Protein AF-0000000077708442 (afdb_homodimer)

Sequence (1388 aa):
MKYGPYYVDLQKNIFPAGPTKTNIDKDIKKRESPLIDEPQDAQEIQKNIADDQQPIKTYKGRVNMHVFEDCCGGSLDQLRNNLLYPLFPNVRTTVSRLAVAPQWSNYGLRIFGYLHPAETDEYIFAVSSDDNSEFWLSLNESPENLRRLVYIGETGNEWTAPGEYWKFASQISKPVLLVKDMKYFFEILLKQKSGMDHLEIAWSLNRDNDIFSVITSEFLSLYEDESSLQMGDIDHIPQTKASYDRLLEPIPMSPHPAGDMIREDPRDHIYKHKMLEESYLKDLFPECYYNPSYILKNKLDDMRIQFSSVYPNDYTRQTNNDEMCFYRQDPSFQADKGLASYLTEVEDPDVKNIDPGPEGPLWQRVYDVKPLNVGSKQTAIVANSCRTAGNIVMSQSHAMPIVRAFLNALHSREETRGYSLLRVVNVVRREDKDVGSRYLVELELVGPQGQKALVSHYVYALTGDSKKQTILCSPKAFSWNPSATVHIIVAVKNQARWIIQFIREMEKVYRATGDKNFNVIIVDYNSSDIDIEKRLKKATLPSYKFKKMDGNFQRSGGLQAGIDLVEDEHSILFLCDLHLYYPVNIITTIRKHCVEGKMVYAPVVMRLDCGASPRAPAGSWEVSGYGLMGIYKSDMDRIGGMNIREFKDKWGGEDWELLDRVLGNGLEVERLHLRNFFHHFHSKRGMWENNKQGMKYGPYYVDLQKNIFPAGPTKTNIDKDIKKRESPLIDEPQDAQEIQKNIADDQQPIKTYKGRVNMHVFEDCCGGSLDQLRNNLLYPLFPNVRTTVSRLAVAPQWSNYGLRIFGYLHPAETDEYIFAVSSDDNSEFWLSLNESPENLRRLVYIGETGNEWTAPGEYWKFASQISKPVLLVKDMKYFFEILLKQKSGMDHLEIAWSLNRDNDIFSVITSEFLSLYEDESSLQMGDIDHIPQTKASYDRLLEPIPMSPHPAGDMIREDPRDHIYKHKMLEESYLKDLFPECYYNPSYILKNKLDDMRIQFSSVYPNDYTRQTNNDEMCFYRQDPSFQADKGLASYLTEVEDPDVKNIDPGPEGPLWQRVYDVKPLNVGSKQTAIVANSCRTAGNIVMSQSHAMPIVRAFLNALHSREETRGYSLLRVVNVVRREDKDVGSRYLVELELVGPQGQKALVSHYVYALTGDSKKQTILCSPKAFSWNPSATVHIIVAVKNQARWIIQFIREMEKVYRATGDKNFNVIIVDYNSSDIDIEKRLKKATLPSYKFKKMDGNFQRSGGLQAGIDLVEDEHSILFLCDLHLYYPVNIITTIRKHCVEGKMVYAPVVMRLDCGASPRAPAGSWEVSGYGLMGIYKSDMDRIGGMNIREFKDKWGGEDWELLDRVLGNGLEVERLHLRNFFHHFHSKRGMWENNKQG

Secondary structure (DSSP, 8-state):
------------------------GGGS-------------TTSTT-------------BT-EEEEEE-S--SS-HHHHHT-TTTTT--SEEEEESSSEE----SSEEEEEEEEE--SSSEEEEEEEEESSEEEEEEESSS-GGGEEEEEEE-SSS-----TT--SSSGGGBPPPEEE-TT--EEEEEEEEE-SSS--EEEEEEESSTT---EE--GGGEE-S---TT--TT--TTSPP-SSS---TTS-----SS-S-GGGS--GGGGGGGSPBPPGGGTTTSS-EE----HHHH-----GGG-PPPEEES-------SS--GGGTTT-HHHHHTTSGGGGEEEE--TTS------TTS--TT-EEEEPPP-HHHH--HHHHHH-TT--SEEPPHHHHHHHHHHHHHHHHTSTTTTT-EEEEEEEEEEE--TTTEEEEEEEEEEE-TTS-EEEEEEEEEEE---TTS---EEEETT----TT--EEEEEEE-S-HHHHHHHHHHHHHHHHHH---SEEEEEEES--SS--HHHHHHHS--S-EEEEE--SS--HHHHHHHHHHT---TTSEEEE--SSEE--TTHHHHHHHT-BTTTEEE-PEEEEEPTT-BTTB--EEE-TT----EEEEHHHHHHTTS--TTTTSS--SSHHHHHHHHHHHTT-EEE--EEEEEEEPP--STTS-------/------------------------GGGS-------------TTSTT-------------BT-EEEEEEES--SS-HHHHHT-TTTTT--SEEEEESSSEE----SSEEEEEEEEE--SSSEEEEEEEEESSEEEEEEESSS-GGGEEEEEEE-SSS-----TT--SSSGGGBPPPEEE-TT--EEEEEEEEE-SSS--EEEEEEESSTT---EE--GGGEE-S---TT--TT--TTSPP-SSS---TTS-----SS-S-GGGS--GGGGGGGSPBPPGGGTTTSS-EE----HHHH-----GGG-PPPEEES-------SS--GGGTTT-HHHHHTTSGGGGEEEE--TTS------TTS--TT-EEEEPPP-HHHH--HHHHHH-TT--SEEPPHHHHHHHHHHHHHHHHTSTTTTT-EEEEEEEEEEE--TTTEEEEEEEEEEE-TTS-EEEEEEEEEEE---TTS---EEEETT----TT--EEEEEEE-S-HHHHHHHHHHHHHHHHHH---SEEEEEEES--SS--HHHHHHHS--S-EEEEE--SS--HHHHHHHHHHT---TTSEEEE--SSEE--TTHHHHHHHT-BTTTEEE-PEEEEEPTT-BTTB--EEE-TT----EEEEHHHHHHTTS--TTTSSS--SSHHHHHHHHHHHTT-EEE--EEEEEEEPP--STTS-------

Structure (mmCIF, N/CA/C/O backbone):
data_AF-0000000077708442-model_v1
#
loop_
_entity.id
_entity.type
_entity.pdbx_description
1 polymer Beta-1,4-N-acetylgalactosaminyltransferase
#
loop_
_atom_site.group_PDB
_atom_site.id
_atom_site.type_symbol
_atom_site.label_atom_id
_atom_site.label_alt_id
_atom_site.label_comp_id
_atom_site.label_asym_id
_atom_site.label_entity_id
_atom_site.label_seq_id
_atom_site.pdbx_PDB_ins_code
_atom_site.Cartn_x
_atom_site.Cartn_y
_atom_site.Cartn_z
_atom_site.occupancy
_atom_site.B_iso_or_equiv
_atom_site.auth_seq_id
_atom_site.auth_comp_id
_atom_site.auth_asym_id
_atom_site.auth_atom_id
_atom_site.pdbx_PDB_model_num
ATOM 1 N N . MET A 1 1 ? 32.875 26.125 -23.969 1 17.28 1 MET A N 1
ATOM 2 C CA . MET A 1 1 ? 32.312 27.078 -23 1 17.28 1 MET A CA 1
ATOM 3 C C . MET A 1 1 ? 30.797 27.172 -23.125 1 17.28 1 MET A C 1
ATOM 5 O O . MET A 1 1 ? 30.172 27.984 -22.453 1 17.28 1 MET A O 1
ATOM 9 N N . LYS A 1 2 ? 30.109 26.469 -23.969 1 18.33 2 LYS A N 1
ATOM 10 C CA . LYS A 1 2 ? 28.953 26.906 -24.75 1 18.33 2 LYS A CA 1
ATOM 11 C C . LYS A 1 2 ? 27.672 26.75 -23.953 1 18.33 2 LYS A C 1
ATOM 13 O O . LYS A 1 2 ? 27.297 25.625 -23.578 1 18.33 2 LYS A O 1
ATOM 18 N N . TYR A 1 3 ? 27.344 27.656 -22.984 1 18.55 3 TYR A N 1
ATOM 19 C CA . TYR A 1 3 ? 26.516 27.75 -21.781 1 18.55 3 TYR A CA 1
ATOM 20 C C . TYR A 1 3 ? 25.031 27.828 -22.141 1 18.55 3 TYR A C 1
ATOM 22 O O . TYR A 1 3 ? 24.484 28.906 -22.266 1 18.55 3 TYR A O 1
ATOM 30 N N . GLY A 1 4 ? 24.609 27.062 -23.203 1 19.94 4 GLY A N 1
ATOM 31 C CA . GLY A 1 4 ? 23.391 27.453 -23.859 1 19.94 4 GLY A CA 1
ATOM 32 C C . GLY A 1 4 ? 22.156 27.375 -22.969 1 19.94 4 GLY A C 1
ATOM 33 O O . GLY A 1 4 ? 22.172 26.672 -21.953 1 19.94 4 GLY A O 1
ATOM 34 N N . PRO A 1 5 ? 21.141 28.312 -23.031 1 20.39 5 PRO A N 1
ATOM 35 C CA . PRO A 1 5 ? 20.094 29 -22.266 1 20.39 5 PRO A CA 1
ATOM 36 C C . PRO A 1 5 ? 18.844 28.125 -22.078 1 20.39 5 PRO A C 1
ATOM 38 O O . PRO A 1 5 ? 18.219 27.719 -23.047 1 20.39 5 PRO A O 1
ATOM 41 N N . TYR A 1 6 ? 18.781 27.078 -21.234 1 19.09 6 TYR A N 1
ATOM 42 C CA . TYR A 1 6 ? 17.828 25.969 -21.172 1 19.09 6 TYR A CA 1
ATOM 43 C C . TYR A 1 6 ? 16.469 26.438 -20.672 1 19.09 6 TYR A C 1
ATOM 45 O O . TYR A 1 6 ? 16.094 26.203 -19.516 1 19.09 6 TYR A O 1
ATOM 53 N N . TYR A 1 7 ? 15.93 27.703 -20.938 1 19.33 7 TYR A N 1
ATOM 54 C CA . TYR A 1 7 ? 14.898 28.344 -20.141 1 19.33 7 TYR A CA 1
ATOM 55 C C . TYR A 1 7 ? 13.523 27.734 -20.422 1 19.33 7 TYR A C 1
ATOM 57 O O . TYR A 1 7 ? 12.812 28.188 -21.312 1 19.33 7 TYR A O 1
ATOM 65 N N . VAL A 1 8 ? 13.281 26.438 -20.594 1 20.38 8 VAL A N 1
ATOM 66 C CA . VAL A 1 8 ? 12 26.188 -21.25 1 20.38 8 VAL A CA 1
ATOM 67 C C . VAL A 1 8 ? 10.859 26.594 -20.312 1 20.38 8 VAL A C 1
ATOM 69 O O . VAL A 1 8 ? 10.977 26.469 -19.094 1 20.38 8 VAL A O 1
ATOM 72 N N . ASP A 1 9 ? 9.75 27.203 -20.797 1 20.19 9 ASP A N 1
ATOM 73 C CA . ASP A 1 9 ? 8.562 27.984 -20.5 1 20.19 9 ASP A CA 1
ATOM 74 C C . ASP A 1 9 ? 7.473 27.125 -19.859 1 20.19 9 ASP A C 1
ATOM 76 O O . ASP A 1 9 ? 6.891 26.266 -20.531 1 20.19 9 ASP A O 1
ATOM 80 N N . LEU A 1 10 ? 7.656 26.531 -18.719 1 19.48 10 LEU A N 1
ATOM 81 C CA . LEU A 1 10 ? 6.82 25.562 -18.031 1 19.48 10 LEU A CA 1
ATOM 82 C C . LEU A 1 10 ? 5.457 26.172 -17.703 1 19.48 10 LEU A C 1
ATOM 84 O O . LEU A 1 10 ? 5.297 26.828 -16.672 1 19.48 10 LEU A O 1
ATOM 88 N N . GLN A 1 11 ? 4.691 26.766 -18.672 1 20.36 11 GLN A N 1
ATOM 89 C CA . GLN A 1 11 ? 3.533 27.609 -18.375 1 20.36 11 GLN A CA 1
ATOM 90 C C . GLN A 1 11 ? 2.367 26.766 -17.859 1 20.36 11 GLN A C 1
ATOM 92 O O . GLN A 1 11 ? 1.268 27.281 -17.656 1 20.36 11 GLN A O 1
ATOM 97 N N . LYS A 1 12 ? 2.342 25.438 -17.688 1 22.2 12 LYS A N 1
ATOM 98 C CA . LYS A 1 12 ? 1.013 24.859 -17.891 1 22.2 12 LYS A CA 1
ATOM 99 C C . LYS A 1 12 ? 0.043 25.359 -16.812 1 22.2 12 LYS A C 1
ATOM 101 O O . LYS A 1 12 ? 0.459 25.734 -15.719 1 22.2 12 LYS A O 1
ATOM 106 N N . ASN A 1 13 ? -1.286 25.328 -17.125 1 20.75 13 ASN A N 1
ATOM 107 C CA . ASN A 1 13 ? -2.6 25.875 -16.812 1 20.75 13 ASN A CA 1
ATOM 108 C C . ASN A 1 13 ? -3.154 25.312 -15.516 1 20.75 13 ASN A C 1
ATOM 110 O O . ASN A 1 13 ? -3.357 24.109 -15.398 1 20.75 13 ASN A O 1
ATOM 114 N N . ILE A 1 14 ? -2.721 25.797 -14.438 1 22.39 14 ILE A N 1
ATOM 115 C CA . ILE A 1 14 ? -3.17 25.484 -13.086 1 22.39 14 ILE A CA 1
ATOM 116 C C . ILE A 1 14 ? -4.676 25.719 -12.977 1 22.39 14 ILE A C 1
ATOM 118 O O . ILE A 1 14 ? -5.16 26.828 -13.18 1 22.39 14 ILE A O 1
ATOM 122 N N . PHE A 1 15 ? -5.457 24.656 -13.43 1 20.58 15 PHE A N 1
ATOM 123 C CA . PHE A 1 15 ? -6.902 24.828 -13.367 1 20.58 15 PHE A CA 1
ATOM 124 C C . PHE A 1 15 ? -7.352 25.094 -11.938 1 20.58 15 PHE A C 1
ATOM 126 O O . PHE A 1 15 ? -7.02 24.344 -11.023 1 20.58 15 PHE A O 1
ATOM 133 N N . PRO A 1 16 ? -7.574 26.359 -11.641 1 21.16 16 PRO A N 1
ATOM 134 C CA . PRO A 1 16 ? -7.941 26.891 -10.328 1 21.16 16 PRO A CA 1
ATOM 135 C C . PRO A 1 16 ? -9.219 26.266 -9.773 1 21.16 16 PRO A C 1
ATOM 137 O O . PRO A 1 16 ? -10.125 25.922 -10.539 1 21.16 16 PRO A O 1
ATOM 140 N N . ALA A 1 17 ? -9.102 25.375 -8.828 1 20.95 17 ALA A N 1
ATOM 141 C CA . ALA A 1 17 ? -10.219 24.828 -8.07 1 20.95 17 ALA A CA 1
ATOM 142 C C . ALA A 1 17 ? -11.234 25.906 -7.73 1 20.95 17 ALA A C 1
ATOM 144 O O . ALA A 1 17 ? -10.883 26.953 -7.172 1 20.95 17 ALA A O 1
ATOM 145 N N . GLY A 1 18 ? -12.211 26.141 -8.711 1 20.22 18 GLY A N 1
ATOM 146 C CA . GLY A 1 18 ? -13.281 27.125 -8.75 1 20.22 18 GLY A CA 1
ATOM 147 C C . GLY A 1 18 ? -14.062 27.219 -7.457 1 20.22 18 GLY A C 1
ATOM 148 O O . GLY A 1 18 ? -14.148 26.234 -6.707 1 20.22 18 GLY A O 1
ATOM 149 N N . PRO A 1 19 ? -14.047 28.406 -6.941 1 21.14 19 PRO A N 1
ATOM 150 C CA . PRO A 1 19 ? -14.703 28.875 -5.719 1 21.14 19 PRO A CA 1
ATOM 151 C C . PRO A 1 19 ? -16.203 28.594 -5.711 1 21.14 19 PRO A C 1
ATOM 153 O O . PRO A 1 19 ? -16.875 28.781 -6.73 1 21.14 19 PRO A O 1
ATOM 156 N N . THR A 1 20 ? -16.672 27.531 -5.152 1 21.39 20 THR A N 1
ATOM 157 C CA . THR A 1 20 ? -18.109 27.312 -5.031 1 21.39 20 THR A CA 1
ATOM 158 C C . THR A 1 20 ? -18.797 28.562 -4.473 1 21.39 20 THR A C 1
ATOM 160 O O . THR A 1 20 ? -18.453 29.031 -3.387 1 21.39 20 THR A O 1
ATOM 163 N N . LYS A 1 21 ? -19.266 29.406 -5.453 1 24.25 21 LYS A N 1
ATOM 164 C CA . LYS A 1 21 ? -20.031 30.641 -5.246 1 24.25 21 LYS A CA 1
ATOM 165 C C . LYS A 1 21 ? -21.203 30.391 -4.297 1 24.25 21 LYS A C 1
ATOM 167 O O . LYS A 1 21 ? -22.047 29.531 -4.555 1 24.25 21 LYS A O 1
ATOM 172 N N . THR A 1 22 ? -21.016 30.5 -2.967 1 21.05 22 THR A N 1
ATOM 173 C CA . THR A 1 22 ? -22.141 30.469 -2.031 1 21.05 22 THR A CA 1
ATOM 174 C C . THR A 1 22 ? -23.141 31.578 -2.359 1 21.05 22 THR A C 1
ATOM 176 O O . THR A 1 22 ? -22.766 32.75 -2.438 1 21.05 22 THR A O 1
ATOM 179 N N . ASN A 1 23 ? -24.141 31.25 -3.25 1 23.09 23 ASN A N 1
ATOM 180 C CA . ASN A 1 23 ? -25.234 32.094 -3.697 1 23.09 23 ASN A CA 1
ATOM 181 C C . ASN A 1 23 ? -26.016 32.656 -2.518 1 23.09 23 ASN A C 1
ATOM 183 O O . ASN A 1 23 ? -26.797 31.938 -1.871 1 23.09 23 ASN A O 1
ATOM 187 N N . ILE A 1 24 ? -25.469 33.594 -1.806 1 22.75 24 ILE A N 1
ATOM 188 C CA . ILE A 1 24 ? -26.234 34.25 -0.735 1 22.75 24 ILE A CA 1
ATOM 189 C C . ILE A 1 24 ? -27.422 35 -1.325 1 22.75 24 ILE A C 1
ATOM 191 O O . ILE A 1 24 ? -28.281 35.469 -0.59 1 22.75 24 ILE A O 1
ATOM 195 N N . ASP A 1 25 ? -27.359 35.438 -2.592 1 22 25 ASP A N 1
ATOM 196 C CA . ASP A 1 25 ? -28.266 36.531 -2.92 1 22 25 ASP A CA 1
ATOM 197 C C . ASP A 1 25 ? -29.719 36.031 -3.035 1 22 25 ASP A C 1
ATOM 199 O O . ASP A 1 25 ? -30.578 36.75 -3.531 1 22 25 ASP A O 1
ATOM 203 N N . LYS A 1 26 ? -30.078 34.75 -2.891 1 24.16 26 LYS A N 1
ATOM 204 C CA . LYS A 1 26 ? -31.453 34.594 -3.355 1 24.16 26 LYS A CA 1
ATOM 205 C C . LYS A 1 26 ? -32.406 35.438 -2.545 1 24.16 26 LYS A C 1
ATOM 207 O O . LYS A 1 26 ? -33.625 35.312 -2.67 1 24.16 26 LYS A O 1
ATOM 212 N N . ASP A 1 27 ? -31.938 36.188 -1.498 1 18.41 27 ASP A N 1
ATOM 213 C CA . ASP A 1 27 ? -33.156 36.469 -0.757 1 18.41 27 ASP A CA 1
ATOM 214 C C . ASP A 1 27 ? -34.031 37.469 -1.532 1 18.41 27 ASP A C 1
ATOM 216 O O . ASP A 1 27 ? -35.188 37.656 -1.194 1 18.41 27 ASP A O 1
ATOM 220 N N . ILE A 1 28 ? -33.406 38.438 -2.18 1 17.16 28 ILE A N 1
ATOM 221 C CA . ILE A 1 28 ? -34.312 39.562 -2.129 1 17.16 28 ILE A CA 1
ATOM 222 C C . ILE A 1 28 ? -35.531 39.312 -3.043 1 17.16 28 ILE A C 1
ATOM 224 O O . ILE A 1 28 ? -36.656 39.469 -2.631 1 17.16 28 ILE A O 1
ATOM 228 N N . LYS A 1 29 ? -35.406 39.75 -4.402 1 17.67 29 LYS A N 1
ATOM 229 C CA . LYS A 1 29 ? -36.5 40.406 -5.125 1 17.67 29 LYS A CA 1
ATOM 230 C C . LYS A 1 29 ? -37.562 39.375 -5.578 1 17.67 29 LYS A C 1
ATOM 232 O O . LYS A 1 29 ? -37.219 38.438 -6.297 1 17.67 29 LYS A O 1
ATOM 237 N N . LYS A 1 30 ? -38.75 39.219 -4.922 1 19.8 30 LYS A N 1
ATOM 238 C CA . LYS A 1 30 ? -40 38.531 -5.172 1 19.8 30 LYS A CA 1
ATOM 239 C C . LYS A 1 30 ? -40.562 38.906 -6.547 1 19.8 30 LYS A C 1
ATOM 241 O O . LYS A 1 30 ? -41.688 38.531 -6.879 1 19.8 30 LYS A O 1
ATOM 246 N N . ARG A 1 31 ? -39.906 39.938 -7.27 1 18.53 31 ARG A N 1
ATOM 247 C CA . ARG A 1 31 ? -41 40.656 -7.949 1 18.53 31 ARG A CA 1
ATOM 248 C C . ARG A 1 31 ? -41.75 39.719 -8.898 1 18.53 31 ARG A C 1
ATOM 250 O O . ARG A 1 31 ? -41.219 38.688 -9.305 1 18.53 31 ARG A O 1
ATOM 257 N N . GLU A 1 32 ? -42.875 40.281 -9.656 1 19 32 GLU A N 1
ATOM 258 C CA . GLU A 1 32 ? -44.219 40.031 -10.156 1 19 32 GLU A CA 1
ATOM 259 C C . GLU A 1 32 ? -44.188 39.344 -11.523 1 19 32 GLU A C 1
ATOM 261 O O . GLU A 1 32 ? -45.219 39.156 -12.148 1 19 32 GLU A O 1
ATOM 266 N N . SER A 1 33 ? -43.031 38.812 -11.953 1 17.81 33 SER A N 1
ATOM 267 C CA . SER A 1 33 ? -43.188 38.719 -13.398 1 17.81 33 SER A CA 1
ATOM 268 C C . SER A 1 33 ? -44.469 37.938 -13.766 1 17.81 33 SER A C 1
ATOM 270 O O . SER A 1 33 ? -44.812 36.969 -13.094 1 17.81 33 SER A O 1
ATOM 272 N N . PRO A 1 34 ? -45.281 38.531 -14.727 1 19.48 34 PRO A N 1
ATOM 273 C CA . PRO A 1 34 ? -46.625 38.281 -15.242 1 19.48 34 PRO A CA 1
ATOM 274 C C . PRO A 1 34 ? -46.781 36.844 -15.75 1 19.48 34 PRO A C 1
ATOM 276 O O . PRO A 1 34 ? -45.812 36.188 -16.109 1 19.48 34 PRO A O 1
ATOM 279 N N . LEU A 1 35 ? -48 36.281 -15.484 1 19.94 35 LEU A N 1
ATOM 280 C CA . LEU A 1 35 ? -48.781 35.031 -15.656 1 19.94 35 LEU A CA 1
ATOM 281 C C . LEU A 1 35 ? -48.812 34.625 -17.125 1 19.94 35 LEU A C 1
ATOM 283 O O . LEU A 1 35 ? -49.562 35.219 -17.922 1 19.94 35 LEU A O 1
ATOM 287 N N . ILE A 1 36 ? -47.562 34.75 -17.766 1 19.64 36 ILE A N 1
ATOM 288 C CA . ILE A 1 36 ? -47.844 34.562 -19.188 1 19.64 36 ILE A CA 1
ATOM 289 C C . ILE A 1 36 ? -48.719 33.312 -19.375 1 19.64 36 ILE A C 1
ATOM 291 O O . ILE A 1 36 ? -48.625 32.344 -18.625 1 19.64 36 ILE A O 1
ATOM 295 N N . ASP A 1 37 ? -49.562 33.375 -20.484 1 19.34 37 ASP A N 1
ATOM 296 C CA . ASP A 1 37 ? -50.719 32.75 -21.125 1 19.34 37 ASP A CA 1
ATOM 297 C C . ASP A 1 37 ? -50.469 31.266 -21.344 1 19.34 37 ASP A C 1
ATOM 299 O O . ASP A 1 37 ? -49.344 30.828 -21.562 1 19.34 37 ASP A O 1
ATOM 303 N N . GLU A 1 38 ? -51.469 30.484 -20.906 1 20.56 38 GLU A N 1
ATOM 304 C CA . GLU A 1 38 ? -51.875 29.078 -20.781 1 20.56 38 GLU A CA 1
ATOM 305 C C . GLU A 1 38 ? -51.75 28.344 -22.125 1 20.56 38 GLU A C 1
ATOM 307 O O . GLU A 1 38 ? -52.438 28.672 -23.078 1 20.56 38 GLU A O 1
ATOM 312 N N . PRO A 1 39 ? -50.469 28.234 -22.719 1 20.25 39 PRO A N 1
ATOM 313 C CA . PRO A 1 39 ? -50.781 27.703 -24.047 1 20.25 39 PRO A CA 1
ATOM 314 C C . PRO A 1 39 ? -51.625 26.422 -23.984 1 20.25 39 PRO A C 1
ATOM 316 O O . PRO A 1 39 ? -51.438 25.625 -23.078 1 20.25 39 PRO A O 1
ATOM 319 N N . GLN A 1 40 ? -52.844 26.312 -24.641 1 18.56 40 GLN A N 1
ATOM 320 C CA . GLN A 1 40 ? -54.062 25.531 -24.734 1 18.56 40 GLN A CA 1
ATOM 321 C C . GLN A 1 40 ? -53.781 24.094 -25.156 1 18.56 40 GLN A C 1
ATOM 323 O O . GLN A 1 40 ? -54.406 23.156 -24.656 1 18.56 40 GLN A O 1
ATOM 328 N N . ASP A 1 41 ? -52.969 23.875 -26.203 1 18.48 41 ASP A N 1
ATOM 329 C CA . ASP A 1 41 ? -53.438 22.891 -27.188 1 18.48 41 ASP A CA 1
ATOM 330 C C . ASP A 1 41 ? -53.094 21.469 -26.734 1 18.48 41 ASP A C 1
ATOM 332 O O . ASP A 1 41 ? -53.344 20.5 -27.453 1 18.48 41 ASP A O 1
ATOM 336 N N . ALA A 1 42 ? -52.156 21.188 -25.844 1 20.05 42 ALA A N 1
ATOM 337 C CA . ALA A 1 42 ? -51.656 19.812 -25.812 1 20.05 42 ALA A CA 1
ATOM 338 C C . ALA A 1 42 ? -52.719 18.859 -25.266 1 20.05 42 ALA A C 1
ATOM 340 O O . ALA A 1 42 ? -52.562 18.328 -24.156 1 20.05 42 ALA A O 1
ATOM 341 N N . GLN A 1 43 ? -54.031 19.062 -25.547 1 18.95 43 GLN A N 1
ATOM 342 C CA . GLN A 1 43 ? -55.25 18.344 -25.188 1 18.95 43 GLN A CA 1
ATOM 343 C C . GLN A 1 43 ? -55.094 16.859 -25.5 1 18.95 43 GLN A C 1
ATOM 345 O O . GLN A 1 43 ? -55.531 16.016 -24.703 1 18.95 43 GLN A O 1
ATOM 350 N N . GLU A 1 44 ? -55.062 16.406 -26.812 1 20.47 44 GLU A N 1
ATOM 351 C CA . GLU A 1 44 ? -55.969 15.383 -27.297 1 20.47 44 GLU A CA 1
ATOM 352 C C . GLU A 1 44 ? -55.438 13.984 -27.031 1 20.47 44 GLU A C 1
ATOM 354 O O . GLU A 1 44 ? -56.188 13 -27.016 1 20.47 44 GLU A O 1
ATOM 359 N N . ILE A 1 45 ? -54.125 13.664 -27.219 1 21.95 45 ILE A N 1
ATOM 360 C CA . ILE A 1 45 ? -53.812 12.281 -27.562 1 21.95 45 ILE A CA 1
ATOM 361 C C . ILE A 1 45 ? -53.969 11.391 -26.344 1 21.95 45 ILE A C 1
ATOM 363 O O . ILE A 1 45 ? -53.031 10.688 -25.953 1 21.95 45 ILE A O 1
ATOM 367 N N . GLN A 1 46 ? -54.938 11.641 -25.391 1 21.55 46 GLN A N 1
ATOM 368 C CA . GLN A 1 46 ? -55.094 10.883 -24.156 1 21.55 46 GLN A CA 1
ATOM 369 C C . GLN A 1 46 ? -55.531 9.453 -24.422 1 21.55 46 GLN A C 1
ATOM 371 O O . GLN A 1 46 ? -55.844 8.695 -23.5 1 21.55 46 GLN A O 1
ATOM 376 N N . LYS A 1 47 ? -56.156 9.133 -25.609 1 22.73 47 LYS A N 1
ATOM 377 C CA . LYS A 1 47 ? -57.25 8.203 -25.469 1 22.73 47 LYS A CA 1
ATOM 378 C C . LYS A 1 47 ? -56.781 6.855 -24.938 1 22.73 47 LYS A C 1
ATOM 380 O O . LYS A 1 47 ? -57.312 6.332 -23.953 1 22.73 47 LYS A O 1
ATOM 385 N N . ASN A 1 48 ? -56.812 5.754 -25.828 1 22.59 48 ASN A N 1
ATOM 386 C CA . ASN A 1 48 ? -57.375 4.426 -25.562 1 22.59 48 ASN A CA 1
ATOM 387 C C . ASN A 1 48 ? -56.344 3.494 -24.953 1 22.59 48 ASN A C 1
ATOM 389 O O . ASN A 1 48 ? -56.5 2.273 -24.984 1 22.59 48 ASN A O 1
ATOM 393 N N . ILE A 1 49 ? -55.062 3.904 -24.969 1 26.84 49 ILE A N 1
ATOM 394 C CA . ILE A 1 49 ? -54.25 2.709 -24.797 1 26.84 49 ILE A CA 1
ATOM 395 C C . ILE A 1 49 ? -54.594 2.027 -23.469 1 26.84 49 ILE A C 1
ATOM 397 O O . ILE A 1 49 ? -54.531 2.652 -22.406 1 26.84 49 ILE A O 1
ATOM 401 N N . ALA A 1 50 ? -55.375 0.945 -23.469 1 25.25 50 ALA A N 1
ATOM 402 C CA . ALA A 1 50 ? -55.938 0.007 -22.484 1 25.25 50 ALA A CA 1
ATOM 403 C C . ALA A 1 50 ? -54.938 -0.267 -21.375 1 25.25 50 ALA A C 1
ATOM 405 O O . ALA A 1 50 ? -53.719 -0.381 -21.625 1 25.25 50 ALA A O 1
ATOM 406 N N . ASP A 1 51 ? -55.344 -0.112 -20.156 1 27.23 51 ASP A N 1
ATOM 407 C CA . ASP A 1 51 ? -54.938 -0.023 -18.75 1 27.23 51 ASP A CA 1
ATOM 408 C C . ASP A 1 51 ? -54.312 -1.336 -18.281 1 27.23 51 ASP A C 1
ATOM 410 O O . ASP A 1 51 ? -54.25 -1.594 -17.078 1 27.23 51 ASP A O 1
ATOM 414 N N . ASP A 1 52 ? -54.438 -2.383 -19.172 1 29.31 52 ASP A N 1
ATOM 415 C CA . ASP A 1 52 ? -54.25 -3.602 -18.391 1 29.31 52 ASP A CA 1
ATOM 416 C C . ASP A 1 52 ? -52.875 -3.617 -17.719 1 29.31 52 ASP A C 1
ATOM 418 O O . ASP A 1 52 ? -52 -4.395 -18.109 1 29.31 52 ASP A O 1
ATOM 422 N N . GLN A 1 53 ? -52.312 -2.471 -17.594 1 28.83 53 GLN A N 1
ATOM 423 C CA . GLN A 1 53 ? -50.969 -2.432 -17 1 28.83 53 GLN A CA 1
ATOM 424 C C . GLN A 1 53 ? -50.969 -3.158 -15.656 1 28.83 53 GLN A C 1
ATOM 426 O O . GLN A 1 53 ? -51.719 -2.818 -14.75 1 28.83 53 GLN A O 1
ATOM 431 N N . GLN A 1 54 ? -50.875 -4.492 -15.727 1 31.19 54 GLN A N 1
ATOM 432 C CA . GLN A 1 54 ? -50.688 -5.141 -14.43 1 31.19 54 GLN A CA 1
ATOM 433 C C . GLN A 1 54 ? -49.969 -4.23 -13.461 1 31.19 54 GLN A C 1
ATOM 435 O O . GLN A 1 54 ? -49 -3.545 -13.836 1 31.19 54 GLN A O 1
ATOM 440 N N . PRO A 1 55 ? -50.688 -3.781 -12.43 1 31.94 55 PRO A N 1
ATOM 441 C CA . PRO A 1 55 ? -50 -2.908 -11.492 1 31.94 55 PRO A CA 1
ATOM 442 C C . PRO A 1 55 ? -48.531 -3.32 -11.289 1 31.94 55 PRO A C 1
ATOM 444 O O . PRO A 1 55 ? -48.25 -4.5 -11.07 1 31.94 55 PRO A O 1
ATOM 447 N N . ILE A 1 56 ? -47.719 -2.838 -12.039 1 36.41 56 ILE A N 1
ATOM 448 C CA . ILE A 1 56 ? -46.312 -2.953 -11.656 1 36.41 56 ILE A CA 1
ATOM 449 C C . ILE A 1 56 ? -46.188 -2.947 -10.141 1 36.41 56 ILE A C 1
ATOM 451 O O . ILE A 1 56 ? -46.5 -1.951 -9.484 1 36.41 56 ILE A O 1
ATOM 455 N N . LYS A 1 57 ? -46.594 -3.945 -9.383 1 38.84 57 LYS A N 1
ATOM 456 C CA . LYS A 1 57 ? -46.25 -4.055 -7.969 1 38.84 57 LYS A CA 1
ATOM 457 C C . LYS A 1 57 ? -45.062 -3.17 -7.613 1 38.84 57 LYS A C 1
ATOM 459 O O . LYS A 1 57 ? -43.938 -3.424 -8.062 1 38.84 57 LYS A O 1
ATOM 464 N N . THR A 1 58 ? -45.094 -1.947 -7.496 1 48.59 58 THR A N 1
ATOM 465 C CA . THR A 1 58 ? -44.188 -0.84 -7.176 1 48.59 58 THR A CA 1
ATOM 466 C C . THR A 1 58 ? -43.375 -1.146 -5.922 1 48.59 58 THR A C 1
ATOM 468 O O . THR A 1 58 ? -43.938 -1.308 -4.836 1 48.59 58 THR A O 1
ATOM 471 N N . TYR A 1 59 ? -42.375 -1.968 -5.902 1 71.56 59 TYR A N 1
ATOM 472 C CA . TYR A 1 59 ? -41.344 -2.412 -4.953 1 71.56 59 TYR A CA 1
ATOM 473 C C . TYR A 1 59 ? -40.656 -1.225 -4.316 1 71.56 59 TYR A C 1
ATOM 475 O O . TYR A 1 59 ? -39.406 -1.235 -4.156 1 71.56 59 TYR A O 1
ATOM 483 N N . LYS A 1 60 ? -41.469 -0.349 -3.957 1 83.44 60 LYS A N 1
ATOM 484 C CA . LYS A 1 60 ? -40.969 0.805 -3.213 1 83.44 60 LYS A CA 1
ATOM 485 C C . LYS A 1 60 ? -40.75 0.456 -1.743 1 83.44 60 LYS A C 1
ATOM 487 O O . LYS A 1 60 ? -41.406 -0.442 -1.207 1 83.44 60 LYS A O 1
ATOM 492 N N . GLY A 1 61 ? -39.844 1.038 -1.252 1 93.5 61 GLY A N 1
ATOM 493 C CA . GLY A 1 61 ? -39.625 1.006 0.183 1 93.5 61 GLY A CA 1
ATOM 494 C C . GLY A 1 61 ? -38.406 0.178 0.569 1 93.5 61 GLY A C 1
ATOM 495 O O . GLY A 1 61 ? -38.031 0.11 1.745 1 93.5 61 GLY A O 1
ATOM 496 N N . ARG A 1 62 ? -37.875 -0.455 -0.461 1 95.69 62 ARG A N 1
ATOM 497 C CA . ARG A 1 62 ? -36.719 -1.271 -0.189 1 95.69 62 ARG A CA 1
ATOM 498 C C . ARG A 1 62 ? -35.719 -1.216 -1.353 1 95.69 62 ARG A C 1
ATOM 500 O O . ARG A 1 62 ? -36.062 -0.77 -2.447 1 95.69 62 ARG A O 1
ATOM 507 N N . VAL A 1 63 ? -34.469 -1.625 -1.08 1 97.69 63 VAL A N 1
ATOM 508 C CA . VAL A 1 63 ? -33.469 -1.704 -2.129 1 97.69 63 VAL A CA 1
ATOM 509 C C . VAL A 1 63 ? -32.719 -3.041 -2.041 1 97.69 63 VAL A C 1
ATOM 511 O O . VAL A 1 63 ? -32.781 -3.719 -1.012 1 97.69 63 VAL A O 1
ATOM 514 N N . ASN A 1 64 ? -32.094 -3.428 -3.117 1 98.19 64 ASN A N 1
ATOM 515 C CA . ASN A 1 64 ? -31.375 -4.691 -3.174 1 98.19 64 ASN A CA 1
ATOM 516 C C . ASN A 1 64 ? -30.109 -4.656 -2.312 1 98.19 64 ASN A C 1
ATOM 518 O O . ASN A 1 64 ? -29.438 -3.631 -2.244 1 98.19 64 ASN A O 1
ATOM 522 N N . MET A 1 65 ? -29.781 -5.719 -1.694 1 98 65 MET A N 1
ATOM 523 C CA . MET A 1 65 ? -28.531 -5.883 -0.964 1 98 65 MET A CA 1
ATOM 524 C C . MET A 1 65 ? -27.922 -7.258 -1.218 1 98 65 MET A C 1
ATOM 526 O O . MET A 1 65 ? -28.562 -8.281 -0.968 1 98 65 MET A O 1
ATOM 530 N N . HIS A 1 66 ? -26.781 -7.281 -1.777 1 97.94 66 HIS A N 1
ATOM 531 C CA . HIS A 1 66 ? -25.984 -8.492 -1.965 1 97.94 66 HIS A CA 1
ATOM 532 C C . HIS A 1 66 ? -24.875 -8.594 -0.919 1 97.94 66 HIS A C 1
ATOM 534 O O . HIS A 1 66 ? -24.141 -7.633 -0.686 1 97.94 66 HIS A O 1
ATOM 540 N N . VAL A 1 67 ? -24.75 -9.812 -0.293 1 96.69 67 VAL A N 1
ATOM 541 C CA . VAL A 1 67 ? -23.812 -10.008 0.804 1 96.69 67 VAL A CA 1
ATOM 542 C C . VAL A 1 67 ? -22.703 -10.984 0.375 1 96.69 67 VAL A C 1
ATOM 544 O O . VAL A 1 67 ? -23 -12.047 -0.173 1 96.69 67 VAL A O 1
ATOM 547 N N . PHE A 1 68 ? -21.531 -10.602 0.578 1 95.38 68 PHE A N 1
ATOM 548 C CA . PHE A 1 68 ? -20.375 -11.445 0.339 1 95.38 68 PHE A CA 1
ATOM 549 C C . PHE A 1 68 ? -19.672 -11.805 1.651 1 95.38 68 PHE A C 1
ATOM 551 O O . PHE A 1 68 ? -19.016 -10.953 2.258 1 95.38 68 PHE A O 1
ATOM 558 N N . GLU A 1 69 ? -19.812 -13.016 2.002 1 91.38 69 GLU A N 1
ATOM 559 C CA . GLU A 1 69 ? -19.266 -13.5 3.266 1 91.38 69 GLU A CA 1
ATOM 560 C C . GLU A 1 69 ? -17.859 -14.062 3.078 1 91.38 69 GLU A C 1
ATOM 562 O O . GLU A 1 69 ? -17.406 -14.258 1.948 1 91.38 69 GLU A O 1
ATOM 567 N N . ASP A 1 70 ? -17.125 -14.281 4.141 1 87.5 70 ASP A N 1
ATOM 568 C CA . ASP A 1 70 ? -15.781 -14.852 4.148 1 87.5 70 ASP A CA 1
ATOM 569 C C . ASP A 1 70 ? -14.82 -14 3.322 1 87.5 70 ASP A C 1
ATOM 571 O O . ASP A 1 70 ? -13.992 -14.539 2.576 1 87.5 70 ASP A O 1
ATOM 575 N N . CYS A 1 71 ? -15.047 -12.828 3.34 1 90.62 71 CYS A N 1
ATOM 576 C CA . CYS A 1 71 ? -14.188 -11.859 2.668 1 90.62 71 CYS A CA 1
ATOM 577 C C . CYS A 1 71 ? -13.383 -11.047 3.68 1 90.62 71 CYS A C 1
ATOM 579 O O . CYS A 1 71 ? -13.852 -10.016 4.156 1 90.62 71 CYS A O 1
ATOM 581 N N . CYS A 1 72 ? -12.172 -11.5 3.891 1 92.38 72 CYS A N 1
ATOM 582 C CA . CYS A 1 72 ? -11.344 -10.844 4.898 1 92.38 72 CYS A CA 1
ATOM 583 C C . CYS A 1 72 ? -10.703 -9.578 4.344 1 92.38 72 CYS A C 1
ATOM 585 O O . CYS A 1 72 ? -10.664 -9.375 3.131 1 92.38 72 CYS A O 1
ATOM 587 N N . GLY A 1 73 ? -10.25 -8.719 5.273 1 91.88 73 GLY A N 1
ATOM 588 C CA . GLY A 1 73 ? -9.68 -7.434 4.906 1 91.88 73 GLY A CA 1
ATOM 589 C C . GLY A 1 73 ? -10.664 -6.285 5.039 1 91.88 73 GLY A C 1
ATOM 590 O O . GLY A 1 73 ? -11.859 -6.504 5.246 1 91.88 73 GLY A O 1
ATOM 591 N N . GLY A 1 74 ? -10.148 -5.066 4.852 1 93.69 74 GLY A N 1
ATOM 592 C CA . GLY A 1 74 ? -11.016 -3.924 5.094 1 93.69 74 GLY A CA 1
ATOM 593 C C . GLY A 1 74 ? -11.141 -3.008 3.891 1 93.69 74 GLY A C 1
ATOM 594 O O . GLY A 1 74 ? -11.898 -2.039 3.918 1 93.69 74 GLY A O 1
ATOM 595 N N . SER A 1 75 ? -10.406 -3.234 2.836 1 94.44 75 SER A N 1
ATOM 596 C CA . SER A 1 75 ? -10.406 -2.336 1.688 1 94.44 75 SER A CA 1
ATOM 597 C C . SER A 1 75 ? -11.391 -2.803 0.62 1 94.44 75 SER A C 1
ATOM 599 O O . SER A 1 75 ? -11.594 -4.004 0.438 1 94.44 75 SER A O 1
ATOM 601 N N . LEU A 1 76 ? -11.914 -1.876 -0.084 1 95.94 76 LEU A N 1
ATOM 602 C CA . LEU A 1 76 ? -12.828 -2.207 -1.171 1 95.94 76 LEU A CA 1
ATOM 603 C C . LEU A 1 76 ? -12.078 -2.844 -2.336 1 95.94 76 LEU A C 1
ATOM 605 O O . LEU A 1 76 ? -12.664 -3.588 -3.125 1 95.94 76 LEU A O 1
ATOM 609 N N . ASP A 1 77 ? -10.859 -2.648 -2.408 1 91.19 77 ASP A N 1
ATOM 610 C CA . ASP A 1 77 ? -10.07 -3.322 -3.438 1 91.19 77 ASP A CA 1
ATOM 611 C C . ASP A 1 77 ? -10.039 -4.832 -3.209 1 91.19 77 ASP A C 1
ATOM 613 O O . ASP A 1 77 ? -10.07 -5.609 -4.164 1 91.19 77 ASP A O 1
ATOM 617 N N . GLN A 1 78 ? -9.977 -5.191 -2.025 1 91.19 78 GLN A N 1
ATOM 618 C CA . GLN A 1 78 ? -10.008 -6.613 -1.695 1 91.19 78 GLN A CA 1
ATOM 619 C C . GLN A 1 78 ? -11.352 -7.23 -2.057 1 91.19 78 GLN A C 1
ATOM 621 O O . GLN A 1 78 ? -11.414 -8.383 -2.492 1 91.19 78 GLN A O 1
ATOM 626 N N . LEU A 1 79 ? -12.383 -6.453 -1.846 1 94.75 79 LEU A N 1
ATOM 627 C CA . LEU A 1 79 ? -13.695 -6.926 -2.266 1 94.75 79 LEU A CA 1
ATOM 628 C C . LEU A 1 79 ? -13.758 -7.086 -3.779 1 94.75 79 LEU A C 1
ATOM 630 O O . LEU A 1 79 ? -14.211 -8.117 -4.281 1 94.75 79 LEU A O 1
ATOM 634 N N . ARG A 1 80 ? -13.242 -6.125 -4.449 1 93.88 80 ARG A N 1
ATOM 635 C CA . ARG A 1 80 ? -13.289 -6.117 -5.91 1 93.88 80 ARG A CA 1
ATOM 636 C C . ARG A 1 80 ? -12.422 -7.23 -6.488 1 93.88 80 ARG A C 1
ATOM 638 O O . ARG A 1 80 ? -12.68 -7.715 -7.59 1 93.88 80 ARG A O 1
ATOM 645 N N . ASN A 1 81 ? -11.484 -7.672 -5.719 1 88.69 81 ASN A N 1
ATOM 646 C CA . ASN A 1 81 ? -10.586 -8.719 -6.195 1 88.69 81 ASN A CA 1
ATOM 647 C C . ASN A 1 81 ? -11.125 -10.109 -5.867 1 88.69 81 ASN A C 1
ATOM 649 O O . ASN A 1 81 ? -10.555 -11.117 -6.293 1 88.69 81 ASN A O 1
ATOM 653 N N . ASN A 1 82 ? -12.164 -10.117 -5.117 1 90.19 82 ASN A N 1
ATOM 654 C CA . ASN A 1 82 ? -12.836 -11.391 -4.895 1 90.19 82 ASN A CA 1
ATOM 655 C C . ASN A 1 82 ? -13.422 -11.953 -6.188 1 90.19 82 ASN A C 1
ATOM 657 O O . ASN A 1 82 ? -14.164 -11.266 -6.887 1 90.19 82 ASN A O 1
ATOM 661 N N . LEU A 1 83 ? -13.164 -13.172 -6.445 1 87.38 83 LEU A N 1
ATOM 662 C CA . LEU A 1 83 ? -13.547 -13.805 -7.707 1 87.38 83 LEU A CA 1
ATOM 663 C C . LEU A 1 83 ? -15.062 -13.844 -7.859 1 87.38 83 LEU A C 1
ATOM 665 O O . LEU A 1 83 ? -15.578 -13.797 -8.977 1 87.38 83 LEU A O 1
ATOM 669 N N . LEU A 1 84 ? -15.734 -13.945 -6.77 1 91.75 84 LEU A N 1
ATOM 670 C CA . LEU A 1 84 ? -17.188 -14.109 -6.816 1 91.75 84 LEU A CA 1
ATOM 671 C C . LEU A 1 84 ? -17.875 -12.758 -6.898 1 91.75 84 LEU A C 1
ATOM 673 O O . LEU A 1 84 ? -19.062 -12.68 -7.234 1 91.75 84 LEU A O 1
ATOM 677 N N . TYR A 1 85 ? -17.156 -11.719 -6.637 1 94.44 85 TYR A N 1
ATOM 678 C CA . TYR A 1 85 ? -17.719 -10.375 -6.703 1 94.44 85 TYR A CA 1
ATOM 679 C C . TYR A 1 85 ? -17.703 -9.852 -8.133 1 94.44 85 TYR A C 1
ATOM 681 O O . TYR A 1 85 ? -16.734 -10.039 -8.867 1 94.44 85 TYR A O 1
ATOM 689 N N . PRO A 1 86 ? -18.812 -9.312 -8.531 1 96.12 86 PRO A N 1
ATOM 690 C CA . PRO A 1 86 ? -20.031 -8.922 -7.82 1 96.12 86 PRO A CA 1
ATOM 691 C C . PRO A 1 86 ? -21.203 -9.844 -8.125 1 96.12 86 PRO A C 1
ATOM 693 O O . PRO A 1 86 ? -22.297 -9.641 -7.59 1 96.12 86 PRO A O 1
ATOM 696 N N . LEU A 1 87 ? -21.031 -10.828 -8.852 1 95.38 87 LEU A N 1
ATOM 697 C CA . LEU A 1 87 ? -22.141 -11.531 -9.484 1 95.38 87 LEU A CA 1
ATOM 698 C C . LEU A 1 87 ? -22.641 -12.656 -8.594 1 95.38 87 LEU A C 1
ATOM 700 O O . LEU A 1 87 ? -23.75 -13.148 -8.773 1 95.38 87 LEU A O 1
ATOM 704 N N . PHE A 1 88 ? -21.844 -13.047 -7.652 1 93.5 88 PHE A N 1
ATOM 705 C CA . PHE A 1 88 ? -22.172 -14.273 -6.941 1 93.5 88 PHE A CA 1
ATOM 706 C C . PHE A 1 88 ? -22.188 -14.047 -5.438 1 93.5 88 PHE A C 1
ATOM 708 O O . PHE A 1 88 ? -21.391 -14.648 -4.711 1 93.5 88 PHE A O 1
ATOM 715 N N . PRO A 1 89 ? -23.125 -13.32 -4.957 1 94.62 89 PRO A N 1
ATOM 716 C CA . PRO A 1 89 ? -23.203 -13.094 -3.512 1 94.62 89 PRO A CA 1
ATOM 717 C C . PRO A 1 89 ? -23.609 -14.344 -2.74 1 94.62 89 PRO A C 1
ATOM 719 O O . PRO A 1 89 ? -24.203 -15.266 -3.314 1 94.62 89 PRO A O 1
ATOM 722 N N . ASN A 1 90 ? -23.25 -14.375 -1.519 1 91 90 ASN A N 1
ATOM 723 C CA . ASN A 1 90 ? -23.703 -15.445 -0.627 1 91 90 ASN A CA 1
ATOM 724 C C . ASN A 1 90 ? -25.188 -15.312 -0.304 1 91 90 ASN A C 1
ATOM 726 O O . ASN A 1 90 ? -25.891 -16.312 -0.162 1 91 90 ASN A O 1
ATOM 730 N N . VAL A 1 91 ? -25.578 -14.078 -0.168 1 92 91 VAL A N 1
ATOM 731 C CA . VAL A 1 91 ? -26.953 -13.781 0.214 1 92 91 VAL A CA 1
ATOM 732 C C . VAL A 1 91 ? -27.5 -12.641 -0.644 1 92 91 VAL A C 1
ATOM 734 O O . VAL A 1 91 ? -26.797 -11.656 -0.9 1 92 91 VAL A O 1
ATOM 737 N N . ARG A 1 92 ? -28.688 -12.898 -1.169 1 95.12 92 ARG A N 1
ATOM 738 C CA . ARG A 1 92 ? -29.469 -11.828 -1.783 1 95.12 92 ARG A CA 1
ATOM 739 C C . ARG A 1 92 ? -30.641 -11.422 -0.89 1 95.12 92 ARG A C 1
ATOM 741 O O . ARG A 1 92 ? -31.469 -12.258 -0.517 1 95.12 92 ARG A O 1
ATOM 748 N N . THR A 1 93 ? -30.594 -10.195 -0.529 1 94.44 93 THR A N 1
ATOM 749 C CA . THR A 1 93 ? -31.688 -9.695 0.314 1 94.44 93 THR A CA 1
ATOM 750 C C . THR A 1 93 ? -31.953 -8.227 0.027 1 94.44 93 THR A C 1
ATOM 752 O O . THR A 1 93 ? -31.578 -7.711 -1.026 1 94.44 93 THR A O 1
ATOM 755 N N . THR A 1 94 ? -32.812 -7.629 0.777 1 95.56 94 THR A N 1
ATOM 756 C CA . THR A 1 94 ? -33.188 -6.227 0.622 1 95.56 94 THR A CA 1
ATOM 757 C C . THR A 1 94 ? -33.156 -5.508 1.968 1 95.56 94 THR A C 1
ATOM 759 O O . THR A 1 94 ? -33.156 -6.152 3.02 1 95.56 94 THR A O 1
ATOM 762 N N . VAL A 1 95 ? -33.062 -4.25 1.921 1 95.69 95 VAL A N 1
ATOM 763 C CA . VAL A 1 95 ? -33.094 -3.441 3.135 1 95.69 95 VAL A CA 1
ATOM 764 C C . VAL A 1 95 ? -34.031 -2.248 2.926 1 95.69 95 VAL A C 1
ATOM 766 O O . VAL A 1 95 ? -34.188 -1.77 1.8 1 95.69 95 VAL A O 1
ATOM 769 N N . SER A 1 96 ? -34.594 -1.751 4.047 1 95.44 96 SER A N 1
ATOM 770 C CA . SER A 1 96 ? -35.625 -0.729 3.971 1 95.44 96 SER A CA 1
ATOM 771 C C . SER A 1 96 ? -35.062 0.661 4.227 1 95.44 96 SER A C 1
ATOM 773 O O . SER A 1 96 ? -35.781 1.659 4.137 1 95.44 96 SER A O 1
ATOM 775 N N . ARG A 1 97 ? -33.844 0.806 4.59 1 95.69 97 ARG A N 1
ATOM 776 C CA . ARG A 1 97 ? -33.156 2.088 4.789 1 95.69 97 ARG A CA 1
ATOM 777 C C . ARG A 1 97 ? -31.656 1.953 4.609 1 95.69 97 ARG A C 1
ATOM 779 O O . ARG A 1 97 ? -31.125 0.843 4.641 1 95.69 97 ARG A O 1
ATOM 786 N N . LEU A 1 98 ? -31.016 3.064 4.434 1 98.12 98 LEU A N 1
ATOM 787 C CA . LEU A 1 98 ? -29.578 3.031 4.125 1 98.12 98 LEU A CA 1
ATOM 788 C C . LEU A 1 98 ? -28.75 3.256 5.379 1 98.12 98 LEU A C 1
ATOM 790 O O . LEU A 1 98 ? -27.859 4.113 5.395 1 98.12 98 LEU A O 1
ATOM 794 N N . ALA A 1 99 ? -29.016 2.51 6.418 1 98.06 99 ALA A N 1
ATOM 795 C CA . ALA A 1 99 ? -28.25 2.385 7.664 1 98.06 99 ALA A CA 1
ATOM 796 C C . ALA A 1 99 ? -28.328 0.962 8.211 1 98.06 99 ALA A C 1
ATOM 798 O O . ALA A 1 99 ? -29.344 0.562 8.789 1 98.06 99 ALA A O 1
ATOM 799 N N . VAL A 1 100 ? -27.219 0.285 8.031 1 96.75 100 VAL A N 1
ATOM 800 C CA . VAL A 1 100 ? -27.25 -1.137 8.359 1 96.75 100 VAL A CA 1
ATOM 801 C C . VAL A 1 100 ? -26.094 -1.48 9.289 1 96.75 100 VAL A C 1
ATOM 803 O O . VAL A 1 100 ? -25.031 -0.836 9.242 1 96.75 100 VAL A O 1
ATOM 806 N N . ALA A 1 101 ? -26.266 -2.48 10.125 1 94.62 101 ALA A N 1
ATOM 807 C CA . ALA A 1 101 ? -25.266 -3.066 11.008 1 94.62 101 ALA A CA 1
ATOM 808 C C . ALA A 1 101 ? -25.609 -4.516 11.344 1 94.62 101 ALA A C 1
ATOM 810 O O . ALA A 1 101 ? -26.188 -4.789 12.398 1 94.62 101 ALA A O 1
ATOM 811 N N . PRO A 1 102 ? -25.203 -5.391 10.562 1 93.19 102 PRO A N 1
ATOM 812 C CA . PRO A 1 102 ? -25.562 -6.797 10.758 1 93.19 102 PRO A CA 1
ATOM 813 C C . PRO A 1 102 ? -24.859 -7.434 11.953 1 93.19 102 PRO A C 1
ATOM 815 O O . PRO A 1 102 ? -25.234 -8.523 12.383 1 93.19 102 PRO A O 1
ATOM 818 N N . GLN A 1 103 ? -23.859 -6.84 12.5 1 90.94 103 GLN A N 1
ATOM 819 C CA . GLN A 1 103 ? -23.062 -7.348 13.617 1 90.94 103 GLN A CA 1
ATOM 820 C C . GLN A 1 103 ? -22.297 -8.602 13.211 1 90.94 103 GLN A C 1
ATOM 822 O O . GLN A 1 103 ? -22.469 -9.656 13.836 1 90.94 103 GLN A O 1
ATOM 827 N N . TRP A 1 104 ? -21.484 -8.445 12.273 1 92.56 104 TRP A N 1
ATOM 828 C CA . TRP A 1 104 ? -20.672 -9.523 11.727 1 92.56 104 TRP A CA 1
ATOM 829 C C . TRP A 1 104 ? -19.312 -9 11.289 1 92.56 104 TRP A C 1
ATOM 831 O O . TRP A 1 104 ? -19 -7.82 11.477 1 92.56 104 TRP A O 1
ATOM 841 N N . SER A 1 105 ? -18.406 -9.93 10.969 1 93.38 105 SER A N 1
ATOM 842 C CA . SER A 1 105 ? -17.062 -9.555 10.516 1 93.38 105 SER A CA 1
ATOM 843 C C . SER A 1 105 ? -16.719 -10.234 9.195 1 93.38 105 SER A C 1
ATOM 845 O O . SER A 1 105 ? -17.359 -11.211 8.805 1 93.38 105 SER A O 1
ATOM 847 N N . ASN A 1 106 ? -15.836 -9.68 8.5 1 93.88 106 ASN A N 1
ATOM 848 C CA . ASN A 1 106 ? -15.25 -10.258 7.301 1 93.88 106 ASN A CA 1
ATOM 849 C C . ASN A 1 106 ? -16.297 -10.461 6.207 1 93.88 106 ASN A C 1
ATOM 851 O O . ASN A 1 106 ? -16.453 -11.562 5.684 1 93.88 106 ASN A O 1
ATOM 855 N N . TYR A 1 107 ? -16.922 -9.336 5.848 1 95.5 107 TYR A N 1
ATOM 856 C CA . TYR A 1 107 ? -17.906 -9.398 4.773 1 95.5 107 TYR A CA 1
ATOM 857 C C . TYR A 1 107 ? -17.891 -8.133 3.932 1 95.5 107 TYR A C 1
ATOM 859 O O . TYR A 1 107 ? -17.25 -7.145 4.301 1 95.5 107 TYR A O 1
ATOM 867 N N . GLY A 1 108 ? -18.406 -8.234 2.758 1 97.31 108 GLY A N 1
ATOM 868 C CA . GLY A 1 108 ? -18.672 -7.105 1.874 1 97.31 108 GLY A CA 1
ATOM 869 C C . GLY A 1 108 ? -20.141 -6.965 1.506 1 97.31 108 GLY A C 1
ATOM 870 O O . GLY A 1 108 ? -20.875 -7.957 1.445 1 97.31 108 GLY A O 1
ATOM 871 N N . LEU A 1 109 ? -20.562 -5.68 1.295 1 98.12 109 LEU A N 1
ATOM 872 C CA . LEU A 1 109 ? -21.938 -5.402 0.884 1 98.12 109 LEU A CA 1
ATOM 873 C C . LEU A 1 109 ? -21.969 -4.609 -0.417 1 98.12 109 LEU A C 1
ATOM 875 O O . LEU A 1 109 ? -21.141 -3.719 -0.624 1 98.12 109 LEU A O 1
ATOM 879 N N . ARG A 1 110 ? -22.844 -5.004 -1.198 1 98.62 110 ARG A N 1
ATOM 880 C CA . ARG A 1 110 ? -23.281 -4.188 -2.328 1 98.62 110 ARG A CA 1
ATOM 881 C C . ARG A 1 110 ? -24.766 -3.867 -2.238 1 98.62 110 ARG A C 1
ATOM 883 O O . ARG A 1 110 ? -25.609 -4.758 -2.363 1 98.62 110 ARG A O 1
ATOM 890 N N . ILE A 1 111 ? -25.094 -2.613 -1.979 1 98.69 111 ILE A N 1
ATOM 891 C CA . ILE A 1 111 ? -26.469 -2.145 -1.903 1 98.69 111 ILE A CA 1
ATOM 892 C C . ILE A 1 111 ? -26.781 -1.273 -3.117 1 98.69 111 ILE A C 1
ATOM 894 O O . ILE A 1 111 ? -26.016 -0.368 -3.455 1 98.69 111 ILE A O 1
ATOM 898 N N . PHE A 1 112 ? -27.859 -1.577 -3.816 1 98.62 112 PHE A N 1
ATOM 899 C CA . PHE A 1 112 ? -28.172 -0.779 -5 1 98.62 112 PHE A CA 1
ATOM 900 C C . PHE A 1 112 ? -29.672 -0.726 -5.242 1 98.62 112 PHE A C 1
ATOM 902 O O . PHE A 1 112 ? -30.422 -1.583 -4.762 1 98.62 112 PHE A O 1
ATOM 909 N N . GLY A 1 113 ? -30.141 0.235 -5.863 1 98.38 113 GLY A N 1
ATOM 910 C CA . GLY A 1 113 ? -31.531 0.514 -6.176 1 98.38 113 GLY A CA 1
ATOM 911 C C . GLY A 1 113 ? -31.75 1.918 -6.707 1 98.38 113 GLY A C 1
ATOM 912 O O . GLY A 1 113 ? -30.906 2.453 -7.43 1 98.38 113 GLY A O 1
ATOM 913 N N . TYR A 1 114 ? -32.969 2.398 -6.449 1 98.31 114 TYR A N 1
ATOM 914 C CA . TYR A 1 114 ? -33.312 3.73 -6.945 1 98.31 114 TYR A CA 1
ATOM 915 C C . TYR A 1 114 ? -33.625 4.68 -5.793 1 98.31 114 TYR A C 1
ATOM 917 O O . TYR A 1 114 ? -34.219 4.281 -4.797 1 98.31 114 TYR A O 1
ATOM 925 N N . LEU A 1 115 ? -33.156 5.867 -5.969 1 97.81 115 LEU A N 1
ATOM 926 C CA . LEU A 1 115 ? -33.438 6.977 -5.066 1 97.81 115 LEU A CA 1
ATOM 927 C C . LEU A 1 115 ? -34.531 7.887 -5.645 1 97.81 115 LEU A C 1
ATOM 929 O O . LEU A 1 115 ? -34.469 8.25 -6.82 1 97.81 115 LEU A O 1
ATOM 933 N N . HIS A 1 116 ? -35.562 8.219 -4.824 1 97 116 HIS A N 1
ATOM 934 C CA . HIS A 1 116 ? -36.656 9.102 -5.207 1 97 116 HIS A CA 1
ATOM 935 C C . HIS A 1 116 ? -36.656 10.375 -4.367 1 97 116 HIS A C 1
ATOM 937 O O . HIS A 1 116 ? -37.188 10.391 -3.25 1 97 116 HIS A O 1
ATOM 943 N N . PRO A 1 117 ? -36.125 11.461 -4.953 1 96.25 117 PRO A N 1
ATOM 944 C CA . PRO A 1 117 ? -36.125 12.695 -4.164 1 96.25 117 PRO A CA 1
ATOM 945 C C . PRO A 1 117 ? -37.531 13.219 -3.906 1 96.25 117 PRO A C 1
ATOM 947 O O . PRO A 1 117 ? -38.406 13.125 -4.781 1 96.25 117 PRO A O 1
ATOM 950 N N . ALA A 1 118 ? -37.75 13.797 -2.736 1 93.06 118 ALA A N 1
ATOM 951 C CA . ALA A 1 118 ? -39.062 14.312 -2.354 1 93.06 118 ALA A CA 1
ATOM 952 C C . ALA A 1 118 ? -39.344 15.656 -3.016 1 93.06 118 ALA A C 1
ATOM 954 O O . ALA A 1 118 ? -40.5 16.016 -3.262 1 93.06 118 ALA A O 1
ATOM 955 N N . GLU A 1 119 ? -38.375 16.406 -3.219 1 95.19 119 GLU A N 1
ATOM 956 C CA . GLU A 1 119 ? -38.469 17.719 -3.844 1 95.19 119 GLU A CA 1
ATOM 957 C C . GLU A 1 119 ? -37.281 18 -4.742 1 95.19 119 GLU A C 1
ATOM 959 O O . GLU A 1 119 ? -36.219 17.375 -4.594 1 95.19 119 GLU A O 1
ATOM 964 N N . THR A 1 120 ? -37.625 18.859 -5.719 1 96.81 120 THR A N 1
ATOM 965 C CA . THR A 1 120 ? -36.531 19.328 -6.559 1 96.81 120 THR A CA 1
ATOM 966 C C . THR A 1 120 ? -35.656 20.328 -5.805 1 96.81 120 THR A C 1
ATOM 968 O O . THR A 1 120 ? -36.125 21.422 -5.457 1 96.81 120 THR A O 1
ATOM 971 N N . ASP A 1 121 ? -34.469 19.906 -5.453 1 96.38 121 ASP A N 1
ATOM 972 C CA . ASP A 1 121 ? -33.562 20.75 -4.688 1 96.38 121 ASP A CA 1
ATOM 973 C C . ASP A 1 121 ? -32.125 20.219 -4.773 1 96.38 121 ASP A C 1
ATOM 975 O O . ASP A 1 121 ? -31.891 19.188 -5.387 1 96.38 121 ASP A O 1
ATOM 979 N N . GLU A 1 122 ? -31.266 21 -4.172 1 96.81 122 GLU A N 1
ATOM 980 C CA . GLU A 1 122 ? -29.891 20.531 -4.027 1 96.81 122 GLU A CA 1
ATOM 981 C C . GLU A 1 122 ? -29.719 19.688 -2.773 1 96.81 122 GLU A C 1
ATOM 983 O O . GLU A 1 122 ? -30.109 20.094 -1.68 1 96.81 122 GLU A O 1
ATOM 988 N N . TYR A 1 123 ? -29.156 18.516 -3.035 1 97.19 123 TYR A N 1
ATOM 989 C CA . TYR A 1 123 ? -28.938 17.594 -1.933 1 97.19 123 TYR A CA 1
ATOM 990 C C . TYR A 1 123 ? -27.453 17.422 -1.641 1 97.19 123 TYR A C 1
ATOM 992 O O . TYR A 1 123 ? -26.625 17.5 -2.551 1 97.19 123 TYR A O 1
ATOM 1000 N N . ILE A 1 124 ? -27.125 17.25 -0.359 1 96.88 124 ILE A N 1
ATOM 1001 C CA . ILE A 1 124 ? -25.781 16.906 0.091 1 96.88 124 ILE A CA 1
ATOM 1002 C C . ILE A 1 124 ? -25.812 15.523 0.751 1 96.88 124 ILE A C 1
ATOM 1004 O O . ILE A 1 124 ? -26.672 15.25 1.597 1 96.88 124 ILE A O 1
ATOM 1008 N N . PHE A 1 125 ? -24.891 14.672 0.316 1 98.31 125 PHE A N 1
ATOM 1009 C CA . PHE A 1 125 ? -24.844 13.312 0.84 1 98.31 125 PHE A CA 1
ATOM 1010 C C . PHE A 1 125 ? -23.672 13.141 1.797 1 98.31 125 PHE A C 1
ATOM 1012 O O . PHE A 1 125 ? -22.641 13.805 1.657 1 98.31 125 PHE A O 1
ATOM 1019 N N . ALA A 1 126 ? -23.828 12.273 2.773 1 98 126 ALA A N 1
ATOM 1020 C CA . ALA A 1 126 ? -22.781 11.922 3.729 1 98 126 ALA A CA 1
ATOM 1021 C C . ALA A 1 126 ? -22.734 10.414 3.959 1 98 126 ALA A C 1
ATOM 1023 O O . ALA A 1 126 ? -23.766 9.734 3.852 1 98 126 ALA A O 1
ATOM 1024 N N . VAL A 1 127 ? -21.547 9.914 4.242 1 98.38 127 VAL A N 1
ATOM 1025 C CA . VAL A 1 127 ? -21.391 8.492 4.484 1 98.38 127 VAL A CA 1
ATOM 1026 C C . VAL A 1 127 ? -20.641 8.273 5.797 1 98.38 127 VAL A C 1
ATOM 1028 O O . VAL A 1 127 ? -19.781 9.086 6.176 1 98.38 127 VAL A O 1
ATOM 1031 N N . SER A 1 128 ? -20.953 7.254 6.527 1 97.75 128 SER A N 1
ATOM 1032 C CA . SER A 1 128 ? -20.234 6.773 7.699 1 97.75 128 SER A CA 1
ATOM 1033 C C . SER A 1 128 ? -20.219 5.25 7.758 1 97.75 128 SER A C 1
ATOM 1035 O O . SER A 1 128 ? -21.219 4.605 7.449 1 97.75 128 SER A O 1
ATOM 1037 N N . SER A 1 129 ? -19.031 4.742 8.023 1 97.56 129 SER A N 1
ATOM 1038 C CA . SER A 1 129 ? -18.906 3.289 8.109 1 97.56 129 SER A CA 1
ATOM 1039 C C . SER A 1 129 ? -17.703 2.881 8.945 1 97.56 129 SER A C 1
ATOM 1041 O O . SER A 1 129 ? -16.828 3.705 9.227 1 97.56 129 SER A O 1
ATOM 1043 N N . ASP A 1 130 ? -17.672 1.677 9.492 1 93.69 130 ASP A N 1
ATOM 1044 C CA . ASP A 1 130 ? -16.531 1.163 10.25 1 93.69 130 ASP A CA 1
ATOM 1045 C C . ASP A 1 130 ? -15.312 0.982 9.344 1 93.69 130 ASP A C 1
ATOM 1047 O O . ASP A 1 130 ? -14.195 1.366 9.719 1 93.69 130 ASP A O 1
ATOM 1051 N N . ASP A 1 131 ? -15.422 0.265 8.172 1 94.88 131 ASP A N 1
ATOM 1052 C CA . ASP A 1 131 ? -14.281 0.203 7.266 1 94.88 131 ASP A CA 1
ATOM 1053 C C . ASP A 1 131 ? -14.562 0.973 5.977 1 94.88 131 ASP A C 1
ATOM 1055 O O . ASP A 1 131 ? -15.109 2.076 6.016 1 94.88 131 ASP A O 1
ATOM 1059 N N . ASN A 1 132 ? -14.016 0.559 4.918 1 96.88 132 ASN A N 1
ATOM 1060 C CA . ASN A 1 132 ? -14.102 1.337 3.688 1 96.88 132 ASN A CA 1
ATOM 1061 C C . ASN A 1 132 ? -15.484 1.217 3.049 1 96.88 132 ASN A C 1
ATOM 1063 O O . ASN A 1 132 ? -16.094 0.141 3.057 1 96.88 132 ASN A O 1
ATOM 1067 N N . SER A 1 133 ? -15.945 2.324 2.582 1 98.5 133 SER A N 1
ATOM 1068 C CA . SER A 1 133 ? -17.219 2.355 1.882 1 98.5 133 SER A CA 1
ATOM 1069 C C . SER A 1 133 ? -17.234 3.428 0.796 1 98.5 133 SER A C 1
ATOM 1071 O O . SER A 1 133 ? -16.391 4.324 0.794 1 98.5 133 SER A O 1
ATOM 1073 N N . GLU A 1 134 ? -18.156 3.266 -0.158 1 98.56 134 GLU A N 1
ATOM 1074 C CA . GLU A 1 134 ? -18.391 4.223 -1.237 1 98.56 134 GLU A CA 1
ATOM 1075 C C . GLU A 1 134 ? -19.875 4.363 -1.548 1 98.56 134 GLU A C 1
ATOM 1077 O O . GLU A 1 134 ? -20.609 3.383 -1.509 1 98.56 134 GLU A O 1
ATOM 1082 N N . PHE A 1 135 ? -20.25 5.594 -1.775 1 98.62 135 PHE A N 1
ATOM 1083 C CA . PHE A 1 135 ? -21.562 5.879 -2.309 1 98.62 135 PHE A CA 1
ATOM 1084 C C . PHE A 1 135 ? -21.484 6.469 -3.709 1 98.62 135 PHE A C 1
ATOM 1086 O O . PHE A 1 135 ? -20.828 7.492 -3.916 1 98.62 135 PHE A O 1
ATOM 1093 N N . TRP A 1 136 ? -22.188 5.762 -4.609 1 98.69 136 TRP A N 1
ATOM 1094 C CA . TRP A 1 136 ? -22.234 6.16 -6.012 1 98.69 136 TRP A CA 1
ATOM 1095 C C . TRP A 1 136 ? -23.656 6.535 -6.418 1 98.69 136 TRP A C 1
ATOM 1097 O O . TRP A 1 136 ? -24.609 5.863 -6.039 1 98.69 136 TRP A O 1
ATOM 1107 N N . LEU A 1 137 ? -23.75 7.621 -7.137 1 98.44 137 LEU A N 1
ATOM 1108 C CA . LEU A 1 137 ? -25.047 8.07 -7.613 1 98.44 137 LEU A CA 1
ATOM 1109 C C . LEU A 1 137 ? -25 8.375 -9.109 1 98.44 137 LEU A C 1
ATOM 1111 O O . LEU A 1 137 ? -24.062 9 -9.594 1 98.44 137 LEU A O 1
ATOM 1115 N N . SER A 1 138 ? -26.062 7.852 -9.789 1 97.69 138 SER A N 1
ATOM 1116 C CA . SER A 1 138 ? -26.172 8.086 -11.227 1 97.69 138 SER A CA 1
ATOM 1117 C C . SER A 1 138 ? -26.859 9.414 -11.516 1 97.69 138 SER A C 1
ATOM 1119 O O . SER A 1 138 ? -27.562 9.953 -10.656 1 97.69 138 SER A O 1
ATOM 1121 N N . LEU A 1 139 ? -26.688 9.891 -12.719 1 93.19 139 LEU A N 1
ATOM 1122 C CA . LEU A 1 139 ? -27.328 11.117 -13.18 1 93.19 139 LEU A CA 1
ATOM 1123 C C . LEU A 1 139 ? -28.812 10.867 -13.469 1 93.19 139 LEU A C 1
ATOM 1125 O O . LEU A 1 139 ? -29.594 11.82 -13.562 1 93.19 139 LEU A O 1
ATOM 1129 N N . ASN A 1 140 ? -29.109 9.625 -13.695 1 95.06 140 ASN A N 1
ATOM 1130 C CA . ASN A 1 140 ? -30.469 9.203 -14.031 1 95.06 140 ASN A CA 1
ATOM 1131 C C . ASN A 1 140 ? -30.734 7.77 -13.594 1 95.06 140 ASN A C 1
ATOM 1133 O O . ASN A 1 140 ? -30.203 7.316 -12.578 1 95.06 140 ASN A O 1
ATOM 1137 N N . GLU A 1 141 ? -31.625 7.109 -14.281 1 95.88 141 GLU A N 1
ATOM 1138 C CA . GLU A 1 141 ? -32.031 5.766 -13.883 1 95.88 141 GLU A CA 1
ATOM 1139 C C . GLU A 1 141 ? -31.031 4.719 -14.375 1 95.88 141 GLU A C 1
ATOM 1141 O O . GLU A 1 141 ? -31.094 3.561 -13.961 1 95.88 141 GLU A O 1
ATOM 1146 N N . SER A 1 142 ? -30.062 5.121 -15.117 1 95.94 142 SER A N 1
ATOM 1147 C CA . SER A 1 142 ? -29.156 4.18 -15.75 1 95.94 142 SER A CA 1
ATOM 1148 C C . SER A 1 142 ? -27.953 3.889 -14.859 1 95.94 142 SER A C 1
ATOM 1150 O O . SER A 1 142 ? -27.312 4.809 -14.344 1 95.94 142 SER A O 1
ATOM 1152 N N . PRO A 1 143 ? -27.594 2.631 -14.711 1 96.5 143 PRO A N 1
ATOM 1153 C CA . PRO A 1 143 ? -26.406 2.275 -13.953 1 96.5 143 PRO A CA 1
ATOM 1154 C C . PRO A 1 143 ? -25.109 2.682 -14.656 1 96.5 143 PRO A C 1
ATOM 1156 O O . PRO A 1 143 ? -24.031 2.59 -14.078 1 96.5 143 PRO A O 1
ATOM 1159 N N . GLU A 1 144 ? -25.109 3.176 -15.82 1 93.69 144 GLU A N 1
ATOM 1160 C CA . GLU A 1 144 ? -23.922 3.479 -16.625 1 93.69 144 GLU A CA 1
ATOM 1161 C C . GLU A 1 144 ? -23.359 4.848 -16.266 1 93.69 144 GLU A C 1
ATOM 1163 O O . GLU A 1 144 ? -22.172 5.109 -16.484 1 93.69 144 GLU A O 1
ATOM 1168 N N . ASN A 1 145 ? -24.094 5.707 -15.719 1 93.06 145 ASN A N 1
ATOM 1169 C CA . ASN A 1 145 ? -23.672 7.082 -15.477 1 93.06 145 ASN A CA 1
ATOM 1170 C C . ASN A 1 145 ? -23.375 7.32 -14 1 93.06 145 ASN A C 1
ATOM 1172 O O . ASN A 1 145 ? -23.75 8.352 -13.445 1 93.06 145 ASN A O 1
ATOM 1176 N N . LEU A 1 146 ? -22.703 6.355 -13.445 1 95.62 146 LEU A N 1
ATOM 1177 C CA . LEU A 1 146 ? -22.453 6.41 -12.016 1 95.62 146 LEU A CA 1
ATOM 1178 C C . LEU A 1 146 ? -21.25 7.309 -11.703 1 95.62 146 LEU A C 1
ATOM 1180 O O . LEU A 1 146 ? -20.25 7.277 -12.414 1 95.62 146 LEU A O 1
ATOM 1184 N N . ARG A 1 147 ? -21.375 8.117 -10.68 1 97.06 147 ARG A N 1
ATOM 1185 C CA . ARG A 1 147 ? -20.281 8.906 -10.141 1 97.06 147 ARG A CA 1
ATOM 1186 C C . ARG A 1 147 ? -20.141 8.695 -8.633 1 97.06 147 ARG A C 1
ATOM 1188 O O . ARG A 1 147 ? -21.141 8.625 -7.918 1 97.06 147 ARG A O 1
ATOM 1195 N N . ARG A 1 148 ? -18.875 8.547 -8.203 1 97.94 148 ARG A N 1
ATOM 1196 C CA . ARG A 1 148 ? -18.625 8.438 -6.773 1 97.94 148 ARG A CA 1
ATOM 1197 C C . ARG A 1 148 ? -18.828 9.773 -6.074 1 97.94 148 ARG A C 1
ATOM 1199 O O . ARG A 1 148 ? -18.203 10.773 -6.441 1 97.94 148 ARG A O 1
ATOM 1206 N N . LEU A 1 149 ? -19.641 9.812 -5.078 1 98.12 149 LEU A N 1
ATOM 1207 C CA . LEU A 1 149 ? -19.922 11.078 -4.41 1 98.12 149 LEU A CA 1
ATOM 1208 C C . LEU A 1 149 ? -19.141 11.188 -3.102 1 98.12 149 LEU A C 1
ATOM 1210 O O . LEU A 1 149 ? -18.562 12.234 -2.809 1 98.12 149 LEU A O 1
ATOM 1214 N N . VAL A 1 150 ? -19.219 10.125 -2.32 1 98 150 VAL A N 1
ATOM 1215 C CA . VAL A 1 150 ? -18.578 10.141 -1.013 1 98 150 VAL A CA 1
ATOM 1216 C C . VAL A 1 150 ? -17.969 8.773 -0.717 1 98 150 VAL A C 1
ATOM 1218 O O . VAL A 1 150 ? -18.375 7.766 -1.294 1 98 150 VAL A O 1
ATOM 1221 N N . TYR A 1 151 ? -16.984 8.727 0.109 1 97.44 151 TYR A N 1
ATOM 1222 C CA . TYR A 1 151 ? -16.359 7.457 0.455 1 97.44 151 TYR A CA 1
ATOM 1223 C C . TYR A 1 151 ? -15.562 7.578 1.752 1 97.44 151 TYR A C 1
ATOM 1225 O O . TYR A 1 151 ? -15.289 8.688 2.219 1 97.44 151 TYR A O 1
ATOM 1233 N N . ILE A 1 152 ? -15.273 6.43 2.336 1 96.12 152 ILE A N 1
ATOM 1234 C CA . ILE A 1 152 ? -14.422 6.336 3.512 1 96.12 152 ILE A CA 1
ATOM 1235 C C . ILE A 1 152 ? -13.211 5.457 3.201 1 96.12 152 ILE A C 1
ATOM 1237 O O . ILE A 1 152 ? -13.336 4.238 3.068 1 96.12 152 ILE A O 1
ATOM 1241 N N . GLY A 1 153 ? -12.109 6.066 3.07 1 91.56 153 GLY A N 1
ATOM 1242 C CA . GLY A 1 153 ? -10.836 5.371 3.029 1 91.56 153 GLY A CA 1
ATOM 1243 C C . GLY A 1 153 ? -10.648 4.535 1.777 1 91.56 153 GLY A C 1
ATOM 1244 O O . GLY A 1 153 ? -11.609 4.297 1.037 1 91.56 153 GLY A O 1
ATOM 1245 N N . GLU A 1 154 ? -9.398 4.066 1.538 1 89.06 154 GLU A N 1
ATOM 1246 C CA . GLU A 1 154 ? -9.023 3.195 0.429 1 89.06 154 GLU A CA 1
ATOM 1247 C C . GLU A 1 154 ? -8.094 2.08 0.894 1 89.06 154 GLU A C 1
ATOM 1249 O O . GLU A 1 154 ? -7.973 1.047 0.232 1 89.06 154 GLU A O 1
ATOM 1254 N N . THR A 1 155 ? -7.527 2.191 2.053 1 86.75 155 THR A N 1
ATOM 1255 C CA . THR A 1 155 ? -6.492 1.268 2.502 1 86.75 155 THR A CA 1
ATOM 1256 C C . THR A 1 155 ? -7.098 0.129 3.316 1 86.75 155 THR A C 1
ATOM 1258 O O . THR A 1 155 ? -6.461 -0.907 3.516 1 86.75 155 THR A O 1
ATOM 1261 N N . GLY A 1 156 ? -8.258 0.378 3.812 1 91.31 156 GLY A N 1
ATOM 1262 C CA . GLY A 1 156 ? -8.891 -0.62 4.66 1 91.31 156 GLY A CA 1
ATOM 1263 C C . GLY A 1 156 ? -8.758 -0.315 6.141 1 91.31 156 GLY A C 1
ATOM 1264 O O . GLY A 1 156 ? -9.375 -0.982 6.973 1 91.31 156 GLY A O 1
ATOM 1265 N N . ASN A 1 157 ? -8.039 0.73 6.492 1 88.88 157 ASN A N 1
ATOM 1266 C CA . ASN A 1 157 ? -7.805 1.05 7.898 1 88.88 157 ASN A CA 1
ATOM 1267 C C . ASN A 1 157 ? -8.672 2.217 8.359 1 88.88 157 ASN A C 1
ATOM 1269 O O . ASN A 1 157 ? -8.758 2.498 9.555 1 88.88 157 ASN A O 1
ATOM 1273 N N . GLU A 1 158 ? -9.289 2.896 7.453 1 92.56 158 GLU A N 1
ATOM 1274 C CA . GLU A 1 158 ? -10.141 4.039 7.773 1 92.56 158 GLU A CA 1
ATOM 1275 C C . GLU A 1 158 ? -11.508 3.586 8.281 1 92.56 158 GLU A C 1
ATOM 1277 O O . GLU A 1 158 ? -12.078 2.631 7.758 1 92.56 158 GLU A O 1
ATOM 1282 N N . TRP A 1 159 ? -11.953 4.215 9.273 1 93.88 159 TRP A N 1
ATOM 1283 C CA . TRP A 1 159 ? -13.273 3.93 9.836 1 93.88 159 TRP A CA 1
ATOM 1284 C C . TRP A 1 159 ? -13.859 5.172 10.5 1 93.88 159 TRP A C 1
ATOM 1286 O O . TRP A 1 159 ? -13.133 6.133 10.781 1 93.88 159 TRP A O 1
ATOM 1296 N N . THR A 1 160 ? -15.117 5.18 10.695 1 94.12 160 THR A N 1
ATOM 1297 C CA . THR A 1 160 ? -15.82 6.258 11.375 1 94.12 160 THR A CA 1
ATOM 1298 C C . THR A 1 160 ? -16.844 5.695 12.359 1 94.12 160 THR A C 1
ATOM 1300 O O . THR A 1 160 ? -17.266 4.547 12.234 1 94.12 160 THR A O 1
ATOM 1303 N N . ALA A 1 161 ? -17.188 6.488 13.375 1 92.62 161 ALA A N 1
ATOM 1304 C CA . ALA A 1 161 ? -18.297 6.156 14.266 1 92.62 161 ALA A CA 1
ATOM 1305 C C . ALA A 1 161 ? -19.641 6.469 13.617 1 92.62 161 ALA A C 1
ATOM 1307 O O . ALA A 1 161 ? -19.719 7.328 12.734 1 92.62 161 ALA A O 1
ATOM 1308 N N . PRO A 1 162 ? -20.703 5.723 14.07 1 94.69 162 PRO A N 1
ATOM 1309 C CA . PRO A 1 162 ? -22.031 6.059 13.523 1 94.69 162 PRO A CA 1
ATOM 1310 C C . PRO A 1 162 ? -22.391 7.531 13.727 1 94.69 162 PRO A C 1
ATOM 1312 O O . PRO A 1 162 ? -22.219 8.062 14.828 1 94.69 162 PRO A O 1
ATOM 1315 N N . GLY A 1 163 ? -22.797 8.18 12.656 1 94.25 163 GLY A N 1
ATOM 1316 C CA . GLY A 1 163 ? -23.203 9.57 12.727 1 94.25 163 GLY A CA 1
ATOM 1317 C C . GLY A 1 163 ? -22.062 10.547 12.531 1 94.25 163 GLY A C 1
ATOM 1318 O O . GLY A 1 163 ? -22.281 11.758 12.445 1 94.25 163 GLY A O 1
ATOM 1319 N N . GLU A 1 164 ? -20.875 10.047 12.422 1 92.75 164 GLU A N 1
ATOM 1320 C CA . GLU A 1 164 ? -19.703 10.906 12.25 1 92.75 164 GLU A CA 1
ATOM 1321 C C . GLU A 1 164 ? -19.422 11.164 10.773 1 92.75 164 GLU A C 1
ATOM 1323 O O . GLU A 1 164 ? -18.859 10.305 10.086 1 92.75 164 GLU A O 1
ATOM 1328 N N . TYR A 1 165 ? -19.75 12.383 10.32 1 93.44 165 TYR A N 1
ATOM 1329 C CA . TYR A 1 165 ? -19.641 12.672 8.898 1 93.44 165 TYR A CA 1
ATOM 1330 C C . TYR A 1 165 ? -18.484 13.633 8.617 1 93.44 165 TYR A C 1
ATOM 1332 O O . TYR A 1 165 ? -18.297 14.078 7.484 1 93.44 165 TYR A O 1
ATOM 1340 N N . TRP A 1 166 ? -17.672 13.898 9.578 1 89.12 166 TRP A N 1
ATOM 1341 C CA . TRP A 1 166 ? -16.719 14.992 9.414 1 89.12 166 TRP A CA 1
ATOM 1342 C C . TRP A 1 166 ? -15.297 14.516 9.711 1 89.12 166 TRP A C 1
ATOM 1344 O O . TRP A 1 166 ? -14.367 15.328 9.805 1 89.12 166 TRP A O 1
ATOM 1354 N N . LYS A 1 167 ? -15.094 13.273 9.93 1 90 167 LYS A N 1
ATOM 1355 C CA . LYS A 1 167 ? -13.773 12.734 10.227 1 90 167 LYS A CA 1
ATOM 1356 C C . LYS A 1 167 ? -12.852 12.836 9.008 1 90 167 LYS A C 1
ATOM 1358 O O . LYS A 1 167 ? -11.68 13.203 9.141 1 90 167 LYS A O 1
ATOM 1363 N N . PHE A 1 168 ? -13.422 12.516 7.875 1 91.94 168 PHE A N 1
ATOM 1364 C CA . PHE A 1 168 ? -12.695 12.602 6.609 1 91.94 168 PHE A CA 1
ATOM 1365 C C . PHE A 1 168 ? -13.375 13.586 5.664 1 91.94 168 PHE A C 1
ATOM 1367 O O . PHE A 1 168 ? -14.602 13.672 5.625 1 91.94 168 PHE A O 1
ATOM 1374 N N . ALA A 1 169 ? -12.539 14.242 4.836 1 91.69 169 ALA A N 1
ATOM 1375 C CA . ALA A 1 169 ? -13.055 15.234 3.898 1 91.69 169 ALA A CA 1
ATOM 1376 C C . ALA A 1 169 ? -13.922 14.578 2.83 1 91.69 169 ALA A C 1
ATOM 1378 O O . ALA A 1 169 ? -14.844 15.203 2.301 1 91.69 169 ALA A O 1
ATOM 1379 N N . SER A 1 170 ? -13.703 13.336 2.631 1 94 170 SER A N 1
ATOM 1380 C CA . SER A 1 170 ? -14.383 12.609 1.56 1 94 170 SER A CA 1
ATOM 1381 C C . SER A 1 170 ? -15.766 12.156 1.995 1 94 170 SER A C 1
ATOM 1383 O O . SER A 1 170 ? -16.516 11.578 1.201 1 94 170 SER A O 1
ATOM 1385 N N . GLN A 1 171 ? -16.188 12.438 3.188 1 96 171 GLN A N 1
ATOM 1386 C CA . GLN A 1 171 ? -17.422 11.875 3.734 1 96 171 GLN A CA 1
ATOM 1387 C C . GLN A 1 171 ? -18.641 12.688 3.301 1 96 171 GLN A C 1
ATOM 1389 O O . GLN A 1 171 ? -19.766 12.234 3.426 1 96 171 GLN A O 1
ATOM 1394 N N . ILE A 1 172 ? -18.484 13.914 2.881 1 95.38 172 ILE A N 1
ATOM 1395 C CA . ILE A 1 172 ? -19.594 14.789 2.5 1 95.38 172 ILE A CA 1
ATOM 1396 C C . ILE A 1 172 ? -19.453 15.18 1.03 1 95.38 172 ILE A C 1
ATOM 1398 O O . ILE A 1 172 ? -18.375 15.547 0.576 1 95.38 172 ILE A O 1
ATOM 1402 N N . SER A 1 173 ? -20.562 15.117 0.317 1 97.25 173 SER A N 1
ATOM 1403 C CA . SER A 1 173 ? -20.531 15.398 -1.114 1 97.25 173 SER A CA 1
ATOM 1404 C C . SER A 1 173 ? -20.734 16.891 -1.386 1 97.25 173 SER A C 1
ATOM 1406 O O . SER A 1 173 ? -21.172 17.625 -0.506 1 97.25 173 SER A O 1
ATOM 1408 N N . LYS A 1 174 ? -20.312 17.266 -2.635 1 94.69 174 LYS A N 1
ATOM 1409 C CA . LYS A 1 174 ? -20.812 18.531 -3.154 1 94.69 174 LYS A CA 1
ATOM 1410 C C . LYS A 1 174 ? -22.328 18.469 -3.383 1 94.69 174 LYS A C 1
ATOM 1412 O O . LYS A 1 174 ? -22.906 17.391 -3.459 1 94.69 174 LYS A O 1
ATOM 1417 N N . PRO A 1 175 ? -22.969 19.641 -3.342 1 96.06 175 PRO A N 1
ATOM 1418 C CA . PRO A 1 175 ? -24.406 19.625 -3.6 1 96.06 175 PRO A CA 1
ATOM 1419 C C . PRO A 1 175 ? -24.75 19.031 -4.965 1 96.06 175 PRO A C 1
ATOM 1421 O O . PRO A 1 175 ? -24.047 19.281 -5.941 1 96.06 175 PRO A O 1
ATOM 1424 N N . VAL A 1 176 ? -25.781 18.234 -4.934 1 96.94 176 VAL A N 1
ATOM 1425 C CA . VAL A 1 176 ? -26.281 17.594 -6.148 1 96.94 176 VAL A CA 1
ATOM 1426 C C . VAL A 1 176 ? -27.734 17.969 -6.375 1 96.94 176 VAL A C 1
ATOM 1428 O O . VAL A 1 176 ? -28.562 17.828 -5.473 1 96.94 176 VAL A O 1
ATOM 1431 N N . LEU A 1 177 ? -28 18.438 -7.602 1 97.31 177 LEU A N 1
ATOM 1432 C CA . LEU A 1 177 ? -29.391 18.75 -7.926 1 97.31 177 LEU A CA 1
ATOM 1433 C C . LEU A 1 177 ? -30.172 17.5 -8.273 1 97.31 177 LEU A C 1
ATOM 1435 O O . LEU A 1 177 ? -29.797 16.75 -9.172 1 97.31 177 LEU A O 1
ATOM 1439 N N . LEU A 1 178 ? -31.172 17.25 -7.496 1 97.38 178 LEU A N 1
ATOM 1440 C CA . LEU A 1 178 ? -32.094 16.141 -7.781 1 97.38 178 LEU A CA 1
ATOM 1441 C C . LEU A 1 178 ? -33.5 16.656 -8.07 1 97.38 178 LEU A C 1
ATOM 1443 O O . LEU A 1 178 ? -33.938 17.656 -7.477 1 97.38 178 LEU A O 1
ATOM 1447 N N . VAL A 1 179 ? -34.125 15.992 -9 1 97.31 179 VAL A N 1
ATOM 1448 C CA . VAL A 1 179 ? -35.406 16.469 -9.484 1 97.31 179 VAL A CA 1
ATOM 1449 C C . VAL A 1 179 ? -36.531 15.609 -8.922 1 97.31 179 VAL A C 1
ATOM 1451 O O . VAL A 1 179 ? -36.438 14.375 -8.922 1 97.31 179 VAL A O 1
ATOM 1454 N N . LYS A 1 180 ? -37.594 16.312 -8.508 1 95.31 180 LYS A N 1
ATOM 1455 C CA . LYS A 1 180 ? -38.75 15.641 -7.977 1 95.31 180 LYS A CA 1
ATOM 1456 C C . LYS A 1 180 ? -39.375 14.688 -9.008 1 95.31 180 LYS A C 1
ATOM 1458 O O . LYS A 1 180 ? -39.406 15 -10.195 1 95.31 180 LYS A O 1
ATOM 1463 N N . ASP A 1 181 ? -39.781 13.422 -8.625 1 89.62 181 ASP A N 1
ATOM 1464 C CA . ASP A 1 181 ? -40.5 12.414 -9.391 1 89.62 181 ASP A CA 1
ATOM 1465 C C . ASP A 1 181 ? -39.562 11.688 -10.359 1 89.62 181 ASP A C 1
ATOM 1467 O O . ASP A 1 181 ? -40 10.875 -11.164 1 89.62 181 ASP A O 1
ATOM 1471 N N . MET A 1 182 ? -38.375 12.07 -10.281 1 95 182 MET A N 1
ATOM 1472 C CA . MET A 1 182 ? -37.375 11.289 -11.008 1 95 182 MET A CA 1
ATOM 1473 C C . MET A 1 182 ? -36.75 10.227 -10.102 1 95 182 MET A C 1
ATOM 1475 O O . MET A 1 182 ? -36.812 10.336 -8.875 1 95 182 MET A O 1
ATOM 1479 N N . LYS A 1 183 ? -36.312 9.172 -10.719 1 95.5 183 LYS A N 1
ATOM 1480 C CA . LYS A 1 183 ? -35.594 8.188 -9.922 1 95.5 183 LYS A CA 1
ATOM 1481 C C . LYS A 1 183 ? -34.125 8.078 -10.375 1 95.5 183 LYS A C 1
ATOM 1483 O O . LYS A 1 183 ? -33.844 8.195 -11.562 1 95.5 183 LYS A O 1
ATOM 1488 N N . TYR A 1 184 ? -33.219 7.898 -9.484 1 98.25 184 TYR A N 1
ATOM 1489 C CA . TYR A 1 184 ? -31.797 7.852 -9.711 1 98.25 184 TYR A CA 1
ATOM 1490 C C . TYR A 1 184 ? -31.219 6.523 -9.234 1 98.25 184 TYR A C 1
ATOM 1492 O O . TYR A 1 184 ? -31.406 6.129 -8.086 1 98.25 184 TYR A O 1
ATOM 1500 N N . PHE A 1 185 ? -30.516 5.828 -10.141 1 98.31 185 PHE A N 1
ATOM 1501 C CA . PHE A 1 185 ? -29.812 4.621 -9.727 1 98.31 185 PHE A CA 1
ATOM 1502 C C . PHE A 1 185 ? -28.672 4.953 -8.773 1 98.31 185 PHE A C 1
ATOM 1504 O O . PHE A 1 185 ? -27.953 5.926 -8.984 1 98.31 185 PHE A O 1
ATOM 1511 N N . PHE A 1 186 ? -28.547 4.195 -7.695 1 98.56 186 PHE A N 1
ATOM 1512 C CA . PHE A 1 186 ? -27.406 4.359 -6.812 1 98.56 186 PHE A CA 1
ATOM 1513 C C . PHE A 1 186 ? -26.844 3.006 -6.391 1 98.56 186 PHE A C 1
ATOM 1515 O O . PHE A 1 186 ? -27.5 1.979 -6.547 1 98.56 186 PHE A O 1
ATOM 1522 N N . GLU A 1 187 ? -25.609 3.037 -5.906 1 98.44 187 GLU A N 1
ATOM 1523 C CA . GLU A 1 187 ? -24.984 1.849 -5.34 1 98.44 187 GLU A CA 1
ATOM 1524 C C . GLU A 1 187 ? -24.062 2.215 -4.18 1 98.44 187 GLU A C 1
ATOM 1526 O O . GLU A 1 187 ? -23.391 3.254 -4.211 1 98.44 187 GLU A O 1
ATOM 1531 N N . ILE A 1 188 ? -24.078 1.372 -3.172 1 98.75 188 ILE A N 1
ATOM 1532 C CA . ILE A 1 188 ? -23.234 1.503 -1.992 1 98.75 188 ILE A CA 1
ATOM 1533 C C . ILE A 1 188 ? -22.375 0.252 -1.835 1 98.75 188 ILE A C 1
ATOM 1535 O O . ILE A 1 188 ? -22.875 -0.871 -1.939 1 98.75 188 ILE A O 1
ATOM 1539 N N . LEU A 1 189 ? -21.125 0.508 -1.638 1 98.62 189 LEU A N 1
ATOM 1540 C CA . LEU A 1 189 ? -20.203 -0.581 -1.338 1 98.62 189 LEU A CA 1
ATOM 1541 C C . LEU A 1 189 ? -19.656 -0.458 0.081 1 98.62 189 LEU A C 1
ATOM 1543 O O . LEU A 1 189 ? -19.344 0.643 0.535 1 98.62 189 LEU A O 1
ATOM 1547 N N . LEU A 1 190 ? -19.594 -1.576 0.752 1 98.38 190 LEU A N 1
ATOM 1548 C CA . LEU A 1 190 ? -19.016 -1.629 2.088 1 98.38 190 LEU A CA 1
ATOM 1549 C C . LEU A 1 190 ? -18.094 -2.844 2.236 1 98.38 190 LEU A C 1
ATOM 1551 O O . LEU A 1 190 ? -18.438 -3.938 1.781 1 98.38 190 LEU A O 1
ATOM 1555 N N . LYS A 1 191 ? -16.953 -2.617 2.727 1 97.94 191 LYS A N 1
ATOM 1556 C CA . LYS A 1 191 ? -16.078 -3.697 3.182 1 97.94 191 LYS A CA 1
ATOM 1557 C C . LYS A 1 191 ? -15.883 -3.643 4.695 1 97.94 191 LYS A C 1
ATOM 1559 O O . LYS A 1 191 ? -15.484 -2.609 5.238 1 97.94 191 LYS A O 1
ATOM 1564 N N . GLN A 1 192 ? -16.156 -4.781 5.324 1 97 192 GLN A N 1
ATOM 1565 C CA . GLN A 1 192 ? -16.078 -4.859 6.777 1 97 192 GLN A CA 1
ATOM 1566 C C . GLN A 1 192 ? -15.094 -5.938 7.215 1 97 192 GLN A C 1
ATOM 1568 O O . GLN A 1 192 ? -15.219 -7.102 6.824 1 97 192 GLN A O 1
ATOM 1573 N N . LYS A 1 193 ? -14.07 -5.566 7.902 1 95.25 193 LYS A N 1
ATOM 1574 C CA . LYS A 1 193 ? -13.094 -6.5 8.453 1 95.25 193 LYS A CA 1
ATOM 1575 C C . LYS A 1 193 ? -13.469 -6.922 9.867 1 95.25 193 LYS A C 1
ATOM 1577 O O . LYS A 1 193 ? -14.125 -7.953 10.062 1 95.25 193 LYS A O 1
ATOM 1582 N N . SER A 1 194 ? -13.211 -6.137 10.852 1 92.81 194 SER A N 1
ATOM 1583 C CA . SER A 1 194 ? -13.555 -6.375 12.25 1 92.81 194 SER A CA 1
ATOM 1584 C C . SER A 1 194 ? -14.008 -5.09 12.938 1 92.81 194 SER A C 1
ATOM 1586 O O . SER A 1 194 ? -14.062 -4.031 12.305 1 92.81 194 SER A O 1
ATOM 1588 N N . GLY A 1 195 ? -14.484 -5.227 14.133 1 89.69 195 GLY A N 1
ATOM 1589 C CA . GLY A 1 195 ? -14.992 -4.07 14.852 1 89.69 195 GLY A CA 1
ATOM 1590 C C . GLY A 1 195 ? -16.5 -3.941 14.789 1 89.69 195 GLY A C 1
ATOM 1591 O O . GLY A 1 195 ? -17.188 -4.852 14.32 1 89.69 195 GLY A O 1
ATOM 1592 N N . MET A 1 196 ? -17 -2.873 15.266 1 90.81 196 MET A N 1
ATOM 1593 C CA . MET A 1 196 ? -18.438 -2.633 15.219 1 90.81 196 MET A CA 1
ATOM 1594 C C . MET A 1 196 ? -18.875 -2.244 13.812 1 90.81 196 MET A C 1
ATOM 1596 O O . MET A 1 196 ? -18.672 -1.11 13.383 1 90.81 196 MET A O 1
ATOM 1600 N N . ASP A 1 197 ? -19.469 -3.168 13.219 1 95 197 ASP A N 1
ATOM 1601 C CA . ASP A 1 197 ? -19.844 -2.926 11.828 1 95 197 ASP A CA 1
ATOM 1602 C C . ASP A 1 197 ? -21.047 -1.985 11.727 1 95 197 ASP A C 1
ATOM 1604 O O . ASP A 1 197 ? -21.969 -2.062 12.547 1 95 197 ASP A O 1
ATOM 1608 N N . HIS A 1 198 ? -20.922 -1.1 10.789 1 96.69 198 HIS A N 1
ATOM 1609 C CA . HIS A 1 198 ? -22.047 -0.257 10.438 1 96.69 198 HIS A CA 1
ATOM 1610 C C . HIS A 1 198 ? -21.812 0.46 9.109 1 96.69 198 HIS A C 1
ATOM 1612 O O . HIS A 1 198 ? -20.672 0.627 8.688 1 96.69 198 HIS A O 1
ATOM 1618 N N . LEU A 1 199 ? -22.844 0.8 8.492 1 98.25 199 LEU A N 1
ATOM 1619 C CA . LEU A 1 199 ? -22.859 1.631 7.297 1 98.25 199 LEU A CA 1
ATOM 1620 C C . LEU A 1 199 ? -24.109 2.518 7.27 1 98.25 199 LEU A C 1
ATOM 1622 O O . LEU A 1 199 ? -25.203 2.066 7.602 1 98.25 199 LEU A O 1
ATOM 1626 N N . GLU A 1 200 ? -23.938 3.752 6.949 1 98.5 200 GLU A N 1
ATOM 1627 C CA . GLU A 1 200 ? -25.109 4.582 6.734 1 98.5 200 GLU A CA 1
ATOM 1628 C C . GLU A 1 200 ? -24.844 5.652 5.68 1 98.5 200 GLU A C 1
ATOM 1630 O O . GLU A 1 200 ? -23.734 6.156 5.562 1 98.5 200 GLU A O 1
ATOM 1635 N N . ILE A 1 201 ? -25.812 5.906 4.922 1 98.69 201 ILE A N 1
ATOM 1636 C CA . ILE A 1 201 ? -25.859 7.043 4.012 1 98.69 201 ILE A CA 1
ATOM 1637 C C . ILE A 1 201 ? -26.922 8.039 4.488 1 98.69 201 ILE A C 1
ATOM 1639 O O . ILE A 1 201 ? -28.062 7.66 4.734 1 98.69 201 ILE A O 1
ATOM 1643 N N . ALA A 1 202 ? -26.453 9.242 4.66 1 98.19 202 ALA A N 1
ATOM 1644 C CA . ALA A 1 202 ? -27.359 10.32 5.059 1 98.19 202 ALA A CA 1
ATOM 1645 C C . ALA A 1 202 ? -27.359 11.438 4.02 1 98.19 202 ALA A C 1
ATOM 1647 O O . ALA A 1 202 ? -26.469 11.508 3.166 1 98.19 202 ALA A O 1
ATOM 1648 N N . TRP A 1 203 ? -28.469 12.156 3.965 1 97.19 203 TRP A N 1
ATOM 1649 C CA . TRP A 1 203 ? -28.531 13.305 3.064 1 97.19 203 TRP A CA 1
ATOM 1650 C C . TRP A 1 203 ? -29.219 14.492 3.738 1 97.19 203 TRP A C 1
ATOM 1652 O O . TRP A 1 203 ? -29.781 14.352 4.828 1 97.19 203 TRP A O 1
ATOM 1662 N N . SER A 1 204 ? -28.969 15.664 3.307 1 95.62 204 SER A N 1
ATOM 1663 C CA . SER A 1 204 ? -29.594 16.922 3.709 1 95.62 204 SER A CA 1
ATOM 1664 C C . SER A 1 204 ? -29.75 17.859 2.52 1 95.62 204 SER A C 1
ATOM 1666 O O . SER A 1 204 ? -29.109 17.672 1.483 1 95.62 204 SER A O 1
ATOM 1668 N N . LEU A 1 205 ? -30.75 18.734 2.648 1 94.38 205 LEU A N 1
ATOM 1669 C CA . LEU A 1 205 ? -30.844 19.797 1.659 1 94.38 205 LEU A CA 1
ATOM 1670 C C . LEU A 1 205 ? -29.719 20.812 1.853 1 94.38 205 LEU A C 1
ATOM 1672 O O . LEU A 1 205 ? -29.125 20.891 2.928 1 94.38 205 LEU A O 1
ATOM 1676 N N . ASN A 1 206 ? -29.453 21.422 0.778 1 91.12 206 ASN A N 1
ATOM 1677 C CA . ASN A 1 206 ? -28.422 22.453 0.821 1 91.12 206 ASN A CA 1
ATOM 1678 C C . ASN A 1 206 ? -28.953 23.766 1.375 1 91.12 206 ASN A C 1
ATOM 1680 O O . ASN A 1 206 ? -28.984 24.766 0.669 1 91.12 206 ASN A O 1
ATOM 1684 N N . ARG A 1 207 ? -29.453 23.688 2.561 1 83.69 207 ARG A N 1
ATOM 1685 C CA . ARG A 1 207 ? -30 24.844 3.254 1 83.69 207 ARG A CA 1
ATOM 1686 C C . ARG A 1 207 ? -29.328 25.031 4.609 1 83.69 207 ARG A C 1
ATOM 1688 O O . ARG A 1 207 ? -28.781 24.094 5.176 1 83.69 207 ARG A O 1
ATOM 1695 N N . ASP A 1 208 ? -29.484 26.312 5.008 1 74 208 ASP A N 1
ATOM 1696 C CA . ASP A 1 208 ? -28.859 26.641 6.285 1 74 208 ASP A CA 1
ATOM 1697 C C . ASP A 1 208 ? -29.5 25.844 7.426 1 74 208 ASP A C 1
ATOM 1699 O O . ASP A 1 208 ? -30.719 25.703 7.477 1 74 208 ASP A O 1
ATOM 1703 N N . ASN A 1 209 ? -28.766 25.109 8.242 1 74.62 209 ASN A N 1
ATOM 1704 C CA . ASN A 1 209 ? -29.188 24.469 9.484 1 74.62 209 ASN A CA 1
ATOM 1705 C C . ASN A 1 209 ? -29.734 23.062 9.234 1 74.62 209 ASN A C 1
ATOM 1707 O O . ASN A 1 209 ? -30.281 22.438 10.141 1 74.62 209 ASN A O 1
ATOM 1711 N N . ASP A 1 210 ? -29.844 22.75 7.938 1 81.81 210 ASP A N 1
ATOM 1712 C CA . ASP A 1 210 ? -30.312 21.391 7.688 1 81.81 210 ASP A CA 1
ATOM 1713 C C . ASP A 1 210 ? -29.359 20.359 8.281 1 81.81 210 ASP A C 1
ATOM 1715 O O . ASP A 1 210 ? -28.156 20.578 8.312 1 81.81 210 ASP A O 1
ATOM 1719 N N . ILE A 1 211 ? -30.078 19.328 8.805 1 88.75 211 ILE A N 1
ATOM 1720 C CA . ILE A 1 211 ? -29.328 18.266 9.461 1 88.75 211 ILE A CA 1
ATOM 1721 C C . ILE A 1 211 ? -29.406 16.984 8.617 1 88.75 211 ILE A C 1
ATOM 1723 O O . ILE A 1 211 ? -30.453 16.703 8.016 1 88.75 211 ILE A O 1
ATOM 1727 N N . PHE A 1 212 ? -28.344 16.297 8.633 1 94.62 212 PHE A N 1
ATOM 1728 C CA . PHE A 1 212 ? -28.297 15.039 7.906 1 94.62 212 PHE A CA 1
ATOM 1729 C C . PHE A 1 212 ? -29.25 14.031 8.531 1 94.62 212 PHE A C 1
ATOM 1731 O O . PHE A 1 212 ? -29.359 13.945 9.758 1 94.62 212 PHE A O 1
ATOM 1738 N N . SER A 1 213 ? -29.922 13.328 7.695 1 95.5 213 SER A N 1
ATOM 1739 C CA . SER A 1 213 ? -30.781 12.234 8.117 1 95.5 213 SER A CA 1
ATOM 1740 C C . SER A 1 213 ? -30.594 11.008 7.234 1 95.5 213 SER A C 1
ATOM 1742 O O . SER A 1 213 ? -30.359 11.133 6.035 1 95.5 213 SER A O 1
ATOM 1744 N N . VAL A 1 214 ? -30.766 9.859 7.855 1 97.5 214 VAL A N 1
ATOM 1745 C CA . VAL A 1 214 ? -30.641 8.602 7.125 1 97.5 214 VAL A CA 1
ATOM 1746 C C . VAL A 1 214 ? -31.703 8.531 6.039 1 97.5 214 VAL A C 1
ATOM 1748 O O . VAL A 1 214 ? -32.844 8.969 6.246 1 97.5 214 VAL A O 1
ATOM 1751 N N . ILE A 1 215 ? -31.344 7.992 4.922 1 97.44 215 ILE A N 1
ATOM 1752 C CA . ILE A 1 215 ? -32.312 7.824 3.844 1 97.44 215 ILE A CA 1
ATOM 1753 C C . ILE A 1 215 ? -33.219 6.629 4.141 1 97.44 215 ILE A C 1
ATOM 1755 O O . ILE A 1 215 ? -32.719 5.5 4.277 1 97.44 215 ILE A O 1
ATOM 1759 N N . THR A 1 216 ? -34.531 6.883 4.156 1 96.06 216 THR A N 1
ATOM 1760 C CA . THR A 1 216 ? -35.469 5.879 4.641 1 96.06 216 THR A CA 1
ATOM 1761 C C . THR A 1 216 ? -36.281 5.309 3.49 1 96.06 216 THR A C 1
ATOM 1763 O O . THR A 1 216 ? -36.125 5.723 2.34 1 96.06 216 THR A O 1
ATOM 1766 N N . SER A 1 217 ? -37.188 4.395 3.773 1 95.38 217 SER A N 1
ATOM 1767 C CA . SER A 1 217 ? -37.906 3.541 2.838 1 95.38 217 SER A CA 1
ATOM 1768 C C . SER A 1 217 ? -38.719 4.375 1.851 1 95.38 217 SER A C 1
ATOM 1770 O O . SER A 1 217 ? -38.844 4.004 0.682 1 95.38 217 SER A O 1
ATOM 1772 N N . GLU A 1 218 ? -39.219 5.527 2.24 1 94.75 218 GLU A N 1
ATOM 1773 C CA . GLU A 1 218 ? -40.125 6.328 1.412 1 94.75 218 GLU A CA 1
ATOM 1774 C C . GLU A 1 218 ? -39.406 6.883 0.19 1 94.75 218 GLU A C 1
ATOM 1776 O O . GLU A 1 218 ? -40.031 7.289 -0.785 1 94.75 218 GLU A O 1
ATOM 1781 N N . PHE A 1 219 ? -38.062 6.801 0.239 1 97.06 219 PHE A N 1
ATOM 1782 C CA . PHE A 1 219 ? -37.312 7.395 -0.857 1 97.06 219 PHE A CA 1
ATOM 1783 C C . PHE A 1 219 ? -36.625 6.316 -1.687 1 97.06 219 PHE A C 1
ATOM 1785 O O . PHE A 1 219 ? -35.75 6.617 -2.498 1 97.06 219 PHE A O 1
ATOM 1792 N N . LEU A 1 220 ? -36.969 5.086 -1.431 1 97.25 220 LEU A N 1
ATOM 1793 C CA . LEU A 1 220 ? -36.188 3.998 -2.018 1 97.25 220 LEU A CA 1
ATOM 1794 C C . LEU A 1 220 ? -37.094 3.059 -2.811 1 97.25 220 LEU A C 1
ATOM 1796 O O . LEU A 1 220 ? -38.281 2.908 -2.49 1 97.25 220 LEU A O 1
ATOM 1800 N N . SER A 1 221 ? -36.531 2.473 -3.873 1 97.56 221 SER A N 1
ATOM 1801 C CA . SER A 1 221 ? -37.188 1.389 -4.582 1 97.56 221 SER A CA 1
ATOM 1802 C C . SER A 1 221 ? -36.188 0.39 -5.145 1 97.56 221 SER A C 1
ATOM 1804 O O . SER A 1 221 ? -35.031 0.729 -5.363 1 97.56 221 SER A O 1
ATOM 1806 N N . LEU A 1 222 ? -36.656 -0.828 -5.398 1 97.5 222 LEU A N 1
ATOM 1807 C CA . LEU A 1 222 ? -35.812 -1.936 -5.855 1 97.5 222 LEU A CA 1
ATOM 1808 C C . LEU A 1 222 ? -35.312 -1.692 -7.273 1 97.5 222 LEU A C 1
ATOM 1810 O O . LEU A 1 222 ? -36 -1.068 -8.078 1 97.5 222 LEU A O 1
ATOM 1814 N N . TYR A 1 223 ? -34.125 -2.188 -7.551 1 97.44 223 TYR A N 1
ATOM 1815 C CA . TYR A 1 223 ? -33.656 -2.311 -8.93 1 97.44 223 TYR A CA 1
ATOM 1816 C C . TYR A 1 223 ? -34.375 -3.471 -9.633 1 97.44 223 TYR A C 1
ATOM 1818 O O . TYR A 1 223 ? -34.875 -3.314 -10.75 1 97.44 223 TYR A O 1
ATOM 1826 N N . GLU A 1 224 ? -34.312 -4.609 -8.945 1 95.75 224 GLU A N 1
ATOM 1827 C CA . GLU A 1 224 ? -34.906 -5.844 -9.43 1 95.75 224 GLU A CA 1
ATOM 1828 C C . GLU A 1 224 ? -35.5 -6.668 -8.281 1 95.75 224 GLU A C 1
ATOM 1830 O O . GLU A 1 224 ? -34.906 -6.758 -7.211 1 95.75 224 GLU A O 1
ATOM 1835 N N . ASP A 1 225 ? -36.656 -7.188 -8.508 1 95.19 225 ASP A N 1
ATOM 1836 C CA . ASP A 1 225 ? -37.188 -8.148 -7.559 1 95.19 225 ASP A CA 1
ATOM 1837 C C . ASP A 1 225 ? -36.562 -9.523 -7.73 1 95.19 225 ASP A C 1
ATOM 1839 O O . ASP A 1 225 ? -36.812 -10.219 -8.711 1 95.19 225 ASP A O 1
ATOM 1843 N N . GLU A 1 226 ? -35.812 -9.93 -6.734 1 94.5 226 GLU A N 1
ATOM 1844 C CA . GLU A 1 226 ? -35.031 -11.156 -6.867 1 94.5 226 GLU A CA 1
ATOM 1845 C C . GLU A 1 226 ? -35.688 -12.312 -6.121 1 94.5 226 GLU A C 1
ATOM 1847 O O . GLU A 1 226 ? -35.094 -13.383 -5.977 1 94.5 226 GLU A O 1
ATOM 1852 N N . SER A 1 227 ? -36.875 -12.164 -5.684 1 90 227 SER A N 1
ATOM 1853 C CA . SER A 1 227 ? -37.531 -13.148 -4.836 1 90 227 SER A CA 1
ATOM 1854 C C . SER A 1 227 ? -37.781 -14.445 -5.594 1 90 227 SER A C 1
ATOM 1856 O O . SER A 1 227 ? -37.781 -15.531 -5.004 1 90 227 SER A O 1
ATOM 1858 N N . SER A 1 228 ? -37.969 -14.352 -6.867 1 91.5 228 SER A N 1
ATOM 1859 C CA . SER A 1 228 ? -38.281 -15.539 -7.656 1 91.5 228 SER A CA 1
ATOM 1860 C C . SER A 1 228 ? -37.062 -16.062 -8.375 1 91.5 228 SER A C 1
ATOM 1862 O O . SER A 1 228 ? -37.125 -17.078 -9.078 1 91.5 228 SER A O 1
ATOM 1864 N N . LEU A 1 229 ? -36.031 -15.43 -8.141 1 91.56 229 LEU A N 1
ATOM 1865 C CA . LEU A 1 229 ? -34.812 -15.797 -8.859 1 91.56 229 LEU A CA 1
ATOM 1866 C C . LEU A 1 229 ? -33.969 -16.781 -8.039 1 91.56 229 LEU A C 1
ATOM 1868 O O . LEU A 1 229 ? -33.875 -16.641 -6.82 1 91.56 229 LEU A O 1
ATOM 1872 N N . GLN A 1 230 ? -33.375 -17.734 -8.711 1 89.75 230 GLN A N 1
ATOM 1873 C CA . GLN A 1 230 ? -32.406 -18.625 -8.07 1 89.75 230 GLN A CA 1
ATOM 1874 C C . GLN A 1 230 ? -31.047 -17.953 -7.938 1 89.75 230 GLN A C 1
ATOM 1876 O O . GLN A 1 230 ? -30.766 -16.953 -8.609 1 89.75 230 GLN A O 1
ATOM 1881 N N . MET A 1 231 ? -30.25 -18.562 -7.117 1 89.06 231 MET A N 1
ATOM 1882 C CA . MET A 1 231 ? -28.922 -18 -6.887 1 89.06 231 MET A CA 1
ATOM 1883 C C . MET A 1 231 ? -28.094 -18.016 -8.172 1 89.06 231 MET A C 1
ATOM 1885 O O . MET A 1 231 ? -27.234 -17.156 -8.367 1 89.06 231 MET A O 1
ATOM 1889 N N . GLY A 1 232 ? -28.422 -18.891 -9.023 1 88.38 232 GLY A N 1
ATOM 1890 C CA . GLY A 1 232 ? -27.688 -19 -10.273 1 88.38 232 GLY A CA 1
ATOM 1891 C C . GLY A 1 232 ? -28.109 -17.984 -11.312 1 88.38 232 GLY A C 1
ATOM 1892 O O . GLY A 1 232 ? -27.422 -17.781 -12.32 1 88.38 232 GLY A O 1
ATOM 1893 N N . ASP A 1 233 ? -29.203 -17.328 -11.023 1 91.75 233 ASP A N 1
ATOM 1894 C CA . ASP A 1 233 ? -29.672 -16.281 -11.93 1 91.75 233 ASP A CA 1
ATOM 1895 C C . ASP A 1 233 ? -28.906 -14.977 -11.68 1 91.75 233 ASP A C 1
ATOM 1897 O O . ASP A 1 233 ? -29.203 -14.266 -10.711 1 91.75 233 ASP A O 1
ATOM 1901 N N . ILE A 1 234 ? -28 -14.648 -12.617 1 92.5 234 ILE A N 1
ATOM 1902 C CA . ILE A 1 234 ? -27.125 -13.523 -12.305 1 92.5 234 ILE A CA 1
ATOM 1903 C C . ILE A 1 234 ? -27.219 -12.469 -13.406 1 92.5 234 ILE A C 1
ATOM 1905 O O . ILE A 1 234 ? -26.594 -11.414 -13.32 1 92.5 234 ILE A O 1
ATOM 1909 N N . ASP A 1 235 ? -27.969 -12.648 -14.453 1 91.38 235 ASP A N 1
ATOM 1910 C CA . ASP A 1 235 ? -27.984 -11.781 -15.625 1 91.38 235 ASP A CA 1
ATOM 1911 C C . ASP A 1 235 ? -28.562 -10.406 -15.281 1 91.38 235 ASP A C 1
ATOM 1913 O O . ASP A 1 235 ? -28.234 -9.406 -15.93 1 91.38 235 ASP A O 1
ATOM 1917 N N . HIS A 1 236 ? -29.391 -10.375 -14.289 1 94.81 236 HIS A N 1
ATOM 1918 C CA . HIS A 1 236 ? -30.078 -9.141 -13.93 1 94.81 236 HIS A CA 1
ATOM 1919 C C . HIS A 1 236 ? -29.172 -8.227 -13.109 1 94.81 236 HIS A C 1
ATOM 1921 O O . HIS A 1 236 ? -29.484 -7.043 -12.938 1 94.81 236 HIS A O 1
ATOM 1927 N N . ILE A 1 237 ? -28.078 -8.711 -12.562 1 96.38 237 ILE A N 1
ATOM 1928 C CA . ILE A 1 237 ? -27.234 -7.941 -11.672 1 96.38 237 ILE A CA 1
ATOM 1929 C C . ILE A 1 237 ? -26.484 -6.863 -12.461 1 96.38 237 ILE A C 1
ATOM 1931 O O . ILE A 1 237 ? -25.734 -7.172 -13.383 1 96.38 237 ILE A O 1
ATOM 1935 N N . PRO A 1 238 ? -26.672 -5.625 -12.086 1 96.5 238 PRO A N 1
ATOM 1936 C CA . PRO A 1 238 ? -26.109 -4.555 -12.906 1 96.5 238 PRO A CA 1
ATOM 1937 C C . PRO A 1 238 ? -24.594 -4.477 -12.805 1 96.5 238 PRO A C 1
ATOM 1939 O O . PRO A 1 238 ? -24.031 -4.602 -11.711 1 96.5 238 PRO A O 1
ATOM 1942 N N . GLN A 1 239 ? -23.969 -4.301 -13.953 1 95.06 239 GLN A N 1
ATOM 1943 C CA . GLN A 1 239 ? -22.547 -4 -14.047 1 95.06 239 GLN A CA 1
ATOM 1944 C C . GLN A 1 239 ? -22.297 -2.494 -14.109 1 95.06 239 GLN A C 1
ATOM 1946 O O . GLN A 1 239 ? -22.938 -1.79 -14.891 1 95.06 239 GLN A O 1
ATOM 1951 N N . THR A 1 240 ? -21.438 -2.049 -13.195 1 96.75 240 THR A N 1
ATOM 1952 C CA . THR A 1 240 ? -21.203 -0.611 -13.109 1 96.75 240 THR A CA 1
ATOM 1953 C C . THR A 1 240 ? -19.719 -0.304 -13.07 1 96.75 240 THR A C 1
ATOM 1955 O O . THR A 1 240 ? -18.891 -1.218 -13.023 1 96.75 240 THR A O 1
ATOM 1958 N N . LYS A 1 241 ? -19.453 0.9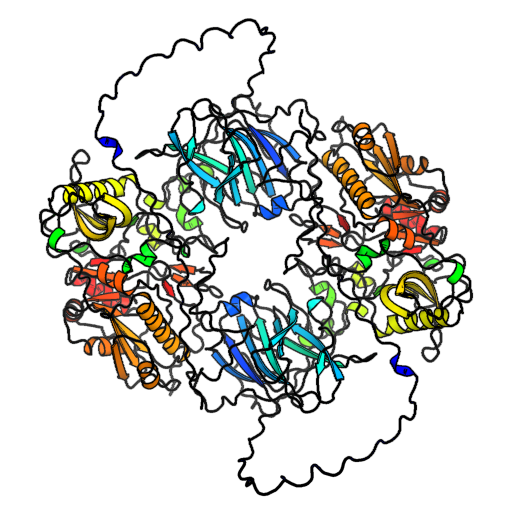9 -13.133 1 94.56 241 LYS A N 1
ATOM 1959 C CA . LYS A 1 241 ? -18.062 1.438 -12.984 1 94.56 241 LYS A CA 1
ATOM 1960 C C . LYS A 1 241 ? -17.5 1.044 -11.625 1 94.56 241 LYS A C 1
ATOM 1962 O O . LYS A 1 241 ? -16.297 0.776 -11.492 1 94.56 241 LYS A O 1
ATOM 1967 N N . ALA A 1 242 ? -18.297 0.961 -10.656 1 95.25 242 ALA A N 1
ATOM 1968 C CA . ALA A 1 242 ? -17.875 0.644 -9.289 1 95.25 242 ALA A CA 1
ATOM 1969 C C . ALA A 1 242 ? -17.781 -0.865 -9.086 1 95.25 242 ALA A C 1
ATOM 1971 O O . ALA A 1 242 ? -16.984 -1.332 -8.266 1 95.25 242 ALA A O 1
ATOM 1972 N N . SER A 1 243 ? -18.562 -1.6 -9.758 1 96.38 243 SER A N 1
ATOM 1973 C CA . SER A 1 243 ? -18.656 -3.043 -9.562 1 96.38 243 SER A CA 1
ATOM 1974 C C . SER A 1 243 ? -18.844 -3.768 -10.898 1 96.38 243 SER A C 1
ATOM 1976 O O . SER A 1 243 ? -19.906 -3.703 -11.508 1 96.38 243 SER A O 1
ATOM 1978 N N . TYR A 1 244 ? -17.859 -4.438 -11.312 1 94.31 244 TYR A N 1
ATOM 1979 C CA . TYR A 1 244 ? -17.953 -5.207 -12.547 1 94.31 244 TYR A CA 1
ATOM 1980 C C . TYR A 1 244 ? -17.125 -6.484 -12.461 1 94.31 244 TYR A C 1
ATOM 1982 O O . TYR A 1 244 ? -16.203 -6.586 -11.633 1 94.31 244 TYR A O 1
ATOM 1990 N N . ASP A 1 245 ? -17.531 -7.445 -13.273 1 91.19 245 ASP A N 1
ATOM 1991 C CA . ASP A 1 245 ? -16.859 -8.742 -13.312 1 91.19 245 ASP A CA 1
ATOM 1992 C C . ASP A 1 245 ? -15.453 -8.617 -13.883 1 91.19 245 ASP A C 1
ATOM 1994 O O . ASP A 1 245 ? -15.273 -8.156 -15.016 1 91.19 245 ASP A O 1
ATOM 1998 N N . ARG A 1 246 ? -14.461 -9.156 -13.086 1 85.25 246 ARG A N 1
ATOM 1999 C CA . ARG A 1 246 ? -13.07 -8.977 -13.484 1 85.25 246 ARG A CA 1
ATOM 2000 C C . ARG A 1 246 ? -12.453 -10.297 -13.93 1 85.25 246 ARG A C 1
ATOM 2002 O O . ARG A 1 246 ? -11.234 -10.391 -14.117 1 85.25 246 ARG A O 1
ATOM 2009 N N . LEU A 1 247 ? -13.227 -11.266 -14.078 1 79.75 247 LEU A N 1
ATOM 2010 C CA . LEU A 1 247 ? -12.711 -12.602 -14.383 1 79.75 247 LEU A CA 1
ATOM 2011 C C . LEU A 1 247 ? -11.867 -12.578 -15.656 1 79.75 247 LEU A C 1
ATOM 2013 O O . LEU A 1 247 ? -10.789 -13.172 -15.695 1 79.75 247 LEU A O 1
ATOM 2017 N N . LEU A 1 248 ? -12.391 -11.844 -16.688 1 74.69 248 LEU A N 1
ATOM 2018 C CA . LEU A 1 248 ? -11.688 -11.891 -17.969 1 74.69 248 LEU A CA 1
ATOM 2019 C C . LEU A 1 248 ? -10.695 -10.742 -18.078 1 74.69 248 LEU A C 1
ATOM 2021 O O . LEU A 1 248 ? -10.031 -10.602 -19.109 1 74.69 248 LEU A O 1
ATOM 2025 N N . GLU A 1 249 ? -10.625 -9.961 -17.031 1 76.62 249 GLU A N 1
ATOM 2026 C CA . GLU A 1 249 ? -9.641 -8.883 -17.047 1 76.62 249 GLU A CA 1
ATOM 2027 C C . GLU A 1 249 ? -8.242 -9.414 -16.734 1 76.62 249 GLU A C 1
ATOM 2029 O O . GLU A 1 249 ? -8.078 -10.227 -15.82 1 76.62 249 GLU A O 1
ATOM 2034 N N . PRO A 1 250 ? -7.379 -8.906 -17.625 1 66.75 250 PRO A N 1
ATOM 2035 C CA . PRO A 1 250 ? -6.008 -9.32 -17.312 1 66.75 250 PRO A CA 1
ATOM 2036 C C . PRO A 1 250 ? -5.547 -8.828 -15.938 1 66.75 250 PRO A C 1
ATOM 2038 O O . PRO A 1 250 ? -5.973 -7.766 -15.477 1 66.75 250 PRO A O 1
ATOM 2041 N N . ILE A 1 251 ? -5.047 -9.664 -15.234 1 60.72 251 ILE A N 1
ATOM 2042 C CA . ILE A 1 251 ? -4.453 -9.281 -13.953 1 60.72 251 ILE A CA 1
ATOM 2043 C C . ILE A 1 251 ? -3.404 -8.195 -14.18 1 60.72 251 ILE A C 1
ATOM 2045 O O . ILE A 1 251 ? -2.484 -8.367 -14.984 1 60.72 251 ILE A O 1
ATOM 2049 N N . PRO A 1 252 ? -3.773 -6.992 -13.609 1 55.56 252 PRO A N 1
ATOM 2050 C CA . PRO A 1 252 ? -2.832 -5.898 -13.875 1 55.56 252 PRO A CA 1
ATOM 2051 C C . PRO A 1 252 ? -1.403 -6.238 -13.453 1 55.56 252 PRO A C 1
ATOM 2053 O O . PRO A 1 252 ? -1.194 -6.922 -12.453 1 55.56 252 PRO A O 1
ATOM 2056 N N . MET A 1 253 ? -0.587 -6.25 -14.359 1 50.56 253 MET A N 1
ATOM 2057 C CA . MET A 1 253 ? 0.836 -6.336 -14.039 1 50.56 253 MET A CA 1
ATOM 2058 C C . MET A 1 253 ? 1.259 -5.188 -13.133 1 50.56 253 MET A C 1
ATOM 2060 O O . MET A 1 253 ? 1.384 -4.047 -13.578 1 50.56 253 MET A O 1
ATOM 2064 N N . SER A 1 254 ? 0.534 -5.047 -12.008 1 50.84 254 SER A N 1
ATOM 2065 C CA . SER A 1 254 ? 1.062 -3.996 -11.148 1 50.84 254 SER A CA 1
ATOM 2066 C C . SER A 1 254 ? 2.586 -3.955 -11.195 1 50.84 254 SER A C 1
ATOM 2068 O O . SER A 1 254 ? 3.236 -4.996 -11.312 1 50.84 254 SER A O 1
ATOM 2070 N N . PRO A 1 255 ? 3.178 -2.896 -11.508 1 47.38 255 PRO A N 1
ATOM 2071 C CA . PRO A 1 255 ? 4.637 -2.828 -11.43 1 47.38 255 PRO A CA 1
ATOM 2072 C C . PRO A 1 255 ? 5.195 -3.496 -10.172 1 47.38 255 PRO A C 1
ATOM 2074 O O . PRO A 1 255 ? 6.383 -3.834 -10.125 1 47.38 255 PRO A O 1
ATOM 2077 N N . HIS A 1 256 ? 4.277 -3.562 -9.227 1 51.28 256 HIS A N 1
ATOM 2078 C CA . HIS A 1 256 ? 4.715 -4.215 -7.996 1 51.28 256 HIS A CA 1
ATOM 2079 C C . HIS A 1 256 ? 3.904 -5.477 -7.723 1 51.28 256 HIS A C 1
ATOM 2081 O O . HIS A 1 256 ? 3.008 -5.473 -6.879 1 51.28 256 HIS A O 1
ATOM 2087 N N . PRO A 1 257 ? 4.156 -6.422 -8.656 1 55.5 257 PRO A N 1
ATOM 2088 C CA . PRO A 1 257 ? 3.32 -7.609 -8.461 1 55.5 257 PRO A CA 1
ATOM 2089 C C . PRO A 1 257 ? 3.416 -8.172 -7.043 1 55.5 257 PRO A C 1
ATOM 2091 O O . PRO A 1 257 ? 4.461 -8.055 -6.398 1 55.5 257 PRO A O 1
ATOM 2094 N N . ALA A 1 258 ? 2.225 -8.539 -6.41 1 57.78 258 ALA A N 1
ATOM 2095 C CA . ALA A 1 258 ? 2.113 -9.102 -5.066 1 57.78 258 ALA A CA 1
ATOM 2096 C C . ALA A 1 258 ? 2.816 -10.453 -4.977 1 57.78 258 ALA A C 1
ATOM 2098 O O . ALA A 1 258 ? 2.551 -11.242 -4.062 1 57.78 258 ALA A O 1
ATOM 2099 N N . GLY A 1 259 ? 3.885 -10.688 -5.859 1 66.12 259 GLY A N 1
ATOM 2100 C CA . GLY A 1 259 ? 4.609 -11.945 -5.758 1 66.12 259 GLY A CA 1
ATOM 2101 C C . GLY A 1 259 ? 5.09 -12.461 -7.098 1 66.12 259 GLY A C 1
ATOM 2102 O O . GLY A 1 259 ? 4.477 -12.188 -8.133 1 66.12 259 GLY A O 1
ATOM 2103 N N . ASP A 1 260 ? 6.098 -13.195 -7.098 1 79.75 260 ASP A N 1
ATOM 2104 C CA . ASP A 1 260 ? 6.746 -13.664 -8.32 1 79.75 260 ASP A CA 1
ATOM 2105 C C . ASP A 1 260 ? 5.953 -14.805 -8.953 1 79.75 260 ASP A C 1
ATOM 2107 O O . ASP A 1 260 ? 6.129 -15.109 -10.133 1 79.75 260 ASP A O 1
ATOM 2111 N N . MET A 1 261 ? 5.027 -15.367 -8.219 1 82.19 261 MET A N 1
ATOM 2112 C CA . MET A 1 261 ? 4.281 -16.5 -8.758 1 82.19 261 MET A CA 1
ATOM 2113 C C . MET A 1 261 ? 3.332 -16.047 -9.859 1 82.19 261 MET A C 1
ATOM 2115 O O . MET A 1 261 ? 3.043 -16.812 -10.789 1 82.19 261 MET A O 1
ATOM 2119 N N . ILE A 1 262 ? 2.928 -14.828 -9.781 1 80.75 262 ILE A N 1
ATOM 2120 C CA . ILE A 1 262 ? 1.936 -14.383 -10.758 1 80.75 262 ILE A CA 1
ATOM 2121 C C . ILE A 1 262 ? 2.635 -13.688 -11.922 1 80.75 262 ILE A C 1
ATOM 2123 O O . ILE A 1 262 ? 1.99 -13.312 -12.906 1 80.75 262 ILE A O 1
ATOM 2127 N N . ARG A 1 263 ? 3.914 -13.609 -11.812 1 83.75 263 ARG A N 1
ATOM 2128 C CA . ARG A 1 263 ? 4.652 -13.094 -12.961 1 83.75 263 ARG A CA 1
ATOM 2129 C C . ARG A 1 263 ? 4.59 -14.07 -14.133 1 83.75 263 ARG A C 1
ATOM 2131 O O . ARG A 1 263 ? 4.594 -15.289 -13.938 1 83.75 263 ARG A O 1
ATOM 2138 N N . GLU A 1 264 ? 4.559 -13.547 -15.273 1 85.75 264 GLU A N 1
ATOM 2139 C CA . GLU A 1 264 ? 4.48 -14.391 -16.469 1 85.75 264 GLU A CA 1
ATOM 2140 C C . GLU A 1 264 ? 5.688 -15.312 -16.562 1 85.75 264 GLU A C 1
ATOM 2142 O O . GLU A 1 264 ? 6.82 -14.898 -16.297 1 85.75 264 GLU A O 1
ATOM 2147 N N . ASP A 1 265 ? 5.414 -16.516 -16.859 1 91.88 265 ASP A N 1
ATOM 2148 C CA . ASP A 1 265 ? 6.406 -17.562 -17.062 1 91.88 265 ASP A CA 1
ATOM 2149 C C . ASP A 1 265 ? 6.152 -18.328 -18.359 1 91.88 265 ASP A C 1
ATOM 2151 O O . ASP A 1 265 ? 5 -18.578 -18.734 1 91.88 265 ASP A O 1
ATOM 2155 N N . PRO A 1 266 ? 7.211 -18.656 -19.062 1 92.88 266 PRO A N 1
ATOM 2156 C CA . PRO A 1 266 ? 7.023 -19.375 -20.328 1 92.88 266 PRO A CA 1
ATOM 2157 C C . PRO A 1 266 ? 6.199 -20.656 -20.156 1 92.88 266 PRO A C 1
ATOM 2159 O O . PRO A 1 266 ? 5.516 -21.078 -21.094 1 92.88 266 PRO A O 1
ATOM 2162 N N . ARG A 1 267 ? 6.25 -21.188 -19.031 1 94.88 267 ARG A N 1
ATOM 2163 C CA . ARG A 1 267 ? 5.477 -22.391 -18.766 1 94.88 267 ARG A CA 1
ATOM 2164 C C . ARG A 1 267 ? 3.98 -22.109 -18.844 1 94.88 267 ARG A C 1
ATOM 2166 O O . ARG A 1 267 ? 3.199 -23 -19.188 1 94.88 267 ARG A O 1
ATOM 2173 N N . ASP A 1 268 ? 3.604 -20.906 -18.578 1 92.12 268 ASP A N 1
ATOM 2174 C CA . ASP A 1 268 ? 2.191 -20.547 -18.516 1 92.12 268 ASP A CA 1
ATOM 2175 C C . ASP A 1 268 ? 1.554 -20.562 -19.891 1 92.12 268 ASP A C 1
ATOM 2177 O O . ASP A 1 268 ? 0.336 -20.703 -20.031 1 92.12 268 ASP A O 1
ATOM 2181 N N . HIS A 1 269 ? 2.361 -20.453 -20.969 1 89.5 269 HIS A N 1
ATOM 2182 C CA . HIS A 1 269 ? 1.841 -20.344 -22.328 1 89.5 269 HIS A CA 1
ATOM 2183 C C . HIS A 1 269 ? 2.414 -21.438 -23.219 1 89.5 269 HIS A C 1
ATOM 2185 O O . HIS A 1 269 ? 2.525 -21.266 -24.438 1 89.5 269 HIS A O 1
ATOM 2191 N N . ILE A 1 270 ? 2.744 -22.438 -22.578 1 91.19 270 ILE A N 1
ATOM 2192 C CA . ILE A 1 270 ? 3.402 -23.531 -23.297 1 91.19 270 ILE A CA 1
ATOM 2193 C C . ILE A 1 270 ? 2.449 -24.109 -24.344 1 91.19 270 ILE A C 1
ATOM 2195 O O . ILE A 1 270 ? 2.889 -24.609 -25.375 1 91.19 270 ILE A O 1
ATOM 2199 N N . TYR A 1 271 ? 1.145 -23.969 -24.141 1 87.38 271 TYR A N 1
ATOM 2200 C CA . TYR A 1 271 ? 0.108 -24.484 -25.016 1 87.38 271 TYR A CA 1
ATOM 2201 C C . TYR A 1 271 ? 0.089 -23.734 -26.344 1 87.38 271 TYR A C 1
ATOM 2203 O O . TYR A 1 271 ? -0.491 -24.219 -27.328 1 87.38 271 TYR A O 1
ATOM 2211 N N . LYS A 1 272 ? 0.705 -22.641 -26.375 1 88.06 272 LYS A N 1
ATOM 2212 C CA . LYS A 1 272 ? 0.676 -21.812 -27.578 1 88.06 272 LYS A CA 1
ATOM 2213 C C . LYS A 1 272 ? 1.714 -22.266 -28.594 1 88.06 272 LYS A C 1
ATOM 2215 O O . LYS A 1 272 ? 1.633 -21.922 -29.766 1 88.06 272 LYS A O 1
ATOM 2220 N N . HIS A 1 273 ? 2.617 -23.125 -28.172 1 89.06 273 HIS A N 1
ATOM 2221 C CA . HIS A 1 273 ? 3.711 -23.516 -29.062 1 89.06 273 HIS A CA 1
ATOM 2222 C C . HIS A 1 273 ? 3.33 -24.719 -29.906 1 89.06 273 HIS A C 1
ATOM 2224 O O . HIS A 1 273 ? 2.646 -25.641 -29.422 1 89.06 273 HIS A O 1
ATOM 2230 N N . LYS A 1 274 ? 3.76 -24.609 -31.109 1 91.5 274 LYS A N 1
ATOM 2231 C CA . LYS A 1 274 ? 3.621 -25.781 -31.969 1 91.5 274 LYS A CA 1
ATOM 2232 C C . LYS A 1 274 ? 4.656 -26.844 -31.609 1 91.5 274 LYS A C 1
ATOM 2234 O O . LYS A 1 274 ? 5.852 -26.562 -31.516 1 91.5 274 LYS A O 1
ATOM 2239 N N . MET A 1 275 ? 4.152 -28.016 -31.438 1 93.56 275 MET A N 1
ATOM 2240 C CA . MET A 1 275 ? 5.043 -29.109 -31.047 1 93.56 275 MET A CA 1
ATOM 2241 C C . MET A 1 275 ? 5.855 -29.594 -32.25 1 93.56 275 MET A C 1
ATOM 2243 O O . MET A 1 275 ? 5.359 -29.609 -33.375 1 93.56 275 MET A O 1
ATOM 2247 N N . LEU A 1 276 ? 7.062 -29.984 -31.906 1 92.75 276 LEU A N 1
ATOM 2248 C CA . LEU A 1 276 ? 7.879 -30.641 -32.938 1 92.75 276 LEU A CA 1
ATOM 2249 C C . LEU A 1 276 ? 7.25 -31.969 -33.375 1 92.75 276 LEU A C 1
ATOM 2251 O O . LEU A 1 276 ? 6.691 -32.688 -32.531 1 92.75 276 LEU A O 1
ATOM 2255 N N . GLU A 1 277 ? 7.391 -32.25 -34.594 1 87.44 277 GLU A N 1
ATOM 2256 C CA . GLU A 1 277 ? 6.801 -33.469 -35.125 1 87.44 277 GLU A CA 1
ATOM 2257 C C . GLU A 1 277 ? 7.316 -34.688 -34.375 1 87.44 277 GLU A C 1
ATOM 2259 O O . GLU A 1 277 ? 8.531 -34.875 -34.219 1 87.44 277 GLU A O 1
ATOM 2264 N N . GLU A 1 278 ? 6.422 -35.5 -34 1 86.19 278 GLU A N 1
ATOM 2265 C CA . GLU A 1 278 ? 6.75 -36.688 -33.219 1 86.19 278 GLU A CA 1
ATOM 2266 C C . GLU A 1 278 ? 7.664 -37.625 -34 1 86.19 278 GLU A C 1
ATOM 2268 O O . GLU A 1 278 ? 8.484 -38.312 -33.406 1 86.19 278 GLU A O 1
ATOM 2273 N N . SER A 1 279 ? 7.488 -37.625 -35.25 1 88 279 SER A N 1
ATOM 2274 C CA . SER A 1 279 ? 8.289 -38.5 -36.094 1 88 279 SER A CA 1
ATOM 2275 C C . SER A 1 279 ? 9.773 -38.188 -35.969 1 88 279 SER A C 1
ATOM 2277 O O . SER A 1 279 ? 10.625 -39.062 -36.156 1 88 279 SER A O 1
ATOM 2279 N N . TYR A 1 280 ? 9.992 -36.969 -35.625 1 90.5 280 TYR A N 1
ATOM 2280 C CA . TYR A 1 280 ? 11.383 -36.531 -35.531 1 90.5 280 TYR A CA 1
ATOM 2281 C C . TYR A 1 280 ? 12.008 -37.062 -34.219 1 90.5 280 TYR A C 1
ATOM 2283 O O . TYR A 1 280 ? 13.234 -37.094 -34.094 1 90.5 280 TYR A O 1
ATOM 2291 N N . LEU A 1 281 ? 11.141 -37.406 -33.312 1 90 281 LEU A N 1
ATOM 2292 C CA . LEU A 1 281 ? 11.641 -37.781 -31.984 1 90 281 LEU A CA 1
ATOM 2293 C C . LEU A 1 281 ? 11.664 -39.312 -31.828 1 90 281 LEU A C 1
ATOM 2295 O O . LEU A 1 281 ? 12.195 -39.812 -30.844 1 90 281 LEU A O 1
ATOM 2299 N N . LYS A 1 282 ? 11.117 -39.906 -32.812 1 87.44 282 LYS A N 1
ATOM 2300 C CA . LYS A 1 282 ? 11.094 -41.375 -32.75 1 87.44 282 LYS A CA 1
ATOM 2301 C C . LYS A 1 282 ? 12.508 -41.938 -32.781 1 87.44 282 LYS A C 1
ATOM 2303 O O . LYS A 1 282 ? 13.32 -41.562 -33.625 1 87.44 282 LYS A O 1
ATOM 2308 N N . ASP A 1 283 ? 12.875 -42.75 -31.891 1 87.56 283 ASP A N 1
ATOM 2309 C CA . ASP A 1 283 ? 14.141 -43.469 -31.797 1 87.56 283 ASP A CA 1
ATOM 2310 C C . ASP A 1 283 ? 15.312 -42.5 -31.641 1 87.56 283 ASP A C 1
ATOM 2312 O O . ASP A 1 283 ? 16.406 -42.781 -32.156 1 87.56 283 ASP A O 1
ATOM 2316 N N . LEU A 1 284 ? 14.969 -41.438 -31.234 1 91.31 284 LEU A N 1
ATOM 2317 C CA . LEU A 1 284 ? 16.031 -40.469 -31 1 91.31 284 LEU A CA 1
ATOM 2318 C C . LEU A 1 284 ? 17.016 -40.969 -29.938 1 91.31 284 LEU A C 1
ATOM 2320 O O . LEU A 1 284 ? 18.219 -40.75 -30.031 1 91.31 284 LEU A O 1
ATOM 2324 N N . PHE A 1 285 ? 16.469 -41.688 -28.969 1 93.44 285 PHE A N 1
ATOM 2325 C CA . PHE A 1 285 ? 17.25 -42.281 -27.891 1 93.44 285 PHE A CA 1
ATOM 2326 C C . PHE A 1 285 ? 17.078 -43.781 -27.859 1 93.44 285 PHE A C 1
ATOM 2328 O O . PHE A 1 285 ? 16.016 -44.312 -28.219 1 93.44 285 PHE A O 1
ATOM 2335 N N . PRO A 1 286 ? 18.188 -44.469 -27.438 1 91.88 286 PRO A N 1
ATOM 2336 C CA . PRO A 1 286 ? 17.984 -45.906 -27.266 1 91.88 286 PRO A CA 1
ATOM 2337 C C . PRO A 1 286 ? 16.969 -46.25 -26.172 1 91.88 286 PRO A C 1
ATOM 2339 O O . PRO A 1 286 ? 16.906 -45.562 -25.141 1 91.88 286 PRO A O 1
ATOM 2342 N N . GLU A 1 287 ? 16.219 -47.219 -26.406 1 92.62 287 GLU A N 1
ATOM 2343 C CA . GLU A 1 287 ? 15.227 -47.656 -25.422 1 92.62 287 GLU A CA 1
ATOM 2344 C C . GLU A 1 287 ? 15.891 -48.281 -24.203 1 92.62 287 GLU A C 1
ATOM 2346 O O . GLU A 1 287 ? 16.891 -49 -24.328 1 92.62 287 GLU A O 1
ATOM 2351 N N . CYS A 1 288 ? 15.398 -48.062 -23.062 1 91 288 CYS A N 1
ATOM 2352 C CA . CYS A 1 288 ? 15.898 -48.688 -21.844 1 91 288 CYS A CA 1
ATOM 2353 C C . CYS A 1 288 ? 14.742 -49.125 -20.953 1 91 288 CYS A C 1
ATOM 2355 O O . CYS A 1 288 ? 13.609 -48.688 -21.125 1 91 288 CYS A O 1
ATOM 2357 N N . TYR A 1 289 ? 15.133 -50.062 -20.047 1 88.38 289 TYR A N 1
ATOM 2358 C CA . TYR A 1 289 ? 14.125 -50.5 -19.094 1 88.38 289 TYR A CA 1
ATOM 2359 C C . TYR A 1 289 ? 13.891 -49.438 -18.016 1 88.38 289 TYR A C 1
ATOM 2361 O O . TYR A 1 289 ? 14.828 -48.812 -17.547 1 88.38 289 TYR A O 1
ATOM 2369 N N . TYR A 1 290 ? 12.641 -49.25 -17.719 1 89.62 290 TYR A N 1
ATOM 2370 C CA . TYR A 1 290 ? 12.242 -48.281 -16.734 1 89.62 290 TYR A CA 1
ATOM 2371 C C . TYR A 1 290 ? 11.633 -48.938 -15.508 1 89.62 290 TYR A C 1
ATOM 2373 O O . TYR A 1 290 ? 10.43 -49.219 -15.484 1 89.62 290 TYR A O 1
ATOM 2381 N N . ASN A 1 291 ? 12.453 -49.188 -14.492 1 83.44 291 ASN A N 1
ATOM 2382 C CA . ASN A 1 291 ? 12.023 -49.781 -13.234 1 83.44 291 ASN A CA 1
ATOM 2383 C C . ASN A 1 291 ? 12.562 -49.031 -12.031 1 83.44 291 ASN A C 1
ATOM 2385 O O . ASN A 1 291 ? 13.477 -49.469 -11.352 1 83.44 291 ASN A O 1
ATOM 2389 N N . PRO A 1 292 ? 11.883 -47.906 -11.773 1 85.25 292 PRO A N 1
ATOM 2390 C CA . PRO A 1 292 ? 12.367 -47.125 -10.648 1 85.25 292 PRO A CA 1
ATOM 2391 C C . PRO A 1 292 ? 12.305 -47.875 -9.32 1 85.25 292 PRO A C 1
ATOM 2393 O O . PRO A 1 292 ? 11.383 -48.656 -9.102 1 85.25 292 PRO A O 1
ATOM 2396 N N . SER A 1 293 ? 13.234 -47.5 -8.406 1 83.12 293 SER A N 1
ATOM 2397 C CA . SER A 1 293 ? 13.375 -48.219 -7.148 1 83.12 293 SER A CA 1
ATOM 2398 C C . SER A 1 293 ? 12.211 -47.938 -6.207 1 83.12 293 SER A C 1
ATOM 2400 O O . SER A 1 293 ? 11.859 -48.75 -5.371 1 83.12 293 SER A O 1
ATOM 2402 N N . TYR A 1 294 ? 11.672 -46.781 -6.363 1 76.88 294 TYR A N 1
ATOM 2403 C CA . TYR A 1 294 ? 10.633 -46.406 -5.422 1 76.88 294 TYR A CA 1
ATOM 2404 C C . TYR A 1 294 ? 9.305 -47.062 -5.754 1 76.88 294 TYR A C 1
ATOM 2406 O O . TYR A 1 294 ? 8.367 -47.031 -4.953 1 76.88 294 TYR A O 1
ATOM 2414 N N . ILE A 1 295 ? 9.039 -47.562 -6.902 1 70.81 295 ILE A N 1
ATOM 2415 C CA . ILE A 1 295 ? 7.848 -48.344 -7.227 1 70.81 295 ILE A CA 1
ATOM 2416 C C . ILE A 1 295 ? 7.953 -49.719 -6.594 1 70.81 295 ILE A C 1
ATOM 2418 O O . ILE A 1 295 ? 6.953 -50.281 -6.133 1 70.81 295 ILE A O 1
ATOM 2422 N N . LEU A 1 296 ? 9.188 -50.406 -6.691 1 57.12 296 LEU A N 1
ATOM 2423 C CA . LEU A 1 296 ? 9.43 -51.781 -6.273 1 57.12 296 LEU A CA 1
ATOM 2424 C C . LEU A 1 296 ? 9.391 -51.906 -4.754 1 57.12 296 LEU A C 1
ATOM 2426 O O . LEU A 1 296 ? 8.953 -52.906 -4.223 1 57.12 296 LEU A O 1
ATOM 2430 N N . LYS A 1 297 ? 10.078 -51 -4.109 1 56.16 297 LYS A N 1
ATOM 2431 C CA . LYS A 1 297 ? 10.219 -51.156 -2.666 1 56.16 297 LYS A CA 1
ATOM 2432 C C . LYS A 1 297 ? 8.891 -50.906 -1.954 1 56.16 297 LYS A C 1
ATOM 2434 O O . LYS A 1 297 ? 8.273 -49.875 -2.125 1 56.16 297 LYS A O 1
ATOM 2439 N N . ASN A 1 298 ? 7.992 -51.938 -1.931 1 49.66 298 ASN A N 1
ATOM 2440 C CA . ASN A 1 298 ? 6.672 -52.094 -1.322 1 49.66 298 ASN A CA 1
ATOM 2441 C C . ASN A 1 298 ? 6.559 -51.281 -0.03 1 49.66 298 ASN A C 1
ATOM 2443 O O . ASN A 1 298 ? 5.703 -51.562 0.81 1 49.66 298 ASN A O 1
ATOM 2447 N N . LYS A 1 299 ? 7.602 -50.656 0.555 1 45.5 299 LYS A N 1
ATOM 2448 C CA . LYS A 1 299 ? 7.348 -50.219 1.922 1 45.5 299 LYS A CA 1
ATOM 2449 C C . LYS A 1 299 ? 6.418 -49 1.942 1 45.5 299 LYS A C 1
ATOM 2451 O O . LYS A 1 299 ? 6.691 -48 1.287 1 45.5 299 LYS A O 1
ATOM 2456 N N . LEU A 1 300 ? 5.234 -49.188 2.271 1 44.88 300 LEU A N 1
ATOM 2457 C CA . LEU A 1 300 ? 4.094 -48.312 2.551 1 44.88 300 LEU A CA 1
ATOM 2458 C C . LEU A 1 300 ? 4.52 -47.094 3.359 1 44.88 300 LEU A C 1
ATOM 2460 O O . LEU A 1 300 ? 3.742 -46.594 4.164 1 44.88 300 LEU A O 1
ATOM 2464 N N . ASP A 1 301 ? 5.766 -46.781 3.492 1 48.44 301 ASP A N 1
ATOM 2465 C CA . ASP A 1 301 ? 5.969 -45.688 4.418 1 48.44 301 ASP A CA 1
ATOM 2466 C C . ASP A 1 301 ? 5.586 -44.344 3.775 1 48.44 301 ASP A C 1
ATOM 2468 O O . ASP A 1 301 ? 5.59 -44.219 2.549 1 48.44 301 ASP A O 1
ATOM 2472 N N . ASP A 1 302 ? 4.887 -43.5 4.574 1 49.78 302 ASP A N 1
ATOM 2473 C CA . ASP A 1 302 ? 4.477 -42.125 4.352 1 49.78 302 ASP A CA 1
ATOM 2474 C C . ASP A 1 302 ? 5.445 -41.406 3.412 1 49.78 302 ASP A C 1
ATOM 2476 O O . ASP A 1 302 ? 5.105 -40.375 2.832 1 49.78 302 ASP A O 1
ATOM 2480 N N . MET A 1 303 ? 6.637 -41.969 3.236 1 51.34 303 MET A N 1
ATOM 2481 C CA . MET A 1 303 ? 7.754 -41.344 2.533 1 51.34 303 MET A CA 1
ATOM 2482 C C . MET A 1 303 ? 7.672 -41.625 1.035 1 51.34 303 MET A C 1
ATOM 2484 O O . MET A 1 303 ? 8.586 -41.281 0.287 1 51.34 303 MET A O 1
ATOM 2488 N N . ARG A 1 304 ? 6.582 -42.219 0.591 1 56.53 304 ARG A N 1
ATOM 2489 C CA . ARG A 1 304 ? 6.555 -42.719 -0.771 1 56.53 304 ARG A CA 1
ATOM 2490 C C . ARG A 1 304 ? 6.305 -41.625 -1.781 1 56.53 304 ARG A C 1
ATOM 2492 O O . ARG A 1 304 ? 6.602 -41.781 -2.969 1 56.53 304 ARG A O 1
ATOM 2499 N N . ILE A 1 305 ? 5.762 -40.562 -1.371 1 68.25 305 ILE A N 1
ATOM 2500 C CA . ILE A 1 305 ? 5.512 -39.594 -2.412 1 68.25 305 ILE A CA 1
ATOM 2501 C C . ILE A 1 305 ? 6.645 -38.562 -2.432 1 68.25 305 ILE A C 1
ATOM 2503 O O . ILE A 1 305 ? 6.906 -37.906 -1.423 1 68.25 305 ILE A O 1
ATOM 2507 N N . GLN A 1 306 ? 7.402 -38.75 -3.465 1 77.5 306 GLN A N 1
ATOM 2508 C CA . GLN A 1 306 ? 8.5 -37.812 -3.656 1 77.5 306 GLN A CA 1
ATOM 2509 C C . GLN A 1 306 ? 8.102 -36.719 -4.625 1 77.5 306 GLN A C 1
ATOM 2511 O O . GLN A 1 306 ? 7.332 -36.938 -5.559 1 77.5 306 GLN A O 1
ATOM 2516 N N . PHE A 1 307 ? 8.57 -35.562 -4.312 1 88.44 307 PHE A N 1
ATOM 2517 C CA . PHE A 1 307 ? 8.336 -34.438 -5.18 1 88.44 307 PHE A CA 1
ATOM 2518 C C . PHE A 1 307 ? 9.391 -34.344 -6.281 1 88.44 307 PHE A C 1
ATOM 2520 O O . PHE A 1 307 ? 10.539 -34.719 -6.066 1 88.44 307 PHE A O 1
ATOM 2527 N N . SER A 1 308 ? 8.938 -33.938 -7.426 1 91.38 308 SER A N 1
ATOM 2528 C CA . SER A 1 308 ? 9.852 -33.719 -8.539 1 91.38 308 SER A CA 1
ATOM 2529 C C . SER A 1 308 ? 10.477 -32.312 -8.453 1 91.38 308 SER A C 1
ATOM 2531 O O . SER A 1 308 ? 9.945 -31.438 -7.773 1 91.38 308 SER A O 1
ATOM 2533 N N . SER A 1 309 ? 11.641 -32.156 -9.047 1 92.88 309 SER A N 1
ATOM 2534 C CA . SER A 1 309 ? 12.312 -30.875 -9.117 1 92.88 309 SER A CA 1
ATOM 2535 C C . SER A 1 309 ? 12.148 -30.234 -10.492 1 92.88 309 SER A C 1
ATOM 2537 O O . SER A 1 309 ? 11.852 -30.922 -11.469 1 92.88 309 SER A O 1
ATOM 2539 N N . VAL A 1 310 ? 12.32 -28.953 -10.531 1 94.88 310 VAL A N 1
ATOM 2540 C CA . VAL A 1 310 ? 12.07 -28.25 -11.789 1 94.88 310 VAL A CA 1
ATOM 2541 C C . VAL A 1 310 ? 13.25 -27.328 -12.109 1 94.88 310 VAL A C 1
ATOM 2543 O O . VAL A 1 310 ? 14.023 -26.969 -11.219 1 94.88 310 VAL A O 1
ATOM 2546 N N . TYR A 1 311 ? 13.359 -27.031 -13.375 1 94.44 311 TYR A N 1
ATOM 2547 C CA . TYR A 1 311 ? 14.281 -26.031 -13.906 1 94.44 311 TYR A CA 1
ATOM 2548 C C . TYR A 1 311 ? 13.711 -25.375 -15.148 1 94.44 311 TYR A C 1
ATOM 2550 O O . TYR A 1 311 ? 13.18 -26.047 -16.031 1 94.44 311 TYR A O 1
ATOM 2558 N N . PRO A 1 312 ? 13.828 -24.078 -15.359 1 93.5 312 PRO A N 1
ATOM 2559 C CA . PRO A 1 312 ? 14.367 -23.078 -14.438 1 93.5 312 PRO A CA 1
ATOM 2560 C C . PRO A 1 312 ? 13.469 -22.844 -13.219 1 93.5 312 PRO A C 1
ATOM 2562 O O . PRO A 1 312 ? 12.445 -23.516 -13.07 1 93.5 312 PRO A O 1
ATOM 2565 N N . ASN A 1 313 ? 13.867 -21.953 -12.273 1 92.12 313 ASN A N 1
ATOM 2566 C CA . ASN A 1 313 ? 13.07 -21.594 -11.109 1 92.12 313 ASN A CA 1
ATOM 2567 C C . ASN A 1 313 ? 11.688 -21.094 -11.508 1 92.12 313 ASN A C 1
ATOM 2569 O O . ASN A 1 313 ? 11.555 -20.203 -12.352 1 92.12 313 ASN A O 1
ATOM 2573 N N . ASP A 1 314 ? 10.688 -21.75 -10.961 1 92.88 314 ASP A N 1
ATOM 2574 C CA . ASP A 1 314 ? 9.32 -21.391 -11.32 1 92.88 314 ASP A CA 1
ATOM 2575 C C . ASP A 1 314 ? 8.703 -20.469 -10.266 1 92.88 314 ASP A C 1
ATOM 2577 O O . ASP A 1 314 ? 7.531 -20.094 -10.375 1 92.88 314 ASP A O 1
ATOM 2581 N N . TYR A 1 315 ? 9.445 -20.172 -9.203 1 91.19 315 TYR A N 1
ATOM 2582 C CA . TYR A 1 315 ? 9.102 -19.203 -8.172 1 91.19 315 TYR A CA 1
ATOM 2583 C C . TYR A 1 315 ? 7.762 -19.531 -7.531 1 91.19 315 TYR A C 1
ATOM 2585 O O . TYR A 1 315 ? 6.922 -18.641 -7.348 1 91.19 315 TYR A O 1
ATOM 2593 N N . THR A 1 316 ? 7.516 -20.75 -7.238 1 91.88 316 THR A N 1
ATOM 2594 C CA . THR A 1 316 ? 6.312 -21.188 -6.539 1 91.88 316 THR A CA 1
ATOM 2595 C C . THR A 1 316 ? 6.48 -21.047 -5.027 1 91.88 316 THR A C 1
ATOM 2597 O O . THR A 1 316 ? 5.527 -21.234 -4.27 1 91.88 316 THR A O 1
ATOM 2600 N N . ARG A 1 317 ? 7.621 -20.672 -4.605 1 88.81 317 ARG A N 1
ATOM 2601 C CA . ARG A 1 317 ? 7.824 -20.422 -3.184 1 88.81 317 ARG A CA 1
ATOM 2602 C C . ARG A 1 317 ? 7.055 -19.188 -2.729 1 88.81 317 ARG A C 1
ATOM 2604 O O . ARG A 1 317 ? 7.105 -18.141 -3.379 1 88.81 317 ARG A O 1
ATOM 2611 N N . GLN A 1 318 ? 6.402 -19.391 -1.599 1 86.38 318 GLN A N 1
ATOM 2612 C CA . GLN A 1 318 ? 5.668 -18.266 -1.043 1 86.38 318 GLN A CA 1
ATOM 2613 C C . GLN A 1 318 ? 6.551 -17.453 -0.101 1 86.38 318 GLN A C 1
ATOM 2615 O O . GLN A 1 318 ? 7.273 -18.016 0.725 1 86.38 318 GLN A O 1
ATOM 2620 N N . THR A 1 319 ? 6.438 -16.109 -0.257 1 82.88 319 THR A N 1
ATOM 2621 C CA . THR A 1 319 ? 7.352 -15.258 0.492 1 82.88 319 THR A CA 1
ATOM 2622 C C . THR A 1 319 ? 6.59 -14.406 1.504 1 82.88 319 THR A C 1
ATOM 2624 O O . THR A 1 319 ? 7.18 -13.57 2.191 1 82.88 319 THR A O 1
ATOM 2627 N N . ASN A 1 320 ? 5.352 -14.469 1.693 1 72.62 320 ASN A N 1
ATOM 2628 C CA . ASN A 1 320 ? 4.559 -13.586 2.547 1 72.62 320 ASN A CA 1
ATOM 2629 C C . ASN A 1 320 ? 4.301 -14.211 3.912 1 72.62 320 ASN A C 1
ATOM 2631 O O . ASN A 1 320 ? 3.791 -13.547 4.82 1 72.62 320 ASN A O 1
ATOM 2635 N N . ASN A 1 321 ? 4.594 -15.508 4.184 1 67.69 321 ASN A N 1
ATOM 2636 C CA . ASN A 1 321 ? 4.273 -16.219 5.418 1 67.69 321 ASN A CA 1
ATOM 2637 C C . ASN A 1 321 ? 5.531 -16.703 6.129 1 67.69 321 ASN A C 1
ATOM 2639 O O . ASN A 1 321 ? 6.613 -16.156 5.934 1 67.69 321 ASN A O 1
ATOM 2643 N N . ASP A 1 322 ? 5.348 -17.703 7.023 1 67.81 322 ASP A N 1
ATOM 2644 C CA . ASP A 1 322 ? 6.461 -18.297 7.762 1 67.81 322 ASP A CA 1
ATOM 2645 C C . ASP A 1 322 ? 7.523 -18.844 6.809 1 67.81 322 ASP A C 1
ATOM 2647 O O . ASP A 1 322 ? 7.406 -19.969 6.309 1 67.81 322 ASP A O 1
ATOM 2651 N N . GLU A 1 323 ? 8.555 -18.047 6.672 1 78.88 323 GLU A N 1
ATOM 2652 C CA . GLU A 1 323 ? 9.609 -18.375 5.711 1 78.88 323 GLU A CA 1
ATOM 2653 C C . GLU A 1 323 ? 10.758 -19.125 6.379 1 78.88 323 GLU A C 1
ATOM 2655 O O . GLU A 1 323 ? 11.586 -19.734 5.699 1 78.88 323 GLU A O 1
ATOM 2660 N N . MET A 1 324 ? 10.688 -19.203 7.676 1 81.56 324 MET A N 1
ATOM 2661 C CA . MET A 1 324 ? 11.852 -19.75 8.367 1 81.56 324 MET A CA 1
ATOM 2662 C C . MET A 1 324 ? 11.914 -21.266 8.203 1 81.56 324 MET A C 1
ATOM 2664 O O . MET A 1 324 ? 12.992 -21.859 8.281 1 81.56 324 MET A O 1
ATOM 2668 N N . CYS A 1 325 ? 10.766 -21.875 7.906 1 81.88 325 CYS A N 1
ATOM 2669 C CA . CYS A 1 325 ? 10.734 -23.328 7.711 1 81.88 325 CYS A CA 1
ATOM 2670 C C . CYS A 1 325 ? 11.594 -23.734 6.52 1 81.88 325 CYS A C 1
ATOM 2672 O O . CYS A 1 325 ? 12.094 -24.859 6.465 1 81.88 325 CYS A O 1
ATOM 2674 N N . PHE A 1 326 ? 11.797 -22.828 5.664 1 82.06 326 PHE A N 1
ATOM 2675 C CA . PHE A 1 326 ? 12.57 -23.078 4.457 1 82.06 326 PHE A CA 1
ATOM 2676 C C . PHE A 1 326 ? 14.039 -23.312 4.793 1 82.06 326 PHE A C 1
ATOM 2678 O O . PHE A 1 326 ? 14.727 -24.078 4.121 1 82.06 326 PHE A O 1
ATOM 2685 N N . TYR A 1 327 ? 14.516 -22.656 5.887 1 83.06 327 TYR A N 1
ATOM 2686 C CA . TYR A 1 327 ? 15.93 -22.672 6.227 1 83.06 327 TYR A CA 1
ATOM 2687 C C . TYR A 1 327 ? 16.219 -23.719 7.293 1 83.06 327 TYR A C 1
ATOM 2689 O O . TYR A 1 327 ? 17.359 -24.156 7.457 1 83.06 327 TYR A O 1
ATOM 2697 N N . ARG A 1 328 ? 15.328 -24.156 7.996 1 78.25 328 ARG A N 1
ATOM 2698 C CA . ARG A 1 328 ? 15.5 -24.969 9.195 1 78.25 328 ARG A CA 1
ATOM 2699 C C . ARG A 1 328 ? 16.125 -26.312 8.859 1 78.25 328 ARG A C 1
ATOM 2701 O O . ARG A 1 328 ? 16.75 -26.938 9.719 1 78.25 328 ARG A O 1
ATOM 2708 N N . GLN A 1 329 ? 16.016 -26.703 7.613 1 72.88 329 GLN A N 1
ATOM 2709 C CA . GLN A 1 329 ? 16.562 -28.016 7.281 1 72.88 329 GLN A CA 1
ATOM 2710 C C . GLN A 1 329 ? 18.016 -27.922 6.828 1 72.88 329 GLN A C 1
ATOM 2712 O O . GLN A 1 329 ? 18.688 -28.938 6.633 1 72.88 329 GLN A O 1
ATOM 2717 N N . ASP A 1 330 ? 18.469 -26.719 6.754 1 76.62 330 ASP A N 1
ATOM 2718 C CA . ASP A 1 330 ? 19.859 -26.531 6.391 1 76.62 330 ASP A CA 1
ATOM 2719 C C . ASP A 1 330 ? 20.781 -26.734 7.594 1 76.62 330 ASP A C 1
ATOM 2721 O O . ASP A 1 330 ? 20.609 -26.094 8.633 1 76.62 330 ASP A O 1
ATOM 2725 N N . PRO A 1 331 ? 21.703 -27.594 7.453 1 75.62 331 PRO A N 1
ATOM 2726 C CA . PRO A 1 331 ? 22.594 -27.891 8.578 1 75.62 331 PRO A CA 1
ATOM 2727 C C . PRO A 1 331 ? 23.312 -26.656 9.094 1 75.62 331 PRO A C 1
ATOM 2729 O O . PRO A 1 331 ? 23.516 -26.516 10.305 1 75.62 331 PRO A O 1
ATOM 2732 N N . SER A 1 332 ? 23.766 -25.812 8.188 1 77.06 332 SER A N 1
ATOM 2733 C CA . SER A 1 332 ? 24.453 -24.609 8.617 1 77.06 332 SER A CA 1
ATOM 2734 C C . SER A 1 332 ? 23.547 -23.719 9.461 1 77.06 332 SER A C 1
ATOM 2736 O O . SER A 1 332 ? 24 -23.094 10.414 1 77.06 332 SER A O 1
ATOM 2738 N N . PHE A 1 333 ? 22.344 -23.656 9.102 1 80.56 333 PHE A N 1
ATOM 2739 C CA . PHE A 1 333 ? 21.359 -22.875 9.836 1 80.56 333 PHE A CA 1
ATOM 2740 C C . PHE A 1 333 ? 21.125 -23.453 11.227 1 80.56 333 PHE A C 1
ATOM 2742 O O . PHE A 1 333 ? 21.031 -22.719 12.203 1 80.56 333 PHE A O 1
ATOM 2749 N N . GLN A 1 334 ? 21.141 -24.703 11.336 1 77.25 334 GLN A N 1
ATOM 2750 C CA . GLN A 1 334 ? 20.875 -25.406 12.594 1 77.25 334 GLN A CA 1
ATOM 2751 C C . GLN A 1 334 ? 22.062 -25.297 13.547 1 77.25 334 GLN A C 1
ATOM 2753 O O . GLN A 1 334 ? 21.875 -25.172 14.758 1 77.25 334 GLN A O 1
ATOM 2758 N N . ALA A 1 335 ? 23.25 -25.281 13.016 1 75.62 335 ALA A N 1
ATOM 2759 C CA . ALA A 1 335 ? 24.453 -25.281 13.828 1 75.62 335 ALA A CA 1
ATOM 2760 C C . ALA A 1 335 ? 24.641 -23.953 14.562 1 75.62 335 ALA A C 1
ATOM 2762 O O . ALA A 1 335 ? 25.062 -23.938 15.719 1 75.62 335 ALA A O 1
ATOM 2763 N N . ASP A 1 336 ? 24.516 -22.781 13.82 1 65.69 336 ASP A N 1
ATOM 2764 C CA . ASP A 1 336 ? 24.844 -21.453 14.344 1 65.69 336 ASP A CA 1
ATOM 2765 C C . ASP A 1 336 ? 23.578 -20.625 14.57 1 65.69 336 ASP A C 1
ATOM 2767 O O . ASP A 1 336 ? 23.625 -19.406 14.523 1 65.69 336 ASP A O 1
ATOM 2771 N N . LYS A 1 337 ? 22.531 -21.266 14.992 1 68.62 337 LYS A N 1
ATOM 2772 C CA . LYS A 1 337 ? 21.219 -20.859 15.469 1 68.62 337 LYS A CA 1
ATOM 2773 C C . LYS A 1 337 ? 20.609 -19.781 14.57 1 68.62 337 LYS A C 1
ATOM 2775 O O . LYS A 1 337 ? 19.891 -18.906 15.047 1 68.62 337 LYS A O 1
ATOM 2780 N N . GLY A 1 338 ? 21.109 -19.688 13.234 1 80.25 338 GLY A N 1
ATOM 2781 C CA . GLY A 1 338 ? 20.281 -18.812 12.43 1 80.25 338 GLY A CA 1
ATOM 2782 C C . GLY A 1 338 ? 20.938 -18.375 11.141 1 80.25 338 GLY A C 1
ATOM 2783 O O . GLY A 1 338 ? 21.781 -19.094 10.594 1 80.25 338 GLY A O 1
ATOM 2784 N N . LEU A 1 339 ? 20.578 -17.312 10.617 1 86.62 339 LEU A N 1
ATOM 2785 C CA . LEU A 1 339 ? 20.969 -16.812 9.312 1 86.62 339 LEU A CA 1
ATOM 2786 C C . LEU A 1 339 ? 22.391 -16.25 9.359 1 86.62 339 LEU A C 1
ATOM 2788 O O . LEU A 1 339 ? 23.047 -16.094 8.32 1 86.62 339 LEU A O 1
ATOM 2792 N N . ALA A 1 340 ? 22.906 -15.906 10.492 1 86.19 340 ALA A N 1
ATOM 2793 C CA . ALA A 1 340 ? 24.234 -15.312 10.656 1 86.19 340 ALA A CA 1
ATOM 2794 C C . ALA A 1 340 ? 25.328 -16.297 10.234 1 86.19 340 ALA A C 1
ATOM 2796 O O . ALA A 1 340 ? 26.453 -15.883 9.961 1 86.19 340 ALA A O 1
ATOM 2797 N N . SER A 1 341 ? 24.953 -17.547 10.172 1 85.81 341 SER A N 1
ATOM 2798 C CA . SER A 1 341 ? 25.922 -18.578 9.82 1 85.81 341 SER A CA 1
ATOM 2799 C C . SER A 1 341 ? 26.344 -18.469 8.359 1 85.81 341 SER A C 1
ATOM 2801 O O . SER A 1 341 ? 27.359 -19.031 7.957 1 85.81 341 SER A O 1
ATOM 2803 N N . TYR A 1 342 ? 25.609 -17.75 7.633 1 87.94 342 TYR A N 1
ATOM 2804 C CA . TYR A 1 342 ? 25.891 -17.656 6.203 1 87.94 342 TYR A CA 1
ATOM 2805 C C . TYR A 1 342 ? 26.859 -16.5 5.922 1 87.94 342 TYR A C 1
ATOM 2807 O O . TYR A 1 342 ? 27.297 -16.328 4.785 1 87.94 342 TYR A O 1
ATOM 2815 N N . LEU A 1 343 ? 27.141 -15.766 7 1 90.94 343 LEU A N 1
ATOM 2816 C CA . LEU A 1 343 ? 28.062 -14.641 6.871 1 90.94 343 LEU A CA 1
ATOM 2817 C C . LEU A 1 343 ? 29.422 -14.977 7.445 1 90.94 343 LEU A C 1
ATOM 2819 O O . LEU A 1 343 ? 29.531 -15.602 8.508 1 90.94 343 LEU A O 1
ATOM 2823 N N . THR A 1 344 ? 30.438 -14.695 6.723 1 92.75 344 THR A N 1
ATOM 2824 C CA . THR A 1 344 ? 31.812 -14.805 7.219 1 92.75 344 THR A CA 1
ATOM 2825 C C . THR A 1 344 ? 32.469 -13.422 7.312 1 92.75 344 THR A C 1
ATOM 2827 O O . THR A 1 344 ? 32.75 -12.805 6.289 1 92.75 344 THR A O 1
ATOM 2830 N N . GLU A 1 345 ? 32.688 -12.977 8.477 1 92.12 345 GLU A N 1
ATOM 2831 C CA . GLU A 1 345 ? 33.219 -11.641 8.695 1 92.12 345 GLU A CA 1
ATOM 2832 C C . GLU A 1 345 ? 34.656 -11.531 8.148 1 92.12 345 GLU A C 1
ATOM 2834 O O . GLU A 1 345 ? 35.438 -12.445 8.32 1 92.12 345 GLU A O 1
ATOM 2839 N N . VAL A 1 346 ? 34.844 -10.461 7.445 1 92.81 346 VAL A N 1
ATOM 2840 C CA . VAL A 1 346 ? 36.156 -10.18 6.887 1 92.81 346 VAL A CA 1
ATOM 2841 C C . VAL A 1 346 ? 36.75 -8.945 7.57 1 92.81 346 VAL A C 1
ATOM 2843 O O . VAL A 1 346 ? 36.094 -7.922 7.715 1 92.81 346 VAL A O 1
ATOM 2846 N N . GLU A 1 347 ? 38 -9.047 7.938 1 86.75 347 GLU A N 1
ATOM 2847 C CA . GLU A 1 347 ? 38.656 -7.914 8.586 1 86.75 347 GLU A CA 1
ATOM 2848 C C . GLU A 1 347 ? 39.094 -6.863 7.562 1 86.75 347 GLU A C 1
ATOM 2850 O O . GLU A 1 347 ? 39.656 -7.195 6.527 1 86.75 347 GLU A O 1
ATOM 2855 N N . ASP A 1 348 ? 38.625 -5.684 7.773 1 81.5 348 ASP A N 1
ATOM 2856 C CA . ASP A 1 348 ? 39.062 -4.539 6.984 1 81.5 348 ASP A CA 1
ATOM 2857 C C . ASP A 1 348 ? 40.312 -3.914 7.59 1 81.5 348 ASP A C 1
ATOM 2859 O O . ASP A 1 348 ? 40.281 -3.348 8.688 1 81.5 348 ASP A O 1
ATOM 2863 N N . PRO A 1 349 ? 41.438 -4.016 6.906 1 76.81 349 PRO A N 1
ATOM 2864 C CA . PRO A 1 349 ? 42.688 -3.541 7.473 1 76.81 349 PRO A CA 1
ATOM 2865 C C . PRO A 1 349 ? 42.688 -2.037 7.738 1 76.81 349 PRO A C 1
ATOM 2867 O O . PRO A 1 349 ? 43.469 -1.554 8.57 1 76.81 349 PRO A O 1
ATOM 2870 N N . ASP A 1 350 ? 41.875 -1.31 7.047 1 77.62 350 ASP A N 1
ATOM 2871 C CA . ASP A 1 350 ? 41.906 0.146 7.16 1 77.62 350 ASP A CA 1
ATOM 2872 C C . ASP A 1 350 ? 40.969 0.613 8.289 1 77.62 350 ASP A C 1
ATOM 2874 O O . ASP A 1 350 ? 40.906 1.808 8.594 1 77.62 350 ASP A O 1
ATOM 2878 N N . VAL A 1 351 ? 40.219 -0.25 8.727 1 76.06 351 VAL A N 1
ATOM 2879 C CA . VAL A 1 351 ? 39.281 0.143 9.773 1 76.06 351 VAL A CA 1
ATOM 2880 C C . VAL A 1 351 ? 39.812 -0.281 11.133 1 76.06 351 VAL A C 1
ATOM 2882 O O . VAL A 1 351 ? 40.125 -1.455 11.352 1 76.06 351 VAL A O 1
ATOM 2885 N N . LYS A 1 352 ? 40.375 0.791 11.797 1 58.09 352 LYS A N 1
ATOM 2886 C CA . LYS A 1 352 ? 40.781 0.495 13.172 1 58.09 352 LYS A CA 1
ATOM 2887 C C . LYS A 1 352 ? 39.562 0.075 14.016 1 58.09 352 LYS A C 1
ATOM 2889 O O . LYS A 1 352 ? 38.5 0.665 13.906 1 58.09 352 LYS A O 1
ATOM 2894 N N . ASN A 1 353 ? 39.562 -1.176 14.438 1 53.88 353 ASN A N 1
ATOM 2895 C CA . ASN A 1 353 ? 38.5 -1.735 15.266 1 53.88 353 ASN A CA 1
ATOM 2896 C C . ASN A 1 353 ? 38.031 -0.747 16.328 1 53.88 353 ASN A C 1
ATOM 2898 O O . ASN A 1 353 ? 38.625 -0.673 17.406 1 53.88 353 ASN A O 1
ATOM 2902 N N . ILE A 1 354 ? 37.656 0.435 15.906 1 52.47 354 ILE A N 1
ATOM 2903 C CA . ILE A 1 354 ? 37.188 1.278 17 1 52.47 354 ILE A CA 1
ATOM 2904 C C . ILE A 1 354 ? 35.906 0.667 17.594 1 52.47 354 ILE A C 1
ATOM 2906 O O . ILE A 1 354 ? 34.969 0.332 16.859 1 52.47 354 ILE A O 1
ATOM 2910 N N . ASP A 1 355 ? 36.156 0.108 18.766 1 50.5 355 ASP A N 1
ATOM 2911 C CA . ASP A 1 355 ? 35.062 -0.415 19.578 1 50.5 355 ASP A CA 1
ATOM 2912 C C . ASP A 1 355 ? 33.906 0.597 19.688 1 50.5 355 ASP A C 1
ATOM 2914 O O . ASP A 1 355 ? 34.062 1.654 20.297 1 50.5 355 ASP A O 1
ATOM 2918 N N . PRO A 1 356 ? 33.031 0.689 18.641 1 56.53 356 PRO A N 1
ATOM 2919 C CA . PRO A 1 356 ? 31.969 1.708 18.734 1 56.53 356 PRO A CA 1
ATOM 2920 C C . PRO A 1 356 ? 31.312 1.768 20.109 1 56.53 356 PRO A C 1
ATOM 2922 O O . PRO A 1 356 ? 30.547 2.695 20.391 1 56.53 356 PRO A O 1
ATOM 2925 N N . GLY A 1 357 ? 31.844 1.152 21.141 1 52.75 357 GLY A N 1
ATOM 2926 C CA . GLY A 1 357 ? 31.188 0.976 22.422 1 52.75 357 GLY A CA 1
ATOM 2927 C C . GLY A 1 357 ? 30.047 -0.025 22.375 1 52.75 357 GLY A C 1
ATOM 2928 O O . GLY A 1 357 ? 29.703 -0.543 21.312 1 52.75 357 GLY A O 1
ATOM 2929 N N . PRO A 1 358 ? 29.75 -0.737 23.516 1 54.28 358 PRO A N 1
ATOM 2930 C CA . PRO A 1 358 ? 28.844 -1.881 23.641 1 54.28 358 PRO A CA 1
ATOM 2931 C C . PRO A 1 358 ? 27.562 -1.712 22.828 1 54.28 358 PRO A C 1
ATOM 2933 O O . PRO A 1 358 ? 26.938 -2.703 22.453 1 54.28 358 PRO A O 1
ATOM 2936 N N . GLU A 1 359 ? 27.047 -0.483 22.609 1 63.5 359 GLU A N 1
ATOM 2937 C CA . GLU A 1 359 ? 25.656 -0.402 22.188 1 63.5 359 GLU A CA 1
ATOM 2938 C C . GLU A 1 359 ? 25.531 0.214 20.797 1 63.5 359 GLU A C 1
ATOM 2940 O O . GLU A 1 359 ? 24.438 0.552 20.359 1 63.5 359 GLU A O 1
ATOM 2945 N N . GLY A 1 360 ? 26.562 0.315 19.875 1 73.56 360 GLY A N 1
ATOM 2946 C CA . GLY A 1 360 ? 26.328 1.002 18.625 1 73.56 360 GLY A CA 1
ATOM 2947 C C . GLY A 1 360 ? 26.688 0.165 17.406 1 73.56 360 GLY A C 1
ATOM 2948 O O . GLY A 1 360 ? 27.391 -0.843 17.531 1 73.56 360 GLY A O 1
ATOM 2949 N N . PRO A 1 361 ? 26.156 0.5 16.156 1 84.12 361 PRO A N 1
ATOM 2950 C CA . PRO A 1 361 ? 26.406 -0.212 14.906 1 84.12 361 PRO A CA 1
ATOM 2951 C C . PRO A 1 361 ? 27.859 -0.068 14.438 1 84.12 361 PRO A C 1
ATOM 2953 O O . PRO A 1 361 ? 28.516 0.928 14.758 1 84.12 361 PRO A O 1
ATOM 2956 N N . LEU A 1 362 ? 28.453 -1.124 13.977 1 87.88 362 LEU A N 1
ATOM 2957 C CA . LEU A 1 362 ? 29.719 -1.045 13.258 1 87.88 362 LEU A CA 1
ATOM 2958 C C . LEU A 1 362 ? 29.484 -0.951 11.758 1 87.88 362 LEU A C 1
ATOM 2960 O O . LEU A 1 362 ? 29.422 -1.973 11.07 1 87.88 362 LEU A O 1
ATOM 2964 N N . TRP A 1 363 ? 29.531 0.207 11.219 1 90.44 363 TRP A N 1
ATOM 2965 C CA . TRP A 1 363 ? 29.109 0.479 9.844 1 90.44 363 TRP A CA 1
ATOM 2966 C C . TRP A 1 363 ? 30.109 -0.095 8.844 1 90.44 363 TRP A C 1
ATOM 2968 O O . TRP A 1 363 ? 29.734 -0.463 7.73 1 90.44 363 TRP A O 1
ATOM 2978 N N . GLN A 1 364 ? 31.328 -0.223 9.227 1 90.31 364 GLN A N 1
ATOM 2979 C CA . GLN A 1 364 ? 32.344 -0.642 8.266 1 90.31 364 GLN A CA 1
ATOM 2980 C C . GLN A 1 364 ? 32.594 -2.148 8.336 1 90.31 364 GLN A C 1
ATOM 2982 O O . GLN A 1 364 ? 33.562 -2.658 7.77 1 90.31 364 GLN A O 1
ATOM 2987 N N . ARG A 1 365 ? 31.672 -2.797 9.086 1 89.19 365 ARG A N 1
ATOM 2988 C CA . ARG A 1 365 ? 31.75 -4.25 9.156 1 89.19 365 ARG A CA 1
ATOM 2989 C C . ARG A 1 365 ? 31.375 -4.891 7.828 1 89.19 365 ARG A C 1
ATOM 2991 O O . ARG A 1 365 ? 30.297 -4.613 7.289 1 89.19 365 ARG A O 1
ATOM 2998 N N . VAL A 1 366 ? 32.25 -5.746 7.297 1 93.19 366 VAL A N 1
ATOM 2999 C CA . VAL A 1 366 ? 32.031 -6.332 5.98 1 93.19 366 VAL A CA 1
ATOM 3000 C C . VAL A 1 366 ? 32.156 -7.852 6.062 1 93.19 366 VAL A C 1
ATOM 3002 O O . VAL A 1 366 ? 32.719 -8.383 7.008 1 93.19 366 VAL A O 1
ATOM 3005 N N . TYR A 1 367 ? 31.641 -8.523 5.07 1 94.44 367 TYR A N 1
ATOM 3006 C CA . TYR A 1 367 ? 31.547 -9.977 5.117 1 94.44 367 TYR A CA 1
ATOM 3007 C C . TYR A 1 367 ? 31.828 -10.586 3.748 1 94.44 367 TYR A C 1
ATOM 3009 O O . TYR A 1 367 ? 31.797 -9.883 2.732 1 94.44 367 TYR A O 1
ATOM 3017 N N . ASP A 1 368 ? 32.219 -11.789 3.811 1 95 368 ASP A N 1
ATOM 3018 C CA . ASP A 1 368 ? 32.125 -12.672 2.65 1 95 368 ASP A CA 1
ATOM 3019 C C . ASP A 1 368 ? 30.891 -13.578 2.77 1 95 368 ASP A C 1
ATOM 3021 O O . ASP A 1 368 ? 30.469 -13.93 3.877 1 95 368 ASP A O 1
ATOM 3025 N N . VAL A 1 369 ? 30.328 -13.766 1.642 1 94.06 369 VAL A N 1
ATOM 3026 C CA . VAL A 1 369 ? 29.109 -14.57 1.625 1 94.06 369 VAL A CA 1
ATOM 3027 C C . VAL A 1 369 ? 29.172 -15.594 0.493 1 94.06 369 VAL A C 1
ATOM 3029 O O . VAL A 1 369 ? 29.5 -15.25 -0.644 1 94.06 369 VAL A O 1
ATOM 3032 N N . LYS A 1 370 ? 28.906 -16.812 0.822 1 88 370 LYS A N 1
ATOM 3033 C CA . LYS A 1 370 ? 28.812 -17.844 -0.207 1 88 370 LYS A CA 1
ATOM 3034 C C . LYS A 1 370 ? 27.359 -18.016 -0.678 1 88 370 LYS A C 1
ATOM 3036 O O . LYS A 1 370 ? 26.438 -17.953 0.124 1 88 370 LYS A O 1
ATOM 3041 N N . PRO A 1 371 ? 27.312 -18.188 -1.995 1 89.44 371 PRO A N 1
ATOM 3042 C CA . PRO A 1 371 ? 25.953 -18.422 -2.494 1 89.44 371 PRO A CA 1
ATOM 3043 C C . PRO A 1 371 ? 25.266 -19.594 -1.792 1 89.44 371 PRO A C 1
ATOM 3045 O O . PRO A 1 371 ? 25.891 -20.625 -1.521 1 89.44 371 PRO A O 1
ATOM 3048 N N . LEU A 1 372 ? 24.078 -19.25 -1.446 1 84.5 372 LEU A N 1
ATOM 3049 C CA . LEU A 1 372 ? 23.25 -20.25 -0.782 1 84.5 372 LEU A CA 1
ATOM 3050 C C . LEU A 1 372 ? 22.391 -21.016 -1.794 1 84.5 372 LEU A C 1
ATOM 3052 O O . LEU A 1 372 ? 21.656 -20.406 -2.576 1 84.5 372 LEU A O 1
ATOM 3056 N N . ASN A 1 373 ? 22.562 -22.25 -1.939 1 75.31 373 ASN A N 1
ATOM 3057 C CA . ASN A 1 373 ? 21.797 -23.047 -2.893 1 75.31 373 ASN A CA 1
ATOM 3058 C C . ASN A 1 373 ? 20.797 -23.953 -2.188 1 75.31 373 ASN A C 1
ATOM 3060 O O . ASN A 1 373 ? 20.703 -25.141 -2.504 1 75.31 373 ASN A O 1
ATOM 3064 N N . VAL A 1 374 ? 20.094 -23.406 -1.295 1 64.25 374 VAL A N 1
ATOM 3065 C CA . VAL A 1 374 ? 19.156 -24.203 -0.504 1 64.25 374 VAL A CA 1
ATOM 3066 C C . VAL A 1 374 ? 18.047 -24.719 -1.401 1 64.25 374 VAL A C 1
ATOM 3068 O O . VAL A 1 374 ? 17.531 -25.828 -1.181 1 64.25 374 VAL A O 1
ATOM 3071 N N . GLY A 1 375 ? 17.781 -23.969 -2.369 1 63.78 375 GLY A N 1
ATOM 3072 C CA . GLY A 1 375 ? 16.703 -24.391 -3.252 1 63.78 375 GLY A CA 1
ATOM 3073 C C . GLY A 1 375 ? 16.953 -25.734 -3.9 1 63.78 375 GLY A C 1
ATOM 3074 O O . GLY A 1 375 ? 16.062 -26.594 -3.941 1 63.78 375 GLY A O 1
ATOM 3075 N N . SER A 1 376 ? 18.188 -25.875 -4.215 1 64.31 376 SER A N 1
ATOM 3076 C CA . SER A 1 376 ? 18.547 -27.141 -4.859 1 64.31 376 SER A CA 1
ATOM 3077 C C . SER A 1 376 ? 18.75 -28.25 -3.836 1 64.31 376 SER A C 1
ATOM 3079 O O . SER A 1 376 ? 18.719 -29.438 -4.184 1 64.31 376 SER A O 1
ATOM 3081 N N . LYS A 1 377 ? 18.781 -27.688 -2.637 1 65.38 377 LYS A N 1
ATOM 3082 C CA . LYS A 1 377 ? 19.047 -28.688 -1.607 1 65.38 377 LYS A CA 1
ATOM 3083 C C . LYS A 1 377 ? 17.766 -29.078 -0.88 1 65.38 377 LYS A C 1
ATOM 3085 O O . LYS A 1 377 ? 17.812 -29.875 0.065 1 65.38 377 LYS A O 1
A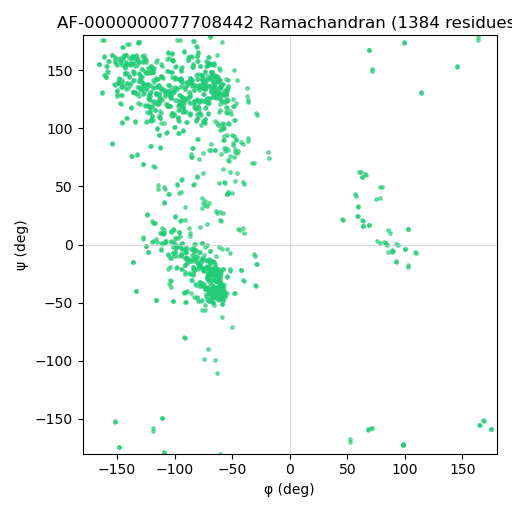TOM 3090 N N . GLN A 1 378 ? 16.859 -28.359 -1.375 1 71 378 GLN A N 1
ATOM 3091 C CA . GLN A 1 378 ? 15.602 -28.719 -0.723 1 71 378 GLN A CA 1
ATOM 3092 C C . GLN A 1 378 ? 15.273 -30.203 -0.951 1 71 378 GLN A C 1
ATOM 3094 O O . GLN A 1 378 ? 15.453 -30.719 -2.055 1 71 378 GLN A O 1
ATOM 3099 N N . THR A 1 379 ? 15.102 -30.797 0.218 1 65.62 379 THR A N 1
ATOM 3100 C CA . THR A 1 379 ? 14.734 -32.188 0.153 1 65.62 379 THR A CA 1
ATOM 3101 C C . THR A 1 379 ? 13.211 -32.344 0.082 1 65.62 379 THR A C 1
ATOM 3103 O O . THR A 1 379 ? 12.477 -31.406 0.329 1 65.62 379 THR A O 1
ATOM 3106 N N . ALA A 1 380 ? 12.883 -33.438 -0.38 1 63.53 380 ALA A N 1
ATOM 3107 C CA . ALA A 1 380 ? 11.461 -33.812 -0.42 1 63.53 380 ALA A CA 1
ATOM 3108 C C . ALA A 1 380 ? 10.82 -33.625 0.953 1 63.53 380 ALA A C 1
ATOM 3110 O O . ALA A 1 380 ? 9.625 -33.344 1.055 1 63.53 380 ALA A O 1
ATOM 3111 N N . ILE A 1 381 ? 11.727 -33.656 1.881 1 62 381 ILE A N 1
ATOM 3112 C CA . ILE A 1 381 ? 11.219 -33.531 3.244 1 62 381 ILE A CA 1
ATOM 3113 C C . ILE A 1 381 ? 10.734 -32.125 3.49 1 62 381 ILE A C 1
ATOM 3115 O O . ILE A 1 381 ? 9.664 -31.906 4.078 1 62 381 ILE A O 1
ATOM 3119 N N . VAL A 1 382 ? 11.453 -31.188 2.951 1 62.12 382 VAL A N 1
ATOM 3120 C CA . VAL A 1 382 ? 11.086 -29.797 3.158 1 62.12 382 VAL A CA 1
ATOM 3121 C C . VAL A 1 382 ? 9.797 -29.484 2.404 1 62.12 382 VAL A C 1
ATOM 3123 O O . VAL A 1 382 ? 8.891 -28.844 2.945 1 62.12 382 VAL A O 1
ATOM 3126 N N . ALA A 1 383 ? 9.828 -29.984 1.342 1 66.06 383 ALA A N 1
ATOM 3127 C CA . ALA A 1 383 ? 8.625 -29.75 0.535 1 66.06 383 ALA A CA 1
ATOM 3128 C C . ALA A 1 383 ? 7.387 -30.312 1.227 1 66.06 383 ALA A C 1
ATOM 3130 O O . ALA A 1 383 ? 6.293 -29.75 1.096 1 66.06 383 ALA A O 1
ATOM 3131 N N . ASN A 1 384 ? 7.641 -31.234 2.061 1 66.94 384 ASN A N 1
ATOM 3132 C CA . ASN A 1 384 ? 6.523 -31.875 2.742 1 66.94 384 ASN A CA 1
ATOM 3133 C C . ASN A 1 384 ? 6.18 -31.172 4.051 1 66.94 384 ASN A C 1
ATOM 3135 O O . ASN A 1 384 ? 5.035 -31.219 4.504 1 66.94 384 ASN A O 1
ATOM 3139 N N . SER A 1 385 ? 7.254 -30.5 4.523 1 73.38 385 SER A N 1
ATOM 3140 C CA . SER A 1 385 ? 7.047 -29.969 5.863 1 73.38 385 SER A CA 1
ATOM 3141 C C . SER A 1 385 ? 6.828 -28.453 5.824 1 73.38 385 SER A C 1
ATOM 3143 O O . SER A 1 385 ? 6.289 -27.875 6.766 1 73.38 385 SER A O 1
ATOM 3145 N N . CYS A 1 386 ? 7.266 -27.953 4.781 1 84.5 386 CYS A N 1
ATOM 3146 C CA . CYS A 1 386 ? 7.141 -26.516 4.641 1 84.5 386 CYS A CA 1
ATOM 3147 C C . CYS A 1 386 ? 6.105 -26.156 3.578 1 84.5 386 CYS A C 1
ATOM 3149 O O . CYS A 1 386 ? 6.41 -26.141 2.385 1 84.5 386 CYS A O 1
ATOM 3151 N N . ARG A 1 387 ? 4.977 -25.734 3.947 1 87.19 387 ARG A N 1
ATOM 3152 C CA . ARG A 1 387 ? 3.834 -25.547 3.055 1 87.19 387 ARG A CA 1
ATOM 3153 C C . ARG A 1 387 ? 4 -24.281 2.211 1 87.19 387 ARG A C 1
ATOM 3155 O O . ARG A 1 387 ? 3.141 -23.953 1.39 1 87.19 387 ARG A O 1
ATOM 3162 N N . THR A 1 388 ? 5.109 -23.641 2.426 1 87.06 388 THR A N 1
ATOM 3163 C CA . THR A 1 388 ? 5.355 -22.453 1.618 1 87.06 388 THR A CA 1
ATOM 3164 C C . THR A 1 388 ? 6.523 -22.688 0.663 1 87.06 388 THR A C 1
ATOM 3166 O O . THR A 1 388 ? 6.852 -21.812 -0.146 1 87.06 388 THR A O 1
ATOM 3169 N N . ALA A 1 389 ? 7.207 -23.719 0.632 1 85.56 389 ALA A N 1
ATOM 3170 C CA . ALA A 1 389 ? 8.469 -23.953 -0.064 1 85.56 389 ALA A CA 1
ATOM 3171 C C . ALA A 1 389 ? 8.258 -24.031 -1.573 1 85.56 389 ALA A C 1
ATOM 3173 O O . ALA A 1 389 ? 9.148 -23.688 -2.35 1 85.56 389 ALA A O 1
ATOM 3174 N N . GLY A 1 390 ? 7.137 -24.484 -2.082 1 89.69 390 GLY A N 1
ATOM 3175 C CA . GLY A 1 390 ? 6.938 -24.656 -3.512 1 89.69 390 GLY A CA 1
ATOM 3176 C C . GLY A 1 390 ? 7.738 -25.812 -4.09 1 89.69 390 GLY A C 1
ATOM 3177 O O . GLY A 1 390 ? 8.102 -26.75 -3.369 1 89.69 390 GLY A O 1
ATOM 3178 N N . ASN A 1 391 ? 7.988 -25.781 -5.41 1 92.19 391 ASN A N 1
ATOM 3179 C CA . ASN A 1 391 ? 8.719 -26.859 -6.07 1 92.19 391 ASN A CA 1
ATOM 3180 C C . ASN A 1 391 ? 10.203 -26.812 -5.734 1 92.19 391 ASN A C 1
ATOM 3182 O O . ASN A 1 391 ? 10.773 -25.734 -5.527 1 92.19 391 ASN A O 1
ATOM 3186 N N . ILE A 1 392 ? 10.82 -27.984 -5.715 1 90.44 392 ILE A N 1
ATOM 3187 C CA . ILE A 1 392 ? 12.273 -28.078 -5.613 1 90.44 392 ILE A CA 1
ATOM 3188 C C . ILE A 1 392 ? 12.914 -27.562 -6.902 1 90.44 392 ILE A C 1
ATOM 3190 O O . ILE A 1 392 ? 12.523 -27.984 -8 1 90.44 392 ILE A O 1
ATOM 3194 N N . VAL A 1 393 ? 13.867 -26.719 -6.699 1 91 393 VAL A N 1
ATOM 3195 C CA . VAL A 1 393 ? 14.484 -26.125 -7.875 1 91 393 VAL A CA 1
ATOM 3196 C C . VAL A 1 393 ? 15.836 -26.781 -8.148 1 91 393 VAL A C 1
ATOM 3198 O O . VAL A 1 393 ? 16.703 -26.844 -7.266 1 91 393 VAL A O 1
ATOM 3201 N N . MET A 1 394 ? 15.945 -27.25 -9.398 1 90.44 394 MET A N 1
ATOM 3202 C CA . MET A 1 394 ? 17.203 -27.875 -9.82 1 90.44 394 MET A CA 1
ATOM 3203 C C . MET A 1 394 ? 18.234 -26.812 -10.188 1 90.44 394 MET A C 1
ATOM 3205 O O . MET A 1 394 ? 17.906 -25.797 -10.797 1 90.44 394 MET A O 1
ATOM 3209 N N . SER A 1 395 ? 19.438 -27.125 -9.836 1 85.12 395 SER A N 1
ATOM 3210 C CA . SER A 1 395 ? 20.516 -26.219 -10.219 1 85.12 395 SER A CA 1
ATOM 3211 C C . SER A 1 395 ? 20.797 -26.281 -11.719 1 85.12 395 SER A C 1
ATOM 3213 O O . SER A 1 395 ? 20.469 -27.281 -12.375 1 85.12 395 SER A O 1
ATOM 3215 N N . GLN A 1 396 ? 21.359 -25.25 -12.203 1 86.06 396 GLN A N 1
ATOM 3216 C CA . GLN A 1 396 ? 21.734 -25.203 -13.609 1 86.06 396 GLN A CA 1
ATOM 3217 C C . GLN A 1 396 ? 22.75 -26.281 -13.953 1 86.06 396 GLN A C 1
ATOM 3219 O O . GLN A 1 396 ? 22.703 -26.875 -15.039 1 86.06 396 GLN A O 1
ATOM 3224 N N . SER A 1 397 ? 23.688 -26.5 -13.094 1 83.38 397 SER A N 1
ATOM 3225 C CA . SER A 1 397 ? 24.75 -27.469 -13.32 1 83.38 397 SER A CA 1
ATOM 3226 C C . SER A 1 397 ? 24.203 -28.891 -13.469 1 83.38 397 SER A C 1
ATOM 3228 O O . SER A 1 397 ? 24.828 -29.734 -14.102 1 83.38 397 SER A O 1
ATOM 3230 N N . HIS A 1 398 ? 23.016 -29.047 -12.945 1 86.44 398 HIS A N 1
ATOM 3231 C CA . HIS A 1 398 ? 22.391 -30.359 -13.055 1 86.44 398 HIS A CA 1
ATOM 3232 C C . HIS A 1 398 ? 21.516 -30.453 -14.297 1 86.44 398 HIS A C 1
ATOM 3234 O O . HIS A 1 398 ? 21.531 -31.469 -14.992 1 86.44 398 HIS A O 1
ATOM 3240 N N . ALA A 1 399 ? 20.812 -29.438 -14.586 1 91.25 399 ALA A N 1
ATOM 3241 C CA . ALA A 1 399 ? 19.797 -29.453 -15.641 1 91.25 399 ALA A CA 1
ATOM 3242 C C . ALA A 1 399 ? 20.453 -29.328 -17.016 1 91.25 399 ALA A C 1
ATOM 3244 O O . ALA A 1 399 ? 20.047 -30 -17.969 1 91.25 399 ALA A O 1
ATOM 3245 N N . MET A 1 400 ? 21.516 -28.578 -17.141 1 91.25 400 MET A N 1
ATOM 3246 C CA . MET A 1 400 ? 22.031 -28.188 -18.453 1 91.25 400 MET A CA 1
ATOM 3247 C C . MET A 1 400 ? 22.734 -29.359 -19.141 1 91.25 400 MET A C 1
ATOM 3249 O O . MET A 1 400 ? 22.641 -29.516 -20.359 1 91.25 400 MET A O 1
ATOM 3253 N N . PRO A 1 401 ? 23.422 -30.219 -18.406 1 91.56 401 PRO A N 1
ATOM 3254 C CA . PRO A 1 401 ? 23.984 -31.406 -19.062 1 91.56 401 PRO A CA 1
ATOM 3255 C C . PRO A 1 401 ? 22.906 -32.25 -19.734 1 91.56 401 PRO A C 1
ATOM 3257 O O . PRO A 1 401 ? 23.141 -32.812 -20.812 1 91.56 401 PRO A O 1
ATOM 3260 N N . ILE A 1 402 ? 21.766 -32.375 -19.094 1 94.81 402 ILE A N 1
ATOM 3261 C CA . ILE A 1 402 ? 20.656 -33.125 -19.656 1 94.81 402 ILE A CA 1
ATOM 3262 C C . ILE A 1 402 ? 20.156 -32.469 -20.938 1 94.81 402 ILE A C 1
ATOM 3264 O O . ILE A 1 402 ? 19.938 -33.125 -21.953 1 94.81 402 ILE A O 1
ATOM 3268 N N . VAL A 1 403 ? 20.016 -31.172 -20.891 1 95.75 403 VAL A N 1
ATOM 3269 C CA . VAL A 1 403 ? 19.547 -30.406 -22.031 1 95.75 403 VAL A CA 1
ATOM 3270 C C . VAL A 1 403 ? 20.531 -30.531 -23.188 1 95.75 403 VAL A C 1
ATOM 3272 O O . VAL A 1 403 ? 20.141 -30.766 -24.328 1 95.75 403 VAL A O 1
ATOM 3275 N N . ARG A 1 404 ? 21.812 -30.5 -22.891 1 94.06 404 ARG A N 1
ATOM 3276 C CA . ARG A 1 404 ? 22.844 -30.609 -23.922 1 94.06 404 ARG A CA 1
ATOM 3277 C C . ARG A 1 404 ? 22.828 -32 -24.547 1 94.06 404 ARG A C 1
ATOM 3279 O O . ARG A 1 404 ? 22.969 -32.125 -25.766 1 94.06 404 ARG A O 1
ATOM 3286 N N . ALA A 1 405 ? 22.734 -32.969 -23.703 1 94.56 405 ALA A N 1
ATOM 3287 C CA . ALA A 1 405 ? 22.656 -34.312 -24.219 1 94.56 405 ALA A CA 1
ATOM 3288 C C . ALA A 1 405 ? 21.453 -34.469 -25.156 1 94.56 405 ALA A C 1
ATOM 3290 O O . ALA A 1 405 ? 21.562 -35.125 -26.188 1 94.56 405 ALA A O 1
ATOM 3291 N N . PHE A 1 406 ? 20.391 -33.906 -24.766 1 96.25 406 PHE A N 1
ATOM 3292 C CA . PHE A 1 406 ? 19.188 -33.969 -25.578 1 96.25 406 PHE A CA 1
ATOM 3293 C C . PHE A 1 406 ? 19.406 -33.281 -26.922 1 96.25 406 PHE A C 1
ATOM 3295 O O . PHE A 1 406 ? 19.047 -33.812 -27.969 1 96.25 406 PHE A O 1
ATOM 3302 N N . LEU A 1 407 ? 19.969 -32.125 -26.891 1 95.62 407 LEU A N 1
ATOM 3303 C CA . LEU A 1 407 ? 20.219 -31.344 -28.109 1 95.62 407 LEU A CA 1
ATOM 3304 C C . LEU A 1 407 ? 21.188 -32.062 -29.031 1 95.62 407 LEU A C 1
ATOM 3306 O O . LEU A 1 407 ? 21.016 -32.062 -30.25 1 95.62 407 LEU A O 1
ATOM 3310 N N . ASN A 1 408 ? 22.172 -32.656 -28.422 1 94.38 408 ASN A N 1
ATOM 3311 C CA . ASN A 1 408 ? 23.125 -33.438 -29.219 1 94.38 408 ASN A CA 1
ATOM 3312 C C . ASN A 1 408 ? 22.422 -34.531 -30 1 94.38 408 ASN A C 1
ATOM 3314 O O . ASN A 1 408 ? 22.734 -34.781 -31.156 1 94.38 408 ASN A O 1
ATOM 3318 N N . ALA A 1 409 ? 21.547 -35.156 -29.297 1 94.38 409 ALA A N 1
ATOM 3319 C CA . ALA A 1 409 ? 20.766 -36.188 -29.953 1 94.38 409 ALA A CA 1
ATOM 3320 C C . ALA A 1 409 ? 19.922 -35.594 -31.094 1 94.38 409 ALA A C 1
ATOM 3322 O O . ALA A 1 409 ? 19.844 -36.188 -32.156 1 94.38 409 ALA A O 1
ATOM 3323 N N . LEU A 1 410 ? 19.312 -34.5 -30.891 1 94.31 410 LEU A N 1
ATOM 3324 C CA . LEU A 1 410 ? 18.516 -33.844 -31.906 1 94.31 410 LEU A CA 1
ATOM 3325 C C . LEU A 1 410 ? 19.359 -33.469 -33.125 1 94.31 410 LEU A C 1
ATOM 3327 O O . LEU A 1 410 ? 18.922 -33.625 -34.25 1 94.31 410 LEU A O 1
ATOM 3331 N N . HIS A 1 411 ? 20.547 -33.094 -32.844 1 94.19 411 HIS A N 1
ATOM 3332 C CA . HIS A 1 411 ? 21.438 -32.625 -33.906 1 94.19 411 HIS A CA 1
ATOM 3333 C C . HIS A 1 411 ? 22.047 -33.781 -34.656 1 94.19 411 HIS A C 1
ATOM 3335 O O . HIS A 1 411 ? 22.594 -33.594 -35.75 1 94.19 411 HIS A O 1
ATOM 3341 N N . SER A 1 412 ? 22 -34.906 -34.125 1 92.5 412 SER A N 1
ATOM 3342 C CA . SER A 1 412 ? 22.547 -36.062 -34.781 1 92.5 412 SER A CA 1
ATOM 3343 C C . SER A 1 412 ? 21.641 -36.562 -35.906 1 92.5 412 SER A C 1
ATOM 3345 O O . SER A 1 412 ? 22.062 -37.344 -36.75 1 92.5 412 SER A O 1
ATOM 3347 N N . ARG A 1 413 ? 20.438 -36.031 -35.938 1 92.5 413 ARG A N 1
ATOM 3348 C CA . ARG A 1 413 ? 19.484 -36.406 -36.969 1 92.5 413 ARG A CA 1
ATOM 3349 C C . ARG A 1 413 ? 19.406 -35.375 -38.062 1 92.5 413 ARG A C 1
ATOM 3351 O O . ARG A 1 413 ? 19.469 -34.156 -37.781 1 92.5 413 ARG A O 1
ATOM 3358 N N . GLU A 1 414 ? 19.234 -35.844 -39.25 1 90.56 414 GLU A N 1
ATOM 3359 C CA . GLU A 1 414 ? 19.188 -34.938 -40.406 1 90.56 414 GLU A CA 1
ATOM 3360 C C . GLU A 1 414 ? 17.984 -34.031 -40.344 1 90.56 414 GLU A C 1
ATOM 3362 O O . GLU A 1 414 ? 18.078 -32.844 -40.688 1 90.56 414 GLU A O 1
ATOM 3367 N N . GLU A 1 415 ? 16.891 -34.562 -39.875 1 89.38 415 GLU A N 1
ATOM 3368 C CA . GLU A 1 415 ? 15.641 -33.812 -39.875 1 89.38 415 GLU A CA 1
ATOM 3369 C C . GLU A 1 415 ? 15.664 -32.688 -38.844 1 89.38 415 GLU A C 1
ATOM 3371 O O . GLU A 1 415 ? 14.961 -31.688 -38.969 1 89.38 415 GLU A O 1
ATOM 3376 N N . THR A 1 416 ? 16.484 -32.875 -37.781 1 93.06 416 THR A N 1
ATOM 3377 C CA . THR A 1 416 ? 16.391 -31.953 -36.688 1 93.06 416 THR A CA 1
ATOM 3378 C C . THR A 1 416 ? 17.719 -31.219 -36.469 1 93.06 416 THR A C 1
ATOM 3380 O O . THR A 1 416 ? 17.828 -30.375 -35.562 1 93.06 416 THR A O 1
ATOM 3383 N N . ARG A 1 417 ? 18.688 -31.453 -37.281 1 92.62 417 ARG A N 1
ATOM 3384 C CA . ARG A 1 417 ? 20.016 -30.875 -37.125 1 92.62 417 ARG A CA 1
ATOM 3385 C C . ARG A 1 417 ? 19.984 -29.359 -37.219 1 92.62 417 ARG A C 1
ATOM 3387 O O . ARG A 1 417 ? 20.812 -28.672 -36.625 1 92.62 417 ARG A O 1
ATOM 3394 N N . GLY A 1 418 ? 19.016 -28.859 -37.938 1 92.38 418 GLY A N 1
ATOM 3395 C CA . GLY A 1 418 ? 18.953 -27.422 -38.156 1 92.38 418 GLY A CA 1
ATOM 3396 C C . GLY A 1 418 ? 18.281 -26.672 -37.031 1 92.38 418 GLY A C 1
ATOM 3397 O O . GLY A 1 418 ? 18.25 -25.438 -37 1 92.38 418 GLY A O 1
ATOM 3398 N N . TYR A 1 419 ? 17.781 -27.359 -36.031 1 94.19 419 TYR A N 1
ATOM 3399 C CA . TYR A 1 419 ? 17.078 -26.688 -34.938 1 94.19 419 TYR A CA 1
ATOM 3400 C C . TYR A 1 419 ? 18.078 -26.203 -33.906 1 94.19 419 TYR A C 1
ATOM 3402 O O . TYR A 1 419 ? 19.047 -26.875 -33.594 1 94.19 419 TYR A O 1
ATOM 3410 N N . SER A 1 420 ? 17.828 -24.969 -33.406 1 95.38 420 SER A N 1
ATOM 3411 C CA . SER A 1 420 ? 18.641 -24.406 -32.344 1 95.38 420 SER A CA 1
ATOM 3412 C C . SER A 1 420 ? 17.797 -24.094 -31.109 1 95.38 420 SER A C 1
ATOM 3414 O O . SER A 1 420 ? 16.594 -23.875 -31.219 1 95.38 420 SER A O 1
ATOM 3416 N N . LEU A 1 421 ? 18.469 -24.156 -30.016 1 96.12 421 LEU A N 1
ATOM 3417 C CA . LEU A 1 421 ? 17.766 -23.922 -28.75 1 96.12 421 LEU A CA 1
ATOM 3418 C C . LEU A 1 421 ? 17.469 -22.438 -28.578 1 96.12 421 LEU A C 1
ATOM 3420 O O . LEU A 1 421 ? 18.375 -21.594 -28.656 1 96.12 421 LEU A O 1
ATOM 3424 N N . LEU A 1 422 ? 16.25 -22.094 -28.406 1 94.62 422 LEU A N 1
ATOM 3425 C CA . LEU A 1 422 ? 15.852 -20.734 -28.062 1 94.62 422 LEU A CA 1
ATOM 3426 C C . LEU A 1 422 ? 15.812 -20.547 -26.547 1 94.62 422 LEU A C 1
ATOM 3428 O O . LEU A 1 422 ? 16.375 -19.578 -26.016 1 94.62 422 LEU A O 1
ATOM 3432 N N . ARG A 1 423 ? 15.133 -21.5 -25.859 1 94.81 423 ARG A N 1
ATOM 3433 C CA . ARG A 1 423 ? 15.031 -21.406 -24.406 1 94.81 423 ARG A CA 1
ATOM 3434 C C . ARG A 1 423 ? 14.672 -22.75 -23.797 1 94.81 423 ARG A C 1
ATOM 3436 O O . ARG A 1 423 ? 13.953 -23.547 -24.406 1 94.81 423 ARG A O 1
ATOM 3443 N N . VAL A 1 424 ? 15.242 -22.953 -22.594 1 96.44 424 VAL A N 1
ATOM 3444 C CA . VAL A 1 424 ? 14.773 -24.062 -21.781 1 96.44 424 VAL A CA 1
ATOM 3445 C C . VAL A 1 424 ? 13.477 -23.672 -21.062 1 96.44 424 VAL A C 1
ATOM 3447 O O . VAL A 1 424 ? 13.484 -22.859 -20.141 1 96.44 424 VAL A O 1
ATOM 3450 N N . VAL A 1 425 ? 12.383 -24.203 -21.438 1 97.06 425 VAL A N 1
ATOM 3451 C CA . VAL A 1 425 ? 11.086 -23.828 -20.891 1 97.06 425 VAL A CA 1
ATOM 3452 C C . VAL A 1 425 ? 10.867 -24.547 -19.547 1 97.06 425 VAL A C 1
ATOM 3454 O O . VAL A 1 425 ? 10.43 -23.938 -18.578 1 97.06 425 VAL A O 1
ATOM 3457 N N . ASN A 1 426 ? 11.195 -25.812 -19.578 1 97.5 426 ASN A N 1
ATOM 3458 C CA . ASN A 1 426 ? 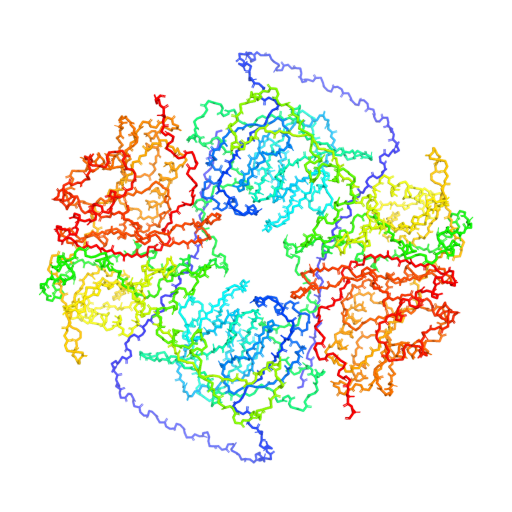10.898 -26.641 -18.406 1 97.5 426 ASN A CA 1
ATOM 3459 C C . ASN A 1 426 ? 11.68 -27.938 -18.422 1 97.5 426 ASN A C 1
ATOM 3461 O O . ASN A 1 426 ? 11.758 -28.609 -19.453 1 97.5 426 ASN A O 1
ATOM 3465 N N . VAL A 1 427 ? 12.297 -28.234 -17.375 1 97.44 427 VAL A N 1
ATOM 3466 C CA . VAL A 1 427 ? 12.852 -29.562 -17.109 1 97.44 427 VAL A CA 1
ATOM 3467 C C . VAL A 1 427 ? 12.344 -30.094 -15.773 1 97.44 427 VAL A C 1
ATOM 3469 O O . VAL A 1 427 ? 12.516 -29.438 -14.742 1 97.44 427 VAL A O 1
ATOM 3472 N N . VAL A 1 428 ? 11.672 -31.203 -15.789 1 97.19 428 VAL A N 1
ATOM 3473 C CA . VAL A 1 428 ? 11.18 -31.844 -14.57 1 97.19 428 V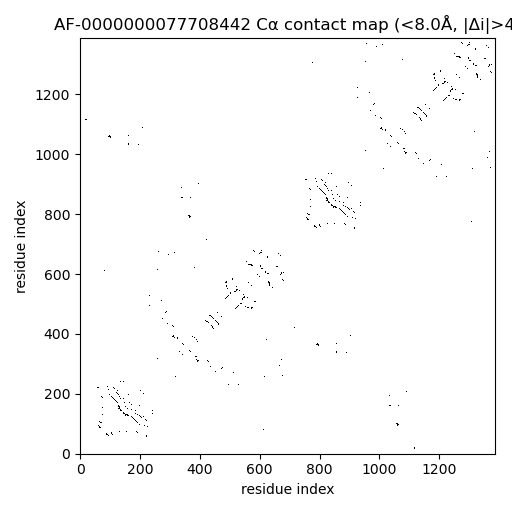AL A CA 1
ATOM 3474 C C . VAL A 1 428 ? 11.961 -33.125 -14.297 1 97.19 428 VAL A C 1
ATOM 3476 O O . VAL A 1 428 ? 12.164 -33.938 -15.203 1 97.19 428 VAL A O 1
ATOM 3479 N N . ARG A 1 429 ? 12.383 -33.25 -13.094 1 94.94 429 ARG A N 1
ATOM 3480 C CA . ARG A 1 429 ? 13.188 -34.406 -12.742 1 94.94 429 ARG A CA 1
ATOM 3481 C C . ARG A 1 429 ? 12.547 -35.188 -11.602 1 94.94 429 ARG A C 1
ATOM 3483 O O . ARG A 1 429 ? 12.211 -34.625 -10.562 1 94.94 429 ARG A O 1
ATOM 3490 N N . ARG A 1 430 ? 12.336 -36.406 -11.812 1 92.56 430 ARG A N 1
ATOM 3491 C CA . ARG A 1 430 ? 12.055 -37.344 -10.75 1 92.56 430 ARG A CA 1
ATOM 3492 C C . ARG A 1 430 ? 13.297 -38.156 -10.391 1 92.56 430 ARG A C 1
ATOM 3494 O O . ARG A 1 430 ? 13.688 -39.062 -11.117 1 92.56 430 ARG A O 1
ATOM 3501 N N . GLU A 1 431 ? 13.758 -37.875 -9.227 1 88.31 431 GLU A N 1
ATOM 3502 C CA . GLU A 1 431 ? 15.062 -38.406 -8.844 1 88.31 431 GLU A CA 1
ATOM 3503 C C . GLU A 1 431 ? 14.93 -39.812 -8.25 1 88.31 431 GLU A C 1
ATOM 3505 O O . GLU A 1 431 ? 14.016 -40.062 -7.469 1 88.31 431 GLU A O 1
ATOM 3510 N N . ASP A 1 432 ? 15.703 -40.656 -8.734 1 86.69 432 ASP A N 1
ATOM 3511 C CA . ASP A 1 432 ? 15.969 -41.969 -8.148 1 86.69 432 ASP A CA 1
ATOM 3512 C C . ASP A 1 432 ? 17.469 -42.156 -7.926 1 86.69 432 ASP A C 1
ATOM 3514 O O . ASP A 1 432 ? 18.203 -42.5 -8.859 1 86.69 432 ASP A O 1
ATOM 3518 N N . LYS A 1 433 ? 17.922 -42.094 -6.816 1 80.38 433 LYS A N 1
ATOM 3519 C CA . LYS A 1 433 ? 19.344 -42.094 -6.484 1 80.38 433 LYS A CA 1
ATOM 3520 C C . LYS A 1 433 ? 19.953 -43.469 -6.723 1 80.38 433 LYS A C 1
ATOM 3522 O O . LYS A 1 433 ? 21.156 -43.594 -6.941 1 80.38 433 LYS A O 1
ATOM 3527 N N . ASP A 1 434 ? 19.188 -44.469 -6.781 1 83.44 434 ASP A N 1
ATOM 3528 C CA . ASP A 1 434 ? 19.688 -45.812 -6.875 1 83.44 434 ASP A CA 1
ATOM 3529 C C . ASP A 1 434 ? 19.875 -46.25 -8.328 1 83.44 434 ASP A C 1
ATOM 3531 O O . ASP A 1 434 ? 20.859 -46.906 -8.672 1 83.44 434 ASP A O 1
ATOM 3535 N N . VAL A 1 435 ? 18.938 -45.875 -9.133 1 84.56 435 VAL A N 1
ATOM 3536 C CA . VAL A 1 435 ? 18.922 -46.438 -10.477 1 84.56 435 VAL A CA 1
ATOM 3537 C C . VAL A 1 435 ? 19.156 -45.312 -11.508 1 84.56 435 VAL A C 1
ATOM 3539 O O . VAL A 1 435 ? 19.922 -45.5 -12.461 1 84.56 435 VAL A O 1
ATOM 3542 N N . GLY A 1 436 ? 18.469 -44.281 -11.352 1 89.25 436 GLY A N 1
ATOM 3543 C CA . GLY A 1 436 ? 18.531 -43.188 -12.312 1 89.25 436 GLY A CA 1
ATOM 3544 C C . GLY A 1 436 ? 17.359 -42.219 -12.172 1 89.25 436 GLY A C 1
ATOM 3545 O O . GLY A 1 436 ? 16.453 -42.438 -11.367 1 89.25 436 GLY A O 1
ATOM 3546 N N . SER A 1 437 ? 17.422 -41.219 -13 1 92.31 437 SER A N 1
ATOM 3547 C CA . SER A 1 437 ? 16.406 -40.188 -12.883 1 92.31 437 SER A CA 1
ATOM 3548 C C . SER A 1 437 ? 15.641 -40 -14.195 1 92.31 437 SER A C 1
ATOM 3550 O O . SER A 1 437 ? 16.234 -40.094 -15.281 1 92.31 437 SER A O 1
ATOM 3552 N N . ARG A 1 438 ? 14.367 -39.875 -14.086 1 95 438 ARG A N 1
ATOM 3553 C CA . ARG A 1 438 ? 13.516 -39.531 -15.227 1 95 438 ARG A CA 1
ATOM 3554 C C . ARG A 1 438 ? 13.391 -38.031 -15.406 1 95 438 ARG A C 1
ATOM 3556 O O . ARG A 1 438 ? 13.266 -37.312 -14.43 1 95 438 ARG A O 1
ATOM 3563 N N . TYR A 1 439 ? 13.43 -37.656 -16.688 1 96.75 439 TYR A N 1
ATOM 3564 C CA . TYR A 1 439 ? 13.32 -36.219 -16.984 1 96.75 439 TYR A CA 1
ATOM 3565 C C . TYR A 1 439 ? 12.227 -35.969 -18.016 1 96.75 439 TYR A C 1
ATOM 3567 O O . TYR A 1 439 ? 12.07 -36.719 -18.969 1 96.75 439 TYR A O 1
ATOM 3575 N N . LEU A 1 440 ? 11.391 -35 -17.75 1 97.94 440 LEU A N 1
ATOM 3576 C CA . LEU A 1 440 ? 10.625 -34.344 -18.797 1 97.94 440 LEU A CA 1
ATOM 3577 C C . LEU A 1 440 ? 11.352 -33.094 -19.328 1 97.94 440 LEU A C 1
ATOM 3579 O O . LEU A 1 440 ? 11.562 -32.156 -18.578 1 97.94 440 LEU A O 1
ATOM 3583 N N . VAL A 1 441 ? 11.742 -33.156 -20.531 1 97.56 441 VAL A N 1
ATOM 3584 C CA . VAL A 1 441 ? 12.516 -32.062 -21.125 1 97.56 441 VAL A CA 1
ATOM 3585 C C . VAL A 1 441 ? 11.641 -31.25 -22.094 1 97.56 441 VAL A C 1
ATOM 3587 O O . VAL A 1 441 ? 11.148 -31.812 -23.078 1 97.56 441 VAL A O 1
ATOM 3590 N N . GLU A 1 442 ? 11.469 -30.016 -21.812 1 97.81 442 GLU A N 1
ATOM 3591 C CA . GLU A 1 442 ? 10.695 -29.125 -22.672 1 97.81 442 GLU A CA 1
ATOM 3592 C C . GLU A 1 442 ? 11.531 -27.938 -23.125 1 97.81 442 GLU A C 1
ATOM 3594 O O . GLU A 1 442 ? 11.812 -27.031 -22.344 1 97.81 442 GLU A O 1
ATOM 3599 N N . LEU A 1 443 ? 11.781 -27.922 -24.422 1 97.69 443 LEU A N 1
ATOM 3600 C CA . LEU A 1 443 ? 12.656 -26.922 -25.016 1 97.69 443 LEU A CA 1
ATOM 3601 C C . LEU A 1 443 ? 11.945 -26.172 -26.141 1 97.69 443 LEU A C 1
ATOM 3603 O O . LEU A 1 443 ? 11.227 -26.781 -26.938 1 97.69 443 LEU A O 1
ATOM 3607 N N . GLU A 1 444 ? 12.07 -24.922 -26.125 1 97 444 GLU A N 1
ATOM 3608 C CA . GLU A 1 444 ? 11.672 -24.109 -27.28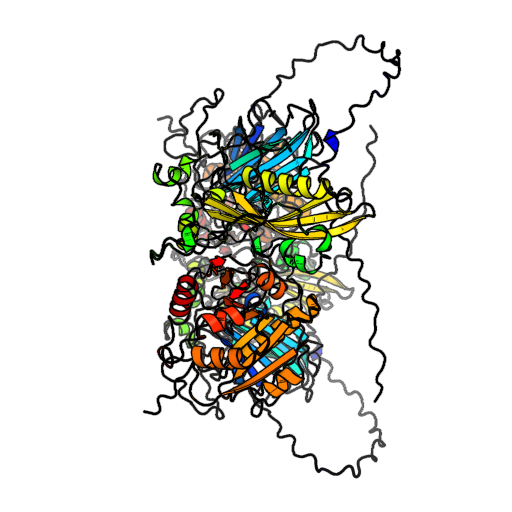1 1 97 444 GLU A CA 1
ATOM 3609 C C . GLU A 1 444 ? 12.805 -24 -28.297 1 97 444 GLU A C 1
ATOM 3611 O O . GLU A 1 444 ? 13.883 -23.5 -27.969 1 97 444 GLU A O 1
ATOM 3616 N N . LEU A 1 445 ? 12.516 -24.438 -29.516 1 96.44 445 LEU A N 1
ATOM 3617 C CA . LEU A 1 445 ? 13.523 -24.469 -30.562 1 96.44 445 LEU A CA 1
ATOM 3618 C C . LEU A 1 445 ? 13.156 -23.531 -31.703 1 96.44 445 LEU A C 1
ATOM 3620 O O . LEU A 1 445 ? 12 -23.109 -31.812 1 96.44 445 LEU A O 1
ATOM 3624 N N . VAL A 1 446 ? 14.188 -23.188 -32.375 1 95.75 446 VAL A N 1
ATOM 3625 C CA . VAL A 1 446 ? 13.984 -22.422 -33.625 1 95.75 446 VAL A CA 1
ATOM 3626 C C . VAL A 1 446 ? 14.594 -23.172 -34.812 1 95.75 446 VAL A C 1
ATOM 3628 O O . VAL A 1 446 ? 15.758 -23.578 -34.75 1 95.75 446 VAL A O 1
ATOM 3631 N N . GLY A 1 447 ? 13.773 -23.344 -35.812 1 92 447 GLY A N 1
ATOM 3632 C CA . GLY A 1 447 ? 14.211 -24.062 -37 1 92 447 GLY A CA 1
ATOM 3633 C C . GLY A 1 447 ? 14.969 -23.188 -37.969 1 92 447 GLY A C 1
ATOM 3634 O O . GLY A 1 447 ? 15.141 -22 -37.75 1 92 447 GLY A O 1
ATOM 3635 N N . PRO A 1 448 ? 15.461 -23.859 -39 1 90 448 PRO A N 1
ATOM 3636 C CA . PRO A 1 448 ? 16.266 -23.156 -40 1 90 448 PRO A CA 1
ATOM 3637 C C . PRO A 1 448 ? 15.492 -22.031 -40.688 1 90 448 PRO A C 1
ATOM 3639 O O . PRO A 1 448 ? 16.094 -21.047 -41.125 1 90 448 PRO A O 1
ATOM 3642 N N . GLN A 1 449 ? 14.227 -22.141 -40.812 1 91.88 449 GLN A N 1
ATOM 3643 C CA . GLN A 1 449 ? 13.422 -21.109 -41.469 1 91.88 449 GLN A CA 1
ATOM 3644 C C . GLN A 1 449 ? 12.828 -20.141 -40.469 1 91.88 449 GLN A C 1
ATOM 3646 O O . GLN A 1 449 ? 11.938 -19.359 -40.781 1 91.88 449 GLN A O 1
ATOM 3651 N N . GLY A 1 450 ? 13.211 -20.266 -39.25 1 91.56 450 GLY A N 1
ATOM 3652 C CA . GLY A 1 450 ? 12.766 -19.328 -38.219 1 91.56 450 GLY A CA 1
ATOM 3653 C C . GLY A 1 450 ? 11.516 -19.797 -37.5 1 91.56 450 GLY A C 1
ATOM 3654 O O . GLY A 1 450 ? 11.016 -19.094 -36.625 1 91.56 450 GLY A O 1
ATOM 3655 N N . GLN A 1 451 ? 11.062 -20.906 -37.875 1 91.44 451 GLN A N 1
ATOM 3656 C CA . GLN A 1 451 ? 9.852 -21.406 -37.219 1 91.44 451 GLN A CA 1
ATOM 3657 C C . GLN A 1 451 ? 10.148 -21.906 -35.812 1 91.44 451 GLN A C 1
ATOM 3659 O O . GLN A 1 451 ? 11.172 -22.547 -35.562 1 91.44 451 GLN A O 1
ATOM 3664 N N . LYS A 1 452 ? 9.305 -21.484 -34.938 1 94.44 452 LYS A N 1
ATOM 3665 C CA . LYS A 1 452 ? 9.461 -21.922 -33.562 1 94.44 452 LYS A CA 1
ATOM 3666 C C . LYS A 1 452 ? 8.781 -23.266 -33.344 1 94.44 452 LYS A C 1
ATOM 3668 O O . LYS A 1 452 ? 7.758 -23.562 -33.969 1 94.44 452 LYS A O 1
ATOM 3673 N N . ALA A 1 453 ? 9.391 -24.109 -32.562 1 94.81 453 ALA A N 1
ATOM 3674 C CA . ALA A 1 453 ? 8.844 -25.422 -32.219 1 94.81 453 ALA A CA 1
ATOM 3675 C C . ALA A 1 453 ? 9.156 -25.781 -30.766 1 94.81 453 ALA A C 1
ATOM 3677 O O . ALA A 1 453 ? 10.188 -25.375 -30.219 1 94.81 453 ALA A O 1
ATOM 3678 N N . LEU A 1 454 ? 8.234 -26.516 -30.188 1 96.31 454 LEU A N 1
ATOM 3679 C CA . LEU A 1 454 ? 8.414 -26.984 -28.828 1 96.31 454 LEU A CA 1
ATOM 3680 C C . LEU A 1 454 ? 8.688 -28.484 -28.812 1 96.31 454 LEU A C 1
ATOM 3682 O O . LEU A 1 454 ? 8.031 -29.25 -29.516 1 96.31 454 LEU A O 1
ATOM 3686 N N . VAL A 1 455 ? 9.695 -28.828 -28.094 1 95.62 455 VAL A N 1
ATOM 3687 C CA . VAL A 1 455 ? 9.93 -30.234 -27.797 1 95.62 455 VAL A CA 1
ATOM 3688 C C . VAL A 1 455 ? 9.508 -30.531 -26.359 1 95.62 455 VAL A C 1
ATOM 3690 O O . VAL A 1 455 ? 9.828 -29.781 -25.453 1 95.62 455 VAL A O 1
ATOM 3693 N N . SER A 1 456 ? 8.703 -31.531 -26.156 1 95.88 456 SER A N 1
ATOM 3694 C CA . SER A 1 456 ? 8.305 -32.031 -24.859 1 95.88 456 SER A CA 1
ATOM 3695 C C . SER A 1 456 ? 8.383 -33.562 -24.812 1 95.88 456 SER A C 1
ATOM 3697 O O . SER A 1 456 ? 7.547 -34.25 -25.391 1 95.88 456 SER A O 1
ATOM 3699 N N . HIS A 1 457 ? 9.445 -34 -24.094 1 95.94 457 HIS A N 1
ATOM 3700 C CA . HIS A 1 457 ? 9.766 -35.438 -24.219 1 95.94 457 HIS A CA 1
ATOM 3701 C C . HIS A 1 457 ? 10.375 -35.969 -22.938 1 95.94 457 HIS A C 1
ATOM 3703 O O . HIS A 1 457 ? 11.188 -35.312 -22.297 1 95.94 457 HIS A O 1
ATOM 3709 N N . TYR A 1 458 ? 9.914 -37.25 -22.578 1 96.56 458 TYR A N 1
ATOM 3710 C CA . TYR A 1 458 ? 10.492 -37.906 -21.422 1 96.56 458 TYR A CA 1
ATOM 3711 C C . TYR A 1 458 ? 11.781 -38.656 -21.797 1 96.56 458 TYR A C 1
ATOM 3713 O O . TYR A 1 458 ? 11.852 -39.281 -22.844 1 96.56 458 TYR A O 1
ATOM 3721 N N . VAL A 1 459 ? 12.734 -38.5 -20.969 1 96.44 459 VAL A N 1
ATOM 3722 C CA . VAL A 1 459 ? 13.992 -39.219 -21.109 1 96.44 459 VAL A CA 1
ATOM 3723 C C . VAL A 1 459 ? 14.438 -39.75 -19.75 1 96.44 459 VAL A C 1
ATOM 3725 O O . VAL A 1 459 ? 13.891 -39.375 -18.719 1 96.44 459 VAL A O 1
ATOM 3728 N N . TYR A 1 460 ? 15.273 -40.688 -19.797 1 94.88 460 TYR A N 1
ATOM 3729 C CA . TYR A 1 460 ? 15.789 -41.312 -18.594 1 94.88 460 TYR A CA 1
ATOM 3730 C C . TYR A 1 460 ? 17.312 -41.312 -18.578 1 94.88 460 TYR A C 1
ATOM 3732 O O . TYR A 1 460 ? 17.953 -41.562 -19.609 1 94.88 460 TYR A O 1
ATOM 3740 N N . ALA A 1 461 ? 17.844 -40.875 -17.484 1 92.81 461 ALA A N 1
ATOM 3741 C CA . ALA A 1 461 ? 19.281 -40.875 -17.297 1 92.81 461 ALA A CA 1
ATOM 3742 C C . ALA A 1 461 ? 19.688 -41.875 -16.219 1 92.81 461 ALA A C 1
ATOM 3744 O O . ALA A 1 461 ? 19.328 -41.719 -15.047 1 92.81 461 ALA A O 1
ATOM 3745 N N . LEU A 1 462 ? 20.375 -42.906 -16.562 1 85.88 462 LEU A N 1
ATOM 3746 C CA . LEU A 1 462 ? 20.812 -43.938 -15.625 1 85.88 462 LEU A CA 1
ATOM 3747 C C . LEU A 1 462 ? 21.969 -43.406 -14.766 1 85.88 462 LEU A C 1
ATOM 3749 O O . LEU A 1 462 ? 22.75 -42.562 -15.203 1 85.88 462 LEU A O 1
ATOM 3753 N N . THR A 1 463 ? 21.875 -43.875 -13.461 1 76.56 463 THR A N 1
ATOM 3754 C CA . THR A 1 463 ? 22.953 -43.5 -12.547 1 76.56 463 THR A CA 1
ATOM 3755 C C . THR A 1 463 ? 24.266 -44.125 -12.984 1 76.56 463 THR A C 1
ATOM 3757 O O . THR A 1 463 ? 24.359 -45.344 -13.172 1 76.56 463 THR A O 1
ATOM 3760 N N . GLY A 1 464 ? 25.031 -43.594 -13.953 1 60.25 464 GLY A N 1
ATOM 3761 C CA . GLY A 1 464 ? 26.359 -44.094 -14.289 1 60.25 464 GLY A CA 1
ATOM 3762 C C . GLY A 1 464 ? 27.484 -43.344 -13.609 1 60.25 464 GLY A C 1
ATOM 3763 O O . GLY A 1 464 ? 27.234 -42.375 -12.906 1 60.25 464 GLY A O 1
ATOM 3764 N N . ASP A 1 465 ? 28.781 -43.812 -13.797 1 50.62 465 ASP A N 1
ATOM 3765 C CA . ASP A 1 465 ? 30.031 -43.25 -13.297 1 50.62 465 ASP A CA 1
ATOM 3766 C C . ASP A 1 465 ? 30.156 -41.781 -13.641 1 50.62 465 ASP A C 1
ATOM 3768 O O . ASP A 1 465 ? 29.844 -41.375 -14.766 1 50.62 465 ASP A O 1
ATOM 3772 N N . SER A 1 466 ? 30.172 -40.875 -12.656 1 48.16 466 SER A N 1
ATOM 3773 C CA . SER A 1 466 ? 30.266 -39.406 -12.602 1 48.16 466 SER A CA 1
ATOM 3774 C C . SER A 1 466 ? 31.078 -38.875 -13.773 1 48.16 466 SER A C 1
ATOM 3776 O O . SER A 1 466 ? 31.047 -37.656 -14.055 1 48.16 466 SER A O 1
ATOM 3778 N N . LYS A 1 467 ? 32.094 -39.562 -14.234 1 49.16 467 LYS A N 1
ATOM 3779 C CA . LYS A 1 467 ? 33.125 -39.094 -15.172 1 49.16 467 LYS A CA 1
ATOM 3780 C C . LYS A 1 467 ? 32.656 -39.25 -16.609 1 49.16 467 LYS A C 1
ATOM 3782 O O . LYS A 1 467 ? 33.312 -38.75 -17.547 1 49.16 467 LYS A O 1
ATOM 3787 N N . LYS A 1 468 ? 31.656 -39.844 -16.875 1 53.31 468 LYS A N 1
ATOM 3788 C CA . LYS A 1 468 ? 31.328 -40.156 -18.281 1 53.31 468 LYS A CA 1
ATOM 3789 C C . LYS A 1 468 ? 30.125 -39.344 -18.75 1 53.31 468 LYS A C 1
ATOM 3791 O O . LYS A 1 468 ? 29.312 -38.906 -17.922 1 53.31 468 LYS A O 1
ATOM 3796 N N . GLN A 1 469 ? 30.031 -39.094 -20 1 58.56 469 GLN A N 1
ATOM 3797 C CA . GLN A 1 469 ? 29.016 -38.375 -20.797 1 58.56 469 GLN A CA 1
ATOM 3798 C C . GLN A 1 469 ? 27.609 -38.875 -20.453 1 58.56 469 GLN A C 1
ATOM 3800 O O . GLN A 1 469 ? 27.375 -40.062 -20.359 1 58.56 469 GLN A O 1
ATOM 3805 N N . THR A 1 470 ? 26.656 -37.875 -19.906 1 65.56 470 THR A N 1
ATOM 3806 C CA . THR A 1 470 ? 25.266 -38.188 -19.594 1 65.56 470 THR A CA 1
ATOM 3807 C C . THR A 1 470 ? 24.609 -38.938 -20.75 1 65.56 470 THR A C 1
ATOM 3809 O O . THR A 1 470 ? 24.516 -38.438 -21.859 1 65.56 470 THR A O 1
ATOM 3812 N N . ILE A 1 471 ? 24.391 -40.188 -20.547 1 81 471 ILE A N 1
ATOM 3813 C CA . ILE A 1 471 ? 23.719 -41 -21.547 1 81 471 ILE A CA 1
ATOM 3814 C C . ILE A 1 471 ? 22.219 -41.031 -21.266 1 81 471 ILE A C 1
ATOM 3816 O O . ILE A 1 471 ? 21.797 -41.406 -20.156 1 81 471 ILE A O 1
ATOM 3820 N N . LEU A 1 472 ? 21.453 -40.531 -22.203 1 93.25 472 LEU A N 1
ATOM 3821 C CA . LEU A 1 472 ? 20 -40.531 -22.109 1 93.25 472 LEU A CA 1
ATOM 3822 C C . LEU A 1 472 ? 19.406 -41.719 -22.859 1 93.25 472 LEU A C 1
ATOM 3824 O O . LEU A 1 472 ? 19.969 -42.156 -23.859 1 93.25 472 LEU A O 1
ATOM 3828 N N . CYS A 1 473 ? 18.453 -42.219 -22.344 1 93.94 473 CYS A N 1
ATOM 3829 C CA . CYS A 1 473 ? 17.703 -43.25 -23.031 1 93.94 473 CYS A CA 1
ATOM 3830 C C . CYS A 1 473 ? 16.203 -43 -22.953 1 93.94 473 CYS A C 1
ATOM 3832 O O . CYS A 1 473 ? 15.758 -42.125 -22.219 1 93.94 473 CYS A O 1
ATOM 3834 N N . SER A 1 474 ? 15.508 -43.656 -23.828 1 93.31 474 SER A N 1
ATOM 3835 C CA . SER A 1 474 ? 14.055 -43.594 -23.812 1 93.31 474 SER A CA 1
ATOM 3836 C C . SER A 1 474 ? 13.453 -44.688 -22.938 1 93.31 474 SER A C 1
ATOM 3838 O O . SER A 1 474 ? 13.602 -45.875 -23.234 1 93.31 474 SER A O 1
ATOM 3840 N N . PRO A 1 475 ? 12.836 -44.281 -21.891 1 93.5 475 PRO A N 1
ATOM 3841 C CA . PRO A 1 475 ? 12.195 -45.312 -21.078 1 93.5 475 PRO A CA 1
ATOM 3842 C C . PRO A 1 475 ? 11.086 -46.062 -21.828 1 93.5 475 PRO A C 1
ATOM 3844 O O . PRO A 1 475 ? 10.219 -45.406 -22.438 1 93.5 475 PRO A O 1
ATOM 3847 N N . LYS A 1 476 ? 11.125 -47.25 -21.688 1 91.25 476 LYS A N 1
ATOM 3848 C CA . LYS A 1 476 ? 10.203 -48.094 -22.469 1 91.25 476 LYS A CA 1
ATOM 3849 C C . LYS A 1 476 ? 8.75 -47.781 -22.109 1 91.25 476 LYS A C 1
ATOM 3851 O O . LYS A 1 476 ? 8.391 -47.781 -20.922 1 91.25 476 LYS A O 1
ATOM 3856 N N . ALA A 1 477 ? 7.93 -47.562 -23.062 1 90.44 477 ALA A N 1
ATOM 3857 C CA . ALA A 1 477 ? 6.488 -47.344 -22.953 1 90.44 477 ALA A CA 1
ATOM 3858 C C . ALA A 1 477 ? 6.172 -46.156 -22.062 1 90.44 477 ALA A C 1
ATOM 3860 O O . ALA A 1 477 ? 5.172 -46.156 -21.344 1 90.44 477 ALA A O 1
ATOM 3861 N N . PHE A 1 478 ? 7.102 -45.281 -21.969 1 94.44 478 PHE A N 1
ATOM 3862 C CA . PHE A 1 478 ? 6.902 -44.094 -21.141 1 94.44 478 PHE A CA 1
ATOM 3863 C C . PHE A 1 478 ? 6.836 -42.844 -21.984 1 94.44 478 PHE A C 1
ATOM 3865 O O . PHE A 1 478 ? 7.836 -42.125 -22.141 1 94.44 478 PHE A O 1
ATOM 3872 N N . SER A 1 479 ? 5.684 -42.562 -22.5 1 93.44 479 SER A N 1
ATOM 3873 C CA . SER A 1 479 ? 5.426 -41.375 -23.281 1 93.44 479 SER A CA 1
ATOM 3874 C C . SER A 1 479 ? 4.031 -40.812 -23.016 1 93.44 479 SER A C 1
ATOM 3876 O O . SER A 1 479 ? 3.111 -41.562 -22.688 1 93.44 479 SER A O 1
ATOM 3878 N N . TRP A 1 480 ? 3.928 -39.531 -23.109 1 95.19 480 TRP A N 1
ATOM 3879 C CA . TRP A 1 480 ? 2.611 -38.938 -22.922 1 95.19 480 TRP A CA 1
ATOM 3880 C C . TRP A 1 480 ? 1.949 -38.625 -24.25 1 95.19 480 TRP A C 1
ATOM 3882 O O . TRP A 1 480 ? 2.627 -38.531 -25.281 1 95.19 480 TRP A O 1
ATOM 3892 N N . ASN A 1 481 ? 0.672 -38.594 -24.297 1 95.12 481 ASN A N 1
ATOM 3893 C CA . ASN A 1 481 ? -0.123 -38.375 -25.5 1 95.12 481 ASN A CA 1
ATOM 3894 C C . ASN A 1 481 ? -0.684 -36.969 -25.562 1 95.12 481 ASN A C 1
ATOM 3896 O O . ASN A 1 481 ? -1.625 -36.625 -24.844 1 95.12 481 ASN A O 1
ATOM 3900 N N . PRO A 1 482 ? -0.194 -36.188 -26.484 1 93.38 482 PRO A N 1
ATOM 3901 C CA . PRO A 1 482 ? -0.632 -34.781 -26.578 1 93.38 482 PRO A CA 1
ATOM 3902 C C . PRO A 1 482 ? -2.076 -34.656 -27.047 1 93.38 482 PRO A C 1
ATOM 3904 O O . PRO A 1 482 ? -2.672 -33.562 -26.922 1 93.38 482 PRO A O 1
ATOM 3907 N N . SER A 1 483 ? -2.635 -35.688 -27.547 1 93.75 483 SER A N 1
ATOM 3908 C CA . SER A 1 483 ? -3.979 -35.594 -28.094 1 93.75 483 SER A CA 1
ATOM 3909 C C . SER A 1 483 ? -4.996 -36.281 -27.219 1 93.75 483 SER A C 1
ATOM 3911 O O . SER A 1 483 ? -6.18 -36.375 -27.562 1 93.75 483 SER A O 1
ATOM 3913 N N . ALA A 1 484 ? -4.527 -36.812 -26.141 1 97.12 484 ALA A N 1
ATOM 3914 C CA . ALA A 1 484 ? -5.449 -37.531 -25.25 1 97.12 484 ALA A CA 1
ATOM 3915 C C . ALA A 1 484 ? -6.543 -36.594 -24.734 1 97.12 484 ALA A C 1
ATOM 3917 O O . ALA A 1 484 ? -6.277 -35.438 -24.391 1 97.12 484 ALA A O 1
ATOM 3918 N N . THR A 1 485 ? -7.781 -37.094 -24.75 1 98.25 485 THR A N 1
ATOM 3919 C CA . THR A 1 485 ? -8.883 -36.312 -24.203 1 98.25 485 THR A CA 1
ATOM 3920 C C . THR A 1 485 ? -8.836 -36.281 -22.672 1 98.25 485 THR A C 1
ATOM 3922 O O . THR A 1 485 ? -8.586 -37.344 -22.047 1 98.25 485 THR A O 1
ATOM 3925 N N . VAL A 1 486 ? -9.008 -35.156 -22.141 1 98.69 486 VAL A N 1
ATOM 3926 C CA . VAL A 1 486 ? -9.039 -35 -20.688 1 98.69 486 VAL A CA 1
ATOM 3927 C C . VAL A 1 486 ? -10.477 -34.75 -20.234 1 98.69 486 VAL A C 1
ATOM 3929 O O . VAL A 1 486 ? -11.109 -33.781 -20.703 1 98.69 486 VAL A O 1
ATOM 3932 N N . HIS A 1 487 ? -11.039 -35.594 -19.375 1 98.75 487 HIS A N 1
ATOM 3933 C CA . HIS A 1 487 ? -12.367 -35.438 -18.781 1 98.75 487 HIS A CA 1
ATOM 3934 C C . HIS A 1 487 ? -12.266 -34.812 -17.391 1 98.75 487 HIS A C 1
ATOM 3936 O O . HIS A 1 487 ? -11.797 -35.469 -16.453 1 98.75 487 HIS A O 1
ATOM 3942 N N . ILE A 1 488 ? -12.68 -33.594 -17.234 1 98.62 488 ILE A N 1
ATOM 3943 C CA . ILE A 1 488 ? -12.727 -32.938 -15.93 1 98.62 488 ILE A CA 1
ATOM 3944 C C . ILE A 1 488 ? -14.016 -33.344 -15.203 1 98.62 488 ILE A C 1
ATOM 3946 O O . ILE A 1 488 ? -15.109 -32.969 -15.648 1 98.62 488 ILE A O 1
ATOM 3950 N N . ILE A 1 489 ? -13.891 -34 -14.07 1 98.5 489 ILE A N 1
ATOM 3951 C CA . ILE A 1 489 ? -15.062 -34.562 -13.398 1 98.5 489 ILE A CA 1
ATOM 3952 C C . ILE A 1 489 ? -15.242 -33.875 -12.039 1 98.5 489 ILE A C 1
ATOM 3954 O O . ILE A 1 489 ? -14.305 -33.812 -11.25 1 98.5 489 ILE A O 1
ATOM 3958 N N . VAL A 1 490 ? -16.422 -33.406 -11.789 1 97.5 490 VAL A N 1
ATOM 3959 C CA . VAL A 1 490 ? -16.734 -32.781 -10.492 1 97.5 490 VAL A CA 1
ATOM 3960 C C . VAL A 1 490 ? -18.109 -33.25 -10.023 1 97.5 490 VAL A C 1
ATOM 3962 O O . VAL A 1 490 ? -19.031 -33.375 -10.828 1 97.5 490 VAL A O 1
ATOM 3965 N N . ALA A 1 491 ? -18.234 -33.531 -8.742 1 95.25 491 ALA A N 1
ATOM 3966 C CA . ALA A 1 491 ? -19.516 -33.812 -8.094 1 95.25 491 ALA A CA 1
ATOM 3967 C C . ALA A 1 491 ? -19.984 -32.594 -7.301 1 95.25 491 ALA A C 1
ATOM 3969 O O . ALA A 1 491 ? -19.188 -31.953 -6.602 1 95.25 491 ALA A O 1
ATOM 3970 N N . VAL A 1 492 ? -21.281 -32.344 -7.5 1 95 492 VAL A N 1
ATOM 3971 C CA . VAL A 1 492 ? -21.719 -31.109 -6.891 1 95 492 VAL A CA 1
ATOM 3972 C C . VAL A 1 492 ? -23.094 -31.312 -6.25 1 95 492 VAL A C 1
ATOM 3974 O O . VAL A 1 492 ? -23.812 -32.25 -6.586 1 95 492 VAL A O 1
ATOM 3977 N N . LYS A 1 493 ? -23.375 -30.562 -5.328 1 92.5 493 LYS A N 1
ATOM 3978 C CA . LYS A 1 493 ? -24.688 -30.375 -4.746 1 92.5 493 LYS A CA 1
ATOM 3979 C C . LYS A 1 493 ? -24.891 -28.938 -4.262 1 92.5 493 LYS A C 1
ATOM 3981 O O . LYS A 1 493 ? -24.125 -28.453 -3.428 1 92.5 493 LYS A O 1
ATOM 3986 N N . ASN A 1 494 ? -25.844 -28.406 -4.828 1 89.75 494 ASN A N 1
ATOM 3987 C CA . ASN A 1 494 ? -26.062 -27 -4.52 1 89.75 494 ASN A CA 1
ATOM 3988 C C . ASN A 1 494 ? -24.781 -26.172 -4.73 1 89.75 494 ASN A C 1
ATOM 3990 O O . ASN A 1 494 ? -23.922 -26.562 -5.523 1 89.75 494 ASN A O 1
ATOM 3994 N N . GLN A 1 495 ? -24.625 -25 -4.375 1 89.44 495 GLN A N 1
ATOM 3995 C CA . GLN A 1 495 ? -23.5 -24.094 -4.543 1 89.44 495 GLN A CA 1
ATOM 3996 C C . GLN A 1 495 ? -23.484 -23.484 -5.941 1 89.44 495 GLN A C 1
ATOM 3998 O O . GLN A 1 495 ? -22.453 -23.516 -6.621 1 89.44 495 GLN A O 1
ATOM 4003 N N . ALA A 1 496 ? -24.562 -23.016 -6.27 1 91.81 496 ALA A N 1
ATOM 4004 C CA . ALA A 1 496 ? -24.781 -22.469 -7.605 1 91.81 496 ALA A CA 1
ATOM 4005 C C . ALA A 1 496 ? -23.641 -21.531 -8 1 91.81 496 ALA A C 1
ATOM 4007 O O . ALA A 1 496 ? -23.109 -21.625 -9.117 1 91.81 496 ALA A O 1
ATOM 4008 N N . ARG A 1 497 ? -23.219 -20.734 -7.074 1 91.38 497 ARG A N 1
ATOM 4009 C CA . ARG A 1 497 ? -22.203 -19.734 -7.352 1 91.38 497 ARG A CA 1
ATOM 4010 C C . ARG A 1 497 ? -20.891 -20.391 -7.797 1 91.38 497 ARG A C 1
ATOM 4012 O O . ARG A 1 497 ? -20.297 -19.984 -8.805 1 91.38 497 ARG A O 1
ATOM 4019 N N . TRP A 1 498 ? -20.578 -21.406 -7.145 1 92.81 498 TRP A N 1
ATOM 4020 C CA . TRP A 1 498 ? -19.328 -22.094 -7.43 1 92.81 498 TRP A CA 1
ATOM 4021 C C . TRP A 1 498 ? -19.453 -22.938 -8.695 1 92.81 498 TRP A C 1
ATOM 4023 O O . TRP A 1 498 ? -18.484 -23.094 -9.438 1 92.81 498 TRP A O 1
ATOM 4033 N N . ILE A 1 499 ? -20.609 -23.5 -8.898 1 94.94 499 ILE A N 1
ATOM 4034 C CA . ILE A 1 499 ? -20.828 -24.297 -10.102 1 94.94 499 ILE A CA 1
ATOM 4035 C C . ILE A 1 499 ? -20.703 -23.406 -11.336 1 94.94 499 ILE A C 1
ATOM 4037 O O . ILE A 1 499 ? -20.031 -23.766 -12.305 1 94.94 499 ILE A O 1
ATOM 4041 N N . ILE A 1 500 ? -21.297 -22.234 -11.234 1 94.69 500 ILE A N 1
ATOM 4042 C CA . ILE A 1 500 ? -21.203 -21.312 -12.352 1 94.69 500 ILE A CA 1
ATOM 4043 C C . ILE A 1 500 ? -19.75 -20.875 -12.539 1 94.69 500 ILE A C 1
ATOM 4045 O O . ILE A 1 500 ? -19.25 -20.828 -13.664 1 94.69 500 ILE A O 1
ATOM 4049 N N . GLN A 1 501 ? -19.172 -20.594 -11.461 1 93.31 501 GLN A N 1
ATOM 4050 C CA . GLN A 1 501 ? -17.781 -20.188 -11.531 1 93.31 501 GLN A CA 1
ATOM 4051 C C . GLN A 1 501 ? -16.922 -21.297 -12.148 1 93.31 501 GLN A C 1
ATOM 4053 O O . GLN A 1 501 ? -16 -21.016 -12.93 1 93.31 501 GLN A O 1
ATOM 4058 N N . PHE A 1 502 ? -17.156 -22.484 -11.805 1 95.81 502 PHE A N 1
ATOM 4059 C CA . PHE A 1 502 ? -16.438 -23.625 -12.383 1 95.81 502 PHE A CA 1
ATOM 4060 C C . PHE A 1 502 ? -16.609 -23.656 -13.898 1 95.81 502 PHE A C 1
ATOM 4062 O O . PHE A 1 502 ? -15.641 -23.797 -14.641 1 95.81 502 PHE A O 1
ATOM 4069 N N . ILE A 1 503 ? -17.812 -23.516 -14.289 1 96.62 503 ILE A N 1
ATOM 4070 C CA . ILE A 1 503 ? -18.109 -23.547 -15.719 1 96.62 503 ILE A CA 1
ATOM 4071 C C . ILE A 1 503 ? -17.391 -22.391 -16.422 1 96.62 503 ILE A C 1
ATOM 4073 O O . ILE A 1 503 ? -16.797 -22.578 -17.484 1 96.62 503 ILE A O 1
ATOM 4077 N N . ARG A 1 504 ? -17.422 -21.281 -15.789 1 94.56 504 ARG A N 1
ATOM 4078 C CA . ARG A 1 504 ? -16.75 -20.109 -16.359 1 94.56 504 ARG A CA 1
ATOM 4079 C C . ARG A 1 504 ? -15.25 -20.359 -16.469 1 94.56 504 ARG A C 1
ATOM 4081 O O . ARG A 1 504 ? -14.617 -19.906 -17.422 1 94.56 504 ARG A O 1
ATOM 4088 N N . GLU A 1 505 ? -14.703 -21.031 -15.531 1 95 505 GLU A N 1
ATOM 4089 C CA . GLU A 1 505 ? -13.289 -21.359 -15.562 1 95 505 GLU A CA 1
ATOM 4090 C C . GLU A 1 505 ? -12.961 -22.281 -16.734 1 95 505 GLU A C 1
ATOM 4092 O O . GLU A 1 505 ? -11.945 -22.094 -17.406 1 95 505 GLU A O 1
ATOM 4097 N N . MET A 1 506 ? -13.789 -23.203 -16.953 1 97.31 506 MET A N 1
ATOM 4098 C CA . MET A 1 506 ? -13.602 -24.125 -18.078 1 97.31 506 MET A CA 1
ATOM 4099 C C . MET A 1 506 ? -13.734 -23.391 -19.406 1 97.31 506 MET A C 1
ATOM 4101 O O . MET A 1 506 ? -12.992 -23.656 -20.344 1 97.31 506 MET A O 1
ATOM 4105 N N . GLU A 1 507 ? -14.672 -22.453 -19.406 1 96.56 507 GLU A N 1
ATOM 4106 C CA . GLU A 1 507 ? -14.82 -21.641 -20.594 1 96.56 507 GLU A CA 1
ATOM 4107 C C . GLU A 1 507 ? -13.555 -20.812 -20.859 1 96.56 507 GLU A C 1
ATOM 4109 O O . GLU A 1 507 ? -13.125 -20.688 -22.016 1 96.56 507 GLU A O 1
ATOM 4114 N N . LYS A 1 508 ? -13.086 -20.297 -19.797 1 93.94 508 LYS A N 1
ATOM 4115 C CA . LYS A 1 508 ? -11.859 -19.5 -19.906 1 93.94 508 LYS A CA 1
ATOM 4116 C C . LYS A 1 508 ? -10.711 -20.328 -20.469 1 93.94 508 LYS A C 1
ATOM 4118 O O . LYS A 1 508 ? -9.984 -19.875 -21.344 1 93.94 508 LYS A O 1
ATOM 4123 N N . VAL A 1 509 ? -10.578 -21.516 -20.047 1 95.56 509 VAL A N 1
ATOM 4124 C CA . VAL A 1 509 ? -9.531 -22.422 -20.516 1 95.56 509 VAL A CA 1
ATOM 4125 C C . VAL A 1 509 ? -9.734 -22.703 -22 1 95.56 509 VAL A C 1
ATOM 4127 O O . VAL A 1 509 ? -8.797 -22.609 -22.797 1 95.56 509 VAL A O 1
ATOM 4130 N N . TYR A 1 510 ? -10.93 -22.984 -22.406 1 96.69 510 TYR A N 1
ATOM 4131 C CA . TYR A 1 510 ? -11.234 -23.297 -23.797 1 96.69 510 TYR A CA 1
ATOM 4132 C C . TYR A 1 510 ? -11 -22.078 -24.703 1 96.69 510 TYR A C 1
ATOM 4134 O O . TYR A 1 510 ? -10.43 -22.203 -25.781 1 96.69 510 TYR A O 1
ATOM 4142 N N . ARG A 1 511 ? -11.422 -20.984 -24.25 1 94 511 ARG A N 1
ATOM 4143 C CA . ARG A 1 511 ? -11.258 -19.766 -25.031 1 94 511 ARG A CA 1
ATOM 4144 C C . ARG A 1 511 ? -9.781 -19.469 -25.266 1 94 511 ARG A C 1
ATOM 4146 O O . ARG A 1 511 ? -9.398 -19.062 -26.375 1 94 511 ARG A O 1
ATOM 4153 N N . ALA A 1 512 ? -9.047 -19.656 -24.281 1 92.25 512 ALA A N 1
ATOM 4154 C CA . ALA A 1 512 ? -7.625 -19.312 -24.359 1 92.25 512 ALA A CA 1
ATOM 4155 C C . ALA A 1 512 ? -6.867 -20.328 -25.219 1 92.25 512 ALA A C 1
ATOM 4157 O O . ALA A 1 512 ? -5.973 -19.953 -25.984 1 92.25 512 ALA A O 1
ATOM 4158 N N . THR A 1 513 ? -7.191 -21.578 -25.141 1 94.19 513 THR A N 1
ATOM 4159 C CA . THR A 1 513 ? -6.352 -22.625 -25.734 1 94.19 513 THR A CA 1
ATOM 4160 C C . THR A 1 513 ? -6.961 -23.125 -27.031 1 94.19 513 THR A C 1
ATOM 4162 O O . THR A 1 513 ? -6.25 -23.641 -27.906 1 94.19 513 THR A O 1
ATOM 4165 N N . GLY A 1 514 ? -8.258 -23.094 -27.109 1 94.25 514 GLY A N 1
ATOM 4166 C CA . GLY A 1 514 ? -8.93 -23.672 -28.25 1 94.25 514 GLY A CA 1
ATOM 4167 C C . GLY A 1 514 ? -8.836 -25.188 -28.297 1 94.25 514 GLY A C 1
ATOM 4168 O O . GLY A 1 514 ? -9.078 -25.797 -29.328 1 94.25 514 GLY A O 1
ATOM 4169 N N . ASP A 1 515 ? -8.484 -25.797 -27.188 1 94.88 515 ASP A N 1
ATOM 4170 C CA . ASP A 1 515 ? -8.305 -27.25 -27.125 1 94.88 515 ASP A CA 1
ATOM 4171 C C . ASP A 1 515 ? -9.641 -27.969 -27.203 1 94.88 515 ASP A C 1
ATOM 4173 O O . ASP A 1 515 ? -10.469 -27.859 -26.297 1 94.88 515 ASP A O 1
ATOM 4177 N N . LYS A 1 516 ? -9.82 -28.828 -28.156 1 95.75 516 LYS A N 1
ATOM 4178 C CA . LYS A 1 516 ? -11.094 -29.516 -28.344 1 95.75 516 LYS A CA 1
ATOM 4179 C C . LYS A 1 516 ? -11.102 -30.875 -27.641 1 95.75 516 LYS A C 1
ATOM 4181 O O . LYS A 1 516 ? -12.164 -31.484 -27.484 1 95.75 516 LYS A O 1
ATOM 4186 N N . ASN A 1 517 ? -9.953 -31.219 -27.172 1 95.94 517 ASN A N 1
ATOM 4187 C CA . ASN A 1 517 ? -9.844 -32.531 -26.547 1 95.94 517 ASN A CA 1
ATOM 4188 C C . ASN A 1 517 ? -10 -32.438 -25.031 1 95.94 517 ASN A C 1
ATOM 4190 O O . ASN A 1 517 ? -9.18 -32.969 -24.281 1 95.94 517 ASN A O 1
ATOM 4194 N N . PHE A 1 518 ? -10.852 -31.781 -24.484 1 93.94 518 PHE A N 1
ATOM 4195 C CA . PHE A 1 518 ? -11.211 -31.906 -23.078 1 93.94 518 PHE A CA 1
ATOM 4196 C C . PHE A 1 518 ? -12.727 -31.812 -22.891 1 93.94 518 PHE A C 1
ATOM 4198 O O . PHE A 1 518 ? -13.414 -31.203 -23.719 1 93.94 518 PHE A O 1
ATOM 4205 N N . ASN A 1 519 ? -13.211 -32.469 -22.047 1 97.62 519 ASN A N 1
ATOM 4206 C CA . ASN A 1 519 ? -14.617 -32.656 -21.719 1 97.62 519 ASN A CA 1
ATOM 4207 C C . ASN A 1 519 ? -14.898 -32.375 -20.25 1 97.62 519 ASN A C 1
ATOM 4209 O O . ASN A 1 519 ? -14.086 -32.688 -19.391 1 97.62 519 ASN A O 1
ATOM 4213 N N . VAL A 1 520 ? -16.062 -31.672 -20.047 1 98.31 520 VAL A N 1
ATOM 4214 C CA . VAL A 1 520 ? -16.469 -31.375 -18.672 1 98.31 520 VAL A CA 1
ATOM 4215 C C . VAL A 1 520 ? -17.609 -32.312 -18.25 1 98.31 520 VAL A C 1
ATOM 4217 O O . VAL A 1 520 ? -18.594 -32.438 -18.969 1 98.31 520 VAL A O 1
ATOM 4220 N N . ILE A 1 521 ? -17.438 -32.969 -17.109 1 98.56 521 ILE A N 1
ATOM 4221 C CA . ILE A 1 521 ? -18.469 -33.844 -16.578 1 98.56 521 ILE A CA 1
ATOM 4222 C C . ILE A 1 521 ? -18.922 -33.375 -15.211 1 98.56 521 ILE A C 1
ATOM 4224 O O . ILE A 1 521 ? -18.125 -33.344 -14.266 1 98.56 521 ILE A O 1
ATOM 4228 N N . ILE A 1 522 ? -20.172 -33.031 -15.094 1 98.25 522 ILE A N 1
ATOM 4229 C CA . ILE A 1 522 ? -20.734 -32.594 -13.812 1 98.25 522 ILE A CA 1
ATOM 4230 C C . ILE A 1 522 ? -21.766 -33.594 -13.336 1 98.25 522 ILE A C 1
ATOM 4232 O O . ILE A 1 522 ? -22.719 -33.906 -14.062 1 98.25 522 ILE A O 1
ATOM 4236 N N . VAL A 1 523 ? -21.516 -34.125 -12.172 1 97.88 523 VAL A N 1
ATOM 4237 C CA . VAL A 1 523 ? -22.469 -35.031 -11.508 1 97.88 523 VAL A CA 1
ATOM 4238 C C . VAL A 1 523 ? -23.172 -34.25 -10.391 1 97.88 523 VAL A C 1
ATOM 4240 O O . VAL A 1 523 ? -22.547 -33.844 -9.414 1 97.88 523 VAL A O 1
ATOM 4243 N N . ASP A 1 524 ? -24.484 -34.156 -10.539 1 96.81 524 ASP A N 1
ATOM 4244 C CA . ASP A 1 524 ? -25.25 -33.281 -9.664 1 96.81 524 ASP A CA 1
ATOM 4245 C C . ASP A 1 524 ? -26.188 -34.094 -8.758 1 96.81 524 ASP A C 1
ATOM 4247 O O . ASP A 1 524 ? -27.047 -34.812 -9.234 1 96.81 524 ASP A O 1
ATOM 4251 N N . TYR A 1 525 ? -26.031 -33.938 -7.48 1 93.19 525 TYR A N 1
ATOM 4252 C CA . TYR A 1 525 ? -26.922 -34.562 -6.508 1 93.19 525 TYR A CA 1
ATOM 4253 C C . TYR A 1 525 ? -28.172 -33.719 -6.297 1 93.19 525 TYR A C 1
ATOM 4255 O O . TYR A 1 525 ? -28.484 -33.344 -5.168 1 93.19 525 TYR A O 1
ATOM 4263 N N . ASN A 1 526 ? -28.75 -33.406 -7.336 1 92.31 526 ASN A N 1
ATOM 4264 C CA . ASN A 1 526 ? -30.047 -32.75 -7.379 1 92.31 526 ASN A CA 1
ATOM 4265 C C . ASN A 1 526 ? -29.984 -31.375 -6.695 1 92.31 526 ASN A C 1
ATOM 4267 O O . ASN A 1 526 ? -30.766 -31.109 -5.777 1 92.31 526 ASN A O 1
ATOM 4271 N N . SER A 1 527 ? -29.172 -30.578 -7.297 1 92.25 527 SER A N 1
ATOM 4272 C CA . SER A 1 527 ? -29.078 -29.203 -6.809 1 92.25 527 SER A CA 1
ATOM 4273 C C . SER A 1 527 ? -30.391 -28.453 -7.016 1 92.25 527 SER A C 1
ATOM 4275 O O . SER A 1 527 ? -31.031 -28.578 -8.062 1 92.25 527 SER A O 1
ATOM 4277 N N . SER A 1 528 ? -30.781 -27.609 -5.984 1 89.62 528 SER A N 1
ATOM 4278 C CA . SER A 1 528 ? -32.031 -26.875 -6.055 1 89.62 528 SER A CA 1
ATOM 4279 C C . SER A 1 528 ? -31.797 -25.391 -6.352 1 89.62 528 SER A C 1
ATOM 4281 O O . SER A 1 528 ? -32.75 -24.672 -6.68 1 89.62 528 SER A O 1
ATOM 4283 N N . ASP A 1 529 ? -30.656 -25 -6.324 1 90.44 529 ASP A N 1
ATOM 4284 C CA . ASP A 1 529 ? -30.375 -23.562 -6.383 1 90.44 529 ASP A CA 1
ATOM 4285 C C . ASP A 1 529 ? -29.891 -23.156 -7.77 1 90.44 529 ASP A C 1
ATOM 4287 O O . ASP A 1 529 ? -29.547 -22 -8 1 90.44 529 ASP A O 1
ATOM 4291 N N . ILE A 1 530 ? -29.828 -24.047 -8.68 1 92.38 530 ILE A N 1
ATOM 4292 C CA . ILE A 1 530 ? -29.359 -23.734 -10.031 1 92.38 530 ILE A CA 1
ATOM 4293 C C . ILE A 1 530 ? -29.891 -24.766 -11.016 1 92.38 530 ILE A C 1
ATOM 4295 O O . ILE A 1 530 ? -30.125 -25.922 -10.648 1 92.38 530 ILE A O 1
ATOM 4299 N N . ASP A 1 531 ? -30.109 -24.328 -12.211 1 93.19 531 ASP A N 1
ATOM 4300 C CA . ASP A 1 531 ? -30.328 -25.234 -13.336 1 93.19 531 ASP A CA 1
ATOM 4301 C C . ASP A 1 531 ? -29.031 -25.469 -14.117 1 93.19 531 ASP A C 1
ATOM 4303 O O . ASP A 1 531 ? -28.734 -24.734 -15.062 1 93.19 531 ASP A O 1
ATOM 4307 N N . ILE A 1 532 ? -28.391 -26.531 -13.781 1 95.5 532 ILE A N 1
ATOM 4308 C CA . ILE A 1 532 ? -27.047 -26.797 -14.305 1 95.5 532 ILE A CA 1
ATOM 4309 C C . ILE A 1 532 ? -27.125 -27.125 -15.789 1 95.5 532 ILE A C 1
ATOM 4311 O O . ILE A 1 532 ? -26.297 -26.672 -16.578 1 95.5 532 ILE A O 1
ATOM 4315 N N . GLU A 1 533 ? -28.047 -27.875 -16.172 1 94.56 533 GLU A N 1
ATOM 4316 C CA . GLU A 1 533 ? -28.188 -28.281 -17.578 1 94.56 533 GLU A CA 1
ATOM 4317 C C . GLU A 1 533 ? -28.375 -27.062 -18.469 1 94.56 533 GLU A C 1
ATOM 4319 O O . GLU A 1 533 ? -27.766 -26.969 -19.531 1 94.56 533 GLU A O 1
ATOM 4324 N N . LYS A 1 534 ? -29.25 -26.234 -18 1 93.69 534 LYS A N 1
ATOM 4325 C CA . LYS A 1 534 ? -29.469 -25 -18.75 1 93.69 534 LYS A CA 1
ATOM 4326 C C . LYS A 1 534 ? -28.188 -24.203 -18.891 1 93.69 534 LYS A C 1
ATOM 4328 O O . LYS A 1 534 ? -27.906 -23.641 -19.953 1 93.69 534 LYS A O 1
ATOM 4333 N N . ARG A 1 535 ? -27.5 -24.156 -17.828 1 94.56 535 ARG A N 1
ATOM 4334 C CA . ARG A 1 535 ? -26.25 -23.391 -17.844 1 94.56 535 ARG A CA 1
ATOM 4335 C C . ARG A 1 535 ? -25.219 -24.031 -18.781 1 94.56 535 ARG A C 1
ATOM 4337 O O . ARG A 1 535 ? -24.516 -23.328 -19.5 1 94.56 535 ARG A O 1
ATOM 4344 N N . LEU A 1 536 ? -25.109 -25.297 -18.812 1 96.44 536 LEU A N 1
ATOM 4345 C CA . LEU A 1 536 ? -24.156 -26.016 -19.656 1 96.44 536 LEU A CA 1
ATOM 4346 C C . LEU A 1 536 ? -24.516 -25.859 -21.125 1 96.44 536 LEU A C 1
ATOM 4348 O O . LEU A 1 536 ? -23.625 -25.734 -21.969 1 96.44 536 LEU A O 1
ATOM 4352 N N . LYS A 1 537 ? -25.766 -25.812 -21.391 1 94.88 537 LYS A N 1
ATOM 4353 C CA . LYS A 1 537 ? -26.203 -25.641 -22.766 1 94.88 537 LYS A CA 1
ATOM 4354 C C . LYS A 1 537 ? -25.766 -24.281 -23.312 1 94.88 537 LYS A C 1
ATOM 4356 O O . LYS A 1 537 ? -25.469 -24.172 -24.516 1 94.88 537 LYS A O 1
ATOM 4361 N N . LYS A 1 538 ? -25.688 -23.375 -22.469 1 93 538 LYS A N 1
ATOM 4362 C CA . LYS A 1 538 ? -25.312 -22.031 -22.875 1 93 538 LYS A CA 1
ATOM 4363 C C . LYS A 1 538 ? -23.797 -21.844 -22.828 1 93 538 LYS A C 1
ATOM 4365 O O . LYS A 1 538 ? -23.266 -20.891 -23.406 1 93 538 LYS A O 1
ATOM 4370 N N . ALA A 1 539 ? -23.141 -22.688 -22.203 1 95.38 539 ALA A N 1
ATOM 4371 C CA . ALA A 1 539 ? -21.719 -22.547 -21.953 1 95.38 539 ALA A CA 1
ATOM 4372 C C . ALA A 1 539 ? -20.906 -22.781 -23.234 1 95.38 539 ALA A C 1
ATOM 4374 O O . ALA A 1 539 ? -21.281 -23.625 -24.047 1 95.38 539 ALA A O 1
ATOM 4375 N N . THR A 1 540 ? -19.859 -21.953 -23.391 1 95.56 540 THR A N 1
ATOM 4376 C CA . THR A 1 540 ? -18.938 -22.156 -24.5 1 95.56 540 THR A CA 1
ATOM 4377 C C . THR A 1 540 ? -17.875 -23.203 -24.141 1 95.56 540 THR A C 1
ATOM 4379 O O . THR A 1 540 ? -16.781 -22.859 -23.672 1 95.56 540 THR A O 1
ATOM 4382 N N . LEU A 1 541 ? -18.25 -24.453 -24.297 1 97.06 541 LEU A N 1
ATOM 4383 C CA . LEU A 1 541 ? -17.375 -25.578 -24.031 1 97.06 541 LEU A CA 1
ATOM 4384 C C . LEU A 1 541 ? -17.281 -26.5 -25.25 1 97.06 541 LEU A C 1
ATOM 4386 O O . LEU A 1 541 ? -18.219 -26.562 -26.047 1 97.06 541 LEU A O 1
ATOM 4390 N N . PRO A 1 542 ? -16.125 -27.125 -25.406 1 95.94 542 PRO A N 1
ATOM 4391 C CA . PRO A 1 542 ? -16.047 -28.062 -26.531 1 95.94 542 PRO A CA 1
ATOM 4392 C C . PRO A 1 542 ? -16.984 -29.25 -26.391 1 95.94 542 PRO A C 1
ATOM 4394 O O . PRO A 1 542 ? -17.547 -29.734 -27.375 1 95.94 542 PRO A O 1
ATOM 4397 N N . SER A 1 543 ? -17.047 -29.75 -25.219 1 96.88 543 SER A N 1
ATOM 4398 C CA . SER A 1 543 ? -17.938 -30.859 -24.922 1 96.88 543 SER A CA 1
ATOM 4399 C C . SER A 1 543 ? -18.234 -30.938 -23.422 1 96.88 543 SER A C 1
ATOM 4401 O O . SER A 1 543 ? -17.438 -30.484 -22.609 1 96.88 543 SER A O 1
ATOM 4403 N N . TYR A 1 544 ? -19.422 -31.531 -23.125 1 97.75 544 TYR A N 1
ATOM 4404 C CA . TYR A 1 544 ? -19.781 -31.734 -21.719 1 97.75 544 TYR A CA 1
ATOM 4405 C C . TYR A 1 544 ? -20.703 -32.938 -21.562 1 97.75 544 TYR A C 1
ATOM 4407 O O . TYR A 1 544 ? -21.312 -33.375 -22.531 1 97.75 544 TYR A O 1
ATOM 4415 N N . LYS A 1 545 ? -20.688 -33.469 -20.359 1 97.81 545 LYS A N 1
ATOM 4416 C CA . LYS A 1 545 ? -21.672 -34.438 -19.906 1 97.81 545 LYS A CA 1
ATOM 4417 C C . LYS A 1 545 ? -22.266 -34.062 -18.547 1 97.81 545 LYS A C 1
ATOM 4419 O O . LYS A 1 545 ? -21.594 -33.438 -17.734 1 97.81 545 LYS A O 1
ATOM 4424 N N . PHE A 1 546 ? -23.547 -34.344 -18.453 1 97.25 546 PHE A N 1
ATOM 4425 C CA . PHE A 1 546 ? -24.281 -34 -17.25 1 97.25 546 PHE A CA 1
ATOM 4426 C C . PHE A 1 546 ? -25.094 -35.188 -16.734 1 97.25 546 PHE A C 1
ATOM 4428 O O . PHE A 1 546 ? -25.781 -35.875 -17.516 1 97.25 546 PHE A O 1
ATOM 4435 N N . LYS A 1 547 ? -24.906 -35.5 -15.43 1 97.44 547 LYS A N 1
ATOM 4436 C CA . LYS A 1 547 ? -25.656 -36.594 -14.82 1 97.44 547 LYS A CA 1
ATOM 4437 C C . LYS A 1 547 ? -26.281 -36.156 -13.492 1 97.44 547 LYS A C 1
ATOM 4439 O O . LYS A 1 547 ? -25.609 -35.531 -12.664 1 97.44 547 LYS A O 1
ATOM 4444 N N . LYS A 1 548 ? -27.516 -36.531 -13.328 1 96.25 548 LYS A N 1
ATOM 4445 C CA . LYS A 1 548 ? -28.203 -36.281 -12.062 1 96.25 548 LYS A CA 1
ATOM 4446 C C . LYS A 1 548 ? -28.188 -37.531 -11.18 1 96.25 548 LYS A C 1
ATOM 4448 O O . LYS A 1 548 ? -28.359 -38.656 -11.664 1 96.25 548 LYS A O 1
ATOM 4453 N N . MET A 1 549 ? -27.875 -37.25 -9.961 1 94.38 549 MET A N 1
ATOM 4454 C CA . MET A 1 549 ? -27.891 -38.312 -8.953 1 94.38 549 MET A CA 1
ATOM 4455 C C . MET A 1 549 ? -28.891 -38 -7.852 1 94.38 549 MET A C 1
ATOM 4457 O O . MET A 1 549 ? -29.203 -36.844 -7.59 1 94.38 549 MET A O 1
ATOM 4461 N N . ASP A 1 550 ? -29.391 -39.062 -7.285 1 90.69 550 ASP A N 1
ATOM 4462 C CA . ASP A 1 550 ? -30.297 -38.906 -6.148 1 90.69 550 ASP A CA 1
ATOM 4463 C C . ASP A 1 550 ? -29.562 -39.188 -4.832 1 90.69 550 ASP A C 1
ATOM 4465 O O . ASP A 1 550 ? -28.5 -39.781 -4.82 1 90.69 550 ASP A O 1
ATOM 4469 N N . GLY A 1 551 ? -30.156 -38.625 -3.803 1 85.88 551 GLY A N 1
ATOM 4470 C CA . GLY A 1 551 ? -29.641 -38.906 -2.475 1 85.88 551 GLY A CA 1
ATOM 4471 C C . GLY A 1 551 ? -28.719 -37.812 -1.953 1 85.88 551 GLY A C 1
ATOM 4472 O O . GLY A 1 551 ? -28.688 -36.719 -2.492 1 85.88 551 GLY A O 1
ATOM 4473 N N . ASN A 1 552 ? -28.094 -38.156 -0.782 1 85.75 552 ASN A N 1
ATOM 4474 C CA . ASN A 1 552 ? -27.156 -37.219 -0.158 1 85.75 552 ASN A CA 1
ATOM 4475 C C . ASN A 1 552 ? -25.859 -37.125 -0.941 1 85.75 552 ASN A C 1
ATOM 4477 O O . ASN A 1 552 ? -25.469 -38.062 -1.638 1 85.75 552 ASN A O 1
ATOM 4481 N N . PHE A 1 553 ? -25.312 -36.031 -0.77 1 88.31 553 PHE A N 1
ATOM 4482 C CA . PHE A 1 553 ? -24.047 -35.781 -1.479 1 88.31 553 PHE A CA 1
ATOM 4483 C C . PHE A 1 553 ? -22.984 -36.781 -1.045 1 88.31 553 PHE A C 1
ATOM 4485 O O . PHE A 1 553 ? -22.766 -36.969 0.151 1 88.31 553 PHE A O 1
ATOM 4492 N N . GLN A 1 554 ? -22.406 -37.438 -1.931 1 87.12 554 GLN A N 1
ATOM 4493 C CA . GLN A 1 554 ? -21.25 -38.312 -1.777 1 87.12 554 GLN A CA 1
ATOM 4494 C C . GLN A 1 554 ? -20.172 -37.969 -2.818 1 87.12 554 GLN A C 1
ATOM 4496 O O . GLN A 1 554 ? -20.406 -38.125 -4.02 1 87.12 554 GLN A O 1
ATOM 4501 N N . ARG A 1 555 ? -19.031 -37.625 -2.357 1 90.56 555 ARG A N 1
ATOM 4502 C CA . ARG A 1 555 ? -17.984 -37.281 -3.312 1 90.56 555 ARG A CA 1
ATOM 4503 C C . ARG A 1 555 ? -17.547 -38.5 -4.121 1 90.56 555 ARG A C 1
ATOM 4505 O O . ARG A 1 555 ? -17.5 -38.438 -5.352 1 90.56 555 ARG A O 1
ATOM 4512 N N . SER A 1 556 ? -17.25 -39.625 -3.426 1 92 556 SER A N 1
ATOM 4513 C CA . SER A 1 556 ? -16.75 -40.812 -4.102 1 92 556 SER A CA 1
ATOM 4514 C C . SER A 1 556 ? -17.781 -41.375 -5.074 1 92 556 SER A C 1
ATOM 4516 O O . SER A 1 556 ? -17.453 -41.781 -6.188 1 92 556 SER A O 1
ATOM 4518 N N . GLY A 1 557 ? -19.016 -41.406 -4.582 1 92.25 557 GLY A N 1
ATOM 4519 C CA . GLY A 1 557 ? -20.078 -41.906 -5.449 1 92.25 557 GLY A CA 1
ATOM 4520 C C . GLY A 1 557 ? -20.266 -41.031 -6.684 1 92.25 557 GLY A C 1
ATOM 4521 O O . GLY A 1 557 ? -20.5 -41.562 -7.777 1 92.25 557 GLY A O 1
ATOM 4522 N N . GLY A 1 558 ? -20.281 -39.812 -6.488 1 94.06 558 GLY A N 1
ATOM 4523 C CA . GLY A 1 558 ? -20.438 -38.875 -7.602 1 94.06 558 GLY A CA 1
ATOM 4524 C C . GLY A 1 558 ? -19.297 -38.969 -8.609 1 94.06 558 GLY A C 1
ATOM 4525 O O . GLY A 1 558 ? -19.531 -39 -9.82 1 94.06 558 GLY A O 1
ATOM 4526 N N . LEU A 1 559 ? -18.062 -39.062 -8.164 1 96.12 559 LEU A N 1
ATOM 4527 C CA . LEU A 1 559 ? -16.922 -39.188 -9.047 1 96.12 559 LEU A CA 1
ATOM 4528 C C . LEU A 1 559 ? -16.969 -40.5 -9.844 1 96.12 559 LEU A C 1
ATOM 4530 O O . LEU A 1 559 ? -16.703 -40.5 -11.047 1 96.12 559 LEU A O 1
ATOM 4534 N N . GLN A 1 560 ? -17.344 -41.562 -9.133 1 96.56 560 GLN A N 1
ATOM 4535 C CA . GLN A 1 560 ? -17.453 -42.844 -9.836 1 96.56 560 GLN A CA 1
ATOM 4536 C C . GLN A 1 560 ? -18.516 -42.781 -10.938 1 96.56 560 GLN A C 1
ATOM 4538 O O . GLN A 1 560 ? -18.312 -43.312 -12.031 1 96.56 560 GLN A O 1
ATOM 4543 N N . ALA A 1 561 ? -19.625 -42.156 -10.594 1 97.12 561 ALA A N 1
ATOM 4544 C CA . ALA A 1 561 ? -20.672 -42 -11.602 1 97.12 561 ALA A CA 1
ATOM 4545 C C . ALA A 1 561 ? -20.141 -41.25 -12.828 1 97.12 561 ALA A C 1
ATOM 4547 O O . ALA A 1 561 ? -20.5 -41.594 -13.961 1 97.12 561 ALA A O 1
ATOM 4548 N N . GLY A 1 562 ? -19.375 -40.219 -12.602 1 98.25 562 GLY A N 1
ATOM 4549 C CA . GLY A 1 562 ? -18.75 -39.5 -13.695 1 98.25 562 GLY A CA 1
ATOM 4550 C C . GLY A 1 562 ? -17.766 -40.344 -14.484 1 98.25 562 GLY A C 1
ATOM 4551 O O . GLY A 1 562 ? -17.734 -40.281 -15.719 1 98.25 562 GLY A O 1
ATOM 4552 N N . ILE A 1 563 ? -16.984 -41.125 -13.781 1 98.31 563 ILE A N 1
ATOM 4553 C CA . ILE A 1 563 ? -16.016 -42.031 -14.398 1 98.31 563 ILE A CA 1
ATOM 4554 C C . ILE A 1 563 ? -16.75 -43.031 -15.305 1 98.31 563 ILE A C 1
ATOM 4556 O O . ILE A 1 563 ? -16.281 -43.312 -16.422 1 98.31 563 ILE A O 1
ATOM 4560 N N . ASP A 1 564 ? -17.844 -43.438 -14.875 1 98 564 ASP A N 1
ATOM 4561 C CA . ASP A 1 564 ? -18.625 -44.438 -15.594 1 98 564 ASP A CA 1
ATOM 4562 C C . ASP A 1 564 ? -19.141 -43.906 -16.922 1 98 564 ASP A C 1
ATOM 4564 O O . ASP A 1 564 ? -19.5 -44.656 -17.812 1 98 564 ASP A O 1
ATOM 4568 N N . LEU A 1 565 ? -19.219 -42.625 -17.031 1 98.06 565 LEU A N 1
ATOM 4569 C CA . LEU A 1 565 ? -19.734 -42 -18.266 1 98.06 565 LEU A CA 1
ATOM 4570 C C . LEU A 1 565 ? -18.672 -42 -19.359 1 98.06 565 LEU A C 1
ATOM 4572 O O . LEU A 1 565 ? -18.969 -41.781 -20.531 1 98.06 565 LEU A O 1
ATOM 4576 N N . VAL A 1 566 ? -17.453 -42.188 -18.969 1 98.25 566 VAL A N 1
ATOM 4577 C CA . VAL A 1 566 ? -16.359 -42.156 -19.938 1 98.25 566 VAL A CA 1
ATOM 4578 C C . VAL A 1 566 ? -16.156 -43.562 -20.531 1 98.25 566 VAL A C 1
ATOM 4580 O O . VAL A 1 566 ? -15.914 -44.531 -19.797 1 98.25 566 VAL A O 1
ATOM 4583 N N . GLU A 1 567 ? -16.156 -43.656 -21.844 1 96.19 567 GLU A N 1
ATOM 4584 C CA . GLU A 1 567 ? -16.078 -44.969 -22.516 1 96.19 567 GLU A CA 1
ATOM 4585 C C . GLU A 1 567 ? -14.68 -45.188 -23.094 1 96.19 567 GLU A C 1
ATOM 4587 O O . GLU A 1 567 ? -14.172 -46.312 -23.062 1 96.19 567 GLU A O 1
ATOM 4592 N N . ASP A 1 568 ? -14.07 -44.188 -23.531 1 97.38 568 ASP A N 1
ATOM 4593 C CA . ASP A 1 568 ? -12.742 -44.312 -24.109 1 97.38 568 ASP A CA 1
ATOM 4594 C C . ASP A 1 568 ? -11.695 -44.625 -23.047 1 97.38 568 ASP A C 1
ATOM 4596 O O . ASP A 1 568 ? -11.344 -43.781 -22.234 1 97.38 568 ASP A O 1
ATOM 4600 N N . GLU A 1 569 ? -11.141 -45.781 -23.078 1 97.12 569 GLU A N 1
ATOM 4601 C CA . GLU A 1 569 ? -10.188 -46.25 -22.062 1 97.12 569 GLU A CA 1
ATOM 4602 C C . GLU A 1 569 ? -8.852 -45.531 -22.203 1 97.12 569 GLU A C 1
ATOM 4604 O O . GLU A 1 569 ? -8.039 -45.531 -21.266 1 97.12 569 GLU A O 1
ATOM 4609 N N . HIS A 1 570 ? -8.578 -44.938 -23.328 1 97.88 570 HIS A N 1
ATOM 4610 C CA . HIS A 1 570 ? -7.301 -44.281 -23.562 1 97.88 570 HIS A CA 1
ATOM 4611 C C . HIS A 1 570 ? -7.418 -42.781 -23.375 1 97.88 570 HIS A C 1
ATOM 4613 O O . HIS A 1 570 ? -6.68 -42 -24 1 97.88 570 HIS A O 1
ATOM 4619 N N . SER A 1 571 ? -8.398 -42.344 -22.594 1 98.38 571 SER A N 1
ATOM 4620 C CA . SER A 1 571 ? -8.547 -40.938 -22.203 1 98.38 571 SER A CA 1
ATOM 4621 C C . SER A 1 571 ? -8.141 -40.719 -20.75 1 98.38 571 SER A C 1
ATOM 4623 O O . SER A 1 571 ? -7.902 -41.688 -20.031 1 98.38 571 SER A O 1
ATOM 4625 N N . ILE A 1 572 ? -7.945 -39.5 -20.375 1 98.81 572 ILE A N 1
ATOM 4626 C CA . ILE A 1 572 ? -7.465 -39.156 -19.047 1 98.81 572 ILE A CA 1
ATOM 4627 C C . ILE A 1 572 ? -8.609 -38.562 -18.219 1 98.81 572 ILE A C 1
ATOM 4629 O O . ILE A 1 572 ? -9.375 -37.719 -18.719 1 98.81 572 ILE A O 1
ATOM 4633 N N . LEU A 1 573 ? -8.75 -39.062 -17.016 1 98.75 573 LEU A N 1
ATOM 4634 C CA . LEU A 1 573 ? -9.68 -38.5 -16.031 1 98.75 573 LEU A CA 1
ATOM 4635 C C . LEU A 1 573 ? -8.977 -37.531 -15.109 1 98.75 573 LEU A C 1
ATOM 4637 O O . LEU A 1 573 ? -7.832 -37.75 -14.711 1 98.75 573 LEU A O 1
ATOM 4641 N N . PHE A 1 574 ? -9.586 -36.438 -14.867 1 98.62 574 PHE A N 1
ATOM 4642 C CA . PHE A 1 574 ? -9.117 -35.531 -13.82 1 98.62 574 PHE A CA 1
ATOM 4643 C C . PHE A 1 574 ? -10.188 -35.312 -12.766 1 98.62 574 PHE A C 1
ATOM 4645 O O . PHE A 1 574 ? -11.18 -34.625 -13.008 1 98.62 574 PHE A O 1
ATOM 4652 N N . LEU A 1 575 ? -9.992 -35.875 -11.617 1 97.62 575 LEU A N 1
ATOM 4653 C CA . LEU A 1 575 ? -10.891 -35.75 -10.477 1 97.62 575 LEU A CA 1
ATOM 4654 C C . LEU A 1 575 ? -10.633 -34.438 -9.75 1 97.62 575 LEU A C 1
ATOM 4656 O O . LEU A 1 575 ? -9.516 -34.188 -9.281 1 97.62 575 LEU A O 1
ATOM 4660 N N . CYS A 1 576 ? -11.617 -33.562 -9.734 1 93.25 576 CYS A N 1
ATOM 4661 C CA . CYS A 1 576 ? -11.305 -32.281 -9.156 1 93.25 576 CYS A CA 1
ATOM 4662 C C . CYS A 1 576 ? -12.359 -31.859 -8.148 1 93.25 576 CYS A C 1
ATOM 4664 O O . CYS A 1 576 ? -13.281 -32.625 -7.855 1 93.25 576 CYS A O 1
ATOM 4666 N N . ASP A 1 577 ? -12.047 -30.719 -7.5 1 91.94 577 ASP A N 1
ATOM 4667 C CA . ASP A 1 577 ? -12.922 -30.062 -6.543 1 91.94 577 ASP A CA 1
ATOM 4668 C C . ASP A 1 577 ? -13.617 -28.859 -7.176 1 91.94 577 ASP A C 1
ATOM 4670 O O . ASP A 1 577 ? -13.227 -28.406 -8.25 1 91.94 577 ASP A O 1
ATOM 4674 N N . LEU A 1 578 ? -14.625 -28.453 -6.465 1 93.94 578 LEU A N 1
ATOM 4675 C CA . LEU A 1 578 ? -15.453 -27.391 -7.039 1 93.94 578 LEU A CA 1
ATOM 4676 C C . LEU A 1 578 ? -14.82 -26.031 -6.809 1 93.94 578 LEU A C 1
ATOM 4678 O O . LEU A 1 578 ? -14.844 -25.172 -7.695 1 93.94 578 LEU A O 1
ATOM 4682 N N . HIS A 1 579 ? -14.148 -25.766 -5.727 1 93.81 579 HIS A N 1
ATOM 4683 C CA . HIS A 1 579 ? -13.734 -24.438 -5.289 1 93.81 579 HIS A CA 1
ATOM 4684 C C . HIS A 1 579 ? -12.32 -24.109 -5.754 1 93.81 579 HIS A C 1
ATOM 4686 O O . HIS A 1 579 ? -11.484 -23.672 -4.961 1 93.81 579 HIS A O 1
ATOM 4692 N N . LEU A 1 580 ? -12.102 -24.203 -7.098 1 96.12 580 LEU A N 1
ATOM 4693 C CA . LEU A 1 580 ? -10.742 -24.062 -7.598 1 96.12 580 LEU A CA 1
ATOM 4694 C C . LEU A 1 580 ? -10.656 -22.922 -8.617 1 96.12 580 LEU A C 1
ATOM 4696 O O . LEU A 1 580 ? -11.672 -22.531 -9.203 1 96.12 580 LEU A O 1
ATOM 4700 N N . TYR A 1 581 ? -9.523 -22.344 -8.695 1 94.56 581 TYR A N 1
ATOM 4701 C CA . TYR A 1 581 ? -9.086 -21.484 -9.797 1 94.56 581 TYR A CA 1
ATOM 4702 C C . TYR A 1 581 ? -8.07 -22.219 -10.672 1 94.56 581 TYR A C 1
ATOM 4704 O O . TYR A 1 581 ? -7.102 -22.797 -10.164 1 94.56 581 TYR A O 1
ATOM 4712 N N . TYR A 1 582 ? -8.273 -22.172 -11.992 1 95.75 582 TYR A N 1
ATOM 4713 C CA . TYR A 1 582 ? -7.469 -23 -12.891 1 95.75 582 TYR A CA 1
ATOM 4714 C C . TYR A 1 582 ? -6.543 -22.141 -13.742 1 95.75 582 TYR A C 1
ATOM 4716 O O . TYR A 1 582 ? -6.969 -21.125 -14.297 1 95.75 582 TYR A O 1
ATOM 4724 N N . PRO A 1 583 ? -5.266 -22.578 -13.797 1 94.88 583 PRO A N 1
ATOM 4725 C CA . PRO A 1 583 ? -4.445 -21.969 -14.852 1 94.88 583 PRO A CA 1
ATOM 4726 C C . PRO A 1 583 ? -4.891 -22.375 -16.25 1 94.88 583 PRO A C 1
ATOM 4728 O O . PRO A 1 583 ? -5.418 -23.484 -16.438 1 94.88 583 PRO A O 1
ATOM 4731 N N . VAL A 1 584 ? -4.629 -21.594 -17.266 1 92.69 584 VAL A N 1
ATOM 4732 C CA . VAL A 1 584 ? -5.141 -21.828 -18.609 1 92.69 584 VAL A CA 1
ATOM 4733 C C . VAL A 1 584 ? -4.492 -23.062 -19.203 1 92.69 584 VAL A C 1
ATOM 4735 O O . VAL A 1 584 ? -5.086 -23.734 -20.062 1 92.69 584 VAL A O 1
ATOM 4738 N N . ASN A 1 585 ? -3.336 -23.406 -18.719 1 95.25 585 ASN A N 1
ATOM 4739 C CA . ASN A 1 585 ? -2.631 -24.547 -19.312 1 95.25 585 ASN A CA 1
ATOM 4740 C C . ASN A 1 585 ? -2.912 -25.844 -18.547 1 95.25 585 ASN A C 1
ATOM 4742 O O . ASN A 1 585 ? -2.158 -26.812 -18.656 1 95.25 585 ASN A O 1
ATOM 4746 N N . ILE A 1 586 ? -3.988 -25.891 -17.797 1 97.19 586 ILE A N 1
ATOM 4747 C CA . ILE A 1 586 ? -4.281 -27 -16.906 1 97.19 586 ILE A CA 1
ATOM 4748 C C . ILE A 1 586 ? -4.43 -28.297 -17.719 1 97.19 586 ILE A C 1
ATOM 4750 O O . ILE A 1 586 ? -3.92 -29.344 -17.328 1 97.19 586 ILE A O 1
ATOM 4754 N N . ILE A 1 587 ? -5.062 -28.25 -18.875 1 97.38 587 ILE A N 1
ATOM 4755 C CA . ILE A 1 587 ? -5.324 -29.453 -19.672 1 97.38 587 ILE A CA 1
ATOM 4756 C C . ILE A 1 587 ? -4.012 -30.016 -20.203 1 97.38 587 ILE A C 1
ATOM 4758 O O . ILE A 1 587 ? -3.742 -31.203 -20.062 1 97.38 587 ILE A O 1
ATOM 4762 N N . THR A 1 588 ? -3.25 -29.141 -20.703 1 96.25 588 THR A N 1
ATOM 4763 C CA . THR A 1 588 ? -1.946 -29.547 -21.203 1 96.25 588 THR A CA 1
ATOM 4764 C C . THR A 1 588 ? -1.083 -30.109 -20.078 1 96.25 588 THR A C 1
ATOM 4766 O O . THR A 1 588 ? -0.383 -31.109 -20.25 1 96.25 588 THR A O 1
ATOM 4769 N N . THR A 1 589 ? -1.115 -29.516 -18.953 1 97.19 589 THR A N 1
ATOM 4770 C CA . THR A 1 589 ? -0.333 -29.953 -17.797 1 97.19 589 THR A CA 1
ATOM 4771 C C . THR A 1 589 ? -0.751 -31.344 -17.344 1 97.19 589 THR A C 1
ATOM 4773 O O . THR A 1 589 ? 0.098 -32.188 -17.047 1 97.19 589 THR A O 1
ATOM 4776 N N . ILE A 1 590 ? -2.023 -31.594 -17.328 1 97.94 590 ILE A N 1
ATOM 4777 C CA . ILE A 1 590 ? -2.531 -32.906 -16.953 1 97.94 590 ILE A CA 1
ATOM 4778 C C . ILE A 1 590 ? -2.059 -33.938 -17.953 1 97.94 590 ILE A C 1
ATOM 4780 O O . ILE A 1 590 ? -1.575 -35.031 -17.562 1 97.94 590 ILE A O 1
ATOM 4784 N N . ARG A 1 591 ? -2.098 -33.656 -19.219 1 97.06 591 ARG A N 1
ATOM 4785 C CA . ARG A 1 591 ? -1.709 -34.594 -20.281 1 97.06 591 ARG A CA 1
ATOM 4786 C C . ARG A 1 591 ? -0.244 -35 -20.141 1 97.06 591 ARG A C 1
ATOM 4788 O O . ARG A 1 591 ? 0.089 -36.188 -20.203 1 97.06 591 ARG A O 1
ATOM 4795 N N . LYS A 1 592 ? 0.524 -34 -19.922 1 96.19 592 LYS A N 1
ATOM 4796 C CA . LYS A 1 592 ? 1.962 -34.25 -19.953 1 96.19 592 LYS A CA 1
ATOM 4797 C C . LYS A 1 592 ? 2.406 -35.062 -18.734 1 96.19 592 LYS A C 1
ATOM 4799 O O . LYS A 1 592 ? 3.426 -35.75 -18.781 1 96.19 592 LYS A O 1
ATOM 4804 N N . HIS A 1 593 ? 1.614 -35.062 -17.703 1 98.06 593 HIS A N 1
ATOM 4805 C CA . HIS A 1 593 ? 2.045 -35.719 -16.484 1 98.06 593 HIS A CA 1
ATOM 4806 C C . HIS A 1 593 ? 1.24 -36.969 -16.219 1 98.06 593 HIS A C 1
ATOM 4808 O O . HIS A 1 593 ? 1.228 -37.5 -15.102 1 98.06 593 HIS A O 1
ATOM 4814 N N . CYS A 1 594 ? 0.524 -37.438 -17.203 1 98.38 594 CYS A N 1
ATOM 4815 C CA . CYS A 1 594 ? -0.144 -38.719 -17.156 1 98.38 594 CYS A CA 1
ATOM 4816 C C . CYS A 1 594 ? 0.38 -39.656 -18.266 1 98.38 594 CYS A C 1
ATOM 4818 O O . CYS A 1 594 ? 0.372 -39.281 -19.438 1 98.38 594 CYS A O 1
ATOM 4820 N N . VAL A 1 595 ? 0.87 -40.781 -17.859 1 97.88 595 VAL A N 1
ATOM 4821 C CA . VAL A 1 595 ? 1.334 -41.781 -18.797 1 97.88 595 VAL A CA 1
ATOM 4822 C C . VAL A 1 595 ? 0.578 -43.094 -18.547 1 97.88 595 VAL A C 1
ATOM 4824 O O . VAL A 1 595 ? 0.664 -43.688 -17.469 1 97.88 595 VAL A O 1
ATOM 4827 N N . GLU A 1 596 ? -0.131 -43.562 -19.578 1 97.81 596 GLU A N 1
ATOM 4828 C CA . GLU A 1 596 ? -1.009 -44.719 -19.453 1 97.81 596 GLU A CA 1
ATOM 4829 C C . GLU A 1 596 ? -0.237 -45.938 -18.969 1 97.81 596 GLU A C 1
ATOM 4831 O O . GLU A 1 596 ? 0.783 -46.312 -19.547 1 97.81 596 GLU A O 1
ATOM 4836 N N . GLY A 1 597 ? -0.709 -46.438 -17.891 1 96.31 597 GLY A N 1
ATOM 4837 C CA . GLY A 1 597 ? -0.136 -47.656 -17.344 1 96.31 597 GLY A CA 1
ATOM 4838 C C . GLY A 1 597 ? 1.093 -47.406 -16.484 1 96.31 597 GLY A C 1
ATOM 4839 O O . GLY A 1 597 ? 1.649 -48.344 -15.906 1 96.31 597 GLY A O 1
ATOM 4840 N N . LYS A 1 598 ? 1.483 -46.156 -16.359 1 95.62 598 LYS A N 1
ATOM 4841 C CA . LYS A 1 598 ? 2.785 -45.938 -15.727 1 95.62 598 LYS A CA 1
ATOM 4842 C C . LYS A 1 598 ? 2.709 -44.844 -14.664 1 95.62 598 LYS A C 1
ATOM 4844 O O . LYS A 1 598 ? 3.34 -44.969 -13.609 1 95.62 598 LYS A O 1
ATOM 4849 N N . MET A 1 599 ? 1.967 -43.781 -14.93 1 96.25 599 MET A N 1
ATOM 4850 C CA . MET A 1 599 ? 2.113 -42.625 -14.062 1 96.25 599 MET A CA 1
ATOM 4851 C C . MET A 1 599 ? 0.81 -41.844 -13.977 1 96.25 599 MET A C 1
ATOM 4853 O O . MET A 1 599 ? 0.15 -41.594 -15 1 96.25 599 MET A O 1
ATOM 4857 N N . VAL A 1 600 ? 0.418 -41.5 -12.789 1 96.94 600 VAL A N 1
ATOM 4858 C CA . VAL A 1 600 ? -0.721 -40.625 -12.523 1 96.94 600 VAL A CA 1
ATOM 4859 C C . VAL A 1 600 ? -0.227 -39.25 -12.07 1 96.94 600 VAL A C 1
ATOM 4861 O O . VAL A 1 600 ? 0.943 -39.094 -11.719 1 96.94 600 VAL A O 1
ATOM 4864 N N . TYR A 1 601 ? -1.063 -38.25 -12.188 1 97.69 601 TYR A N 1
ATOM 4865 C CA . TYR A 1 601 ? -0.694 -36.875 -11.836 1 97.69 601 TYR A CA 1
ATOM 4866 C C . TYR A 1 601 ? -1.525 -36.375 -10.656 1 97.69 601 TYR A C 1
ATOM 4868 O O . TYR A 1 601 ? -2.758 -36.375 -10.711 1 97.69 601 TYR A O 1
ATOM 4876 N N . ALA A 1 602 ? -0.893 -36 -9.578 1 96.25 602 ALA A N 1
ATOM 4877 C CA . ALA A 1 602 ? -1.545 -35.375 -8.422 1 96.25 602 ALA A CA 1
ATOM 4878 C C . ALA A 1 602 ? -0.982 -34 -8.148 1 96.25 602 ALA A C 1
ATOM 4880 O O . ALA A 1 602 ? -0.149 -33.812 -7.258 1 96.25 602 ALA A O 1
ATOM 4881 N N . PRO A 1 603 ? -1.48 -33.031 -8.805 1 96.75 603 PRO A N 1
ATOM 4882 C CA . PRO A 1 603 ? -0.95 -31.672 -8.617 1 96.75 603 PRO A CA 1
ATOM 4883 C C . PRO A 1 603 ? -1.196 -31.125 -7.207 1 96.75 603 PRO A C 1
ATOM 4885 O O . PRO A 1 603 ? -2.221 -31.438 -6.594 1 96.75 603 PRO A O 1
ATOM 4888 N N . VAL A 1 604 ? -0.24 -30.359 -6.727 1 95.5 604 VAL A N 1
ATOM 4889 C CA . VAL A 1 604 ? -0.42 -29.641 -5.465 1 95.5 604 VAL A CA 1
ATOM 4890 C C . VAL A 1 604 ? -1.029 -28.266 -5.727 1 95.5 604 VAL A C 1
ATOM 4892 O O . VAL A 1 604 ? -0.508 -27.5 -6.535 1 95.5 604 VAL A O 1
ATOM 4895 N N . VAL A 1 605 ? -2.105 -28.016 -5.07 1 96.44 605 VAL A N 1
ATOM 4896 C CA . VAL A 1 605 ? -2.818 -26.75 -5.223 1 96.44 605 VAL A CA 1
ATOM 4897 C C . VAL A 1 605 ? -2.518 -25.844 -4.035 1 96.44 605 VAL A C 1
ATOM 4899 O O . VAL A 1 605 ? -2.217 -26.328 -2.938 1 96.44 605 VAL A O 1
ATOM 4902 N N . MET A 1 606 ? -2.518 -24.562 -4.301 1 95 606 MET A N 1
ATOM 4903 C CA . MET A 1 606 ? -2.328 -23.609 -3.203 1 95 606 MET A CA 1
ATOM 4904 C C . MET A 1 606 ? -3.668 -23.203 -2.605 1 95 606 MET A C 1
ATOM 4906 O O . MET A 1 606 ? -4.539 -22.688 -3.314 1 95 606 MET A O 1
ATOM 4910 N N . ARG A 1 607 ? -3.77 -23.375 -1.389 1 95.12 607 ARG A N 1
ATOM 4911 C CA . ARG A 1 607 ? -4.938 -22.875 -0.679 1 95.12 607 ARG A CA 1
ATOM 4912 C C . ARG A 1 607 ? -4.773 -21.391 -0.333 1 95.12 607 ARG A C 1
ATOM 4914 O O . ARG A 1 607 ? -3.854 -21.031 0.399 1 95.12 607 ARG A O 1
ATOM 4921 N N . LEU A 1 608 ? -5.676 -20.578 -0.81 1 93.06 608 LEU A N 1
ATOM 4922 C CA . LEU A 1 608 ? -5.602 -19.141 -0.56 1 93.06 608 LEU A CA 1
ATOM 4923 C C . LEU A 1 608 ? -6.047 -18.812 0.862 1 93.06 608 LEU A C 1
ATOM 4925 O O . LEU A 1 608 ? -6.992 -19.406 1.376 1 93.06 608 LEU A O 1
ATOM 4929 N N . ASP A 1 609 ? -5.355 -17.859 1.44 1 91.25 609 ASP A N 1
ATOM 4930 C CA . ASP A 1 609 ? -5.777 -17.312 2.727 1 91.25 609 ASP A CA 1
ATOM 4931 C C . ASP A 1 609 ? -7.051 -16.469 2.58 1 91.25 609 ASP A C 1
ATOM 4933 O O . ASP A 1 609 ? -7.406 -16.062 1.473 1 91.25 609 ASP A O 1
ATOM 4937 N N . CYS A 1 610 ? -7.633 -16.312 3.752 1 91.12 610 CYS A N 1
ATOM 4938 C CA . CYS A 1 610 ? -8.797 -15.43 3.738 1 91.12 610 CYS A CA 1
ATOM 4939 C C . CYS A 1 610 ? -8.414 -14.047 3.234 1 91.12 610 CYS A C 1
ATOM 4941 O O . CYS A 1 610 ? -7.43 -13.461 3.691 1 91.12 610 CYS A O 1
ATOM 4943 N N . GLY A 1 611 ? -9.148 -13.562 2.279 1 89.06 611 GLY A N 1
ATOM 4944 C CA . GLY A 1 611 ? -8.883 -12.234 1.749 1 89.06 611 GLY A CA 1
ATOM 4945 C C . GLY A 1 611 ? -7.945 -12.25 0.555 1 89.06 611 GLY A C 1
ATOM 4946 O O . GLY A 1 611 ? -7.824 -11.25 -0.155 1 89.06 611 GLY A O 1
ATOM 4947 N N . ALA A 1 612 ? -7.297 -13.328 0.328 1 88.94 612 ALA A N 1
ATOM 4948 C CA . ALA A 1 612 ? -6.426 -13.453 -0.838 1 88.94 612 ALA A CA 1
ATOM 4949 C C . ALA A 1 612 ? -7.234 -13.781 -2.092 1 88.94 612 ALA A C 1
ATOM 4951 O O . ALA A 1 612 ? -8.406 -14.148 -2.002 1 88.94 612 ALA A O 1
ATOM 4952 N N . SER A 1 613 ? -6.625 -13.469 -3.234 1 89.31 613 SER A N 1
ATOM 4953 C CA . SER A 1 613 ? -7.254 -13.711 -4.527 1 89.31 613 SER A CA 1
ATOM 4954 C C . SER A 1 613 ? -6.23 -14.164 -5.566 1 89.31 613 SER A C 1
ATOM 4956 O O . SER A 1 613 ? -5.023 -14.055 -5.34 1 89.31 613 SER A O 1
ATOM 4958 N N . PRO A 1 614 ? -6.723 -14.727 -6.621 1 88.75 614 PRO A N 1
ATOM 4959 C CA . PRO A 1 614 ? -5.781 -15.102 -7.68 1 88.75 614 PRO A CA 1
ATOM 4960 C C . PRO A 1 614 ? -4.98 -13.914 -8.203 1 88.75 614 PRO A C 1
ATOM 4962 O O . PRO A 1 614 ? -3.877 -14.094 -8.727 1 88.75 614 PRO A O 1
ATOM 4965 N N . ARG A 1 615 ? -5.438 -12.75 -8.023 1 85.12 615 ARG A N 1
ATOM 4966 C CA . ARG A 1 615 ? -4.738 -11.555 -8.484 1 85.12 615 ARG A CA 1
ATOM 4967 C C . ARG A 1 615 ? -3.686 -11.117 -7.469 1 85.12 615 ARG A C 1
ATOM 4969 O O . ARG A 1 615 ? -2.738 -10.406 -7.812 1 85.12 615 ARG A O 1
ATOM 4976 N N . ALA A 1 616 ? -3.893 -11.461 -6.285 1 83.62 616 ALA A N 1
ATOM 4977 C CA . ALA A 1 616 ? -2.957 -11.242 -5.184 1 83.62 616 ALA A CA 1
ATOM 4978 C C . ALA A 1 616 ? -2.883 -12.461 -4.273 1 83.62 616 ALA A C 1
ATOM 4980 O O . ALA A 1 616 ? -3.328 -12.414 -3.125 1 83.62 616 ALA A O 1
ATOM 4981 N N . PRO A 1 617 ? -2.189 -13.398 -4.797 1 88.62 617 PRO A N 1
ATOM 4982 C CA . PRO A 1 617 ? -2.271 -14.68 -4.086 1 88.62 617 PRO A CA 1
ATOM 4983 C C . PRO A 1 617 ? -1.384 -14.727 -2.846 1 88.62 617 PRO A C 1
ATOM 4985 O O . PRO A 1 617 ? -0.287 -14.156 -2.846 1 88.62 617 PRO A O 1
ATOM 4988 N N . ALA A 1 618 ? -1.877 -15.219 -1.782 1 87.81 618 ALA A N 1
ATOM 4989 C CA . ALA A 1 618 ? -1.206 -15.562 -0.532 1 87.81 618 ALA A CA 1
ATOM 4990 C C . ALA A 1 618 ? -1.85 -16.797 0.114 1 87.81 618 ALA A C 1
ATOM 4992 O O . ALA A 1 618 ? -3.074 -16.922 0.11 1 87.81 618 ALA A O 1
ATOM 4993 N N . GLY A 1 619 ? -1.018 -17.703 0.421 1 91.62 619 GLY A N 1
ATOM 4994 C CA . GLY A 1 619 ? -1.576 -18.906 1.02 1 91.62 619 GLY A CA 1
ATOM 4995 C C . GLY A 1 619 ? -0.543 -19.984 1.247 1 91.62 619 GLY A C 1
ATOM 4996 O O . GLY A 1 619 ? 0.637 -19.703 1.449 1 91.62 619 GLY A O 1
ATOM 4997 N N . SER A 1 620 ? -1.065 -21.234 1.366 1 91.75 620 SER A N 1
ATOM 4998 C CA . SER A 1 620 ? -0.211 -22.391 1.631 1 91.75 620 SER A CA 1
ATOM 4999 C C . SER A 1 620 ? -0.521 -23.531 0.677 1 91.75 620 SER A C 1
ATOM 5001 O O . SER A 1 620 ? -1.678 -23.75 0.307 1 91.75 620 SER A O 1
ATOM 5003 N N . TRP A 1 621 ? 0.542 -24.281 0.359 1 92.81 621 TRP A N 1
ATOM 5004 C CA . TRP A 1 621 ? 0.38 -25.438 -0.532 1 92.81 621 TRP A CA 1
ATOM 5005 C C . TRP A 1 621 ? -0.255 -26.609 0.202 1 92.81 621 TRP A C 1
ATOM 5007 O O . TRP A 1 621 ? 0.108 -26.906 1.343 1 92.81 621 TRP A O 1
ATOM 5017 N N . GLU A 1 622 ? -1.226 -27.25 -0.442 1 92.88 622 GLU A N 1
ATOM 5018 C CA . GLU A 1 622 ? -1.875 -28.438 0.115 1 92.88 622 GLU A CA 1
ATOM 5019 C C . GLU A 1 622 ? -1.092 -29.703 -0.217 1 92.88 622 GLU A C 1
ATOM 5021 O O . GLU A 1 622 ? -1.578 -30.562 -0.95 1 92.88 622 GLU A O 1
ATOM 5026 N N . VAL A 1 623 ? -0.027 -29.875 0.46 1 90.19 623 VAL A N 1
ATOM 5027 C CA . VAL A 1 623 ? 0.935 -30.938 0.136 1 90.19 623 VAL A CA 1
ATOM 5028 C C . VAL A 1 623 ? 0.366 -32.281 0.526 1 90.19 623 VAL A C 1
ATOM 5030 O O . VAL A 1 623 ? 0.709 -33.312 -0.077 1 90.19 623 VAL A O 1
ATOM 5033 N N . SER A 1 624 ? -0.544 -32.344 1.409 1 87.88 624 SER A N 1
ATOM 5034 C CA . SER A 1 624 ? -1.114 -33.625 1.848 1 87.88 624 SER A CA 1
ATOM 5035 C C . SER A 1 624 ? -2.447 -33.906 1.16 1 87.88 624 SER A C 1
ATOM 5037 O O . SER A 1 624 ? -3.137 -34.875 1.492 1 87.88 624 SER A O 1
ATOM 5039 N N . GLY A 1 625 ? -2.797 -33.062 0.253 1 89.31 625 GLY A N 1
ATOM 5040 C CA . GLY A 1 625 ? -4.051 -33.25 -0.459 1 89.31 625 GLY A CA 1
ATOM 5041 C C . GLY A 1 625 ? -3.889 -34 -1.768 1 89.31 625 GLY A C 1
ATOM 5042 O O . GLY A 1 625 ? -3.102 -33.594 -2.625 1 89.31 625 GLY A O 1
ATOM 5043 N N . TYR A 1 626 ? -4.664 -35.156 -1.903 1 91.75 626 TYR A N 1
ATOM 5044 C CA . TYR A 1 626 ? -4.582 -35.969 -3.119 1 91.75 626 TYR A CA 1
ATOM 5045 C C . TYR A 1 626 ? -5.938 -36.031 -3.809 1 91.75 626 TYR A C 1
ATOM 5047 O O . TYR A 1 626 ? -6.176 -36.938 -4.625 1 91.75 626 TYR A O 1
ATOM 5055 N N . GLY A 1 627 ? -6.738 -35.094 -3.439 1 91.94 627 GLY A N 1
ATOM 5056 C CA . GLY A 1 627 ? -8.078 -35.094 -4.004 1 91.94 627 GLY A CA 1
ATOM 5057 C C . GLY A 1 627 ? -8.102 -34.75 -5.48 1 91.94 627 GLY A C 1
ATOM 5058 O O . GLY A 1 627 ? -9.062 -35.062 -6.184 1 91.94 627 GLY A O 1
ATOM 5059 N N . LEU A 1 628 ? -7.141 -34.094 -5.949 1 96.5 628 LEU A N 1
ATOM 5060 C CA . LEU A 1 628 ? -6.969 -33.812 -7.367 1 96.5 628 LEU A CA 1
ATOM 5061 C C . LEU A 1 628 ? -6.043 -34.812 -8.031 1 96.5 628 LEU A C 1
ATOM 5063 O O . LEU A 1 628 ? -4.891 -34.969 -7.617 1 96.5 628 LEU A O 1
ATOM 5067 N N . MET A 1 629 ? -6.594 -35.5 -9.047 1 97.5 629 MET A N 1
ATOM 5068 C CA . MET A 1 629 ? -5.777 -36.562 -9.633 1 97.5 629 MET A CA 1
ATOM 5069 C C . MET A 1 629 ? -6.109 -36.75 -11.109 1 97.5 629 MET A C 1
ATOM 5071 O O . MET A 1 629 ? -7.281 -36.812 -11.484 1 97.5 629 MET A O 1
ATOM 5075 N N . GLY A 1 630 ? -5.09 -36.75 -11.914 1 98.44 630 GLY A N 1
ATOM 5076 C CA . GLY A 1 630 ? -5.176 -37.188 -13.297 1 98.44 630 GLY A CA 1
ATOM 5077 C C . GLY A 1 630 ? -4.766 -38.625 -13.5 1 98.44 630 GLY A C 1
ATOM 5078 O O . GLY A 1 630 ? -3.697 -39.031 -13.047 1 98.44 630 GLY A O 1
ATOM 5079 N N . ILE A 1 631 ? -5.598 -39.375 -14.156 1 98.56 631 ILE A N 1
ATOM 5080 C CA . ILE A 1 631 ? -5.348 -40.812 -14.336 1 98.56 631 ILE A CA 1
ATOM 5081 C C . ILE A 1 631 ? -6.027 -41.281 -15.617 1 98.56 631 ILE A C 1
ATOM 5083 O O . ILE A 1 631 ? -7.148 -40.875 -15.922 1 98.56 631 ILE A O 1
ATOM 5087 N N . TYR A 1 632 ? -5.328 -42.094 -16.344 1 98.81 632 TYR A N 1
ATOM 5088 C CA . TYR A 1 632 ? -5.973 -42.688 -17.516 1 98.81 632 TYR A CA 1
ATOM 5089 C C . TYR A 1 632 ? -7.145 -43.562 -17.109 1 98.81 632 TYR A C 1
ATOM 5091 O O . TYR A 1 632 ? -7.074 -44.281 -16.094 1 98.81 632 TYR A O 1
ATOM 5099 N N . LYS A 1 633 ? -8.195 -43.531 -17.906 1 98.75 633 LYS A N 1
ATOM 5100 C CA . LYS A 1 633 ? -9.391 -44.344 -17.656 1 98.75 633 LYS A CA 1
ATOM 5101 C C . LYS A 1 633 ? -9.047 -45.812 -17.516 1 98.75 633 LYS A C 1
ATOM 5103 O O . LYS A 1 633 ? -9.586 -46.531 -16.656 1 98.75 633 LYS A O 1
ATOM 5108 N N . SER A 1 634 ? -8.188 -46.344 -18.312 1 98.44 634 SER A N 1
ATOM 5109 C CA . SER A 1 634 ? -7.754 -47.75 -18.25 1 98.44 634 SER A CA 1
ATOM 5110 C C . SER A 1 634 ? -7.121 -48.062 -16.906 1 98.44 634 SER A C 1
ATOM 5112 O O . SER A 1 634 ? -7.379 -49.125 -16.328 1 98.44 634 SER A O 1
ATOM 5114 N N . ASP A 1 635 ? -6.289 -47.188 -16.438 1 98.38 635 ASP A N 1
ATOM 5115 C CA . ASP A 1 635 ? -5.648 -47.375 -15.141 1 98.38 635 ASP A CA 1
ATOM 5116 C C . ASP A 1 635 ? -6.668 -47.312 -14.008 1 98.38 635 ASP A C 1
ATOM 5118 O O . ASP A 1 635 ? -6.598 -48.094 -13.055 1 98.38 635 ASP A O 1
ATOM 5122 N N . MET A 1 636 ? -7.574 -46.375 -14.102 1 98.31 636 MET A N 1
ATOM 5123 C CA . MET A 1 636 ? -8.625 -46.25 -13.094 1 98.31 636 MET A CA 1
ATOM 5124 C C . MET A 1 636 ? -9.453 -47.531 -13.016 1 98.31 636 MET A C 1
ATOM 5126 O O . MET A 1 636 ? -9.75 -48 -11.922 1 98.31 636 MET A O 1
ATOM 5130 N N . ASP A 1 637 ? -9.773 -48.062 -14.141 1 97.44 637 ASP A N 1
ATOM 5131 C CA . ASP A 1 637 ? -10.523 -49.312 -14.172 1 97.44 637 ASP A CA 1
ATOM 5132 C C . ASP A 1 637 ? -9.719 -50.438 -13.578 1 97.44 637 ASP A C 1
ATOM 5134 O O . ASP A 1 637 ? -10.25 -51.25 -12.828 1 97.44 637 ASP A O 1
ATOM 5138 N N . ARG A 1 638 ? -8.5 -50.438 -13.914 1 97.06 638 ARG A N 1
ATOM 5139 C CA . ARG A 1 638 ? -7.605 -51.469 -13.445 1 97.06 638 ARG A CA 1
ATOM 5140 C C . ARG A 1 638 ? -7.539 -51.5 -11.922 1 97.06 638 ARG A C 1
ATOM 5142 O O . ARG A 1 638 ? -7.477 -52.562 -11.312 1 97.06 638 ARG A O 1
ATOM 5149 N N . ILE A 1 639 ? -7.609 -50.406 -11.312 1 95.62 639 ILE A N 1
ATOM 5150 C CA . ILE A 1 639 ? -7.434 -50.344 -9.867 1 95.62 639 ILE A CA 1
ATOM 5151 C C . ILE A 1 639 ? -8.797 -50.406 -9.18 1 95.62 639 ILE A C 1
ATOM 5153 O O . ILE A 1 639 ? -8.891 -50.312 -7.953 1 95.62 639 ILE A O 1
ATOM 5157 N N . GLY A 1 640 ? -9.859 -50.438 -9.875 1 95.19 640 GLY A N 1
ATOM 5158 C CA . GLY A 1 640 ? -11.164 -50.719 -9.305 1 95.19 640 GLY A CA 1
ATOM 5159 C C . GLY A 1 640 ? -12.016 -49.5 -9.117 1 95.19 640 GLY A C 1
ATOM 5160 O O . GLY A 1 640 ? -13.023 -49.531 -8.406 1 95.19 640 GLY A O 1
ATOM 5161 N N . GLY A 1 641 ? -11.609 -48.438 -9.711 1 95.75 641 GLY A N 1
ATOM 5162 C CA . GLY A 1 641 ? -12.383 -47.219 -9.594 1 95.75 641 GLY A CA 1
ATOM 5163 C C . GLY A 1 641 ? -12.375 -46.625 -8.195 1 95.75 641 GLY A C 1
ATOM 5164 O O . GLY A 1 641 ? -11.422 -46.812 -7.441 1 95.75 641 GLY A O 1
ATOM 5165 N N . MET A 1 642 ? -13.375 -45.781 -7.906 1 94.31 642 MET A N 1
ATOM 5166 C CA . MET A 1 642 ? -13.492 -45.188 -6.586 1 94.31 642 MET A CA 1
ATOM 5167 C C . MET A 1 642 ? -14.047 -46.188 -5.578 1 94.31 642 MET A C 1
ATOM 5169 O O . MET A 1 642 ? -14.883 -47 -5.922 1 94.31 642 MET A O 1
ATOM 5173 N N . ASN A 1 643 ? -13.586 -46.062 -4.387 1 91.88 643 ASN A N 1
ATOM 5174 C CA . ASN A 1 643 ? -14.117 -46.875 -3.322 1 91.88 643 ASN A CA 1
ATOM 5175 C C . ASN A 1 643 ? -15.438 -46.344 -2.791 1 91.88 643 ASN A C 1
ATOM 5177 O O . ASN A 1 643 ? -15.461 -45.594 -1.817 1 91.88 643 ASN A O 1
ATOM 5181 N N . ILE A 1 644 ? -16.516 -46.75 -3.307 1 89.44 644 ILE A N 1
ATOM 5182 C CA . ILE A 1 644 ? -17.828 -46.219 -2.957 1 89.44 644 ILE A CA 1
ATOM 5183 C C . ILE A 1 644 ? -18.422 -47.031 -1.821 1 89.44 644 ILE A C 1
ATOM 5185 O O . ILE A 1 644 ? -19.453 -46.656 -1.254 1 89.44 644 ILE A O 1
ATOM 5189 N N . ARG A 1 645 ? -17.875 -48.094 -1.523 1 84.69 645 ARG A N 1
ATOM 5190 C CA . ARG A 1 645 ? -18.422 -48.938 -0.466 1 84.69 645 ARG A CA 1
ATOM 5191 C C . ARG A 1 645 ? -18.031 -48.406 0.911 1 84.69 645 ARG A C 1
ATOM 5193 O O . ARG A 1 645 ? -18.906 -48.188 1.763 1 84.69 645 ARG A O 1
ATOM 5200 N N . GLU A 1 646 ? -16.797 -48.125 1.06 1 80.69 646 GLU A N 1
ATOM 5201 C CA . GLU A 1 646 ? -16.312 -47.688 2.363 1 80.69 646 GLU A CA 1
ATOM 5202 C C . GLU A 1 646 ? -16.469 -46.188 2.527 1 80.69 646 GLU A C 1
ATOM 5204 O O . GLU A 1 646 ? -16.547 -45.688 3.65 1 80.69 646 GLU A O 1
ATOM 5209 N N . PHE A 1 647 ? -16.5 -45.469 1.483 1 79.75 647 PHE A N 1
ATOM 5210 C CA . PHE A 1 647 ? -16.5 -44 1.578 1 79.75 647 PHE A CA 1
ATOM 5211 C C . PHE A 1 647 ? -17.812 -43.438 1.052 1 79.75 647 PHE A C 1
ATOM 5213 O O . PHE A 1 647 ? -17.812 -42.469 0.309 1 79.75 647 PHE A O 1
ATOM 5220 N N . LYS A 1 648 ? -18.859 -44 1.495 1 70.44 648 LYS A N 1
ATOM 5221 C CA . LYS A 1 648 ? -20.188 -43.5 1.124 1 70.44 648 LYS A CA 1
ATOM 5222 C C . LYS A 1 648 ? -20.516 -42.188 1.848 1 70.44 648 LYS A C 1
ATOM 5224 O O . LYS A 1 648 ? -20.797 -41.188 1.21 1 70.44 648 LYS A O 1
ATOM 5229 N N . ASP A 1 649 ? -20.438 -42.25 3.209 1 66.06 649 ASP A N 1
ATOM 5230 C CA . ASP A 1 649 ? -20.859 -41.094 3.986 1 66.06 649 ASP A CA 1
ATOM 5231 C C . ASP A 1 649 ? -19.672 -40.438 4.668 1 66.06 649 ASP A C 1
ATOM 5233 O O . ASP A 1 649 ? -19.844 -39.469 5.418 1 66.06 649 ASP A O 1
ATOM 5237 N N . LYS A 1 650 ? -18.578 -40.906 4.484 1 62.84 650 LYS A N 1
ATOM 5238 C CA . LYS A 1 650 ? -17.406 -40.344 5.176 1 62.84 650 LYS A CA 1
ATOM 5239 C C . LYS A 1 650 ? -16.641 -39.406 4.27 1 62.84 650 LYS A C 1
ATOM 5241 O O . LYS A 1 650 ? -16.422 -39.688 3.092 1 62.84 650 LYS A O 1
ATOM 5246 N N . TRP A 1 651 ? -16.562 -38.156 4.957 1 63.78 651 TRP A N 1
ATOM 5247 C CA . TRP A 1 651 ? -15.742 -37.188 4.238 1 63.78 651 TRP A CA 1
ATOM 5248 C C . TRP A 1 651 ? -14.289 -37.25 4.699 1 63.78 651 TRP A C 1
ATOM 5250 O O . TRP A 1 651 ? -14.016 -37.281 5.898 1 63.78 651 TRP A O 1
ATOM 5260 N N . GLY A 1 652 ? -13.484 -37.5 3.748 1 71.06 652 GLY A N 1
ATOM 5261 C CA . GLY A 1 652 ? -12.07 -37.438 4.082 1 71.06 652 GLY A CA 1
ATOM 5262 C C . GLY A 1 652 ? -11.391 -38.812 3.982 1 71.06 652 GLY A C 1
ATOM 5263 O O . GLY A 1 652 ? -12.008 -39.844 4.285 1 71.06 652 GLY A O 1
ATOM 5264 N N . GLY A 1 653 ? -10.336 -38.906 3.357 1 80.44 653 GLY A N 1
ATOM 5265 C CA . GLY A 1 653 ? -9.508 -40.094 3.326 1 80.44 653 GLY A CA 1
ATOM 5266 C C . GLY A 1 653 ? -9.656 -40.875 2.045 1 80.44 653 GLY A C 1
ATOM 5267 O O . GLY A 1 653 ? -8.82 -41.75 1.744 1 80.44 653 GLY A O 1
ATOM 5268 N N . GLU A 1 654 ? -10.773 -40.625 1.303 1 86.12 654 GLU A N 1
ATOM 5269 C CA . GLU A 1 654 ? -10.984 -41.344 0.059 1 86.12 654 GLU A CA 1
ATOM 5270 C C . GLU A 1 654 ? -9.82 -41.156 -0.905 1 86.12 654 GLU A C 1
ATOM 5272 O O . GLU A 1 654 ? -9.484 -42.062 -1.672 1 86.12 654 GLU A O 1
ATOM 5277 N N . ASP A 1 655 ? -9.297 -40 -0.826 1 87.56 655 ASP A N 1
ATOM 5278 C CA . ASP A 1 655 ? -8.18 -39.719 -1.723 1 87.56 655 ASP A CA 1
ATOM 5279 C C . ASP A 1 655 ? -6.93 -40.5 -1.327 1 87.56 655 ASP A C 1
ATOM 5281 O O . ASP A 1 655 ? -6.227 -41.031 -2.188 1 87.56 655 ASP A O 1
ATOM 5285 N N . TRP A 1 656 ? -6.691 -40.625 -0.041 1 88.5 656 TRP A N 1
ATOM 5286 C CA . TRP A 1 656 ? -5.535 -41.406 0.428 1 88.5 656 TRP A CA 1
ATOM 5287 C C . TRP A 1 656 ? -5.691 -42.875 0.126 1 88.5 656 TRP A C 1
ATOM 5289 O O . TRP A 1 656 ? -4.727 -43.562 -0.244 1 88.5 656 TRP A O 1
ATOM 5299 N N . GLU A 1 657 ? -6.844 -43.312 0.355 1 91.06 657 GLU A N 1
ATOM 5300 C CA . GLU A 1 657 ? -7.121 -44.719 0.025 1 91.06 657 GLU A CA 1
ATOM 5301 C C . GLU A 1 657 ? -6.926 -44.969 -1.465 1 91.06 657 GLU A C 1
ATOM 5303 O O . GLU A 1 657 ? -6.367 -46 -1.851 1 91.06 657 GLU A O 1
ATOM 5308 N N . LEU A 1 658 ? -7.438 -44.125 -2.287 1 92.94 658 LEU A N 1
ATOM 5309 C CA . LEU A 1 658 ? -7.23 -44.219 -3.727 1 92.94 658 LEU A CA 1
ATOM 5310 C C . LEU A 1 658 ? -5.742 -44.219 -4.066 1 92.94 658 LEU A C 1
ATOM 5312 O O . LEU A 1 658 ? -5.281 -45 -4.895 1 92.94 658 LEU A O 1
ATOM 5316 N N . LEU A 1 659 ? -5.062 -43.312 -3.412 1 92 659 LEU A N 1
ATOM 5317 C CA . LEU A 1 659 ? -3.621 -43.219 -3.611 1 92 659 LEU A CA 1
ATOM 5318 C C . LEU A 1 659 ? -2.932 -44.531 -3.293 1 92 659 LEU A C 1
ATOM 5320 O O . LEU A 1 659 ? -2.039 -44.969 -4.027 1 92 659 LEU A O 1
ATOM 5324 N N . ASP A 1 660 ? -3.338 -45.156 -2.271 1 89.56 660 ASP A N 1
ATOM 5325 C CA . ASP A 1 660 ? -2.768 -46.438 -1.879 1 89.56 660 ASP A CA 1
ATOM 5326 C C . ASP A 1 660 ? -2.969 -47.5 -2.971 1 89.56 660 ASP A C 1
ATOM 5328 O O . ASP A 1 660 ? -2.061 -48.281 -3.262 1 89.56 660 ASP A O 1
ATOM 5332 N N . ARG A 1 661 ? -4.086 -47.5 -3.529 1 93.06 661 ARG A N 1
ATOM 5333 C CA . ARG A 1 661 ? -4.363 -48.438 -4.59 1 93.06 661 ARG A CA 1
ATOM 5334 C C . ARG A 1 661 ? -3.572 -48.125 -5.852 1 93.06 661 ARG A C 1
ATOM 5336 O O . ARG A 1 661 ? -3.119 -49.031 -6.562 1 93.06 661 ARG A O 1
ATOM 5343 N N . VAL A 1 662 ? -3.449 -46.875 -6.129 1 93.31 662 VAL A N 1
ATOM 5344 C CA . VAL A 1 662 ? -2.648 -46.438 -7.266 1 93.31 662 VAL A CA 1
ATOM 5345 C C . VAL A 1 662 ? -1.213 -46.938 -7.109 1 93.31 662 VAL A C 1
ATOM 5347 O O . VAL A 1 662 ? -0.673 -47.594 -8.008 1 93.31 662 VAL A O 1
ATOM 5350 N N . LEU A 1 663 ? -0.68 -46.688 -6.012 1 90.19 663 LEU A N 1
ATOM 5351 C CA . LEU A 1 663 ? 0.692 -47.094 -5.734 1 90.19 663 LEU A CA 1
ATOM 5352 C C . LEU A 1 663 ? 0.806 -48.625 -5.684 1 90.19 663 LEU A C 1
ATOM 5354 O O . LEU A 1 663 ? 1.768 -49.188 -6.199 1 90.19 663 LEU A O 1
ATOM 5358 N N . GLY A 1 664 ? -0.172 -49.219 -5.113 1 88.25 664 GLY A N 1
ATOM 5359 C CA . GLY A 1 664 ? -0.178 -50.656 -4.977 1 88.25 664 GLY A CA 1
ATOM 5360 C C . GLY A 1 664 ? -0.25 -51.375 -6.305 1 88.25 664 GLY A C 1
ATOM 5361 O O . GLY A 1 664 ? 0.15 -52.562 -6.406 1 88.25 664 GLY A O 1
ATOM 5362 N N . ASN A 1 665 ? -0.688 -50.719 -7.277 1 91.31 665 ASN A N 1
ATOM 5363 C CA . ASN A 1 665 ? -0.811 -51.312 -8.594 1 91.31 665 ASN A CA 1
ATOM 5364 C C . ASN A 1 665 ? 0.343 -50.906 -9.508 1 91.31 665 ASN A C 1
ATOM 5366 O O . ASN A 1 665 ? 0.239 -51.031 -10.734 1 91.31 665 ASN A O 1
ATOM 5370 N N . GLY A 1 666 ? 1.345 -50.344 -8.938 1 87.88 666 GLY A N 1
ATOM 5371 C CA . GLY A 1 666 ? 2.594 -50.125 -9.648 1 87.88 666 GLY A CA 1
ATOM 5372 C C . GLY A 1 666 ? 2.613 -48.812 -10.43 1 87.88 666 GLY A C 1
ATOM 5373 O O . GLY A 1 666 ? 3.48 -48.594 -11.281 1 87.88 666 GLY A O 1
ATOM 5374 N N . LEU A 1 667 ? 1.677 -48 -10.234 1 92.12 667 LEU A N 1
ATOM 5375 C CA . LEU A 1 667 ? 1.661 -46.688 -10.906 1 92.12 667 LEU A CA 1
ATOM 5376 C C . LEU A 1 667 ? 2.469 -45.656 -10.125 1 92.12 667 LEU A C 1
ATOM 5378 O O . LEU A 1 667 ? 2.445 -45.656 -8.891 1 92.12 667 LEU A O 1
ATOM 5382 N N . GLU A 1 668 ? 3.195 -44.812 -10.812 1 91.5 668 GLU A N 1
ATOM 5383 C CA . GLU A 1 668 ? 3.898 -43.688 -10.203 1 91.5 668 GLU A CA 1
ATOM 5384 C C . GLU A 1 668 ? 2.973 -42.469 -10.031 1 91.5 668 GLU A C 1
ATOM 5386 O O . GLU A 1 668 ? 1.981 -42.344 -10.75 1 91.5 668 GLU A O 1
ATOM 5391 N N . VAL A 1 669 ? 3.33 -41.688 -9.023 1 93.25 669 VAL A N 1
ATOM 5392 C CA . VAL A 1 669 ? 2.564 -40.469 -8.812 1 93.25 669 VAL A CA 1
ATOM 5393 C C . VAL A 1 669 ? 3.471 -39.25 -9 1 93.25 669 VAL A C 1
ATOM 5395 O O . VAL A 1 669 ? 4.449 -39.062 -8.266 1 93.25 669 VAL A O 1
ATOM 5398 N N . GLU A 1 670 ? 3.168 -38.469 -10 1 94.81 670 GLU A N 1
ATOM 5399 C CA . GLU A 1 670 ? 3.875 -37.219 -10.195 1 94.81 670 GLU A CA 1
ATOM 5400 C C . GLU A 1 670 ? 3.285 -36.094 -9.328 1 94.81 670 GLU A C 1
ATOM 5402 O O . GLU A 1 670 ? 2.08 -35.844 -9.375 1 94.81 670 GLU A O 1
ATOM 5407 N N . ARG A 1 671 ? 4.117 -35.469 -8.484 1 92.94 671 ARG A N 1
ATOM 5408 C CA . ARG A 1 671 ? 3.697 -34.406 -7.582 1 92.94 671 ARG A CA 1
ATOM 5409 C C . ARG A 1 671 ? 4.473 -33.125 -7.848 1 92.94 671 ARG A C 1
ATOM 5411 O O . ARG A 1 671 ? 5.691 -33.062 -7.668 1 92.94 671 ARG A O 1
ATOM 5418 N N . LEU A 1 672 ? 3.799 -32.125 -8.281 1 94.69 672 LEU A N 1
ATOM 5419 C CA . LEU A 1 672 ? 4.355 -30.797 -8.555 1 94.69 672 LEU A CA 1
ATOM 5420 C C . LEU A 1 672 ? 3.436 -29.703 -8.023 1 94.69 672 LEU A C 1
ATOM 5422 O O . LEU A 1 672 ? 2.209 -29.844 -8.078 1 94.69 672 LEU A O 1
ATOM 5426 N N . HIS A 1 673 ? 4.07 -28.688 -7.492 1 94.56 673 HIS A N 1
ATOM 5427 C CA . HIS A 1 673 ? 3.312 -27.469 -7.188 1 94.56 673 HIS A CA 1
ATOM 5428 C C . HIS A 1 673 ? 2.945 -26.719 -8.461 1 94.56 673 HIS A C 1
ATOM 5430 O O . HIS A 1 673 ? 3.824 -26.25 -9.195 1 94.56 673 HIS A O 1
ATOM 5436 N N . LEU A 1 674 ? 1.689 -26.594 -8.68 1 95.94 674 LEU A N 1
ATOM 5437 C CA . LEU A 1 674 ? 1.267 -26.031 -9.953 1 95.94 674 LEU A CA 1
ATOM 5438 C C . LEU A 1 674 ? 1.048 -24.516 -9.828 1 95.94 674 LEU A C 1
ATOM 5440 O O . LEU A 1 674 ? 0.255 -24.078 -9 1 95.94 674 LEU A O 1
ATOM 5444 N N . ARG A 1 675 ? 1.717 -23.812 -10.695 1 94.25 675 ARG A N 1
ATOM 5445 C CA . ARG A 1 675 ? 1.609 -22.359 -10.727 1 94.25 675 ARG A CA 1
ATOM 5446 C C . ARG A 1 675 ? 0.186 -21.922 -11.055 1 94.25 675 ARG A C 1
ATOM 5448 O O . ARG A 1 675 ? -0.478 -22.531 -11.898 1 94.25 675 ARG A O 1
ATOM 5455 N N . ASN A 1 676 ? -0.301 -20.844 -10.352 1 92.75 676 ASN A N 1
ATOM 5456 C CA . ASN A 1 676 ? -1.569 -20.172 -10.633 1 92.75 676 ASN A CA 1
ATOM 5457 C C . ASN A 1 676 ? -2.754 -21.109 -10.422 1 92.75 676 ASN A C 1
ATOM 5459 O O . ASN A 1 676 ? -3.809 -20.938 -11.039 1 92.75 676 ASN A O 1
ATOM 5463 N N . PHE A 1 677 ? -2.576 -22.203 -9.75 1 96.31 677 PHE A N 1
ATOM 5464 C CA . PHE A 1 677 ? -3.637 -23.125 -9.375 1 96.31 677 PHE A CA 1
ATOM 5465 C C . PHE A 1 677 ? -4.027 -22.953 -7.918 1 96.31 677 PHE A C 1
ATOM 5467 O O . PHE A 1 677 ? -3.238 -23.234 -7.016 1 96.31 677 PHE A O 1
ATOM 5474 N N . PHE A 1 678 ? -5.27 -22.469 -7.707 1 95.88 678 PHE A N 1
ATOM 5475 C CA . PHE A 1 678 ? -5.613 -22.031 -6.359 1 95.88 678 PHE A CA 1
ATOM 5476 C C . PHE A 1 678 ? -6.906 -22.688 -5.887 1 95.88 678 PHE A C 1
ATOM 5478 O O . PHE A 1 678 ? -7.801 -22.953 -6.691 1 95.88 678 PHE A O 1
ATOM 5485 N N . HIS A 1 679 ? -6.848 -23.031 -4.652 1 96.06 679 HIS A N 1
ATOM 5486 C CA . HIS A 1 679 ? -8.062 -23.375 -3.92 1 96.06 679 HIS A CA 1
ATOM 5487 C C . HIS A 1 679 ? -8.602 -22.172 -3.152 1 96.06 679 HIS A C 1
ATOM 5489 O O . HIS A 1 679 ? -7.949 -21.672 -2.24 1 96.06 679 HIS A O 1
ATOM 5495 N N . HIS A 1 680 ? -9.797 -21.812 -3.488 1 92.38 680 HIS A N 1
ATOM 5496 C CA . HIS A 1 680 ? -10.367 -20.609 -2.881 1 92.38 680 HIS A CA 1
ATOM 5497 C C . HIS A 1 680 ? -10.617 -20.812 -1.391 1 92.38 680 HIS A C 1
ATOM 5499 O O . HIS A 1 680 ? -10.953 -21.922 -0.958 1 92.38 680 HIS A O 1
ATOM 5505 N N . PHE A 1 681 ? -10.477 -19.734 -0.729 1 90.25 681 PHE A N 1
ATOM 5506 C CA . PHE A 1 681 ? -10.82 -19.766 0.687 1 90.25 681 PHE A CA 1
ATOM 5507 C C . PHE A 1 681 ? -12.336 -19.844 0.871 1 90.25 681 PHE A C 1
ATOM 5509 O O . PHE A 1 681 ? -13.078 -19.141 0.173 1 90.25 681 PHE A O 1
ATOM 5516 N N . HIS A 1 682 ? -12.742 -20.625 1.729 1 83.31 682 HIS A N 1
ATOM 5517 C CA . HIS A 1 682 ? -14.141 -20.641 2.162 1 83.31 682 HIS A CA 1
ATOM 5518 C C . HIS A 1 682 ? -14.281 -21.312 3.525 1 83.31 682 HIS A C 1
ATOM 5520 O O . HIS A 1 682 ? -13.531 -22.234 3.848 1 83.31 682 HIS A O 1
ATOM 5526 N N . SER A 1 683 ? -15.203 -20.734 4.25 1 78 683 SER A N 1
ATOM 5527 C CA . SER A 1 683 ? -15.539 -21.375 5.516 1 78 683 SER A CA 1
ATOM 5528 C C . SER A 1 683 ? -16.5 -22.547 5.309 1 78 683 SER A C 1
ATOM 5530 O O . SER A 1 683 ? -16.938 -22.797 4.184 1 78 683 SER A O 1
ATOM 5532 N N . LYS A 1 684 ? -16.672 -23.281 6.398 1 68 684 LYS A N 1
ATOM 5533 C CA . LYS A 1 684 ? -17.594 -24.406 6.32 1 68 684 LYS A CA 1
ATOM 5534 C C . LYS A 1 684 ? -19.047 -23.953 6.398 1 68 684 LYS A C 1
ATOM 5536 O O . LYS A 1 684 ? -19.953 -24.734 6.141 1 68 684 LYS A O 1
ATOM 5541 N N . ARG A 1 685 ? -19.172 -22.75 6.637 1 63.62 685 ARG A N 1
ATOM 5542 C CA . ARG A 1 685 ? -20.547 -22.266 6.781 1 63.62 685 ARG A CA 1
ATOM 5543 C C . ARG A 1 685 ? -21.297 -22.359 5.461 1 63.62 685 ARG A C 1
ATOM 5545 O O . ARG A 1 685 ? -20.812 -21.922 4.422 1 63.62 685 ARG A O 1
ATOM 5552 N N . GLY A 1 686 ? -22.406 -22.938 5.527 1 57.5 686 GLY A N 1
ATOM 5553 C CA . GLY A 1 686 ? -23.266 -23.047 4.363 1 57.5 686 GLY A CA 1
ATOM 5554 C C . GLY A 1 686 ? -22.891 -24.219 3.459 1 57.5 686 GLY A C 1
ATOM 5555 O O . GLY A 1 686 ? -23.5 -24.406 2.406 1 57.5 686 GLY A O 1
ATOM 5556 N N . MET A 1 687 ? -21.781 -24.891 4.066 1 57.91 687 MET A N 1
ATOM 5557 C CA . MET A 1 687 ? -21.344 -26.031 3.268 1 57.91 687 MET A CA 1
ATOM 5558 C C . MET A 1 687 ? -21.953 -27.328 3.789 1 57.91 687 MET A C 1
ATOM 5560 O O . MET A 1 687 ? -22.016 -27.547 5 1 57.91 687 MET A O 1
ATOM 5564 N N . TRP A 1 688 ? -22.75 -28.188 3.182 1 52.72 688 TRP A N 1
ATOM 5565 C CA . TRP A 1 688 ? -23.25 -29.547 3.287 1 52.72 688 TRP A CA 1
ATOM 5566 C C . TRP A 1 688 ? -24.297 -29.656 4.391 1 52.72 688 TRP A C 1
ATOM 5568 O O . TRP A 1 688 ? -23.969 -29.953 5.543 1 52.72 688 TRP A O 1
ATOM 5578 N N . GLU A 1 689 ? -25.172 -28.719 4.59 1 47.59 689 GLU A N 1
ATOM 5579 C CA . GLU A 1 689 ? -26.172 -28.953 5.625 1 47.59 689 GLU A CA 1
ATOM 5580 C C . GLU A 1 689 ? -26.781 -30.359 5.496 1 47.59 689 GLU A C 1
ATOM 5582 O O . GLU A 1 689 ? -27.281 -30.734 4.434 1 47.59 689 GLU A O 1
ATOM 5587 N N . ASN A 1 690 ? -26.141 -31.281 6.168 1 41.12 690 ASN A N 1
ATOM 5588 C CA . ASN A 1 690 ? -26.875 -32.531 6.344 1 41.12 690 ASN A CA 1
ATOM 5589 C C . ASN A 1 690 ? -28.266 -32.281 6.938 1 41.12 690 ASN A C 1
ATOM 5591 O O . ASN A 1 690 ? -28.406 -31.516 7.887 1 41.12 690 ASN A O 1
ATOM 5595 N N . ASN A 1 691 ? -29.297 -32.344 6.168 1 35.72 691 ASN A N 1
ATOM 5596 C CA . ASN A 1 691 ? -30.625 -32.406 6.777 1 35.72 691 ASN A CA 1
ATOM 5597 C C . ASN A 1 691 ? -30.672 -33.406 7.922 1 35.72 691 ASN A C 1
ATOM 5599 O O . ASN A 1 691 ? -30.484 -34.594 7.707 1 35.72 691 ASN A O 1
ATOM 5603 N N . LYS A 1 692 ? -30.234 -33.188 9.078 1 34.62 692 LYS A N 1
ATOM 5604 C CA . LYS A 1 692 ? -30.656 -33.969 10.227 1 34.62 692 LYS A CA 1
ATOM 5605 C C . LYS A 1 692 ? -32.188 -34.156 10.234 1 34.62 692 LYS A C 1
ATOM 5607 O O . LYS A 1 692 ? -32.906 -33.25 10.586 1 34.62 692 LYS A O 1
ATOM 5612 N N . GLN A 1 693 ? -32.781 -34.812 9.188 1 25.89 693 GLN A N 1
ATOM 5613 C CA . GLN A 1 693 ? -34.031 -35.469 9.578 1 25.89 693 GLN A CA 1
ATOM 5614 C C . GLN A 1 693 ? -33.844 -36.406 10.75 1 25.89 693 GLN A C 1
ATOM 5616 O O . GLN A 1 693 ? -33.625 -37.594 10.547 1 25.89 693 GLN A O 1
ATOM 5621 N N . GLY A 1 694 ? -33.094 -36.156 11.922 1 21.75 694 GLY A N 1
ATOM 5622 C CA . GLY A 1 694 ? -33.844 -36.812 12.969 1 21.75 694 GLY A CA 1
ATOM 5623 C C . GLY A 1 694 ? -35.188 -36.156 13.234 1 21.75 694 GLY A C 1
ATOM 5624 O O . GLY A 1 694 ? -35.375 -35 12.938 1 21.75 694 GLY A O 1
ATOM 5625 N N . MET B 1 1 ? -35.875 -2.281 -34.438 1 17.59 1 MET B N 1
ATOM 5626 C CA . MET B 1 1 ? -35.312 -3.621 -34.312 1 17.59 1 MET B CA 1
ATOM 5627 C C . MET B 1 1 ? -33.812 -3.602 -34.5 1 17.59 1 MET B C 1
ATOM 5629 O O . MET B 1 1 ? -33.156 -4.648 -34.438 1 17.59 1 MET B O 1
ATOM 5633 N N . LYS B 1 2 ? -33.031 -2.531 -34.781 1 18.44 2 LYS B N 1
ATOM 5634 C CA . LYS B 1 2 ? -32 -2.395 -35.812 1 18.44 2 LYS B CA 1
ATOM 5635 C C . LYS B 1 2 ? -30.656 -2.902 -35.281 1 18.44 2 LYS B C 1
ATOM 5637 O O . LYS B 1 2 ? -30.219 -2.529 -34.188 1 18.44 2 LYS B O 1
ATOM 5642 N N . TYR B 1 3 ? -30.109 -4.027 -35.781 1 17.98 3 TYR B N 1
ATOM 5643 C CA . TYR B 1 3 ? -29.188 -5.113 -35.469 1 17.98 3 TYR B CA 1
ATOM 5644 C C . TYR B 1 3 ? -27.75 -4.664 -35.594 1 17.98 3 TYR B C 1
ATOM 5646 O O . TYR B 1 3 ? -26.828 -5.48 -35.5 1 17.98 3 TYR B O 1
ATOM 5654 N N . GLY B 1 4 ? -27.453 -3.297 -35.656 1 19.44 4 GLY B N 1
ATOM 5655 C CA . GLY B 1 4 ? -26.297 -3.041 -36.5 1 19.44 4 GLY B CA 1
ATOM 5656 C C . GLY B 1 4 ? -25.031 -3.67 -35.969 1 19.44 4 GLY B C 1
ATOM 5657 O O . GLY B 1 4 ? -24.953 -4.051 -34.781 1 19.44 4 GLY B O 1
ATOM 5658 N N . PRO B 1 5 ? -23.953 -3.836 -36.781 1 19.11 5 PRO B N 1
ATOM 5659 C CA . PRO B 1 5 ? -22.75 -4.625 -37.094 1 19.11 5 PRO B CA 1
ATOM 5660 C C . PRO B 1 5 ? -21.594 -4.32 -36.156 1 19.11 5 PRO B C 1
ATOM 5662 O O . PRO B 1 5 ? -21.359 -3.156 -35.812 1 19.11 5 PRO B O 1
ATOM 5665 N N . TYR B 1 6 ? -21.094 -5.242 -35.188 1 19 6 TYR B N 1
ATOM 5666 C CA . TYR B 1 6 ? -20.328 -5.48 -33.969 1 19 6 TYR B CA 1
ATOM 5667 C C . TYR B 1 6 ? -18.828 -5.379 -34.25 1 19 6 TYR B C 1
ATOM 5669 O O . TYR B 1 6 ? -18.031 -5.344 -33.312 1 19 6 TYR B O 1
ATOM 5677 N N . TYR B 1 7 ? -18.234 -5.367 -35.5 1 19 7 TYR B N 1
ATOM 5678 C CA . TYR B 1 7 ? -17.062 -6.207 -35.688 1 19 7 TYR B CA 1
ATOM 5679 C C . TYR B 1 7 ? -15.781 -5.441 -35.375 1 19 7 TYR B C 1
ATOM 5681 O O . TYR B 1 7 ? -15.148 -4.867 -36.25 1 19 7 TYR B O 1
ATOM 5689 N N . VAL B 1 8 ? -15.648 -4.488 -34.469 1 20.98 8 VAL B N 1
ATOM 5690 C CA . VAL B 1 8 ? -14.484 -3.645 -34.719 1 20.98 8 VAL B CA 1
ATOM 5691 C C . VAL B 1 8 ? -13.211 -4.441 -34.469 1 20.98 8 VAL B C 1
ATOM 5693 O O . VAL B 1 8 ? -13.164 -5.301 -33.594 1 20.98 8 VAL B O 1
ATOM 5696 N N . ASP B 1 9 ? -12.148 -4.355 -35.344 1 19.92 9 ASP B N 1
ATOM 5697 C CA . ASP B 1 9 ? -10.883 -4.93 -35.781 1 19.92 9 ASP B CA 1
ATOM 5698 C C . ASP B 1 9 ? -9.797 -4.762 -34.719 1 19.92 9 ASP B C 1
ATOM 5700 O O . ASP B 1 9 ? -9.469 -3.635 -34.344 1 19.92 9 ASP B O 1
ATOM 5704 N N . LEU B 1 10 ? -9.633 -5.656 -33.719 1 19.17 10 LEU B N 1
ATOM 5705 C CA . LEU B 1 10 ? -8.875 -5.906 -32.5 1 19.17 10 LEU B CA 1
ATOM 5706 C C . LEU B 1 10 ? -7.379 -5.969 -32.812 1 19.17 10 LEU B C 1
ATOM 5708 O O . LEU B 1 10 ? -6.707 -6.938 -32.438 1 19.17 10 LEU B O 1
ATOM 5712 N N . GLN B 1 11 ? -6.832 -5.297 -33.844 1 19.95 11 GLN B N 1
ATOM 5713 C CA . GLN B 1 11 ? -5.52 -5.781 -34.25 1 19.95 11 GLN B CA 1
ATOM 5714 C C . GLN B 1 11 ? -4.438 -5.363 -33.281 1 19.95 11 GLN B C 1
ATOM 5716 O O . GLN B 1 11 ? -3.707 -4.402 -33.5 1 19.95 11 GLN B O 1
ATOM 5721 N N . LYS B 1 12 ? -4.711 -5.309 -31.969 1 21.98 12 LYS B N 1
ATOM 5722 C CA . LYS B 1 12 ? -3.686 -4.66 -31.156 1 21.98 12 LYS B CA 1
ATOM 5723 C C . LYS B 1 12 ? -2.35 -5.391 -31.266 1 21.98 12 LYS B C 1
ATOM 5725 O O . LYS B 1 12 ? -2.305 -6.621 -31.266 1 21.98 12 LYS B O 1
ATOM 5730 N N . ASN B 1 13 ? -1.267 -4.684 -31.734 1 20.39 13 ASN B N 1
ATOM 5731 C CA . ASN B 1 13 ? 0.124 -4.98 -32.062 1 20.39 13 ASN B CA 1
ATOM 5732 C C . ASN B 1 13 ? 0.886 -5.52 -30.859 1 20.39 13 ASN B C 1
ATOM 5734 O O . ASN B 1 13 ? 1.025 -4.828 -29.844 1 20.39 13 ASN B O 1
ATOM 5738 N N . ILE B 1 14 ? 0.704 -6.762 -30.516 1 22.08 14 ILE B N 1
ATOM 5739 C CA . ILE B 1 14 ? 1.33 -7.539 -29.453 1 22.08 14 ILE B CA 1
ATOM 5740 C C . ILE B 1 14 ? 2.846 -7.539 -29.625 1 22.08 14 ILE B C 1
ATOM 5742 O O . ILE B 1 14 ? 3.354 -8.008 -30.656 1 22.08 14 ILE B O 1
ATOM 5746 N N . PHE B 1 15 ? 3.48 -6.434 -29.109 1 20.81 15 PHE B N 1
ATOM 5747 C CA . PHE B 1 15 ? 4.93 -6.371 -29.266 1 20.81 15 PHE B CA 1
ATOM 5748 C C . PHE B 1 15 ? 5.598 -7.555 -28.578 1 20.81 15 PHE B C 1
ATOM 5750 O O . PHE B 1 15 ? 5.359 -7.809 -27.406 1 20.81 15 PHE B O 1
ATOM 5757 N N . PRO B 1 16 ? 5.941 -8.586 -29.344 1 20.62 16 PRO B N 1
ATOM 5758 C CA . PRO B 1 16 ? 6.496 -9.875 -28.938 1 20.62 16 PRO B CA 1
ATOM 5759 C C . PRO B 1 16 ? 7.812 -9.734 -28.172 1 20.62 16 PRO B C 1
ATOM 5761 O O . PRO B 1 16 ? 8.602 -8.836 -28.453 1 20.62 16 PRO B O 1
ATOM 5764 N N . ALA B 1 17 ? 7.773 -9.898 -26.906 1 20.77 17 ALA B N 1
ATOM 5765 C CA . ALA B 1 17 ? 8.945 -9.992 -26.031 1 20.77 17 ALA B CA 1
ATOM 5766 C C . ALA B 1 17 ? 10.023 -10.867 -26.672 1 20.77 17 ALA B C 1
ATOM 5768 O O . ALA B 1 17 ? 9.758 -12.008 -27.062 1 20.77 17 ALA B O 1
ATOM 5769 N N . GLY B 1 18 ? 10.922 -10.219 -27.5 1 20.12 18 GLY B N 1
ATOM 5770 C CA . GLY B 1 18 ? 11.992 -10.781 -28.297 1 20.12 18 GLY B CA 1
ATOM 5771 C C . GLY B 1 18 ? 12.883 -11.734 -27.531 1 20.12 18 GLY B C 1
ATOM 5772 O O . GLY B 1 18 ? 13 -11.633 -26.312 1 20.12 18 GLY B O 1
ATOM 5773 N N . PRO B 1 19 ? 13 -12.922 -28.094 1 21.23 19 PRO B N 1
ATOM 5774 C CA . PRO B 1 19 ? 13.711 -14.125 -27.672 1 21.23 19 PRO B CA 1
ATOM 5775 C C . PRO B 1 19 ? 15.203 -13.875 -27.438 1 21.23 19 PRO B C 1
ATOM 5777 O O . PRO B 1 19 ? 15.852 -13.188 -28.234 1 21.23 19 PRO B O 1
ATOM 5780 N N . THR B 1 20 ? 15.617 -13.586 -26.25 1 21.23 20 THR B N 1
ATOM 5781 C CA . THR B 1 20 ? 17.047 -13.484 -26.016 1 21.23 20 THR B CA 1
ATOM 5782 C C . THR B 1 20 ? 17.781 -14.703 -26.562 1 21.23 20 THR B C 1
ATOM 5784 O O . THR B 1 20 ? 17.469 -15.844 -26.203 1 21.23 20 THR B O 1
ATOM 5787 N N . LYS B 1 21 ? 18.266 -14.508 -27.844 1 23.81 21 LYS B N 1
ATOM 5788 C CA . LYS B 1 21 ? 19.062 -15.445 -28.625 1 23.81 21 LYS B CA 1
ATOM 5789 C C . LYS B 1 21 ? 20.234 -15.984 -27.812 1 23.81 21 LYS B C 1
ATOM 5791 O O . LYS B 1 21 ? 21.062 -15.211 -27.328 1 23.81 21 LYS B O 1
ATOM 5796 N N . THR B 1 22 ? 20.062 -17.031 -27.016 1 21.3 22 THR B N 1
ATOM 5797 C CA . THR B 1 22 ? 21.203 -17.703 -26.391 1 21.3 22 THR B CA 1
ATOM 5798 C C . THR B 1 22 ? 22.188 -18.188 -27.453 1 21.3 22 THR B C 1
ATOM 5800 O O . THR B 1 22 ? 21.812 -18.922 -28.375 1 21.3 22 THR B O 1
ATOM 5803 N N . ASN B 1 23 ? 23.172 -17.266 -27.797 1 23.22 23 ASN B N 1
ATOM 5804 C CA . ASN B 1 23 ? 24.266 -17.484 -28.734 1 23.22 23 ASN B CA 1
ATOM 5805 C C . ASN B 1 23 ? 25.062 -18.734 -28.422 1 23.22 23 ASN B C 1
ATOM 5807 O O . ASN B 1 23 ? 25.859 -18.75 -27.484 1 23.22 23 ASN B O 1
ATOM 5811 N N . ILE B 1 24 ? 24.484 -19.875 -28.672 1 23.45 24 ILE B N 1
ATOM 5812 C CA . ILE B 1 24 ? 25.25 -21.109 -28.484 1 23.45 24 ILE B CA 1
ATOM 5813 C C . ILE B 1 24 ? 26.391 -21.156 -29.516 1 23.45 24 ILE B C 1
ATOM 5815 O O . ILE B 1 24 ? 27.25 -22.031 -29.438 1 23.45 24 ILE B O 1
ATOM 5819 N N . ASP B 1 25 ? 26.297 -20.406 -30.641 1 22.27 25 ASP B N 1
ATOM 5820 C CA . ASP B 1 25 ? 27.156 -20.812 -31.734 1 22.27 25 ASP B CA 1
ATOM 5821 C C . ASP B 1 25 ? 28.609 -20.422 -31.469 1 22.27 25 ASP B C 1
ATOM 5823 O O . ASP B 1 25 ? 29.453 -20.516 -32.375 1 22.27 25 ASP B O 1
ATOM 5827 N N . LYS B 1 26 ? 29 -19.641 -30.453 1 24.12 26 LYS B N 1
ATOM 5828 C CA . LYS B 1 26 ? 30.375 -19.203 -30.672 1 24.12 26 LYS B CA 1
ATOM 5829 C C . LYS B 1 26 ? 31.328 -20.391 -30.797 1 24.12 26 LYS B C 1
ATOM 5831 O O . LYS B 1 26 ? 32.531 -20.234 -30.812 1 24.12 26 LYS B O 1
ATOM 5836 N N . ASP B 1 27 ? 30.828 -21.641 -30.625 1 18.69 27 ASP B N 1
ATOM 5837 C CA . ASP B 1 27 ? 32.031 -22.438 -30.516 1 18.69 27 ASP B CA 1
ATOM 5838 C C . ASP B 1 27 ? 32.781 -22.516 -31.844 1 18.69 27 ASP B C 1
ATOM 5840 O O . ASP B 1 27 ? 33.906 -23 -31.906 1 18.69 27 ASP B O 1
ATOM 5844 N N . ILE B 1 28 ? 32.031 -22.5 -32.969 1 17.48 28 ILE B N 1
ATOM 5845 C CA . ILE B 1 28 ? 32.844 -23.203 -33.938 1 17.48 28 ILE B CA 1
ATOM 5846 C C . ILE B 1 28 ? 34 -22.297 -34.406 1 17.48 28 ILE B C 1
ATOM 5848 O O . ILE B 1 28 ? 35.156 -22.719 -34.406 1 17.48 28 ILE B O 1
ATOM 5852 N N . LYS B 1 29 ? 33.844 -21.562 -35.688 1 17.75 29 LYS B N 1
ATOM 5853 C CA . LYS B 1 29 ? 34.875 -21.375 -36.688 1 17.75 29 LYS B CA 1
ATOM 5854 C C . LYS B 1 29 ? 35.812 -20.234 -36.281 1 17.75 29 LYS B C 1
ATOM 5856 O O . LYS B 1 29 ? 35.375 -19.109 -36.031 1 17.75 29 LYS B O 1
ATOM 5861 N N . LYS B 1 30 ? 37.125 -20.469 -35.938 1 20.27 30 LYS B N 1
ATOM 5862 C CA . LYS B 1 30 ? 38.375 -19.75 -35.688 1 20.27 30 LYS B CA 1
ATOM 5863 C C . LYS B 1 30 ? 38.719 -18.859 -36.875 1 20.27 30 LYS B C 1
ATOM 5865 O O . LYS B 1 30 ? 39.812 -18.25 -36.906 1 20.27 30 LYS B O 1
ATOM 5870 N N . ARG B 1 31 ? 37.938 -18.875 -38.031 1 18.09 31 ARG B N 1
ATOM 5871 C CA . ARG B 1 31 ? 38.844 -18.625 -39.125 1 18.09 31 ARG B CA 1
ATOM 5872 C C . ARG B 1 31 ? 39.562 -17.281 -38.938 1 18.09 31 ARG B C 1
ATOM 5874 O O . ARG B 1 31 ? 39.062 -16.406 -38.219 1 18.09 31 ARG B O 1
ATOM 5881 N N . GLU B 1 32 ? 40.625 -16.969 -39.938 1 18.66 32 GLU B N 1
ATOM 5882 C CA . GLU B 1 32 ? 41.938 -16.391 -40.188 1 18.66 32 GLU B CA 1
ATOM 5883 C C . GLU B 1 32 ? 41.844 -14.906 -40.562 1 18.66 32 GLU B C 1
ATOM 5885 O O . GLU B 1 32 ? 42.812 -14.281 -40.969 1 18.66 32 GLU B O 1
ATOM 5890 N N . SER B 1 33 ? 40.688 -14.242 -40.188 1 17.62 33 SER B N 1
ATOM 5891 C CA . SER B 1 33 ? 40.719 -13.016 -40.969 1 17.62 33 SER B CA 1
ATOM 5892 C C . SER B 1 33 ? 42 -12.242 -40.75 1 17.62 33 SER B C 1
ATOM 5894 O O . SER B 1 33 ? 42.531 -12.18 -39.656 1 17.62 33 SER B O 1
ATOM 5896 N N . PRO B 1 34 ? 42.688 -11.906 -41.906 1 19.67 34 PRO B N 1
ATOM 5897 C CA . PRO B 1 34 ? 44 -11.281 -42.125 1 19.67 34 PRO B CA 1
ATOM 5898 C C . PRO B 1 34 ? 44.156 -9.969 -41.375 1 19.67 34 PRO B C 1
ATOM 5900 O O . PRO B 1 34 ? 43.188 -9.312 -41.031 1 19.67 34 PRO B O 1
ATOM 5903 N N . LEU B 1 35 ? 45.406 -9.789 -40.844 1 20.14 35 LEU B N 1
ATOM 5904 C CA . LEU B 1 35 ? 46.188 -8.859 -40.062 1 20.14 35 LEU B CA 1
ATOM 5905 C C . LEU B 1 35 ? 46.156 -7.461 -40.656 1 20.14 35 LEU B C 1
ATOM 5907 O O . LEU B 1 35 ? 46.812 -7.203 -41.688 1 20.14 35 LEU B O 1
ATOM 5911 N N . ILE B 1 36 ? 44.844 -7.074 -41.062 1 20.23 36 ILE B N 1
ATOM 5912 C CA . ILE B 1 36 ? 45 -5.824 -41.781 1 20.23 36 ILE B CA 1
ATOM 5913 C C . ILE B 1 36 ? 45.938 -4.879 -41 1 20.23 36 ILE B C 1
ATOM 5915 O O . ILE B 1 36 ? 45.875 -4.824 -39.781 1 20.23 36 ILE B O 1
ATOM 5919 N N . ASP B 1 37 ? 46.781 -4.156 -41.781 1 19.94 37 ASP B N 1
ATOM 5920 C CA . ASP B 1 37 ? 47.969 -3.291 -41.75 1 19.94 37 ASP B CA 1
ATOM 5921 C C . ASP B 1 37 ? 47.75 -2.117 -40.781 1 19.94 37 ASP B C 1
ATOM 5923 O O . ASP B 1 37 ? 46.625 -1.653 -40.625 1 19.94 37 ASP B O 1
ATOM 5927 N N . GLU B 1 38 ? 48.75 -1.874 -39.938 1 20.88 38 GLU B N 1
ATOM 5928 C CA . GLU B 1 38 ? 49.188 -1.09 -38.781 1 20.88 38 GLU B CA 1
ATOM 5929 C C . GLU B 1 38 ? 49.094 0.407 -39.062 1 20.88 38 GLU B C 1
ATOM 5931 O O . GLU B 1 38 ? 49.781 0.937 -39.938 1 20.88 38 GLU B O 1
ATOM 5936 N N . PRO B 1 39 ? 47.781 0.962 -39.281 1 21.38 39 PRO B N 1
ATOM 5937 C CA . PRO B 1 39 ? 48.094 2.324 -39.75 1 21.38 39 PRO B CA 1
ATOM 5938 C C . PRO B 1 39 ? 48.969 3.104 -38.781 1 21.38 39 PRO B C 1
ATOM 5940 O O . PRO B 1 39 ? 48.875 2.893 -37.562 1 21.38 39 PRO B O 1
ATOM 5943 N N . GLN B 1 40 ? 50.125 3.762 -39.156 1 19.17 40 GLN B N 1
ATOM 5944 C CA . GLN B 1 40 ? 51.375 4.355 -38.688 1 19.17 40 GLN B CA 1
ATOM 5945 C C . GLN B 1 40 ? 51.125 5.562 -37.812 1 19.17 40 GLN B C 1
ATOM 5947 O O . GLN B 1 40 ? 51.844 5.797 -36.844 1 19.17 40 GLN B O 1
ATOM 5952 N N . ASP B 1 41 ? 50.156 6.414 -38.156 1 19.67 41 ASP B N 1
ATOM 5953 C CA . ASP B 1 41 ? 50.5 7.82 -37.969 1 19.67 41 ASP B CA 1
ATOM 5954 C C . ASP B 1 41 ? 50.281 8.258 -36.531 1 19.67 41 ASP B C 1
ATOM 5956 O O . ASP B 1 41 ? 50.344 9.453 -36.219 1 19.67 41 ASP B O 1
ATOM 5960 N N . ALA B 1 42 ? 49.75 7.43 -35.625 1 19.56 42 ALA B N 1
ATOM 5961 C CA . ALA B 1 42 ? 49.312 7.965 -34.344 1 19.56 42 ALA B CA 1
ATOM 5962 C C . ALA B 1 42 ? 50.5 8.336 -33.469 1 19.56 42 ALA B C 1
ATOM 5964 O O . ALA B 1 42 ? 50.406 8.445 -32.25 1 19.56 42 ALA B O 1
ATOM 5965 N N . GLN B 1 43 ? 51.688 8.477 -34.062 1 19.45 43 GLN B N 1
ATOM 5966 C CA . GLN B 1 43 ? 52.938 8.633 -33.312 1 19.45 43 GLN B CA 1
ATOM 5967 C C . GLN B 1 43 ? 52.875 9.859 -32.406 1 19.45 43 GLN B C 1
ATOM 5969 O O . GLN B 1 43 ? 53.344 9.82 -31.266 1 19.45 43 GLN B O 1
ATOM 5974 N N . GLU B 1 44 ? 52.719 11.109 -32.969 1 21.06 44 GLU B N 1
ATOM 5975 C CA . GLU B 1 44 ? 53.625 12.188 -32.562 1 21.06 44 GLU B CA 1
ATOM 5976 C C . GLU B 1 44 ? 53.156 12.852 -31.266 1 21.06 44 GLU B C 1
ATOM 5978 O O . GLU B 1 44 ? 53.969 13.391 -30.516 1 21.06 44 GLU B O 1
ATOM 5983 N N . ILE B 1 45 ? 51.844 13.188 -31.078 1 22.38 45 ILE B N 1
ATOM 5984 C CA . ILE B 1 45 ? 51.562 14.352 -30.25 1 22.38 45 ILE B CA 1
ATOM 5985 C C . ILE B 1 45 ? 51.75 13.992 -28.781 1 22.38 45 ILE B C 1
ATOM 5987 O O . ILE B 1 45 ? 50.844 14.172 -27.969 1 22.38 45 ILE B O 1
ATOM 5991 N N . GLN B 1 46 ? 52.688 13.039 -28.375 1 22.03 46 GLN B N 1
ATOM 5992 C CA . GLN B 1 46 ? 52.875 12.578 -27 1 22.03 46 GLN B CA 1
ATOM 5993 C C . GLN B 1 46 ? 53.438 13.695 -26.125 1 22.03 46 GLN B C 1
ATOM 5995 O O . GLN B 1 46 ? 53.719 13.469 -24.953 1 22.03 46 GLN B O 1
ATOM 6000 N N . LYS B 1 47 ? 54.094 14.75 -26.672 1 22.75 47 LYS B N 1
ATOM 6001 C CA . LYS B 1 47 ? 55.25 15.188 -25.906 1 22.75 47 LYS B CA 1
ATOM 6002 C C . LYS B 1 47 ? 54.844 15.727 -24.547 1 22.75 47 LYS B C 1
ATOM 6004 O O . LYS B 1 47 ? 55.375 15.328 -23.516 1 22.75 47 LYS B O 1
ATOM 6009 N N . ASN B 1 48 ? 54.75 17.141 -24.391 1 22.83 48 ASN B N 1
ATOM 6010 C CA . ASN B 1 48 ? 55.375 17.891 -23.312 1 22.83 48 ASN B CA 1
ATOM 6011 C C . ASN B 1 48 ? 54.438 18 -22.109 1 22.83 48 ASN B C 1
ATOM 6013 O O . ASN B 1 48 ? 54.656 18.859 -21.234 1 22.83 48 ASN B O 1
ATOM 6017 N N . ILE B 1 49 ? 53.156 17.641 -22.266 1 27.16 49 ILE B N 1
ATOM 6018 C CA . ILE B 1 49 ? 52.406 18.281 -21.172 1 27.16 49 ILE B CA 1
ATOM 6019 C C . ILE B 1 49 ? 52.906 17.75 -19.828 1 27.16 49 ILE B C 1
ATOM 6021 O O . ILE B 1 49 ? 52.906 16.531 -19.609 1 27.16 49 ILE B O 1
ATOM 6025 N N . ALA B 1 50 ? 53.719 18.453 -19.047 1 24.94 50 ALA B N 1
ATOM 6026 C CA . ALA B 1 50 ? 54.406 18.359 -17.75 1 24.94 50 ALA B CA 1
ATOM 6027 C C . ALA B 1 50 ? 53.531 17.641 -16.719 1 24.94 50 ALA B C 1
ATOM 6029 O O . ALA B 1 50 ? 52.312 17.781 -16.719 1 24.94 50 ALA B O 1
ATOM 6030 N N . ASP B 1 51 ? 54.125 16.703 -15.953 1 27.39 51 ASP B N 1
ATOM 6031 C CA . ASP B 1 51 ? 53.969 15.586 -15.031 1 27.39 51 ASP B CA 1
ATOM 6032 C C . ASP B 1 51 ? 53.344 16.047 -13.711 1 27.39 51 ASP B C 1
ATOM 6034 O O . ASP B 1 51 ? 53.438 15.344 -12.703 1 27.39 51 ASP B O 1
ATOM 6038 N N . ASP B 1 52 ? 53.344 17.391 -13.492 1 30.06 52 ASP B N 1
ATOM 6039 C CA . ASP B 1 52 ? 53.219 17.641 -12.062 1 30.06 52 ASP B CA 1
ATOM 6040 C C . ASP B 1 52 ? 51.906 17.047 -11.516 1 30.06 52 ASP B C 1
ATOM 6042 O O . ASP B 1 52 ? 51 17.797 -11.141 1 30.06 52 ASP B O 1
ATOM 6046 N N . GLN B 1 53 ? 51.375 16.109 -12.227 1 28.98 53 GLN B N 1
ATOM 6047 C CA . GLN B 1 53 ? 50.094 15.531 -11.781 1 28.98 53 GLN B CA 1
ATOM 6048 C C . GLN B 1 53 ? 50.219 14.992 -10.359 1 28.98 53 GLN B C 1
ATOM 6050 O O . GLN B 1 53 ? 51.062 14.141 -10.078 1 28.98 53 GLN B O 1
ATOM 6055 N N . GLN B 1 54 ? 50.125 15.898 -9.375 1 31.23 54 GLN B N 1
ATOM 6056 C CA . GLN B 1 54 ? 50.062 15.336 -8.023 1 31.23 54 GLN B CA 1
ATOM 6057 C C . GLN B 1 54 ? 49.406 13.953 -8.031 1 31.23 54 GLN B C 1
ATOM 6059 O O . GLN B 1 54 ? 48.438 13.719 -8.75 1 31.23 54 GLN B O 1
ATOM 6064 N N . PRO B 1 55 ? 50.25 12.938 -7.707 1 32.44 55 PRO B N 1
ATOM 6065 C CA . PRO B 1 55 ? 49.594 11.617 -7.711 1 32.44 55 PRO B CA 1
ATOM 6066 C C . PRO B 1 55 ? 48.156 11.648 -7.199 1 32.44 55 PRO B C 1
ATOM 6068 O O . PRO B 1 55 ? 47.906 12.242 -6.152 1 32.44 55 PRO B O 1
ATOM 6071 N N . ILE B 1 56 ? 47.281 11.812 -8.008 1 36.25 56 ILE B N 1
ATOM 6072 C CA . ILE B 1 56 ? 45.906 11.531 -7.625 1 36.25 56 ILE B CA 1
ATOM 6073 C C . ILE B 1 56 ? 45.875 10.383 -6.625 1 36.25 56 ILE B C 1
ATOM 6075 O O . ILE B 1 56 ? 46.219 9.25 -6.957 1 36.25 56 ILE B O 1
ATOM 6079 N N . LYS B 1 57 ? 46.312 10.484 -5.375 1 38.84 57 LYS B N 1
ATOM 6080 C CA . LYS B 1 57 ? 46.062 9.477 -4.348 1 38.84 57 LYS B CA 1
ATOM 6081 C C . LYS B 1 57 ? 44.875 8.57 -4.738 1 38.84 57 LYS B C 1
ATOM 6083 O O . LYS B 1 57 ? 43.75 9.023 -4.84 1 38.84 57 LYS B O 1
ATOM 6088 N N . THR B 1 58 ? 44.938 7.617 -5.531 1 48.53 58 THR B N 1
ATOM 6089 C CA . THR B 1 58 ? 44.094 6.602 -6.141 1 48.53 58 THR B CA 1
ATOM 6090 C C . THR B 1 58 ? 43.312 5.848 -5.078 1 48.53 58 THR B C 1
ATOM 6092 O O . THR B 1 58 ? 43.875 5.172 -4.227 1 48.53 58 THR B O 1
ATOM 6095 N N . TYR B 1 59 ? 42.25 6.344 -4.453 1 72.06 59 TYR B N 1
ATOM 6096 C CA . TYR B 1 59 ? 41.25 5.91 -3.49 1 72.06 59 TYR B CA 1
ATOM 6097 C C . TYR B 1 59 ? 40.562 4.633 -3.959 1 72.06 59 TYR B C 1
ATOM 6099 O O . TYR B 1 59 ? 39.344 4.48 -3.811 1 72.06 59 TYR B O 1
ATOM 6107 N N . LYS B 1 60 ? 41.406 3.789 -4.395 1 83.38 60 LYS B N 1
ATOM 6108 C CA . LYS B 1 60 ? 40.938 2.463 -4.773 1 83.38 60 LYS B CA 1
ATOM 6109 C C . LYS B 1 60 ? 40.781 1.566 -3.547 1 83.38 60 LYS B C 1
ATOM 6111 O O . LYS B 1 60 ? 41.469 1.751 -2.545 1 83.38 60 LYS B O 1
ATOM 6116 N N . GLY B 1 61 ? 39.875 0.796 -3.623 1 93.31 61 GLY B N 1
ATOM 6117 C CA . GLY B 1 61 ? 39.719 -0.278 -2.658 1 93.31 61 GLY B CA 1
ATOM 6118 C C . GLY B 1 61 ? 38.531 -0.055 -1.724 1 93.31 61 GLY B C 1
ATOM 6119 O O . GLY B 1 61 ? 38.219 -0.909 -0.889 1 93.31 61 GLY B O 1
ATOM 6120 N N . ARG B 1 62 ? 38 1.122 -1.898 1 95.62 62 ARG B N 1
ATOM 6121 C CA . ARG B 1 62 ? 36.844 1.424 -1.046 1 95.62 62 ARG B CA 1
ATOM 6122 C C . ARG B 1 62 ? 35.812 2.248 -1.799 1 95.62 62 ARG B C 1
ATOM 6124 O O . ARG B 1 62 ? 36.094 2.797 -2.865 1 95.62 62 ARG B O 1
ATOM 6131 N N . VAL B 1 63 ? 34.594 2.273 -1.253 1 97.62 63 VAL B N 1
ATOM 6132 C CA . VAL B 1 63 ? 33.531 3.096 -1.831 1 97.62 63 VAL B CA 1
ATOM 6133 C C . VAL B 1 63 ? 32.812 3.885 -0.728 1 97.62 63 VAL B C 1
ATOM 6135 O O . VAL B 1 63 ? 32.938 3.547 0.453 1 97.62 63 VAL B O 1
ATOM 6138 N N . ASN B 1 64 ? 32.156 4.949 -1.101 1 98.19 64 ASN B N 1
ATOM 6139 C CA . ASN B 1 64 ? 31.453 5.801 -0.146 1 98.19 64 ASN B CA 1
ATOM 6140 C C . ASN B 1 64 ? 30.234 5.098 0.443 1 98.19 64 ASN B C 1
ATOM 6142 O O . ASN B 1 64 ? 29.531 4.363 -0.258 1 98.19 64 ASN B O 1
ATOM 6146 N N . MET B 1 65 ? 29.953 5.312 1.666 1 98 65 MET B N 1
ATOM 6147 C CA . MET B 1 65 ? 28.734 4.84 2.322 1 98 65 MET B CA 1
ATOM 6148 C C . MET B 1 65 ? 28.141 5.922 3.227 1 98 65 MET B C 1
ATOM 6150 O O . MET B 1 65 ? 28.828 6.414 4.129 1 98 65 MET B O 1
ATOM 6154 N N . HIS B 1 66 ? 26.984 6.34 2.926 1 97.94 66 HIS B N 1
ATOM 6155 C CA . HIS B 1 66 ? 26.203 7.258 3.754 1 97.94 66 HIS B CA 1
ATOM 6156 C C . HIS B 1 66 ? 25.156 6.512 4.566 1 97.94 66 HIS B C 1
ATOM 6158 O O . HIS B 1 66 ? 24.406 5.691 4.02 1 97.94 66 HIS B O 1
ATOM 6164 N N . VAL B 1 67 ? 25.078 6.832 5.906 1 96.69 67 VAL B N 1
ATOM 6165 C CA . VAL B 1 67 ? 24.203 6.109 6.812 1 96.69 67 VAL B CA 1
ATOM 6166 C C . VAL B 1 67 ? 23.094 7.043 7.316 1 96.69 67 VAL B C 1
ATOM 6168 O O . VAL B 1 67 ? 23.375 8.164 7.75 1 96.69 67 VAL B O 1
ATOM 6171 N N . PHE B 1 68 ? 21.922 6.613 7.215 1 95.38 68 PHE B N 1
ATOM 6172 C CA . PHE B 1 68 ? 20.766 7.32 7.758 1 95.38 68 PHE B CA 1
ATOM 6173 C C . PHE B 1 68 ? 20.141 6.539 8.906 1 95.38 68 PHE B C 1
ATOM 6175 O O . PHE B 1 68 ? 19.484 5.516 8.695 1 95.38 68 PHE B O 1
ATOM 6182 N N . GLU B 1 69 ? 20.328 7.07 10.055 1 91.38 69 GLU B N 1
ATOM 6183 C CA . GLU B 1 69 ? 19.844 6.418 11.273 1 91.38 69 GLU B CA 1
ATOM 6184 C C . GLU B 1 69 ? 18.438 6.895 11.633 1 91.38 69 GLU B C 1
ATOM 6186 O O . GLU B 1 69 ? 17.953 7.867 11.07 1 91.38 69 GLU B O 1
ATOM 6191 N N . ASP B 1 70 ? 17.75 6.207 12.531 1 87.56 70 ASP B N 1
ATOM 6192 C CA . ASP B 1 70 ? 16.422 6.547 13.031 1 87.56 70 ASP B CA 1
ATOM 6193 C C . ASP B 1 70 ? 15.406 6.598 11.898 1 87.56 70 ASP B C 1
ATOM 6195 O O . ASP B 1 70 ? 14.562 7.492 11.859 1 87.56 70 ASP B O 1
ATOM 6199 N N . CYS B 1 71 ? 15.609 5.828 10.992 1 90.62 71 CYS B N 1
ATOM 6200 C CA . CYS B 1 71 ? 14.695 5.688 9.867 1 90.62 71 CYS B CA 1
ATOM 6201 C C . CYS B 1 71 ? 13.922 4.375 9.953 1 90.62 71 CYS B C 1
ATOM 6203 O O . CYS B 1 71 ? 14.391 3.344 9.461 1 90.62 71 CYS B O 1
ATOM 6205 N N . CYS B 1 72 ? 12.727 4.488 10.492 1 92.44 72 CYS B N 1
ATOM 6206 C CA . CYS B 1 72 ? 11.938 3.283 10.695 1 92.44 72 CYS B CA 1
ATOM 6207 C C . CYS B 1 72 ? 11.25 2.857 9.406 1 92.44 72 CYS B C 1
ATOM 6209 O O . CYS B 1 72 ? 11.148 3.645 8.461 1 92.44 72 CYS B O 1
ATOM 6211 N N . GLY B 1 73 ? 10.82 1.58 9.383 1 91.88 73 GLY B N 1
ATOM 6212 C CA . GLY B 1 73 ? 10.211 1.002 8.203 1 91.88 73 GLY B CA 1
ATOM 6213 C C . GLY B 1 73 ? 11.172 0.166 7.379 1 91.88 73 GLY B C 1
ATOM 6214 O O . GLY B 1 73 ? 12.375 0.177 7.625 1 91.88 73 GLY B O 1
ATOM 6215 N N . GLY B 1 74 ? 10.617 -0.492 6.348 1 93.69 74 GLY B N 1
ATOM 6216 C CA . GLY B 1 74 ? 11.461 -1.408 5.598 1 93.69 74 GLY B CA 1
ATOM 6217 C C . GLY B 1 74 ? 11.523 -1.094 4.117 1 93.69 74 GLY B C 1
ATOM 6218 O O . GLY B 1 74 ? 12.266 -1.733 3.369 1 93.69 74 GLY B O 1
ATOM 6219 N N . SER B 1 75 ? 10.75 -0.169 3.637 1 94.38 75 SER B N 1
ATOM 6220 C CA . SER B 1 75 ? 10.688 0.113 2.207 1 94.38 75 SER B CA 1
ATOM 6221 C C . SER B 1 75 ? 11.625 1.248 1.822 1 94.38 75 SER B C 1
ATOM 6223 O O . SER B 1 75 ? 11.844 2.176 2.605 1 94.38 75 SER B O 1
ATOM 6225 N N . LEU B 1 76 ? 12.102 1.188 0.635 1 95.88 76 LEU B N 1
ATOM 6226 C CA . LEU B 1 76 ? 12.977 2.246 0.136 1 95.88 76 LEU B CA 1
ATOM 6227 C C . LEU B 1 76 ? 12.188 3.529 -0.107 1 95.88 76 LEU B C 1
ATOM 6229 O O . LEU B 1 76 ? 12.758 4.625 -0.077 1 95.88 76 LEU B O 1
ATOM 6233 N N . ASP B 1 77 ? 10.969 3.432 -0.244 1 91.12 77 ASP B N 1
ATOM 6234 C CA . ASP B 1 77 ? 10.148 4.633 -0.374 1 91.12 77 ASP B CA 1
ATOM 6235 C C . ASP B 1 77 ? 10.148 5.445 0.92 1 91.12 77 ASP B C 1
ATOM 6237 O O . ASP B 1 77 ? 10.141 6.676 0.887 1 91.12 77 ASP B O 1
ATOM 6241 N N . GLN B 1 78 ? 10.148 4.777 1.973 1 91.19 78 GLN B N 1
ATOM 6242 C CA . GLN B 1 78 ? 10.219 5.457 3.264 1 91.19 78 GLN B CA 1
ATOM 6243 C C . GLN B 1 78 ? 11.562 6.164 3.439 1 91.19 78 GLN B C 1
ATOM 6245 O O . GLN B 1 78 ? 11.625 7.246 4.027 1 91.19 78 GLN B O 1
ATOM 6250 N N . LEU B 1 79 ? 12.57 5.523 2.941 1 94.69 79 LEU B N 1
ATOM 6251 C CA . LEU B 1 79 ? 13.875 6.18 2.969 1 94.69 79 LEU B CA 1
ATOM 6252 C C . LEU B 1 79 ? 13.875 7.43 2.098 1 94.69 79 LEU B C 1
ATOM 6254 O O . LEU B 1 79 ? 14.328 8.492 2.527 1 94.69 79 LEU B O 1
ATOM 6258 N N . ARG B 1 80 ? 13.312 7.297 0.959 1 93.88 80 ARG B N 1
ATOM 6259 C CA . ARG B 1 80 ? 13.289 8.398 0.001 1 93.88 80 ARG B CA 1
ATOM 6260 C C . ARG B 1 80 ? 12.414 9.539 0.503 1 93.88 80 ARG B C 1
ATOM 6262 O O . ARG B 1 80 ? 12.633 10.703 0.138 1 93.88 80 ARG B O 1
ATOM 6269 N N . ASN B 1 81 ? 11.531 9.227 1.382 1 88.62 81 ASN B N 1
ATOM 6270 C CA . ASN B 1 81 ? 10.633 10.25 1.903 1 88.62 81 ASN B CA 1
ATOM 6271 C C . ASN B 1 81 ? 11.203 10.922 3.146 1 88.62 81 ASN B C 1
ATOM 6273 O O . ASN B 1 81 ? 10.633 11.891 3.656 1 88.62 81 ASN B O 1
ATOM 6277 N N . ASN B 1 82 ? 12.281 10.391 3.59 1 90.06 82 ASN B N 1
ATOM 6278 C CA . ASN B 1 82 ? 12.984 11.07 4.668 1 90.06 82 ASN B CA 1
ATOM 6279 C C . ASN B 1 82 ? 13.516 12.43 4.223 1 90.06 82 ASN B C 1
ATOM 6281 O O . ASN B 1 82 ? 14.203 12.531 3.205 1 90.06 82 ASN B O 1
ATOM 6285 N N . LEU B 1 83 ? 13.266 13.422 4.992 1 87.19 83 LEU B N 1
ATOM 6286 C CA . LEU B 1 83 ? 13.594 14.797 4.633 1 87.19 83 LEU B CA 1
ATOM 6287 C C . LEU B 1 83 ? 15.102 14.977 4.484 1 87.19 83 LEU B C 1
ATOM 6289 O O . LEU B 1 83 ? 15.562 15.797 3.691 1 87.19 83 LEU B O 1
ATOM 6293 N N . LEU B 1 84 ? 15.836 14.234 5.234 1 91.69 84 LEU B N 1
ATOM 6294 C CA . LEU B 1 84 ? 17.281 14.414 5.258 1 91.69 84 LEU B CA 1
ATOM 6295 C C . LEU B 1 84 ? 17.953 13.602 4.152 1 91.69 84 LEU B C 1
ATOM 6297 O O . LEU B 1 84 ? 19.109 13.836 3.818 1 91.69 84 LEU B O 1
ATOM 6301 N N . TYR B 1 85 ? 17.219 12.703 3.576 1 94.38 85 TYR B N 1
ATOM 6302 C CA . TYR B 1 85 ? 17.75 11.891 2.49 1 94.38 85 TYR B CA 1
ATOM 6303 C C . TYR B 1 85 ? 17.656 12.633 1.16 1 94.38 85 TYR B C 1
ATOM 6305 O O . TYR B 1 85 ? 16.656 13.281 0.868 1 94.38 85 TYR B O 1
ATOM 6313 N N . PRO B 1 86 ? 18.734 12.602 0.436 1 96.06 86 PRO B N 1
ATOM 6314 C CA . PRO B 1 86 ? 19.984 11.836 0.542 1 96.06 86 PRO B CA 1
ATOM 6315 C C . PRO B 1 86 ? 21.156 12.688 0.987 1 96.06 86 PRO B C 1
ATOM 6317 O O . PRO B 1 86 ? 22.281 12.18 1.132 1 96.06 86 PRO B O 1
ATOM 6320 N N . LEU B 1 87 ? 20.969 13.883 1.268 1 95.19 87 LEU B N 1
ATOM 6321 C CA . LEU B 1 87 ? 22.062 14.844 1.333 1 95.19 87 LEU B CA 1
ATOM 6322 C C . LEU B 1 87 ? 22.625 14.914 2.746 1 95.19 87 LEU B C 1
ATOM 6324 O O . LEU B 1 87 ? 23.75 15.398 2.941 1 95.19 87 LEU B O 1
ATOM 6328 N N . PHE B 1 88 ? 21.891 14.438 3.684 1 93.44 88 PHE B N 1
ATOM 6329 C CA . PHE B 1 88 ? 22.281 14.711 5.062 1 93.44 88 PHE B CA 1
ATOM 6330 C C . PHE B 1 88 ? 22.359 13.422 5.871 1 93.44 88 PHE B C 1
ATOM 6332 O O . PHE B 1 88 ? 21.609 13.25 6.84 1 93.44 88 PHE B O 1
ATOM 6339 N N . PRO B 1 89 ? 23.297 12.609 5.59 1 94.56 89 PRO B N 1
ATOM 6340 C CA . PRO B 1 89 ? 23.453 11.367 6.355 1 94.56 89 PRO B CA 1
ATOM 6341 C C . PRO B 1 89 ? 23.906 11.609 7.789 1 94.56 89 PRO B C 1
ATOM 6343 O O . PRO B 1 89 ? 24.5 12.656 8.086 1 94.56 89 PRO B O 1
ATOM 6346 N N . ASN B 1 90 ? 23.609 10.695 8.633 1 91 90 ASN B N 1
ATOM 6347 C CA . ASN B 1 90 ? 24.109 10.727 10 1 91 90 ASN B CA 1
ATOM 6348 C C . ASN B 1 90 ? 25.609 10.43 10.055 1 91 90 ASN B C 1
ATOM 6350 O O . ASN B 1 90 ? 26.328 10.992 10.875 1 91 90 ASN B O 1
ATOM 6354 N N . VAL B 1 91 ? 26 9.523 9.18 1 92 91 VAL B N 1
ATOM 6355 C CA . VAL B 1 91 ? 27.375 9.078 9.141 1 92 91 VAL B CA 1
ATOM 6356 C C . VAL B 1 91 ? 27.859 8.992 7.695 1 92 91 VAL B C 1
ATOM 6358 O O . VAL B 1 91 ? 27.125 8.523 6.82 1 92 91 VAL B O 1
ATOM 6361 N N . ARG B 1 92 ? 29.031 9.586 7.496 1 95.06 92 ARG B N 1
ATOM 6362 C CA . ARG B 1 92 ? 29.75 9.367 6.25 1 95.06 92 ARG B CA 1
ATOM 6363 C C . ARG B 1 92 ? 30.953 8.453 6.469 1 95.06 92 ARG B C 1
ATOM 6365 O O . ARG B 1 92 ? 31.812 8.734 7.312 1 95.06 92 ARG B O 1
ATOM 6372 N N . THR B 1 93 ? 30.906 7.371 5.773 1 94.44 93 THR B N 1
ATOM 6373 C CA . THR B 1 93 ? 32.031 6.438 5.898 1 94.44 93 THR B CA 1
ATOM 6374 C C . THR B 1 93 ? 32.25 5.699 4.582 1 94.44 93 THR B C 1
ATOM 6376 O O . THR B 1 93 ? 31.828 6.152 3.523 1 94.44 93 THR B O 1
ATOM 6379 N N . THR B 1 94 ? 33.125 4.762 4.582 1 95.56 94 THR B N 1
ATOM 6380 C CA . THR B 1 94 ? 33.469 3.973 3.4 1 95.56 94 THR B CA 1
ATOM 6381 C C . THR B 1 94 ? 33.5 2.484 3.738 1 95.56 94 THR B C 1
ATOM 6383 O O . THR B 1 94 ? 33.562 2.109 4.91 1 95.56 94 THR B O 1
ATOM 6386 N N . VAL B 1 95 ? 33.344 1.699 2.756 1 95.75 95 VAL B N 1
ATOM 6387 C CA . VAL B 1 95 ? 33.438 0.254 2.936 1 95.75 95 VAL B CA 1
ATOM 6388 C C . VAL B 1 95 ? 34.344 -0.347 1.853 1 95.75 95 VAL B C 1
ATOM 6390 O O . VAL B 1 95 ? 34.438 0.196 0.75 1 95.75 95 VAL B O 1
ATOM 6393 N N . SER B 1 96 ? 34.938 -1.51 2.18 1 95.38 96 SER B N 1
ATOM 6394 C CA . SER B 1 96 ? 35.938 -2.096 1.308 1 95.38 96 SER B CA 1
ATOM 6395 C C . SER B 1 96 ? 35.344 -3.209 0.446 1 95.38 96 SER B C 1
ATOM 6397 O O . SER B 1 96 ? 36.031 -3.775 -0.402 1 95.38 96 SER B O 1
ATOM 6399 N N . ARG B 1 97 ? 34.156 -3.604 0.629 1 95.62 97 ARG B N 1
ATOM 6400 C CA . ARG B 1 97 ? 33.469 -4.605 -0.181 1 95.62 97 ARG B CA 1
ATOM 6401 C C . ARG B 1 97 ? 31.953 -4.418 -0.125 1 95.62 97 ARG B C 1
ATOM 6403 O O . ARG B 1 97 ? 31.438 -3.727 0.759 1 95.62 97 ARG B O 1
ATOM 6410 N N . LEU B 1 98 ? 31.266 -5.023 -1.057 1 98.12 98 LEU B N 1
ATOM 6411 C CA . LEU B 1 98 ? 29.828 -4.801 -1.168 1 98.12 98 LEU B CA 1
ATOM 6412 C C . LEU B 1 98 ? 29.062 -5.918 -0.479 1 98.12 98 LEU B C 1
ATOM 6414 O O . LEU B 1 98 ? 28.156 -6.512 -1.076 1 98.12 98 LEU B O 1
ATOM 6418 N N . ALA B 1 99 ? 29.375 -6.211 0.75 1 98 99 ALA B N 1
ATOM 6419 C CA . ALA B 1 99 ? 28.688 -7.09 1.691 1 98 99 ALA B CA 1
ATOM 6420 C C . ALA B 1 99 ? 28.812 -6.57 3.119 1 98 99 ALA B C 1
ATOM 6422 O O . ALA B 1 99 ? 29.859 -6.727 3.756 1 98 99 ALA B O 1
ATOM 6423 N N . VAL B 1 100 ? 27.719 -6.012 3.58 1 96.75 100 VAL B N 1
ATOM 6424 C CA . VAL B 1 100 ? 27.797 -5.328 4.867 1 96.75 100 VAL B CA 1
ATOM 6425 C C . VAL B 1 100 ? 26.688 -5.832 5.789 1 96.75 100 VAL B C 1
ATOM 6427 O O . VAL B 1 100 ? 25.625 -6.246 5.32 1 96.75 100 VAL B O 1
ATOM 6430 N N . ALA B 1 101 ? 26.922 -5.809 7.074 1 94.56 101 ALA B N 1
ATOM 6431 C CA . ALA B 1 101 ? 25.984 -6.121 8.141 1 94.56 101 ALA B CA 1
ATOM 6432 C C . ALA B 1 101 ? 26.359 -5.422 9.438 1 94.56 101 ALA B C 1
ATOM 6434 O O . ALA B 1 101 ? 27 -6.023 10.312 1 94.56 101 ALA B O 1
ATOM 6435 N N . PRO B 1 102 ? 25.938 -4.266 9.609 1 93.12 102 PRO B N 1
ATOM 6436 C CA . PRO B 1 102 ? 26.344 -3.482 10.781 1 93.12 102 PRO B CA 1
ATOM 6437 C C . PRO B 1 102 ? 25.703 -3.986 12.07 1 93.12 102 PRO B C 1
ATOM 6439 O O . PRO B 1 102 ? 26.125 -3.59 13.164 1 93.12 102 PRO B O 1
ATOM 6442 N N . GLN B 1 103 ? 24.719 -4.812 12.023 1 90.94 103 GLN B N 1
ATOM 6443 C CA . GLN B 1 103 ? 24 -5.344 13.172 1 90.94 103 GLN B CA 1
ATOM 6444 C C . GLN B 1 103 ? 23.234 -4.234 13.898 1 90.94 103 GLN B C 1
ATOM 6446 O O . GLN B 1 103 ? 23.438 -4.023 15.102 1 90.94 103 GLN B O 1
ATOM 6451 N N . TRP B 1 104 ? 22.391 -3.637 13.211 1 92.5 104 TRP B N 1
ATOM 6452 C CA . TRP B 1 104 ? 21.578 -2.541 13.711 1 92.5 104 TRP B CA 1
ATOM 6453 C C . TRP B 1 104 ? 20.172 -2.582 13.102 1 92.5 104 TRP B C 1
ATOM 6455 O O . TRP B 1 104 ? 19.859 -3.498 12.336 1 92.5 104 TRP B O 1
ATOM 6465 N N . SER B 1 105 ? 19.266 -1.751 13.633 1 93.38 105 SER B N 1
ATOM 6466 C CA . SER B 1 105 ? 17.906 -1.686 13.117 1 93.38 105 SER B CA 1
ATOM 6467 C C . SER B 1 105 ? 17.516 -0.251 12.789 1 93.38 105 SER B C 1
ATOM 6469 O O . SER B 1 105 ? 18.156 0.697 13.234 1 93.38 105 SER B O 1
ATOM 6471 N N . ASN B 1 106 ? 16.578 -0.113 11.953 1 93.81 106 ASN B N 1
ATOM 6472 C CA . ASN B 1 106 ? 15.945 1.163 11.633 1 93.81 106 ASN B CA 1
ATOM 6473 C C . ASN B 1 106 ? 16.938 2.145 11.023 1 93.81 106 ASN B C 1
ATOM 6475 O O . ASN B 1 106 ? 17.094 3.264 11.516 1 93.81 106 ASN B O 1
ATOM 6479 N N . TYR B 1 107 ? 17.531 1.696 9.906 1 95.44 107 TYR B N 1
ATOM 6480 C CA . TYR B 1 107 ? 18.469 2.574 9.211 1 95.44 107 TYR B CA 1
ATOM 6481 C C . TYR B 1 107 ? 18.375 2.381 7.703 1 95.44 107 TYR B C 1
ATOM 6483 O O . TYR B 1 107 ? 17.734 1.4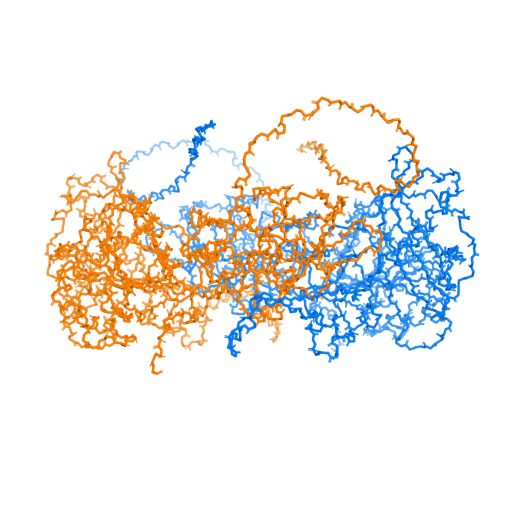4 7.227 1 95.44 107 TYR B O 1
ATOM 6491 N N . GLY B 1 108 ? 18.859 3.34 6.992 1 97.31 108 GLY B N 1
ATOM 6492 C CA . GLY B 1 108 ? 19.047 3.277 5.551 1 97.31 108 GLY B CA 1
ATOM 6493 C C . GLY B 1 108 ? 20.5 3.496 5.133 1 97.31 108 GLY B C 1
ATOM 6494 O O . GLY B 1 108 ? 21.234 4.215 5.805 1 97.31 108 GLY B O 1
ATOM 6495 N N . LEU B 1 109 ? 20.891 2.834 4.008 1 98.12 109 LEU B N 1
ATOM 6496 C CA . LEU B 1 109 ? 22.234 2.996 3.467 1 98.12 109 LEU B CA 1
ATOM 6497 C C . LEU B 1 109 ? 22.188 3.461 2.016 1 98.12 109 LEU B C 1
ATOM 6499 O O . LEU B 1 109 ? 21.328 3.014 1.244 1 98.12 109 LEU B O 1
ATOM 6503 N N . ARG B 1 110 ? 23.031 4.328 1.771 1 98.62 110 ARG B N 1
ATOM 6504 C CA . ARG B 1 110 ? 23.391 4.656 0.396 1 98.62 110 ARG B CA 1
ATOM 6505 C C . ARG B 1 110 ? 24.875 4.41 0.144 1 98.62 110 ARG B C 1
ATOM 6507 O O . ARG B 1 110 ? 25.719 5.109 0.696 1 98.62 110 ARG B O 1
ATOM 6514 N N . ILE B 1 111 ? 25.188 3.408 -0.649 1 98.69 111 ILE B N 1
ATOM 6515 C CA . ILE B 1 111 ? 26.547 3.072 -1.018 1 98.69 111 ILE B CA 1
ATOM 6516 C C . ILE B 1 111 ? 26.797 3.43 -2.482 1 98.69 111 ILE B C 1
ATOM 6518 O O . ILE B 1 111 ? 26 3.078 -3.354 1 98.69 111 ILE B O 1
ATOM 6522 N N . PHE B 1 112 ? 27.859 4.168 -2.764 1 98.62 112 PHE B N 1
ATOM 6523 C CA . PHE B 1 112 ? 28.094 4.551 -4.152 1 98.62 112 PHE B CA 1
ATOM 6524 C C . PHE B 1 112 ? 29.578 4.738 -4.418 1 98.62 112 PHE B C 1
ATOM 6526 O O . PHE B 1 112 ? 30.359 4.953 -3.49 1 98.62 112 PHE B O 1
ATOM 6533 N N . GLY B 1 113 ? 30 4.602 -5.574 1 98.38 113 GLY B N 1
ATOM 6534 C CA . GLY B 1 113 ? 31.359 4.691 -6.055 1 98.38 113 GLY B CA 1
ATOM 6535 C C . GLY B 1 113 ? 31.531 4.18 -7.473 1 98.38 113 GLY B C 1
ATOM 6536 O O . GLY B 1 113 ? 30.656 4.359 -8.312 1 98.38 113 GLY B O 1
ATOM 6537 N N . TYR B 1 114 ? 32.75 3.688 -7.723 1 98.31 114 TYR B N 1
ATOM 6538 C CA . TYR B 1 114 ? 33.031 3.201 -9.07 1 98.31 114 TYR B CA 1
ATOM 6539 C C . TYR B 1 114 ? 33.375 1.718 -9.055 1 98.31 114 TYR B C 1
ATOM 6541 O O . TYR B 1 114 ? 34.062 1.238 -8.133 1 98.31 114 TYR B O 1
ATOM 6549 N N . LEU B 1 115 ? 32.906 1.07 -10.047 1 97.81 115 LEU B N 1
ATOM 6550 C CA . LEU B 1 115 ? 33.188 -0.332 -10.312 1 97.81 115 LEU B CA 1
ATOM 6551 C C . LEU B 1 115 ? 34.219 -0.464 -11.43 1 97.81 115 LEU B C 1
ATOM 6553 O O . LEU B 1 115 ? 34.094 0.188 -12.469 1 97.81 115 LEU B O 1
ATOM 6557 N N . HIS B 1 116 ? 35.281 -1.279 -11.203 1 97 116 HIS B N 1
ATOM 6558 C CA . HIS B 1 116 ? 36.344 -1.542 -12.172 1 97 116 HIS B CA 1
ATOM 6559 C C . HIS B 1 116 ? 36.344 -3.01 -12.586 1 97 116 HIS B C 1
ATOM 6561 O O . HIS B 1 116 ? 36.938 -3.848 -11.898 1 97 116 HIS B O 1
ATOM 6567 N N . PRO B 1 117 ? 35.75 -3.291 -13.766 1 96.25 117 PRO B N 1
ATOM 6568 C CA . PRO B 1 117 ? 35.781 -4.695 -14.18 1 96.25 117 PRO B CA 1
ATOM 6569 C C . PRO B 1 117 ? 37.188 -5.195 -14.477 1 96.25 117 PRO B C 1
ATOM 6571 O O . PRO B 1 117 ? 38.031 -4.453 -15.023 1 96.25 117 PRO B O 1
ATOM 6574 N N . ALA B 1 118 ? 37.438 -6.445 -14.156 1 93 118 ALA B N 1
ATOM 6575 C CA . ALA B 1 118 ? 38.781 -7.043 -14.359 1 93 118 ALA B CA 1
ATOM 6576 C C . ALA B 1 118 ? 38.969 -7.422 -15.82 1 93 118 ALA B C 1
ATOM 6578 O O . ALA B 1 118 ? 40.125 -7.441 -16.297 1 93 118 ALA B O 1
ATOM 6579 N N . GLU B 1 119 ? 38 -7.785 -16.484 1 95.12 119 GLU B N 1
ATOM 6580 C CA . GLU B 1 119 ? 38.031 -8.172 -17.891 1 95.12 119 GLU B CA 1
ATOM 6581 C C . GLU B 1 119 ? 36.781 -7.703 -18.641 1 95.12 119 GLU B C 1
ATOM 6583 O O . GLU B 1 119 ? 35.75 -7.422 -18.016 1 95.12 119 GLU B O 1
ATOM 6588 N N . THR B 1 120 ? 37.094 -7.516 -19.938 1 96.75 120 THR B N 1
ATOM 6589 C CA . THR B 1 120 ? 35.938 -7.203 -20.781 1 96.75 120 THR B CA 1
ATOM 6590 C C . THR B 1 120 ? 35.062 -8.445 -21.016 1 96.75 120 THR B C 1
ATOM 6592 O O . THR B 1 120 ? 35.531 -9.414 -21.641 1 96.75 120 THR B O 1
ATOM 6595 N N . ASP B 1 121 ? 33.938 -8.453 -20.406 1 96.31 121 ASP B N 1
ATOM 6596 C CA . ASP B 1 121 ? 33.031 -9.602 -20.5 1 96.31 121 ASP B CA 1
ATOM 6597 C C . ASP B 1 121 ? 31.609 -9.219 -20.094 1 96.31 121 ASP B C 1
ATOM 6599 O O . ASP B 1 121 ? 31.344 -8.086 -19.688 1 96.31 121 ASP B O 1
ATOM 6603 N N . GLU B 1 122 ? 30.75 -10.203 -20.25 1 96.81 122 GLU B N 1
ATOM 6604 C CA . GLU B 1 122 ? 29.391 -10.039 -19.75 1 96.81 122 GLU B CA 1
ATOM 6605 C C . GLU B 1 122 ? 29.297 -10.438 -18.281 1 96.81 122 GLU B C 1
ATOM 6607 O O . GLU B 1 122 ? 29.75 -11.531 -17.891 1 96.81 122 GLU B O 1
ATOM 6612 N N . TYR B 1 123 ? 28.75 -9.5 -17.531 1 97.19 123 TYR B N 1
ATOM 6613 C CA . TYR B 1 123 ? 28.609 -9.734 -16.094 1 97.19 123 TYR B CA 1
ATOM 6614 C C . TYR B 1 123 ? 27.141 -9.883 -15.711 1 97.19 123 TYR B C 1
ATOM 6616 O O . TYR B 1 123 ? 26.266 -9.258 -16.328 1 97.19 123 TYR B O 1
ATOM 6624 N N . ILE B 1 124 ? 26.891 -10.742 -14.734 1 96.94 124 ILE B N 1
ATOM 6625 C CA . ILE B 1 124 ? 25.578 -10.883 -14.109 1 96.94 124 ILE B CA 1
ATOM 6626 C C . ILE B 1 124 ? 25.656 -10.484 -12.641 1 96.94 124 ILE B C 1
ATOM 6628 O O . ILE B 1 124 ? 26.562 -10.93 -11.922 1 96.94 124 ILE B O 1
ATOM 6632 N N . PHE B 1 125 ? 24.734 -9.625 -12.242 1 98.31 125 PHE B N 1
ATOM 6633 C CA . PHE B 1 125 ? 24.75 -9.133 -10.867 1 98.31 125 PHE B CA 1
ATOM 6634 C C . PHE B 1 125 ? 23.625 -9.766 -10.055 1 98.31 125 PHE B C 1
ATOM 6636 O O . PHE B 1 125 ? 22.578 -10.117 -10.609 1 98.31 125 PHE B O 1
ATOM 6643 N N . ALA B 1 126 ? 23.828 -9.945 -8.766 1 98.06 126 ALA B N 1
ATOM 6644 C CA . ALA B 1 126 ? 22.844 -10.461 -7.828 1 98.06 126 ALA B CA 1
ATOM 6645 C C . ALA B 1 126 ? 22.844 -9.656 -6.531 1 98.06 126 ALA B C 1
ATOM 6647 O O . ALA B 1 126 ? 23.875 -9.109 -6.133 1 98.06 126 ALA B O 1
ATOM 6648 N N . VAL B 1 127 ? 21.688 -9.562 -5.926 1 98.38 127 VAL B N 1
ATOM 6649 C CA . VAL B 1 127 ? 21.562 -8.82 -4.676 1 98.38 127 VAL B CA 1
ATOM 6650 C C . VAL B 1 127 ? 20.875 -9.688 -3.623 1 98.38 127 VAL B C 1
ATOM 6652 O O . VAL B 1 127 ? 20.031 -10.523 -3.957 1 98.38 127 VAL B O 1
ATOM 6655 N N . SER B 1 128 ? 21.25 -9.586 -2.385 1 97.75 128 SER B N 1
ATOM 6656 C CA . SER B 1 128 ? 20.594 -10.172 -1.226 1 97.75 128 SER B CA 1
ATOM 6657 C C . SER B 1 128 ? 20.609 -9.219 -0.033 1 97.75 128 SER B C 1
ATOM 6659 O O . SER B 1 128 ? 21.609 -8.547 0.207 1 97.75 128 SER B O 1
ATOM 6661 N N . SER B 1 129 ? 19.438 -9.133 0.585 1 97.5 129 SER B N 1
ATOM 6662 C CA . SER B 1 129 ? 19.359 -8.25 1.743 1 97.5 129 SER B CA 1
ATOM 6663 C C . SER B 1 129 ? 18.203 -8.641 2.656 1 97.5 129 SER B C 1
ATOM 6665 O O . SER B 1 129 ? 17.328 -9.406 2.258 1 97.5 129 SER B O 1
ATOM 6667 N N . ASP B 1 130 ? 18.188 -8.289 3.938 1 92.81 130 ASP B N 1
ATOM 6668 C CA . ASP B 1 130 ? 17.094 -8.531 4.859 1 92.81 130 ASP B CA 1
ATOM 6669 C C . ASP B 1 130 ? 15.859 -7.715 4.473 1 92.81 130 ASP B C 1
ATOM 6671 O O . ASP B 1 130 ? 14.742 -8.234 4.465 1 92.81 130 ASP B O 1
ATOM 6675 N N . ASP B 1 131 ? 15.922 -6.355 4.227 1 94.5 131 ASP B N 1
ATOM 6676 C CA . ASP B 1 131 ? 14.75 -5.637 3.736 1 94.5 131 ASP B CA 1
ATOM 6677 C C . ASP B 1 131 ? 14.961 -5.172 2.297 1 94.5 131 ASP B C 1
ATOM 6679 O O . ASP B 1 131 ? 15.43 -5.934 1.454 1 94.5 131 ASP B O 1
ATOM 6683 N N . ASN B 1 132 ? 14.375 -4.117 1.957 1 96.88 132 ASN B N 1
ATOM 6684 C CA . ASN B 1 132 ? 14.391 -3.701 0.56 1 96.88 132 ASN B CA 1
ATOM 6685 C C . ASN B 1 132 ? 15.742 -3.109 0.165 1 96.88 132 ASN B C 1
ATOM 6687 O O . ASN B 1 132 ? 16.359 -2.396 0.953 1 96.88 132 ASN B O 1
ATOM 6691 N N . SER B 1 133 ? 16.156 -3.475 -0.991 1 98.5 133 SER B N 1
ATOM 6692 C CA . SER B 1 133 ? 17.406 -2.936 -1.53 1 98.5 133 SER B CA 1
ATOM 6693 C C . SER B 1 133 ? 17.344 -2.814 -3.049 1 98.5 133 SER B C 1
ATOM 6695 O O . SER B 1 133 ? 16.469 -3.414 -3.689 1 98.5 133 SER B O 1
ATOM 6697 N N . GLU B 1 134 ? 18.234 -1.973 -3.592 1 98.5 134 GLU B N 1
ATOM 6698 C CA . GLU B 1 134 ? 18.391 -1.776 -5.031 1 98.5 134 GLU B CA 1
ATOM 6699 C C . GLU B 1 134 ? 19.859 -1.605 -5.41 1 98.5 134 GLU B C 1
ATOM 6701 O O . GLU B 1 134 ? 20.625 -0.982 -4.672 1 98.5 134 GLU B O 1
ATOM 6706 N N . PHE B 1 135 ? 20.188 -2.229 -6.512 1 98.62 135 PHE B N 1
ATOM 6707 C CA . PHE B 1 135 ? 21.484 -1.981 -7.137 1 98.62 135 PHE B CA 1
ATOM 6708 C C . PHE B 1 135 ? 21.312 -1.306 -8.492 1 98.62 135 PHE B C 1
ATOM 6710 O O . PHE B 1 135 ? 20.625 -1.832 -9.367 1 98.62 135 PHE B O 1
ATOM 6717 N N . TRP B 1 136 ? 21.984 -0.143 -8.57 1 98.69 136 TRP B N 1
ATOM 6718 C CA . TRP B 1 136 ? 21.969 0.663 -9.781 1 98.69 136 TRP B CA 1
ATOM 6719 C C . TRP B 1 136 ? 23.359 0.756 -10.406 1 98.69 136 TRP B C 1
ATOM 6721 O O . TRP B 1 136 ? 24.344 0.93 -9.695 1 98.69 136 TRP B O 1
ATOM 6731 N N . LEU B 1 137 ? 23.391 0.593 -11.688 1 98.44 137 LEU B N 1
ATOM 6732 C CA . LEU B 1 137 ? 24.656 0.685 -12.406 1 98.44 137 LEU B CA 1
ATOM 6733 C C . LEU B 1 137 ? 24.531 1.619 -13.602 1 98.44 137 LEU B C 1
ATOM 6735 O O . LEU B 1 137 ? 23.562 1.558 -14.352 1 98.44 137 LEU B O 1
ATOM 6739 N N . SER B 1 138 ? 25.562 2.504 -13.695 1 97.69 138 SER B N 1
ATOM 6740 C CA . SER B 1 138 ? 25.609 3.438 -14.812 1 97.69 138 SER B CA 1
ATOM 6741 C C . SER B 1 138 ? 26.25 2.807 -16.047 1 97.69 138 SER B C 1
ATOM 6743 O O . SER B 1 138 ? 26.984 1.822 -15.922 1 97.69 138 SER B O 1
ATOM 6745 N N . LEU B 1 139 ? 26.016 3.396 -17.188 1 93.31 139 LEU B N 1
ATOM 6746 C CA . LEU B 1 139 ? 26.609 2.955 -18.438 1 93.31 139 LEU B CA 1
ATOM 6747 C C . LEU B 1 139 ? 28.078 3.365 -18.516 1 93.31 139 LEU B C 1
ATOM 6749 O O . LEU B 1 139 ? 28.844 2.834 -19.328 1 93.31 139 LEU B O 1
ATOM 6753 N N . ASN B 1 140 ? 28.406 4.359 -17.734 1 95.12 140 ASN B N 1
ATOM 6754 C CA . ASN B 1 140 ? 29.75 4.914 -17.703 1 95.12 140 ASN B CA 1
ATOM 6755 C C . ASN B 1 140 ? 30.078 5.523 -16.344 1 95.12 140 ASN B C 1
ATOM 6757 O O . ASN B 1 140 ? 29.594 5.043 -15.312 1 95.12 140 ASN B O 1
ATOM 6761 N N . GLU B 1 141 ? 30.938 6.5 -16.328 1 95.88 141 GLU B N 1
ATOM 6762 C CA . GLU B 1 141 ? 31.391 7.082 -15.078 1 95.88 141 GLU B CA 1
ATOM 6763 C C . GLU B 1 141 ? 30.406 8.117 -14.562 1 95.88 141 GLU B C 1
ATOM 6765 O O . GLU B 1 141 ? 30.5 8.562 -13.414 1 95.88 141 GLU B O 1
ATOM 6770 N N . SER B 1 142 ? 29.391 8.398 -15.305 1 96 142 SER B N 1
ATOM 6771 C CA . SER B 1 142 ? 28.469 9.477 -14.961 1 96 142 SER B CA 1
ATOM 6772 C C . SER B 1 142 ? 27.312 8.961 -14.109 1 96 142 SER B C 1
ATOM 6774 O O . SER B 1 142 ? 26.672 7.969 -14.453 1 96 142 SER B O 1
ATOM 6776 N N . PRO B 1 143 ? 26.984 9.664 -13.031 1 96.5 143 PRO B N 1
ATOM 6777 C CA . PRO B 1 143 ? 25.844 9.297 -12.211 1 96.5 143 PRO B CA 1
ATOM 6778 C C . PRO B 1 143 ? 24.5 9.539 -12.922 1 96.5 143 PRO B C 1
ATOM 6780 O O . PRO B 1 143 ? 23.453 9.125 -12.422 1 96.5 143 PRO B O 1
ATOM 6783 N N . GLU B 1 144 ? 24.438 10.102 -14.055 1 93.75 144 GLU B N 1
ATOM 6784 C CA . GLU B 1 144 ? 23.219 10.477 -14.75 1 93.75 144 GLU B CA 1
ATOM 6785 C C . GLU B 1 144 ? 22.625 9.305 -15.523 1 93.75 144 GLU B C 1
ATOM 6787 O O . GLU B 1 144 ? 21.422 9.266 -15.797 1 93.75 144 GLU B O 1
ATOM 6792 N N . ASN B 1 145 ? 23.391 8.352 -15.859 1 93.12 145 ASN B N 1
ATOM 6793 C CA . ASN B 1 145 ? 22.953 7.258 -16.719 1 93.12 145 ASN B CA 1
ATOM 6794 C C . ASN B 1 145 ? 22.719 5.98 -15.922 1 93.12 145 ASN B C 1
ATOM 6796 O O . ASN B 1 145 ? 23.094 4.891 -16.344 1 93.12 145 ASN B O 1
ATOM 6800 N N . LEU B 1 146 ? 22.094 6.18 -14.805 1 95.5 146 LEU B N 1
ATOM 6801 C CA . LEU B 1 146 ? 21.906 5.059 -13.891 1 95.5 146 LEU B CA 1
ATOM 6802 C C . LEU B 1 146 ? 20.703 4.207 -14.312 1 95.5 146 LEU B C 1
ATOM 6804 O O . LEU B 1 146 ? 19.672 4.742 -14.703 1 95.5 146 LEU B O 1
ATOM 6808 N N . ARG B 1 147 ? 20.875 2.912 -14.266 1 97 147 ARG B N 1
ATOM 6809 C CA . ARG B 1 147 ? 19.781 1.965 -14.461 1 97 147 ARG B CA 1
ATOM 6810 C C . ARG B 1 147 ? 19.703 0.958 -13.32 1 97 147 ARG B C 1
ATOM 6812 O O . ARG B 1 147 ? 20.734 0.49 -12.836 1 97 147 ARG B O 1
ATOM 6819 N N . ARG B 1 148 ? 18.469 0.692 -12.867 1 97.94 148 ARG B N 1
ATOM 6820 C CA . ARG B 1 148 ? 18.281 -0.323 -11.836 1 97.94 148 ARG B CA 1
ATOM 6821 C C . ARG B 1 148 ? 18.484 -1.724 -12.398 1 97.94 148 ARG B C 1
ATOM 6823 O O . ARG B 1 148 ? 17.828 -2.111 -13.375 1 97.94 148 ARG B O 1
ATOM 6830 N N . LEU B 1 149 ? 19.344 -2.484 -11.82 1 98.06 149 LEU B N 1
ATOM 6831 C CA . LEU B 1 149 ? 19.625 -3.811 -12.359 1 98.06 149 LEU B CA 1
ATOM 6832 C C . LEU B 1 149 ? 18.906 -4.891 -11.555 1 98.06 149 LEU B C 1
ATOM 6834 O O . LEU B 1 149 ? 18.312 -5.805 -12.133 1 98.06 149 LEU B O 1
ATOM 6838 N N . VAL B 1 150 ? 19.047 -4.789 -10.25 1 98 150 VAL B N 1
ATOM 6839 C CA . VAL B 1 150 ? 18.453 -5.805 -9.383 1 98 150 VAL B CA 1
ATOM 6840 C C . VAL B 1 150 ? 17.891 -5.148 -8.125 1 98 150 VAL B C 1
ATOM 6842 O O . VAL B 1 150 ? 18.297 -4.043 -7.754 1 98 150 VAL B O 1
ATOM 6845 N N . TYR B 1 151 ? 16.938 -5.758 -7.5 1 97.38 151 TYR B N 1
ATOM 6846 C CA . TYR B 1 151 ? 16.359 -5.203 -6.285 1 97.38 151 TYR B CA 1
ATOM 6847 C C . TYR B 1 151 ? 15.617 -6.281 -5.496 1 97.38 151 TYR B C 1
ATOM 6849 O O . TYR B 1 151 ? 15.352 -7.367 -6.016 1 97.38 151 TYR B O 1
ATOM 6857 N N . ILE B 1 152 ? 15.398 -5.984 -4.227 1 96.06 152 ILE B N 1
ATOM 6858 C CA . ILE B 1 152 ? 14.602 -6.828 -3.348 1 96.06 152 ILE B CA 1
ATOM 6859 C C . ILE B 1 152 ? 13.391 -6.047 -2.834 1 96.06 152 ILE B C 1
ATOM 6861 O O . ILE B 1 152 ? 13.539 -5.145 -2.006 1 96.06 152 ILE B O 1
ATOM 6865 N N . GLY B 1 153 ? 12.281 -6.363 -3.322 1 91.44 153 GLY B N 1
ATOM 6866 C CA . GLY B 1 153 ? 11.016 -5.906 -2.764 1 91.44 153 GLY B CA 1
ATOM 6867 C C . GLY B 1 153 ? 10.789 -4.418 -2.943 1 91.44 153 GLY B C 1
ATOM 6868 O O . GLY B 1 153 ? 11.711 -3.682 -3.295 1 91.44 153 GLY B O 1
ATOM 6869 N N . GLU B 1 154 ? 9.531 -3.965 -2.689 1 88.88 154 GLU B N 1
ATOM 6870 C CA . GLU B 1 154 ? 9.117 -2.566 -2.742 1 88.88 154 GLU B CA 1
ATOM 6871 C C . GLU B 1 154 ? 8.227 -2.209 -1.553 1 88.88 154 GLU B C 1
ATOM 6873 O O . GLU B 1 154 ? 8.102 -1.035 -1.195 1 88.88 154 GLU B O 1
ATOM 6878 N N . THR B 1 155 ? 7.719 -3.174 -0.846 1 86.56 155 THR B N 1
ATOM 6879 C CA . THR B 1 155 ? 6.723 -2.934 0.194 1 86.56 155 THR B CA 1
ATOM 6880 C C . THR B 1 155 ? 7.391 -2.793 1.559 1 86.56 155 THR B C 1
ATOM 6882 O O . THR B 1 155 ? 6.789 -2.277 2.502 1 86.56 155 THR B O 1
ATOM 6885 N N . GLY B 1 156 ? 8.562 -3.305 1.63 1 91.25 156 GLY B N 1
ATOM 6886 C CA . GLY B 1 156 ? 9.266 -3.277 2.906 1 91.25 156 GLY B CA 1
ATOM 6887 C C . GLY B 1 156 ? 9.195 -4.602 3.648 1 91.25 156 GLY B C 1
ATOM 6888 O O . GLY B 1 156 ? 9.867 -4.781 4.664 1 91.25 156 GLY B O 1
ATOM 6889 N N . ASN B 1 157 ? 8.469 -5.566 3.133 1 88.88 157 ASN B N 1
ATOM 6890 C CA . ASN B 1 157 ? 8.297 -6.84 3.82 1 88.88 157 ASN B CA 1
ATOM 6891 C C . ASN B 1 157 ? 9.164 -7.934 3.197 1 88.88 157 ASN B C 1
ATOM 6893 O O . ASN B 1 157 ? 9.305 -9.023 3.762 1 88.88 157 ASN B O 1
ATOM 6897 N N . GLU B 1 158 ? 9.727 -7.684 2.068 1 92.5 158 GLU B N 1
ATOM 6898 C CA . GLU B 1 158 ? 10.562 -8.656 1.375 1 92.5 158 GLU B CA 1
ATOM 6899 C C . GLU B 1 158 ? 11.961 -8.719 1.982 1 92.5 158 GLU B C 1
ATOM 6901 O O . GLU B 1 158 ? 12.531 -7.68 2.336 1 92.5 158 GLU B O 1
ATOM 6906 N N . TRP B 1 159 ? 12.445 -9.859 2.133 1 93.75 159 TRP B N 1
ATOM 6907 C CA . TRP B 1 159 ? 13.789 -10.07 2.65 1 93.75 159 TRP B CA 1
ATOM 6908 C C . TRP B 1 159 ? 14.383 -11.367 2.121 1 93.75 159 TRP B C 1
ATOM 6910 O O . TRP B 1 159 ? 13.648 -12.227 1.61 1 93.75 159 TRP B O 1
ATOM 6920 N N . THR B 1 160 ? 15.656 -11.5 2.174 1 94 160 THR B N 1
ATOM 6921 C CA . THR B 1 160 ? 16.359 -12.703 1.773 1 94 160 THR B CA 1
ATOM 6922 C C . THR B 1 160 ? 17.438 -13.062 2.791 1 94 160 THR B C 1
ATOM 6924 O O . THR B 1 160 ? 17.891 -12.203 3.559 1 94 160 THR B O 1
ATOM 6927 N N . ALA B 1 161 ? 17.812 -14.336 2.84 1 92.5 161 ALA B N 1
ATOM 6928 C CA . ALA B 1 161 ? 18.969 -14.766 3.621 1 92.5 161 ALA B CA 1
ATOM 6929 C C . ALA B 1 161 ? 20.281 -14.445 2.895 1 92.5 161 ALA B C 1
ATOM 6931 O O . ALA B 1 161 ? 20.297 -14.352 1.664 1 92.5 161 ALA B O 1
ATOM 6932 N N . PRO B 1 162 ? 21.391 -14.273 3.695 1 94.56 162 PRO B N 1
ATOM 6933 C CA . PRO B 1 162 ? 22.672 -14.055 3.023 1 94.56 162 PRO B CA 1
ATOM 6934 C C . PRO B 1 162 ? 23.016 -15.164 2.027 1 94.56 162 PRO B C 1
ATOM 6936 O O . PRO B 1 162 ? 22.891 -16.344 2.35 1 94.56 162 PRO B O 1
ATOM 6939 N N . GLY B 1 163 ? 23.359 -14.766 0.812 1 94 163 GLY B N 1
ATOM 6940 C CA . GLY B 1 163 ? 23.75 -15.727 -0.21 1 94 163 GLY B CA 1
ATOM 6941 C C . GLY B 1 163 ? 22.578 -16.234 -1.024 1 94 163 GLY B C 1
ATOM 6942 O O . GLY B 1 163 ? 22.766 -16.969 -2.002 1 94 163 GLY B O 1
ATOM 6943 N N . GLU B 1 164 ? 21.391 -15.859 -0.656 1 92.69 164 GLU B N 1
ATOM 6944 C CA . GLU B 1 164 ? 20.188 -16.312 -1.36 1 92.69 164 GLU B CA 1
ATOM 6945 C C . GLU B 1 164 ? 19.828 -15.367 -2.504 1 92.69 164 GLU B C 1
ATOM 6947 O O . GLU B 1 164 ? 19.266 -14.297 -2.277 1 92.69 164 GLU B O 1
ATOM 6952 N N . TYR B 1 165 ? 20.094 -15.812 -3.744 1 93.44 165 TYR B N 1
ATOM 6953 C CA . TYR B 1 165 ? 19.922 -14.922 -4.887 1 93.44 165 TYR B CA 1
ATOM 6954 C C . TYR B 1 165 ? 18.734 -15.359 -5.738 1 93.44 165 TYR B C 1
ATOM 6956 O O . TYR B 1 165 ? 18.484 -14.797 -6.809 1 93.44 165 TYR B O 1
ATOM 6964 N N . TRP B 1 166 ? 17.953 -16.281 -5.27 1 89.31 166 TRP B N 1
ATOM 6965 C CA . TRP B 1 166 ? 16.969 -16.891 -6.152 1 89.31 166 TRP B CA 1
ATOM 6966 C C . TRP B 1 166 ? 15.57 -16.828 -5.531 1 89.31 166 TRP B C 1
ATOM 6968 O O . TRP B 1 166 ? 14.633 -17.453 -6.043 1 89.31 166 TRP B O 1
ATOM 6978 N N . LYS B 1 167 ? 15.414 -16.203 -4.438 1 89.94 167 LYS B N 1
ATOM 6979 C CA . LYS B 1 167 ? 14.117 -16.094 -3.775 1 89.94 167 LYS B CA 1
ATOM 6980 C C . LYS B 1 167 ? 13.141 -15.266 -4.602 1 89.94 167 LYS B C 1
ATOM 6982 O O . LYS B 1 167 ? 11.969 -15.633 -4.734 1 89.94 167 LYS B O 1
ATOM 6987 N N . PHE B 1 168 ? 13.656 -14.18 -5.129 1 91.75 168 PHE B N 1
ATOM 6988 C CA . PHE B 1 168 ? 12.875 -13.305 -5.988 1 91.75 168 PHE B CA 1
ATOM 6989 C C . PHE B 1 168 ? 13.484 -13.219 -7.379 1 91.75 168 PHE B C 1
ATOM 6991 O O . PHE B 1 168 ? 14.711 -13.227 -7.523 1 91.75 168 PHE B O 1
ATOM 6998 N N . ALA B 1 169 ? 12.609 -13.039 -8.383 1 91.56 169 ALA B N 1
ATOM 6999 C CA . ALA B 1 169 ? 13.062 -12.969 -9.766 1 91.56 169 ALA B CA 1
ATOM 7000 C C . ALA B 1 169 ? 13.898 -11.711 -10.008 1 91.56 169 ALA B C 1
ATOM 7002 O O . ALA B 1 169 ? 14.781 -11.703 -10.867 1 91.56 169 ALA B O 1
ATOM 7003 N N . SER B 1 170 ? 13.688 -10.758 -9.188 1 93.94 170 SER B N 1
ATOM 7004 C CA . SER B 1 170 ? 14.328 -9.461 -9.367 1 93.94 170 SER B CA 1
ATOM 7005 C C . SER B 1 170 ? 15.75 -9.461 -8.805 1 93.94 170 SER B C 1
ATOM 7007 O O . SER B 1 170 ? 16.469 -8.469 -8.922 1 93.94 170 SER B O 1
ATOM 7009 N N . GLN B 1 171 ? 16.219 -10.539 -8.266 1 96 171 GLN B N 1
ATOM 7010 C CA . GLN B 1 171 ? 17.484 -10.562 -7.547 1 96 171 GLN B CA 1
ATOM 7011 C C . GLN B 1 171 ? 18.656 -10.734 -8.5 1 96 171 GLN B C 1
ATOM 7013 O O . GLN B 1 171 ? 19.812 -10.508 -8.125 1 96 171 GLN B O 1
ATOM 7018 N N . ILE B 1 172 ? 18.469 -11.211 -9.688 1 95.38 172 ILE B N 1
ATOM 7019 C CA . ILE B 1 172 ? 19.531 -11.469 -10.648 1 95.38 172 ILE B CA 1
ATOM 7020 C C . ILE B 1 172 ? 19.328 -10.617 -11.891 1 95.38 172 ILE B C 1
ATOM 7022 O O . ILE B 1 172 ? 18.219 -10.539 -12.422 1 95.38 172 ILE B O 1
ATOM 7026 N N . SER B 1 173 ? 20.391 -10.008 -12.352 1 97.25 173 SER B N 1
ATOM 7027 C CA . SER B 1 173 ? 20.297 -9.109 -13.5 1 97.25 173 SER B CA 1
ATOM 7028 C C . SER B 1 173 ? 20.453 -9.875 -14.812 1 97.25 173 SER B C 1
ATOM 7030 O O . SER B 1 173 ? 20.906 -11.016 -14.828 1 97.25 173 SER B O 1
ATOM 7032 N N . LYS B 1 174 ? 19.984 -9.18 -15.883 1 94.69 174 LYS B N 1
ATOM 7033 C CA . LYS B 1 174 ? 20.422 -9.602 -17.203 1 94.69 174 LYS B CA 1
ATOM 7034 C C . LYS B 1 174 ? 21.922 -9.359 -17.375 1 94.69 174 LYS B C 1
ATOM 7036 O O . LYS B 1 174 ? 22.516 -8.578 -16.641 1 94.69 174 LYS B O 1
ATOM 7041 N N . PRO B 1 175 ? 22.531 -10.141 -18.281 1 96.06 175 PRO B N 1
ATOM 7042 C CA . PRO B 1 175 ? 23.953 -9.898 -18.5 1 96.06 175 PRO B CA 1
ATOM 7043 C C . PRO B 1 175 ? 24.25 -8.477 -18.953 1 96.06 175 PRO B C 1
ATOM 7045 O O . PRO B 1 175 ? 23.484 -7.898 -19.734 1 96.06 175 PRO B O 1
ATOM 7048 N N . VAL B 1 176 ? 25.297 -7.949 -18.391 1 96.94 176 VAL B N 1
ATOM 7049 C CA . VAL B 1 176 ? 25.75 -6.602 -18.719 1 96.94 176 VAL B CA 1
ATOM 7050 C C . VAL B 1 176 ? 27.188 -6.641 -19.219 1 96.94 176 VAL B C 1
ATOM 7052 O O . VAL B 1 176 ? 28.062 -7.219 -18.578 1 96.94 176 VAL B O 1
ATOM 7055 N N . LEU B 1 177 ? 27.375 -6.004 -20.375 1 97.31 177 LEU B N 1
ATOM 7056 C CA . LEU B 1 177 ? 28.734 -5.938 -20.891 1 97.31 177 LEU B CA 1
ATOM 7057 C C . LEU B 1 177 ? 29.547 -4.84 -20.203 1 97.31 177 LEU B C 1
ATOM 7059 O O . LEU B 1 177 ? 29.141 -3.676 -20.203 1 97.31 177 LEU B O 1
ATOM 7063 N N . LEU B 1 178 ? 30.578 -5.242 -19.562 1 97.38 178 LEU B N 1
ATOM 7064 C CA . LEU B 1 178 ? 31.5 -4.289 -18.953 1 97.38 178 LEU B CA 1
ATOM 7065 C C . LEU B 1 178 ? 32.875 -4.379 -19.609 1 97.38 178 LEU B C 1
ATOM 7067 O O . LEU B 1 178 ? 33.312 -5.465 -20 1 97.38 178 LEU B O 1
ATOM 7071 N N . VAL B 1 179 ? 33.5 -3.225 -19.734 1 97.25 179 VAL B N 1
ATOM 7072 C CA . VAL B 1 179 ? 34.75 -3.143 -20.469 1 97.25 179 VAL B CA 1
ATOM 7073 C C . VAL B 1 179 ? 35.906 -2.98 -19.5 1 97.25 179 VAL B C 1
ATOM 7075 O O . VAL B 1 179 ? 35.844 -2.176 -18.562 1 97.25 179 VAL B O 1
ATOM 7078 N N . LYS B 1 180 ? 36.969 -3.73 -19.812 1 95.31 180 LYS B N 1
ATOM 7079 C CA . LYS B 1 180 ? 38.188 -3.66 -19 1 95.31 180 LYS B CA 1
ATOM 7080 C C . LYS B 1 180 ? 38.75 -2.244 -18.984 1 95.31 180 LYS B C 1
ATOM 7082 O O . LYS B 1 180 ? 38.719 -1.548 -20.016 1 95.31 180 LYS B O 1
ATOM 7087 N N . ASP B 1 181 ? 39.219 -1.7 -17.812 1 89.44 181 ASP B N 1
ATOM 7088 C CA . ASP B 1 181 ? 39.906 -0.441 -17.578 1 89.44 181 ASP B CA 1
ATOM 7089 C C . ASP B 1 181 ? 38.938 0.741 -17.625 1 89.44 181 ASP B C 1
ATOM 7091 O O . ASP B 1 181 ? 39.375 1.897 -17.562 1 89.44 181 ASP B O 1
ATOM 7095 N N . MET B 1 182 ? 37.75 0.404 -17.797 1 94.94 182 MET B N 1
ATOM 7096 C CA . MET B 1 182 ? 36.75 1.439 -17.641 1 94.94 182 MET B CA 1
ATOM 7097 C C . MET B 1 182 ? 36.188 1.433 -16.219 1 94.94 182 MET B C 1
ATOM 7099 O O . MET B 1 182 ? 36.281 0.432 -15.508 1 94.94 182 MET B O 1
ATOM 7103 N N . LYS B 1 183 ? 35.75 2.572 -15.789 1 95.44 183 LYS B N 1
ATOM 7104 C CA . LYS B 1 183 ? 35.062 2.59 -14.492 1 95.44 183 LYS B CA 1
ATOM 7105 C C . LYS B 1 183 ? 33.594 2.973 -14.633 1 95.44 183 LYS B C 1
ATOM 7107 O O . LYS B 1 183 ? 33.25 3.787 -15.492 1 95.44 183 LYS B O 1
ATOM 7112 N N . TYR B 1 184 ? 32.75 2.391 -13.883 1 98.19 184 TYR B N 1
ATOM 7113 C CA . TYR B 1 184 ? 31.297 2.561 -13.922 1 98.19 184 TYR B CA 1
ATOM 7114 C C . TYR B 1 184 ? 30.781 3.057 -12.586 1 98.19 184 TYR B C 1
ATOM 7116 O O . TYR B 1 184 ? 31.031 2.445 -11.539 1 98.19 184 TYR B O 1
ATOM 7124 N N . PHE B 1 185 ? 30.062 4.18 -12.617 1 98.31 185 PHE B N 1
ATOM 7125 C CA . PHE B 1 185 ? 29.406 4.641 -11.398 1 98.31 185 PHE B CA 1
ATOM 7126 C C . PHE B 1 185 ? 28.297 3.676 -10.977 1 98.31 185 PHE B C 1
ATOM 7128 O O . PHE B 1 185 ? 27.547 3.186 -11.82 1 98.31 185 PHE B O 1
ATOM 7135 N N . PHE B 1 186 ? 28.234 3.361 -9.695 1 98.62 186 PHE B N 1
ATOM 7136 C CA . PHE B 1 186 ? 27.125 2.559 -9.195 1 98.62 186 PHE B CA 1
ATOM 7137 C C . PHE B 1 186 ? 26.609 3.109 -7.871 1 98.62 186 PHE B C 1
ATOM 7139 O O . PHE B 1 186 ? 27.297 3.914 -7.223 1 98.62 186 PHE B O 1
ATOM 7146 N N . GLU B 1 187 ? 25.406 2.689 -7.527 1 98.44 187 GLU B N 1
ATOM 7147 C CA . GLU B 1 187 ? 24.812 3.031 -6.242 1 98.44 187 GLU B CA 1
ATOM 7148 C C . GLU B 1 187 ? 23.938 1.891 -5.715 1 98.44 187 GLU B C 1
ATOM 7150 O O . GLU B 1 187 ? 23.266 1.217 -6.484 1 98.44 187 GLU B O 1
ATOM 7155 N N . ILE B 1 188 ? 24.047 1.685 -4.41 1 98.75 188 ILE B N 1
ATOM 7156 C CA . ILE B 1 188 ? 23.25 0.687 -3.703 1 98.75 188 ILE B CA 1
ATOM 7157 C C . ILE B 1 188 ? 22.422 1.363 -2.613 1 98.75 188 ILE B C 1
ATOM 7159 O O . ILE B 1 188 ? 22.938 2.188 -1.854 1 98.75 188 ILE B O 1
ATOM 7163 N N . LEU B 1 189 ? 21.172 1.017 -2.617 1 98.62 189 LEU B N 1
ATOM 7164 C CA . LEU B 1 189 ? 20.297 1.48 -1.554 1 98.62 189 LEU B CA 1
ATOM 7165 C C . LEU B 1 189 ? 19.812 0.313 -0.696 1 98.62 189 LEU B C 1
ATOM 7167 O O . LEU B 1 189 ? 19.5 -0.757 -1.218 1 98.62 189 LEU B O 1
ATOM 7171 N N . LEU B 1 190 ? 19.812 0.534 0.593 1 98.38 190 LEU B N 1
ATOM 7172 C CA . LEU B 1 190 ? 19.281 -0.453 1.532 1 98.38 190 LEU B CA 1
ATOM 7173 C C . LEU B 1 190 ? 18.406 0.21 2.588 1 98.38 190 LEU B C 1
ATOM 7175 O O . LEU B 1 190 ? 18.75 1.276 3.104 1 98.38 190 LEU B O 1
ATOM 7179 N N . LYS B 1 191 ? 17.266 -0.327 2.789 1 97.88 191 LYS B N 1
ATOM 7180 C CA . LYS B 1 191 ? 16.438 0.016 3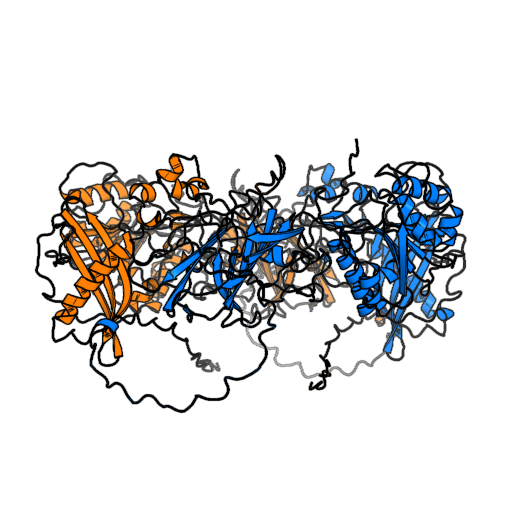.941 1 97.88 191 LYS B CA 1
ATOM 7181 C C . LYS B 1 191 ? 16.312 -1.169 4.895 1 97.88 191 LYS B C 1
ATOM 7183 O O . LYS B 1 191 ? 15.898 -2.258 4.488 1 97.88 191 LYS B O 1
ATOM 7188 N N . GLN B 1 192 ? 16.656 -0.902 6.152 1 97 192 GLN B N 1
ATOM 7189 C CA . GLN B 1 192 ? 16.641 -1.952 7.168 1 97 192 GLN B CA 1
ATOM 7190 C C . GLN B 1 192 ? 15.703 -1.598 8.312 1 97 192 GLN B C 1
ATOM 7192 O O . GLN B 1 192 ? 15.836 -0.54 8.93 1 97 192 GLN B O 1
ATOM 7197 N N . LYS B 1 193 ? 14.695 -2.383 8.516 1 95.25 193 LYS B N 1
ATOM 7198 C CA . LYS B 1 193 ? 13.773 -2.207 9.633 1 95.25 193 LYS B CA 1
ATOM 7199 C C . LYS B 1 193 ? 14.227 -2.998 10.859 1 95.25 193 LYS B C 1
ATOM 7201 O O . LYS B 1 193 ? 14.93 -2.465 11.719 1 95.25 193 LYS B O 1
ATOM 7206 N N . SER B 1 194 ? 13.984 -4.262 10.93 1 92.69 194 SER B N 1
ATOM 7207 C CA . SER B 1 194 ? 14.406 -5.148 12.008 1 92.69 194 SER B CA 1
ATOM 7208 C C . SER B 1 194 ? 14.867 -6.5 11.469 1 92.69 194 SER B C 1
ATOM 7210 O O . SER B 1 194 ? 14.875 -6.715 10.25 1 92.69 194 SER B O 1
ATOM 7212 N N . GLY B 1 195 ? 15.398 -7.305 12.336 1 89.69 195 GLY B N 1
ATOM 7213 C CA . GLY B 1 195 ? 15.914 -8.602 11.914 1 89.69 195 GLY B CA 1
ATOM 7214 C C . GLY B 1 195 ? 17.422 -8.594 11.695 1 89.69 195 GLY B C 1
ATOM 7215 O O . GLY B 1 195 ? 18.094 -7.629 12.039 1 89.69 195 GLY B O 1
ATOM 7216 N N . MET B 1 196 ? 17.922 -9.648 11.18 1 90.62 196 MET B N 1
ATOM 7217 C CA . MET B 1 196 ? 19.344 -9.734 10.891 1 90.62 196 MET B CA 1
ATOM 7218 C C . MET B 1 196 ? 19.703 -8.914 9.656 1 90.62 196 MET B C 1
ATOM 7220 O O . MET B 1 196 ? 19.438 -9.328 8.531 1 90.62 196 MET B O 1
ATOM 7224 N N . ASP B 1 197 ? 20.297 -7.848 9.93 1 94.94 197 ASP B N 1
ATOM 7225 C CA . ASP B 1 197 ? 20.594 -6.949 8.82 1 94.94 197 ASP B CA 1
ATOM 7226 C C . ASP B 1 197 ? 21.766 -7.465 7.988 1 94.94 197 ASP B C 1
ATOM 7228 O O . ASP B 1 197 ? 22.734 -8.008 8.539 1 94.94 197 ASP B O 1
ATOM 7232 N N . HIS B 1 198 ? 21.578 -7.344 6.711 1 96.69 198 HIS B N 1
ATOM 7233 C CA . HIS B 1 198 ? 22.688 -7.602 5.793 1 96.69 198 HIS B CA 1
ATOM 7234 C C . HIS B 1 198 ? 22.375 -7.074 4.395 1 96.69 198 HIS B C 1
ATOM 7236 O O . HIS B 1 198 ? 21.203 -6.891 4.043 1 96.69 198 HIS B O 1
ATOM 7242 N N . LEU B 1 199 ? 23.359 -6.812 3.691 1 98.19 199 LEU B N 1
ATOM 7243 C CA . LEU B 1 199 ? 23.297 -6.445 2.279 1 98.19 199 LEU B CA 1
ATOM 7244 C C . LEU B 1 199 ? 24.516 -6.977 1.533 1 98.19 199 LEU B C 1
ATOM 7246 O O . LEU B 1 199 ? 25.641 -6.91 2.041 1 98.19 199 LEU B O 1
ATOM 7250 N N . GLU B 1 200 ? 24.312 -7.539 0.398 1 98.5 200 GLU B N 1
ATOM 7251 C CA . GLU B 1 200 ? 25.469 -7.891 -0.426 1 98.5 200 GLU B CA 1
ATOM 7252 C C . GLU B 1 200 ? 25.125 -7.801 -1.912 1 98.5 200 GLU B C 1
ATOM 7254 O O . GLU B 1 200 ? 24 -8.07 -2.314 1 98.5 200 GLU B O 1
ATOM 7259 N N . ILE B 1 201 ? 26.031 -7.367 -2.641 1 98.69 201 ILE B N 1
ATOM 7260 C CA . ILE B 1 201 ? 26.031 -7.418 -4.098 1 98.69 201 ILE B CA 1
ATOM 7261 C C . ILE B 1 201 ? 27.094 -8.406 -4.586 1 98.69 201 ILE B C 1
ATOM 7263 O O . ILE B 1 201 ? 28.25 -8.312 -4.191 1 98.69 201 ILE B O 1
ATOM 7267 N N . ALA B 1 202 ? 26.609 -9.328 -5.359 1 98.19 202 ALA B N 1
ATOM 7268 C CA . ALA B 1 202 ? 27.516 -10.312 -5.957 1 98.19 202 ALA B CA 1
ATOM 7269 C C . ALA B 1 202 ? 27.438 -10.258 -7.484 1 98.19 202 ALA B C 1
ATOM 7271 O O . ALA B 1 202 ? 26.516 -9.68 -8.055 1 98.19 202 ALA B O 1
ATOM 7272 N N . TRP B 1 203 ? 28.531 -10.664 -8.117 1 97.19 203 TRP B N 1
ATOM 7273 C CA . TRP B 1 203 ? 28.516 -10.734 -9.578 1 97.19 203 TRP B CA 1
ATOM 7274 C C . TRP B 1 203 ? 29.219 -12 -10.07 1 97.19 203 TRP B C 1
ATOM 7276 O O . TRP B 1 203 ? 29.828 -12.719 -9.281 1 97.19 203 TRP B O 1
ATOM 7286 N N . SER B 1 204 ? 28.906 -12.445 -11.219 1 95.56 204 SER B N 1
ATOM 7287 C CA . SER B 1 204 ? 29.531 -13.555 -11.938 1 95.56 204 SER B CA 1
ATOM 7288 C C . SER B 1 204 ? 29.609 -13.266 -13.438 1 95.56 204 SER B C 1
ATOM 7290 O O . SER B 1 204 ? 28.938 -12.375 -13.938 1 95.56 204 SER B O 1
ATOM 7292 N N . LEU B 1 205 ? 30.594 -13.914 -14.062 1 94.44 205 LEU B N 1
ATOM 7293 C CA . LEU B 1 205 ? 30.609 -13.859 -15.523 1 94.44 205 LEU B CA 1
ATOM 7294 C C . LEU B 1 205 ? 29.484 -14.688 -16.109 1 94.44 205 LEU B C 1
ATOM 7296 O O . LEU B 1 205 ? 28.922 -15.555 -15.438 1 94.44 205 LEU B O 1
ATOM 7300 N N . ASN B 1 206 ? 29.156 -14.273 -17.266 1 91.06 206 ASN B N 1
ATOM 7301 C CA . ASN B 1 206 ? 28.109 -15 -17.953 1 91.06 206 ASN B CA 1
ATOM 7302 C C . ASN B 1 206 ? 28.641 -16.266 -18.625 1 91.06 206 ASN B C 1
ATOM 7304 O O . ASN B 1 206 ? 28.609 -16.391 -19.844 1 91.06 206 ASN B O 1
ATOM 7308 N N . ARG B 1 207 ? 29.188 -17.094 -17.797 1 83.75 207 ARG B N 1
ATOM 7309 C CA . ARG B 1 207 ? 29.734 -18.375 -18.25 1 83.75 207 ARG B CA 1
ATOM 7310 C C . ARG B 1 207 ? 29.125 -19.531 -17.469 1 83.75 207 ARG B C 1
ATOM 7312 O O . ARG B 1 207 ? 28.625 -19.344 -16.359 1 83.75 207 ARG B O 1
ATOM 7319 N N . ASP B 1 208 ? 29.234 -20.656 -18.188 1 74.38 208 ASP B N 1
ATOM 7320 C CA . ASP B 1 208 ? 28.656 -21.828 -17.562 1 74.38 208 ASP B CA 1
ATOM 7321 C C . ASP B 1 208 ? 29.375 -22.172 -16.25 1 74.38 208 ASP B C 1
ATOM 7323 O O . ASP B 1 208 ? 30.594 -22.125 -16.172 1 74.38 208 ASP B O 1
ATOM 7327 N N . ASN B 1 209 ? 28.719 -22.391 -15.148 1 74.5 209 ASN B N 1
ATOM 7328 C CA . ASN B 1 209 ? 29.219 -22.891 -13.867 1 74.5 209 ASN B CA 1
ATOM 7329 C C . ASN B 1 209 ? 29.781 -21.781 -13.008 1 74.5 209 ASN B C 1
ATOM 7331 O O . ASN B 1 209 ? 30.406 -22.047 -11.969 1 74.5 209 ASN B O 1
ATOM 7335 N N . ASP B 1 210 ? 29.844 -20.562 -13.617 1 82 210 ASP B N 1
ATOM 7336 C CA . ASP B 1 210 ? 30.344 -19.484 -12.781 1 82 210 ASP B CA 1
ATOM 7337 C C . ASP B 1 210 ? 29.438 -19.266 -11.562 1 82 210 ASP B C 1
ATOM 7339 O O . ASP B 1 210 ? 28.219 -19.453 -11.641 1 82 210 ASP B O 1
ATOM 7343 N N . ILE B 1 211 ? 30.203 -18.984 -10.477 1 88.62 211 ILE B N 1
ATOM 7344 C CA . ILE B 1 211 ? 29.516 -18.797 -9.195 1 88.62 211 ILE B CA 1
ATOM 7345 C C . ILE B 1 211 ? 29.594 -17.312 -8.789 1 88.62 211 ILE B C 1
ATOM 7347 O O . ILE B 1 211 ? 30.609 -16.656 -9.023 1 88.62 211 ILE B O 1
ATOM 7351 N N . PHE B 1 212 ? 28.531 -16.906 -8.211 1 94.62 212 PHE B N 1
ATOM 7352 C CA . PHE B 1 212 ? 28.5 -15.531 -7.73 1 94.62 212 PHE B CA 1
ATOM 7353 C C . PHE B 1 212 ? 29.5 -15.32 -6.602 1 94.62 212 PHE B C 1
ATOM 7355 O O . PHE B 1 212 ? 29.672 -16.188 -5.746 1 94.62 212 PHE B O 1
ATOM 7362 N N . SER B 1 213 ? 30.141 -14.219 -6.645 1 95.5 213 SER B N 1
ATOM 7363 C CA . SER B 1 213 ? 31.047 -13.805 -5.578 1 95.5 213 SER B CA 1
ATOM 7364 C C . SER B 1 213 ? 30.844 -12.336 -5.219 1 95.5 213 SER B C 1
ATOM 7366 O O . SER B 1 213 ? 30.531 -11.516 -6.086 1 95.5 213 SER B O 1
ATOM 7368 N N . VAL B 1 214 ? 31.047 -12.055 -3.943 1 97.44 214 VAL B N 1
ATOM 7369 C CA . VAL B 1 214 ? 30.922 -10.68 -3.469 1 97.44 214 VAL B CA 1
ATOM 7370 C C . VAL B 1 214 ? 31.938 -9.789 -4.172 1 97.44 214 VAL B C 1
ATOM 7372 O O . VAL B 1 214 ? 33.062 -10.211 -4.418 1 97.44 214 VAL B O 1
ATOM 7375 N N . ILE B 1 215 ? 31.531 -8.609 -4.477 1 97.44 215 ILE B N 1
ATOM 7376 C CA . ILE B 1 215 ? 32.438 -7.664 -5.098 1 97.44 215 ILE B CA 1
ATOM 7377 C C . ILE B 1 215 ? 33.375 -7.09 -4.039 1 97.44 215 ILE B C 1
ATOM 7379 O O . ILE B 1 215 ? 32.938 -6.461 -3.078 1 97.44 215 ILE B O 1
ATOM 7383 N N . THR B 1 216 ? 34.688 -7.238 -4.27 1 95.94 216 THR B N 1
ATOM 7384 C CA . THR B 1 216 ? 35.656 -6.926 -3.238 1 95.94 216 THR B CA 1
ATOM 7385 C C . THR B 1 216 ? 36.438 -5.664 -3.596 1 95.94 216 THR B C 1
ATOM 7387 O O . THR B 1 216 ? 36.219 -5.07 -4.652 1 95.94 216 THR B O 1
ATOM 7390 N N . SER B 1 217 ? 37.375 -5.266 -2.766 1 95.38 217 SER B N 1
ATOM 7391 C CA . SER B 1 217 ? 38.094 -3.984 -2.764 1 95.38 217 SER B CA 1
ATOM 7392 C C . SER B 1 217 ? 38.844 -3.762 -4.074 1 95.38 217 SER B C 1
ATOM 7394 O O . SER B 1 217 ? 38.906 -2.633 -4.562 1 95.38 217 SER B O 1
ATOM 7396 N N . GLU B 1 218 ? 39.344 -4.797 -4.715 1 94.69 218 GLU B N 1
ATOM 7397 C CA . GLU B 1 218 ? 40.156 -4.672 -5.902 1 94.69 218 GLU B CA 1
ATOM 7398 C C . GLU B 1 218 ? 39.375 -4.129 -7.086 1 94.69 218 GLU B C 1
ATOM 7400 O O . GLU B 1 218 ? 39.969 -3.639 -8.055 1 94.69 218 GLU B O 1
ATOM 7405 N N . PHE B 1 219 ? 38.062 -4.141 -6.934 1 97 219 PHE B N 1
ATOM 7406 C CA . PHE B 1 219 ? 37.25 -3.715 -8.062 1 97 219 PHE B CA 1
ATOM 7407 C C . PHE B 1 219 ? 36.531 -2.4 -7.758 1 97 219 PHE B C 1
ATOM 7409 O O . PHE B 1 219 ? 35.625 -2.004 -8.469 1 97 219 PHE B O 1
ATOM 7416 N N . LEU B 1 220 ? 36.906 -1.782 -6.668 1 97.19 220 LEU B N 1
ATOM 7417 C CA . LEU B 1 220 ? 36.125 -0.643 -6.191 1 97.19 220 LEU B CA 1
ATOM 7418 C C . LEU B 1 220 ? 37 0.591 -6.035 1 97.19 220 LEU B C 1
ATOM 7420 O O . LEU B 1 220 ? 38.219 0.472 -5.762 1 97.19 220 LEU B O 1
ATOM 7424 N N . SER B 1 221 ? 36.406 1.768 -6.27 1 97.56 221 SER B N 1
ATOM 7425 C CA . SER B 1 221 ? 37.094 3.025 -5.941 1 97.56 221 SER B CA 1
ATOM 7426 C C . SER B 1 221 ? 36.062 4.086 -5.508 1 97.56 221 SER B C 1
ATOM 7428 O O . SER B 1 221 ? 34.906 4 -5.852 1 97.56 221 SER B O 1
ATOM 7430 N N . LEU B 1 222 ? 36.531 5.078 -4.773 1 97.5 222 LEU B N 1
ATOM 7431 C CA . LEU B 1 222 ? 35.688 6.129 -4.195 1 97.5 222 LEU B CA 1
ATOM 7432 C C . LEU B 1 222 ? 35.125 7.031 -5.281 1 97.5 222 LEU B C 1
ATOM 7434 O O . LEU B 1 222 ? 35.781 7.246 -6.316 1 97.5 222 LEU B O 1
ATOM 7438 N N . TYR B 1 223 ? 33.938 7.543 -5.023 1 97.44 223 TYR B N 1
ATOM 7439 C CA . TYR B 1 223 ? 33.438 8.656 -5.805 1 97.44 223 TYR B CA 1
ATOM 7440 C C . TYR B 1 223 ? 34.094 9.961 -5.422 1 97.44 223 TYR B C 1
ATOM 7442 O O . TYR B 1 223 ? 34.531 10.719 -6.289 1 97.44 223 TYR B O 1
ATOM 7450 N N . GLU B 1 224 ? 34.125 10.18 -4.102 1 95.81 224 GLU B N 1
ATOM 7451 C CA . GLU B 1 224 ? 34.719 11.375 -3.516 1 95.81 224 GLU B CA 1
ATOM 7452 C C . GLU B 1 224 ? 35.375 11.062 -2.172 1 95.81 224 GLU B C 1
ATOM 7454 O O . GLU B 1 224 ? 34.812 10.297 -1.374 1 95.81 224 GLU B O 1
ATOM 7459 N N . ASP B 1 225 ? 36.5 11.594 -1.982 1 95.19 225 ASP B N 1
ATOM 7460 C CA . ASP B 1 225 ? 37.125 11.516 -0.662 1 95.19 225 ASP B CA 1
ATOM 7461 C C . ASP B 1 225 ? 36.5 12.539 0.294 1 95.19 225 ASP B C 1
ATOM 7463 O O . ASP B 1 225 ? 36.75 13.742 0.16 1 95.19 225 ASP B O 1
ATOM 7467 N N . GLU B 1 226 ? 35.812 12.023 1.288 1 94.44 226 GLU B N 1
ATOM 7468 C CA . GLU B 1 226 ? 35.062 12.914 2.164 1 94.44 226 GLU B CA 1
ATOM 7469 C C . GLU B 1 226 ? 35.781 13.117 3.494 1 94.44 226 GLU B C 1
ATOM 7471 O O . GLU B 1 226 ? 35.219 13.695 4.426 1 94.44 226 GLU B O 1
ATOM 7476 N N . SER B 1 227 ? 36.969 12.719 3.613 1 89.94 227 SER B N 1
ATOM 7477 C CA . SER B 1 227 ? 37.719 12.742 4.883 1 89.94 227 SER B CA 1
ATOM 7478 C C . SER B 1 227 ? 37.938 14.172 5.355 1 89.94 227 SER B C 1
ATOM 7480 O O . SER B 1 227 ? 38 14.43 6.559 1 89.94 227 SER B O 1
ATOM 7482 N N . SER B 1 228 ? 38.062 15.062 4.445 1 91.5 228 SER B N 1
ATOM 7483 C CA . SER B 1 228 ? 38.375 16.453 4.809 1 91.5 228 SER B CA 1
ATOM 7484 C C . SER B 1 228 ? 37.094 17.297 4.805 1 91.5 228 SER B C 1
ATOM 7486 O O . SER B 1 228 ? 37.156 18.5 5.102 1 91.5 228 SER B O 1
ATOM 7488 N N . LEU B 1 229 ? 36.094 16.688 4.531 1 91.44 229 LEU B N 1
ATOM 7489 C CA . LEU B 1 229 ? 34.844 17.453 4.398 1 91.44 229 LEU B CA 1
ATOM 7490 C C . LEU B 1 229 ? 34.062 17.453 5.711 1 91.44 229 LEU B C 1
ATOM 7492 O O . LEU B 1 229 ? 34.031 16.438 6.414 1 91.44 229 LEU B O 1
ATOM 7496 N N . GLN B 1 230 ? 33.438 18.562 6.023 1 89.44 230 GLN B N 1
ATOM 7497 C CA . GLN B 1 230 ? 32.531 18.641 7.16 1 89.44 230 GLN B CA 1
ATOM 7498 C C . GLN B 1 230 ? 31.172 18.062 6.805 1 89.44 230 GLN B C 1
ATOM 7500 O O . GLN B 1 230 ? 30.828 17.922 5.629 1 89.44 230 GLN B O 1
ATOM 7505 N N . MET B 1 231 ? 30.422 17.828 7.836 1 88.94 231 MET B N 1
ATOM 7506 C CA . MET B 1 231 ? 29.094 17.266 7.621 1 88.94 231 MET B CA 1
ATOM 7507 C C . MET B 1 231 ? 28.203 18.219 6.828 1 88.94 231 MET B C 1
ATOM 7509 O O . MET B 1 231 ? 27.328 17.781 6.09 1 88.94 231 MET B O 1
ATOM 7513 N N . GLY B 1 232 ? 28.5 19.453 6.93 1 87.94 232 GLY B N 1
ATOM 7514 C CA . GLY B 1 232 ? 27.703 20.438 6.234 1 87.94 232 GLY B CA 1
ATOM 7515 C C . GLY B 1 232 ? 28.062 20.578 4.77 1 87.94 232 GLY B C 1
ATOM 7516 O O . GLY B 1 232 ? 27.328 21.203 4 1 87.94 232 GLY B O 1
ATOM 7517 N N . ASP B 1 233 ? 29.156 19.953 4.414 1 91.56 233 ASP B N 1
ATOM 7518 C CA . ASP B 1 233 ? 29.547 19.969 3.008 1 91.56 233 ASP B CA 1
ATOM 7519 C C . ASP B 1 233 ? 28.781 18.922 2.215 1 91.56 233 ASP B C 1
ATOM 7521 O O . ASP B 1 233 ? 29.094 17.734 2.297 1 91.56 233 ASP B O 1
ATOM 7525 N N . ILE B 1 234 ? 27.828 19.391 1.392 1 92.44 234 ILE B N 1
ATOM 7526 C CA . ILE B 1 234 ? 26.953 18.406 0.785 1 92.44 234 ILE B CA 1
ATOM 7527 C C . ILE B 1 234 ? 26.969 18.547 -0.734 1 92.44 234 ILE B C 1
ATOM 7529 O O . ILE B 1 234 ? 26.328 17.766 -1.451 1 92.44 234 ILE B O 1
ATOM 7533 N N . ASP B 1 235 ? 27.672 19.469 -1.317 1 91.25 235 ASP B N 1
ATOM 7534 C CA . ASP B 1 235 ? 27.625 19.797 -2.74 1 91.25 235 ASP B CA 1
ATOM 7535 C C . ASP B 1 235 ? 28.188 18.656 -3.586 1 91.25 235 ASP B C 1
ATOM 7537 O O . ASP B 1 235 ? 27.797 18.484 -4.746 1 91.25 235 ASP B O 1
ATOM 7541 N N . HIS B 1 236 ? 29.062 17.891 -2.996 1 94.69 236 HIS B N 1
ATOM 7542 C CA . HIS B 1 236 ? 29.734 16.844 -3.734 1 94.69 236 HIS B CA 1
ATOM 7543 C C . HIS B 1 236 ? 28.844 15.602 -3.852 1 94.69 236 HIS B C 1
ATOM 7545 O O . HIS B 1 236 ? 29.141 14.703 -4.648 1 94.69 236 HIS B O 1
ATOM 7551 N N . ILE B 1 237 ? 27.797 15.469 -3.088 1 96.31 237 ILE B N 1
ATOM 7552 C CA . ILE B 1 237 ? 26.969 14.273 -3.045 1 96.31 237 ILE B CA 1
ATOM 7553 C C . ILE B 1 237 ? 26.172 14.148 -4.344 1 96.31 237 ILE B C 1
ATOM 7555 O O . ILE B 1 237 ? 25.375 15.023 -4.676 1 96.31 237 ILE B O 1
ATOM 7559 N N . PRO B 1 238 ? 26.359 13.055 -5.039 1 96.44 238 PRO B N 1
ATOM 7560 C CA . PRO B 1 238 ? 25.719 12.961 -6.355 1 96.44 238 PRO B CA 1
ATOM 7561 C C . PRO B 1 238 ? 24.203 12.797 -6.277 1 96.44 238 PRO B C 1
ATOM 7563 O O . PRO B 1 238 ? 23.703 12.047 -5.438 1 96.44 238 PRO B O 1
ATOM 7566 N N . GLN B 1 239 ? 23.531 13.539 -7.129 1 94.88 239 GLN B N 1
ATOM 7567 C CA . GLN B 1 239 ? 22.094 13.375 -7.348 1 94.88 239 GLN B CA 1
ATOM 7568 C C . GLN B 1 239 ? 21.812 12.438 -8.516 1 94.88 239 GLN B C 1
ATOM 7570 O O . GLN B 1 239 ? 22.406 12.586 -9.594 1 94.88 239 GLN B O 1
ATOM 7575 N N . THR B 1 240 ? 21 11.438 -8.219 1 96.75 240 THR B N 1
ATOM 7576 C CA . THR B 1 240 ? 20.734 10.43 -9.242 1 96.75 240 THR B CA 1
ATOM 7577 C C . THR B 1 240 ? 19.25 10.172 -9.383 1 96.75 240 THR B C 1
ATOM 7579 O O . THR B 1 240 ? 18.438 10.711 -8.617 1 96.75 240 THR B O 1
ATOM 7582 N N . LYS B 1 241 ? 18.953 9.352 -10.398 1 94.5 241 LYS B N 1
ATOM 7583 C CA . LYS B 1 241 ? 17.562 8.922 -10.57 1 94.5 241 LYS B CA 1
ATOM 7584 C C . LYS B 1 241 ? 17.078 8.133 -9.359 1 94.5 241 LYS B C 1
ATOM 7586 O O . LYS B 1 241 ? 15.898 8.18 -9.016 1 94.5 241 LYS B O 1
ATOM 7591 N N . ALA B 1 242 ? 17.922 7.48 -8.688 1 95.25 242 ALA B N 1
ATOM 7592 C CA . ALA B 1 242 ? 17.578 6.648 -7.543 1 95.25 242 ALA B CA 1
ATOM 7593 C C . ALA B 1 242 ? 17.516 7.477 -6.262 1 95.25 242 ALA B C 1
ATOM 7595 O O . ALA B 1 242 ? 16.781 7.141 -5.332 1 95.25 242 ALA B O 1
ATOM 7596 N N . SER B 1 243 ? 18.281 8.484 -6.176 1 96.31 243 SER B N 1
ATOM 7597 C CA . SER B 1 243 ? 18.406 9.289 -4.965 1 96.31 243 SER B CA 1
ATOM 7598 C C . SER B 1 243 ? 18.531 10.766 -5.293 1 96.31 243 SER B C 1
ATOM 7600 O O . SER B 1 243 ? 19.578 11.211 -5.789 1 96.31 243 SER B O 1
ATOM 7602 N N . TYR B 1 244 ? 17.547 11.492 -5.027 1 94.19 244 TYR B N 1
ATOM 7603 C CA . TYR B 1 244 ? 17.594 12.938 -5.254 1 94.19 244 TYR B CA 1
ATOM 7604 C C . TYR B 1 244 ? 16.797 13.688 -4.191 1 94.19 244 TYR B C 1
ATOM 7606 O O . TYR B 1 244 ? 15.93 13.109 -3.537 1 94.19 244 TYR B O 1
ATOM 7614 N N . ASP B 1 245 ? 17.203 14.93 -4.008 1 90.88 245 ASP B N 1
ATOM 7615 C CA . ASP B 1 245 ? 16.562 15.797 -3.023 1 90.88 245 ASP B CA 1
ATOM 7616 C C . ASP B 1 245 ? 15.117 16.109 -3.428 1 90.88 245 ASP B C 1
ATOM 7618 O O . ASP B 1 245 ? 14.883 16.656 -4.504 1 90.88 245 ASP B O 1
ATOM 7622 N N . ARG B 1 246 ? 14.18 15.836 -2.455 1 84.5 246 ARG B N 1
ATOM 7623 C CA . ARG B 1 246 ? 12.766 15.984 -2.787 1 84.5 246 ARG B CA 1
ATOM 7624 C C . ARG B 1 246 ? 12.164 17.188 -2.059 1 84.5 246 ARG B C 1
ATOM 7626 O O . ARG B 1 246 ? 10.938 17.359 -2.057 1 84.5 246 ARG B O 1
ATOM 7633 N N . LEU B 1 247 ? 12.945 17.953 -1.446 1 78.81 247 LEU B N 1
ATOM 7634 C CA . LEU B 1 247 ? 12.445 19.047 -0.623 1 78.81 247 LEU B CA 1
ATOM 7635 C C . LEU B 1 247 ? 11.547 19.969 -1.436 1 78.81 247 LEU B C 1
ATOM 7637 O O . LEU B 1 247 ? 10.477 20.375 -0.968 1 78.81 247 LEU B O 1
ATOM 7641 N N . LEU B 1 248 ? 12.016 20.266 -2.697 1 73.56 248 LEU B N 1
ATOM 7642 C CA . LEU B 1 248 ? 11.266 21.25 -3.473 1 73.56 248 LEU B CA 1
ATOM 7643 C C . LEU B 1 248 ? 10.25 20.562 -4.375 1 73.56 248 LEU B C 1
ATOM 7645 O O . LEU B 1 248 ? 9.531 21.219 -5.133 1 73.56 248 LEU B O 1
ATOM 7649 N N . GLU B 1 249 ? 10.219 19.25 -4.262 1 75.62 249 GLU B N 1
ATOM 7650 C CA . GLU B 1 249 ? 9.211 18.547 -5.047 1 75.62 249 GLU B CA 1
ATOM 7651 C C . GLU B 1 249 ? 7.836 18.625 -4.383 1 75.62 249 GLU B C 1
ATOM 7653 O O . GLU B 1 249 ? 7.723 18.469 -3.164 1 75.62 249 GLU B O 1
ATOM 7658 N N . PRO B 1 250 ? 6.922 18.938 -5.324 1 65.75 250 PRO B N 1
ATOM 7659 C CA . PRO B 1 250 ? 5.574 18.953 -4.75 1 65.75 250 PRO B CA 1
ATOM 7660 C C . PRO B 1 250 ? 5.156 17.594 -4.199 1 65.75 250 PRO B C 1
ATOM 7662 O O . PRO B 1 250 ? 5.578 16.562 -4.719 1 65.75 250 PRO B O 1
ATOM 7665 N N . ILE B 1 251 ? 4.715 17.594 -3.086 1 60.16 251 ILE B N 1
ATOM 7666 C CA . ILE B 1 251 ? 4.164 16.375 -2.518 1 60.16 251 ILE B CA 1
ATOM 7667 C C . ILE B 1 251 ? 3.086 15.812 -3.443 1 60.16 251 ILE B C 1
ATOM 7669 O O . ILE B 1 251 ? 2.137 16.516 -3.797 1 60.16 251 ILE B O 1
ATOM 7673 N N . PRO B 1 252 ? 3.461 14.602 -4 1 55 252 PRO B N 1
ATOM 7674 C CA . PRO B 1 252 ? 2.486 14.078 -4.957 1 55 252 PRO B CA 1
ATOM 7675 C C . PRO B 1 252 ? 1.082 13.969 -4.367 1 55 252 PRO B C 1
ATOM 7677 O O . PRO B 1 252 ? 0.927 13.648 -3.188 1 55 252 PRO B O 1
ATOM 7680 N N . MET B 1 253 ? 0.24 14.656 -4.914 1 49.78 253 MET B N 1
ATOM 7681 C CA . MET B 1 253 ? -1.167 14.453 -4.582 1 49.78 253 MET B CA 1
ATOM 7682 C C . MET B 1 253 ? -1.582 13.008 -4.824 1 49.78 253 MET B C 1
ATOM 7684 O O . MET B 1 253 ? -1.769 12.594 -5.969 1 49.78 253 MET B O 1
ATOM 7688 N N . SER B 1 254 ? -0.812 12.078 -4.227 1 50.47 254 SER B N 1
ATOM 7689 C CA . SER B 1 254 ? -1.343 10.727 -4.414 1 50.47 254 SER B CA 1
ATOM 7690 C C . SER B 1 254 ? -2.867 10.727 -4.395 1 50.47 254 SER B C 1
ATOM 7692 O O . SER B 1 254 ? -3.484 11.492 -3.646 1 50.47 254 SER B O 1
ATOM 7694 N N . PRO B 1 255 ? -3.506 10.273 -5.375 1 47.28 255 PRO B N 1
ATOM 7695 C CA . PRO B 1 255 ? -4.965 10.164 -5.305 1 47.28 255 PRO B CA 1
ATOM 7696 C C . PRO B 1 255 ? -5.453 9.641 -3.957 1 47.28 255 PRO B C 1
ATOM 7698 O O . PRO B 1 255 ? -6.625 9.82 -3.609 1 47.28 255 PRO B O 1
ATOM 7701 N N . HIS B 1 256 ? -4.496 8.984 -3.33 1 51.47 256 HIS B N 1
ATOM 7702 C CA . HIS B 1 256 ? -4.871 8.461 -2.02 1 51.47 256 HIS B CA 1
ATOM 7703 C C . HIS B 1 256 ? -4.012 9.07 -0.918 1 51.47 256 HIS B C 1
ATOM 7705 O O . HIS B 1 256 ? -3.09 8.422 -0.415 1 51.47 256 HIS B O 1
ATOM 7711 N N . PRO B 1 257 ? -4.262 10.391 -0.769 1 55.47 257 PRO B N 1
ATOM 7712 C CA . PRO B 1 257 ? -3.383 11.008 0.224 1 55.47 257 PRO B CA 1
ATOM 7713 C C . PRO B 1 257 ? -3.41 10.289 1.57 1 55.47 257 PRO B C 1
ATOM 7715 O O . PRO B 1 257 ? -4.434 9.711 1.943 1 55.47 257 PRO B O 1
ATOM 7718 N N . ALA B 1 258 ? -2.184 10.062 2.217 1 57.91 258 ALA B N 1
ATOM 7719 C CA . ALA B 1 258 ? -2.008 9.398 3.506 1 57.91 258 ALA B CA 1
ATOM 7720 C C . ALA B 1 258 ? -2.668 10.195 4.629 1 57.91 258 ALA B C 1
ATOM 7722 O O . ALA B 1 258 ? -2.348 10 5.805 1 57.91 258 ALA B O 1
ATOM 7723 N N . GLY B 1 259 ? -3.766 10.977 4.297 1 66.69 259 GLY B N 1
ATOM 7724 C CA . GLY B 1 259 ? -4.445 11.711 5.352 1 66.69 259 GLY B CA 1
ATOM 7725 C C . GLY B 1 259 ? -4.988 13.047 4.891 1 66.69 259 GLY B C 1
ATOM 7726 O O . GLY B 1 259 ? -4.434 13.672 3.982 1 66.69 259 GLY B O 1
ATOM 7727 N N . ASP B 1 260 ? -5.98 13.5 5.5 1 80.44 260 ASP B N 1
ATOM 7728 C CA . ASP B 1 260 ? -6.684 14.711 5.086 1 80.44 260 ASP B CA 1
ATOM 7729 C C . ASP B 1 260 ? -5.91 15.961 5.488 1 80.44 260 ASP B C 1
ATOM 7731 O O . ASP B 1 260 ? -6.145 17.047 4.949 1 80.44 260 ASP B O 1
ATOM 7735 N N . MET B 1 261 ? -4.949 15.805 6.363 1 82.75 261 MET B N 1
ATOM 7736 C CA . MET B 1 261 ? -4.215 16.984 6.828 1 82.75 261 MET B CA 1
ATOM 7737 C C . MET B 1 261 ? -3.332 17.547 5.719 1 82.75 261 MET B C 1
ATOM 7739 O O . MET B 1 261 ? -3.086 18.75 5.664 1 82.75 261 MET B O 1
ATOM 7743 N N . ILE B 1 262 ? -2.93 16.688 4.832 1 81.44 262 ILE B N 1
ATOM 7744 C CA . ILE B 1 262 ? -1.996 17.156 3.809 1 81.44 262 ILE B CA 1
ATOM 7745 C C . ILE B 1 262 ? -2.766 17.562 2.557 1 81.44 262 ILE B C 1
ATOM 7747 O O . ILE B 1 262 ? -2.178 18.078 1.6 1 81.44 262 ILE B O 1
ATOM 7751 N N . ARG B 1 263 ? -4.035 17.391 2.633 1 83.94 263 ARG B N 1
ATOM 7752 C CA . ARG B 1 263 ? -4.84 17.906 1.527 1 83.94 263 ARG B CA 1
ATOM 7753 C C . ARG B 1 263 ? -4.812 19.422 1.491 1 83.94 263 ARG B C 1
ATOM 7755 O O . ARG B 1 263 ? -4.773 20.078 2.539 1 83.94 263 ARG B O 1
ATOM 7762 N N . GLU B 1 264 ? -4.855 19.953 0.355 1 86 264 GLU B N 1
ATOM 7763 C CA . GLU B 1 264 ? -4.82 21.406 0.204 1 86 264 GLU B CA 1
ATOM 7764 C C . GLU B 1 264 ? -6.008 22.062 0.896 1 86 264 GLU B C 1
ATOM 7766 O O . GLU B 1 264 ? -7.133 21.562 0.817 1 86 264 GLU B O 1
ATOM 7771 N N . ASP B 1 265 ? -5.727 23.078 1.586 1 92.06 265 ASP B N 1
ATOM 7772 C CA . ASP B 1 265 ? -6.699 23.891 2.305 1 92.06 265 ASP B CA 1
ATOM 7773 C C . ASP B 1 265 ? -6.492 25.375 2.016 1 92.06 265 ASP B C 1
ATOM 7775 O O . ASP B 1 265 ? -5.352 25.844 1.917 1 92.06 265 ASP B O 1
ATOM 7779 N N . PRO B 1 266 ? -7.566 26.109 1.867 1 93 266 PRO B N 1
ATOM 7780 C CA . PRO B 1 266 ? -7.426 27.547 1.589 1 93 266 PRO B CA 1
ATOM 7781 C C . PRO B 1 266 ? -6.562 28.266 2.625 1 93 266 PRO B C 1
ATOM 7783 O O . PRO B 1 266 ? -5.914 29.266 2.307 1 93 266 PRO B O 1
ATOM 7786 N N . ARG B 1 267 ? -6.559 27.766 3.758 1 94.94 267 ARG B N 1
ATOM 7787 C CA . ARG B 1 267 ? -5.746 28.359 4.812 1 94.94 267 ARG B CA 1
ATOM 7788 C C . ARG B 1 267 ? -4.262 28.281 4.477 1 94.94 267 ARG B C 1
ATOM 7790 O O . ARG B 1 267 ? -3.479 29.141 4.891 1 94.94 267 ARG B O 1
ATOM 7797 N N . ASP B 1 268 ? -3.902 27.297 3.732 1 92.31 268 ASP B N 1
ATOM 7798 C CA . ASP B 1 268 ? -2.498 27.031 3.432 1 92.31 268 ASP B CA 1
ATOM 7799 C C . ASP B 1 268 ? -1.928 28.109 2.504 1 92.31 268 ASP B C 1
ATOM 7801 O O . ASP B 1 268 ? -0.714 28.312 2.467 1 92.31 268 ASP B O 1
ATOM 7805 N N . HIS B 1 269 ? -2.781 28.828 1.769 1 89.69 269 HIS B N 1
ATOM 7806 C CA . HIS B 1 269 ? -2.33 29.797 0.777 1 89.69 269 HIS B CA 1
ATOM 7807 C C . HIS B 1 269 ? -2.918 31.172 1.046 1 89.69 269 HIS B C 1
ATOM 7809 O O . HIS B 1 269 ? -3.078 31.969 0.124 1 89.69 269 HIS B O 1
ATOM 7815 N N . ILE B 1 270 ? -3.209 31.328 2.236 1 91.19 270 ILE B N 1
ATOM 7816 C CA . ILE B 1 270 ? -3.875 32.562 2.617 1 91.19 270 ILE B CA 1
ATOM 7817 C C . ILE B 1 270 ? -2.959 33.75 2.332 1 91.19 270 ILE B C 1
ATOM 7819 O O . ILE B 1 270 ? -3.434 34.875 2.061 1 91.19 270 ILE B O 1
ATOM 7823 N N . TYR B 1 271 ? -1.646 33.531 2.293 1 87.31 271 TYR B N 1
ATOM 7824 C CA . TYR B 1 271 ? -0.638 34.562 2.076 1 87.31 271 TYR B CA 1
ATOM 7825 C C . TYR B 1 271 ? -0.689 35.094 0.644 1 87.31 271 TYR B C 1
ATOM 7827 O O . TYR B 1 271 ? -0.146 36.156 0.344 1 87.31 271 TYR B O 1
ATOM 7835 N N . LYS B 1 272 ? -1.326 34.406 -0.174 1 88.12 272 LYS B N 1
ATOM 7836 C CA . LYS B 1 272 ? -1.365 34.75 -1.588 1 88.12 272 LYS B CA 1
ATOM 7837 C C . LYS B 1 272 ? -2.443 35.812 -1.857 1 88.12 272 LYS B C 1
ATOM 7839 O O . LYS B 1 272 ? -2.416 36.469 -2.889 1 88.12 272 LYS B O 1
ATOM 7844 N N . HIS B 1 273 ? -3.314 36.031 -0.906 1 89.25 273 HIS B N 1
ATOM 7845 C CA . HIS B 1 273 ? -4.441 36.906 -1.138 1 89.25 273 HIS B CA 1
ATOM 7846 C C . HIS B 1 273 ? -4.082 38.344 -0.79 1 89.25 273 HIS B C 1
ATOM 7848 O O . HIS B 1 273 ? -3.363 38.594 0.18 1 89.25 273 HIS B O 1
ATOM 7854 N N . LYS B 1 274 ? -4.574 39.188 -1.655 1 91.56 274 LYS B N 1
ATOM 7855 C CA . LYS B 1 274 ? -4.457 40.594 -1.325 1 91.56 274 LYS B CA 1
ATOM 7856 C C . LYS B 1 274 ? -5.449 41 -0.236 1 91.56 274 LYS B C 1
ATOM 7858 O O . LYS B 1 274 ? -6.645 40.719 -0.344 1 91.56 274 LYS B O 1
ATOM 7863 N N . MET B 1 275 ? -4.91 41.625 0.729 1 93.56 275 MET B N 1
ATOM 7864 C CA . MET B 1 275 ? -5.762 42.031 1.848 1 93.56 275 MET B CA 1
ATOM 7865 C C . MET B 1 275 ? -6.617 43.25 1.478 1 93.56 275 MET B C 1
ATOM 7867 O O . MET B 1 275 ? -6.176 44.125 0.727 1 93.56 275 MET B O 1
ATOM 7871 N N . LEU B 1 276 ? -7.793 43.219 2.053 1 92.75 276 LEU B N 1
ATOM 7872 C CA . LEU B 1 276 ? -8.641 44.406 1.92 1 92.75 276 LEU B CA 1
ATOM 7873 C C . LEU B 1 276 ? -8.008 45.594 2.605 1 92.75 276 LEU B C 1
ATOM 7875 O O . LEU B 1 276 ? -7.398 45.469 3.668 1 92.75 276 LEU B O 1
ATOM 7879 N N . GLU B 1 277 ? -8.203 46.688 2.039 1 87.38 277 GLU B N 1
ATOM 7880 C CA . GLU B 1 277 ? -7.617 47.906 2.586 1 87.38 277 GLU B CA 1
ATOM 7881 C C . GLU B 1 277 ? -8.07 48.156 4.023 1 87.38 277 GLU B C 1
ATOM 7883 O O . GLU B 1 277 ? -9.266 48.125 4.316 1 87.38 277 GLU B O 1
ATOM 7888 N N . GLU B 1 278 ? -7.141 48.406 4.82 1 86 278 GLU B N 1
ATOM 7889 C CA . GLU B 1 278 ? -7.406 48.594 6.246 1 86 278 GLU B CA 1
ATOM 7890 C C . GLU B 1 278 ? -8.336 49.781 6.492 1 86 278 GLU B C 1
ATOM 7892 O O . GLU B 1 278 ? -9.117 49.75 7.445 1 86 278 GLU B O 1
ATOM 7897 N N . SER B 1 279 ? -8.219 50.75 5.668 1 87.81 279 SER B N 1
ATOM 7898 C CA . SER B 1 279 ? -9.047 51.938 5.824 1 87.81 279 SER B CA 1
ATOM 7899 C C . SER B 1 279 ? -10.531 51.594 5.715 1 87.81 279 SER B C 1
ATOM 7901 O O . SER B 1 279 ? -11.375 52.281 6.305 1 87.81 279 SER B O 1
ATOM 7903 N N . TYR B 1 280 ? -10.766 50.531 5.035 1 90.12 280 TYR B N 1
ATOM 7904 C CA . TYR B 1 280 ? -12.148 50.125 4.848 1 90.12 280 TYR B CA 1
ATOM 7905 C C . TYR B 1 280 ? -12.703 49.469 6.102 1 90.12 280 TYR B C 1
ATOM 7907 O O . TYR B 1 280 ? -13.914 49.375 6.281 1 90.12 280 TYR B O 1
ATOM 7915 N N . LEU B 1 281 ? -11.781 49.031 6.938 1 89.69 281 LEU B N 1
ATOM 7916 C CA . LEU B 1 281 ? -12.203 48.281 8.102 1 89.69 281 LEU B CA 1
ATOM 7917 C C . LEU B 1 281 ? -12.203 49.125 9.359 1 89.69 281 LEU B C 1
ATOM 7919 O O . LEU B 1 281 ? -12.68 48.719 10.414 1 89.69 281 LEU B O 1
ATOM 7923 N N . LYS B 1 282 ? -11.688 50.281 9.156 1 87.25 282 LYS B N 1
ATOM 7924 C CA . LYS B 1 282 ? -11.633 51.188 10.297 1 87.25 282 LYS B CA 1
ATOM 7925 C C . LYS B 1 282 ? -13.031 51.562 10.773 1 87.25 282 LYS B C 1
ATOM 7927 O O . LYS B 1 282 ? -13.891 51.938 9.977 1 87.25 282 LYS B O 1
ATOM 7932 N N . ASP B 1 283 ? -13.344 51.406 12 1 87.31 283 ASP B N 1
ATOM 7933 C CA . ASP B 1 283 ? -14.586 51.781 12.664 1 87.31 283 ASP B CA 1
ATOM 7934 C C . ASP B 1 283 ? -15.773 51 12.086 1 87.31 283 ASP B C 1
ATOM 7936 O O . ASP B 1 283 ? -16.891 51.531 12.023 1 87.31 283 ASP B O 1
ATOM 7940 N N . LEU B 1 284 ? -15.438 50 11.516 1 91.12 284 LEU B N 1
ATOM 7941 C CA . LEU B 1 284 ? -16.5 49.156 10.992 1 91.12 284 LEU B CA 1
ATOM 7942 C C . LEU B 1 284 ? -17.422 48.688 12.117 1 91.12 284 LEU B C 1
ATOM 7944 O O . LEU B 1 284 ? -18.625 48.562 11.93 1 91.12 284 LEU B O 1
ATOM 7948 N N . PHE B 1 285 ? -16.812 48.406 13.258 1 93.25 285 PHE B N 1
ATOM 7949 C CA . PHE B 1 285 ? -17.531 47.969 14.445 1 93.25 285 PHE B CA 1
ATOM 7950 C C . PHE B 1 285 ? -17.312 48.938 15.602 1 93.25 285 PHE B C 1
ATOM 7952 O O . PHE B 1 285 ? -16.266 49.594 15.695 1 93.25 285 PHE B O 1
ATOM 7959 N N . PRO B 1 286 ? -18.391 49.031 16.453 1 91.75 286 PRO B N 1
ATOM 7960 C CA . PRO B 1 286 ? -18.156 49.875 17.656 1 91.75 286 PRO B CA 1
ATOM 7961 C C . PRO B 1 286 ? -17.078 49.281 18.562 1 91.75 286 PRO B C 1
ATOM 7963 O O . PRO B 1 286 ? -16.984 48.062 18.719 1 91.75 286 PRO B O 1
ATOM 7966 N N . GLU B 1 287 ? -16.328 50.125 19.109 1 92.56 287 GLU B N 1
ATOM 7967 C CA . GLU B 1 287 ? -15.273 49.656 20.016 1 92.56 287 GLU B CA 1
ATOM 7968 C C . GLU B 1 287 ? -15.859 49.156 21.328 1 92.56 287 GLU B C 1
ATOM 7970 O O . GLU B 1 287 ? -16.844 49.688 21.828 1 92.56 287 GLU B O 1
ATOM 7975 N N . CYS B 1 288 ? -15.32 48.188 21.891 1 90.94 288 CYS B N 1
ATOM 7976 C CA . CYS B 1 288 ? -15.742 47.656 23.188 1 90.94 288 CYS B CA 1
ATOM 7977 C C . CYS B 1 288 ? -14.539 47.281 24.031 1 90.94 288 CYS B C 1
ATOM 7979 O O . CYS B 1 288 ? -13.43 47.125 23.516 1 90.94 288 CYS B O 1
ATOM 7981 N N . TYR B 1 289 ? -14.852 47.188 25.344 1 88.44 289 TYR B N 1
ATOM 7982 C CA . TYR B 1 289 ? -13.789 46.781 26.25 1 88.44 289 TYR B CA 1
ATOM 7983 C C . TYR B 1 289 ? -13.523 45.281 26.141 1 88.44 289 TYR B C 1
ATOM 7985 O O . TYR B 1 289 ? -14.453 44.5 26 1 88.44 289 TYR B O 1
ATOM 7993 N N . TYR B 1 290 ? -12.273 44.969 26.125 1 89.62 290 TYR B N 1
ATOM 7994 C CA . TYR B 1 290 ? -11.844 43.562 26.016 1 89.62 290 TYR B CA 1
ATOM 7995 C C . TYR B 1 290 ? -11.164 43.094 27.281 1 89.62 290 TYR B C 1
ATOM 7997 O O . TYR B 1 290 ? -9.961 43.312 27.469 1 89.62 290 TYR B O 1
ATOM 8005 N N . ASN B 1 291 ? -11.938 42.469 28.172 1 83.62 291 ASN B N 1
ATOM 8006 C CA . ASN B 1 291 ? -11.445 41.938 29.438 1 83.62 291 ASN B CA 1
ATOM 8007 C C . ASN B 1 291 ? -11.938 40.5 29.672 1 83.62 291 ASN B C 1
ATOM 8009 O O . ASN B 1 291 ? -12.805 40.281 30.5 1 83.62 291 ASN B O 1
ATOM 8013 N N . PRO B 1 292 ? -11.266 39.594 28.953 1 85.19 292 PRO B N 1
ATOM 8014 C CA . PRO B 1 292 ? -11.703 38.219 29.109 1 85.19 292 PRO B CA 1
ATOM 8015 C C . PRO B 1 292 ? -11.562 37.719 30.547 1 85.19 292 PRO B C 1
ATOM 8017 O O . PRO B 1 292 ? -10.609 38.094 31.25 1 85.19 292 PRO B O 1
ATOM 8020 N N . SER B 1 293 ? -12.453 36.781 30.922 1 83.12 293 SER B N 1
ATOM 8021 C CA . SER B 1 293 ? -12.523 36.312 32.281 1 83.12 293 SER B CA 1
ATOM 8022 C C . SER B 1 293 ? -11.32 35.438 32.625 1 83.12 293 SER B C 1
ATOM 8024 O O . SER B 1 293 ? -10.914 35.344 33.812 1 83.12 293 SER B O 1
ATOM 8026 N N . TYR B 1 294 ? -10.82 34.812 31.656 1 77 294 TYR B N 1
ATOM 8027 C CA . TYR B 1 294 ? -9.75 33.844 31.938 1 77 294 TYR B CA 1
ATOM 8028 C C . TYR B 1 294 ? -8.422 34.594 32.156 1 77 294 TYR B C 1
ATOM 8030 O O . TYR B 1 294 ? -7.453 33.969 32.625 1 77 294 TYR B O 1
ATOM 8038 N N . ILE B 1 295 ? -8.203 35.781 31.766 1 70.69 295 ILE B N 1
ATOM 8039 C CA . ILE B 1 295 ? -7.012 36.562 32.094 1 70.69 295 ILE B CA 1
ATOM 8040 C C . ILE B 1 295 ? -7.051 37 33.531 1 70.69 295 ILE B C 1
ATOM 8042 O O . ILE B 1 295 ? -6.016 37.031 34.219 1 70.69 295 ILE B O 1
ATOM 8046 N N . LEU B 1 296 ? -8.266 37.469 34.031 1 57.16 296 LEU B N 1
ATOM 8047 C CA . LEU B 1 296 ? -8.445 38.062 35.375 1 57.16 296 LEU B CA 1
ATOM 8048 C C . LEU B 1 296 ? -8.336 37 36.438 1 57.16 296 LEU B C 1
ATOM 8050 O O . LEU B 1 296 ? -7.852 37.281 37.562 1 57.16 296 LEU B O 1
ATOM 8054 N N . LYS B 1 297 ? -9.016 35.906 36.219 1 56.25 297 LYS B N 1
ATOM 8055 C CA . LYS B 1 297 ? -9.078 34.906 37.281 1 56.25 297 LYS B CA 1
ATOM 8056 C C . LYS B 1 297 ? -7.715 34.25 37.5 1 56.25 297 LYS B C 1
ATOM 8058 O O . LYS B 1 297 ? -7.113 33.719 36.562 1 56.25 297 LYS B O 1
ATOM 8063 N N . ASN B 1 298 ? -6.805 34.938 38.281 1 49.66 298 ASN B N 1
ATOM 8064 C CA . ASN B 1 298 ? -5.457 34.625 38.75 1 49.66 298 ASN B CA 1
ATOM 8065 C C . ASN B 1 298 ? -5.27 33.125 38.938 1 49.66 298 ASN B C 1
ATOM 8067 O O . ASN B 1 298 ? -4.359 32.688 39.656 1 49.66 298 ASN B O 1
ATOM 8071 N N . LYS B 1 299 ? -6.281 32.25 38.875 1 45.25 299 LYS B N 1
ATOM 8072 C CA . LYS B 1 299 ? -5.969 30.922 39.438 1 45.25 299 LYS B CA 1
ATOM 8073 C C . LYS B 1 299 ? -5.07 30.125 38.469 1 45.25 299 LYS B C 1
ATOM 8075 O O . LYS B 1 299 ? -5.387 29.984 37.281 1 45.25 299 LYS B O 1
ATOM 8080 N N . LEU B 1 300 ? -3.859 30 38.781 1 44.94 300 LEU B N 1
ATOM 8081 C CA . LEU B 1 300 ? -2.723 29.234 38.281 1 44.94 300 LEU B CA 1
ATOM 8082 C C . LEU B 1 300 ? -3.146 27.828 37.875 1 44.94 300 LEU B C 1
ATOM 8084 O O . LEU B 1 300 ? -2.326 26.906 37.875 1 44.94 300 LEU B O 1
ATOM 8088 N N . ASP B 1 301 ? -4.391 27.516 37.812 1 48.25 301 ASP B N 1
ATOM 8089 C CA . ASP B 1 301 ? -4.582 26.078 37.562 1 48.25 301 ASP B CA 1
ATOM 8090 C C . ASP B 1 301 ? -4.273 25.719 36.125 1 48.25 301 ASP B C 1
ATOM 8092 O O . ASP B 1 301 ? -4.348 26.562 35.219 1 48.25 301 ASP B O 1
ATOM 8096 N N . ASP B 1 302 ? -3.555 24.578 35.969 1 49.72 302 ASP B N 1
ATOM 8097 C CA . ASP B 1 302 ? -3.191 23.859 34.75 1 49.72 302 ASP B CA 1
ATOM 8098 C C . ASP B 1 302 ? -4.23 24.062 33.656 1 49.72 302 ASP B C 1
ATOM 8100 O O . ASP B 1 302 ? -3.953 23.828 32.5 1 49.72 302 ASP B O 1
ATOM 8104 N N . MET B 1 303 ? -5.414 24.531 34.062 1 51.16 303 MET B N 1
ATOM 8105 C CA . MET B 1 303 ? -6.586 24.609 33.188 1 51.16 303 MET B CA 1
ATOM 8106 C C . MET B 1 303 ? -6.586 25.922 32.406 1 51.16 303 MET B C 1
ATOM 8108 O O . MET B 1 303 ? -7.555 26.234 31.703 1 51.16 303 MET B O 1
ATOM 8112 N N . ARG B 1 304 ? -5.492 26.656 32.469 1 56.41 304 ARG B N 1
ATOM 8113 C CA . ARG B 1 304 ? -5.527 28.031 31.969 1 56.41 304 ARG B CA 1
ATOM 8114 C C . ARG B 1 304 ? -5.344 28.062 30.453 1 56.41 304 ARG B C 1
ATOM 8116 O O . ARG B 1 304 ? -5.684 29.062 29.812 1 56.41 304 ARG B O 1
ATOM 8123 N N . ILE B 1 305 ? -4.801 27.078 29.906 1 68.25 305 ILE B N 1
ATOM 8124 C CA . ILE B 1 305 ? -4.617 27.219 28.469 1 68.25 305 ILE B CA 1
ATOM 8125 C C . ILE B 1 305 ? -5.773 26.547 27.734 1 68.25 305 ILE B C 1
ATOM 8127 O O . ILE B 1 305 ? -6.008 25.344 27.906 1 68.25 305 ILE B O 1
ATOM 8131 N N . GLN B 1 306 ? -6.574 27.438 27.25 1 77.44 306 GLN B N 1
ATOM 8132 C CA . GLN B 1 306 ? -7.699 26.953 26.469 1 77.44 306 GLN B CA 1
ATOM 8133 C C . GLN B 1 306 ? -7.371 26.953 24.984 1 77.44 306 GLN B C 1
ATOM 8135 O O . GLN B 1 306 ? -6.637 27.828 24.5 1 77.44 306 GLN B O 1
ATOM 8140 N N . PHE B 1 307 ? -7.863 25.969 24.344 1 88.44 307 PHE B N 1
ATOM 8141 C CA . PHE B 1 307 ? -7.691 25.875 22.891 1 88.44 307 PHE B CA 1
ATOM 8142 C C . PHE B 1 307 ? -8.797 26.641 22.172 1 88.44 307 PHE B C 1
ATOM 8144 O O . PHE B 1 307 ? -9.93 26.703 22.641 1 88.44 307 PHE B O 1
ATOM 8151 N N . SER B 1 308 ? -8.406 27.25 21.094 1 91.38 308 SER B N 1
ATOM 8152 C CA . SER B 1 308 ? -9.375 27.906 20.234 1 91.38 308 SER B CA 1
ATOM 8153 C C . SER B 1 308 ? -10.023 26.922 19.266 1 91.38 308 SER B C 1
ATOM 8155 O O . SER B 1 308 ? -9.477 25.844 19.016 1 91.38 308 SER B O 1
ATOM 8157 N N . SER B 1 309 ? -11.211 27.25 18.828 1 92.94 309 SER B N 1
ATOM 8158 C CA . SER B 1 309 ? -11.914 26.438 17.828 1 92.94 309 SER B CA 1
ATOM 8159 C C . SER B 1 309 ? -11.828 27.062 16.453 1 92.94 309 SER B C 1
ATOM 8161 O O . SER B 1 309 ? -11.562 28.266 16.312 1 92.94 309 SER B O 1
ATOM 8163 N N . VAL B 1 310 ? -12.023 26.25 15.461 1 95.06 310 VAL B N 1
ATOM 8164 C CA . VAL B 1 310 ? -11.852 26.75 14.102 1 95.06 310 VAL B CA 1
ATOM 8165 C C . VAL B 1 310 ? -13.07 26.359 13.258 1 95.06 310 VAL B C 1
ATOM 8167 O O . VAL B 1 310 ? -13.797 25.438 13.594 1 95.06 310 VAL B O 1
ATOM 8170 N N . TYR B 1 311 ? -13.242 27.125 12.219 1 94.62 311 TYR B N 1
ATOM 8171 C CA . TYR B 1 311 ? -14.203 26.859 11.164 1 94.62 311 TYR B CA 1
ATOM 8172 C C . TYR B 1 311 ? -13.711 27.375 9.82 1 94.62 311 TYR B C 1
ATOM 8174 O O . TYR B 1 311 ? -13.203 28.5 9.727 1 94.62 311 TYR B O 1
ATOM 8182 N N . PRO B 1 312 ? -13.859 26.688 8.695 1 93.75 312 PRO B N 1
ATOM 8183 C CA . PRO B 1 312 ? -14.375 25.328 8.57 1 93.75 312 PRO B CA 1
ATOM 8184 C C . PRO B 1 312 ? -13.422 24.281 9.148 1 93.75 312 PRO B C 1
ATOM 8186 O O . PRO B 1 312 ? -12.375 24.625 9.695 1 93.75 312 PRO B O 1
ATOM 8189 N N . ASN B 1 313 ? -13.797 22.969 9.109 1 92.38 313 ASN B N 1
ATOM 8190 C CA . ASN B 1 313 ? -12.953 21.859 9.555 1 92.38 313 ASN B CA 1
ATOM 8191 C C . ASN B 1 313 ? -11.594 21.875 8.852 1 92.38 313 ASN B C 1
ATOM 8193 O O . ASN B 1 313 ? -11.531 21.938 7.625 1 92.38 313 ASN B O 1
ATOM 8197 N N . ASP B 1 314 ? -10.562 21.906 9.656 1 93.06 314 ASP B N 1
ATOM 8198 C CA . ASP B 1 314 ? -9.227 21.969 9.086 1 93.06 314 ASP B CA 1
ATOM 8199 C C . ASP B 1 314 ? -8.578 20.594 9.039 1 93.06 314 ASP B C 1
ATOM 8201 O O . ASP B 1 314 ? -7.422 20.453 8.633 1 93.06 314 ASP B O 1
ATOM 8205 N N . TYR B 1 315 ? -9.273 19.578 9.539 1 91.38 315 TYR B N 1
ATOM 8206 C CA . TYR B 1 315 ? -8.906 18.172 9.453 1 91.38 315 TYR B CA 1
ATOM 8207 C C . TYR B 1 315 ? -7.527 17.922 10.062 1 91.38 315 TYR B C 1
ATOM 8209 O O . TYR B 1 315 ? -6.695 17.234 9.477 1 91.38 315 TYR B O 1
ATOM 8217 N N . THR B 1 316 ? -7.242 18.516 11.156 1 92.06 316 THR B N 1
ATOM 8218 C CA . THR B 1 316 ? -6 18.312 11.891 1 92.06 316 THR B CA 1
ATOM 8219 C C . THR B 1 316 ? -6.098 17.062 12.773 1 92.06 316 THR B C 1
ATOM 8221 O O . THR B 1 316 ? -5.102 16.641 13.359 1 92.06 316 THR B O 1
ATOM 8224 N N . ARG B 1 317 ? -7.223 16.484 12.828 1 89.06 317 ARG B N 1
ATOM 8225 C CA . ARG B 1 317 ? -7.367 15.242 13.578 1 89.06 317 ARG B CA 1
ATOM 8226 C C . ARG B 1 317 ? -6.602 14.109 12.898 1 89.06 317 ARG B C 1
ATOM 8228 O O . ARG B 1 317 ? -6.707 13.914 11.688 1 89.06 317 ARG B O 1
ATOM 8235 N N . GLN B 1 318 ? -5.887 13.406 13.758 1 86.62 318 GLN B N 1
ATOM 8236 C CA . GLN B 1 318 ? -5.16 12.258 13.227 1 86.62 318 GLN B CA 1
ATOM 8237 C C . GLN B 1 318 ? -6.012 10.992 13.273 1 86.62 318 GLN B C 1
ATOM 8239 O O . GLN B 1 318 ? -6.691 10.734 14.266 1 86.62 318 GLN B O 1
ATOM 8244 N N . THR B 1 319 ? -5.926 10.227 12.164 1 83.56 319 THR B N 1
ATOM 8245 C CA . THR B 1 319 ? -6.816 9.078 12.055 1 83.56 319 THR B CA 1
ATOM 8246 C C . THR B 1 319 ? -6.023 7.777 12.031 1 83.56 319 THR B C 1
ATOM 8248 O O . THR B 1 319 ? -6.59 6.699 11.844 1 83.56 319 THR B O 1
ATOM 8251 N N . ASN B 1 320 ? -4.777 7.699 12.18 1 72.81 320 ASN B N 1
ATOM 8252 C CA . ASN B 1 320 ? -3.963 6.5 12.023 1 72.81 320 ASN B CA 1
ATOM 8253 C C . ASN B 1 320 ? -3.621 5.879 13.375 1 72.81 320 ASN B C 1
ATOM 8255 O O . ASN B 1 320 ? -3.074 4.777 13.438 1 72.81 320 ASN B O 1
ATOM 8259 N N . ASN B 1 321 ? -3.875 6.516 14.539 1 68.31 321 ASN B N 1
ATOM 8260 C CA . ASN B 1 321 ? -3.482 6.047 15.859 1 68.31 321 ASN B CA 1
ATOM 8261 C C . ASN B 1 321 ? -4.699 5.797 16.75 1 68.31 321 ASN B C 1
ATOM 8263 O O . ASN B 1 321 ? -5.789 5.508 16.25 1 68.31 321 ASN B O 1
ATOM 8267 N N . ASP B 1 322 ? -4.457 5.816 18.094 1 68 322 ASP B N 1
ATOM 8268 C CA . ASP B 1 322 ? -5.523 5.625 19.078 1 68 322 ASP B CA 1
ATOM 8269 C C . ASP B 1 322 ? -6.621 6.672 18.906 1 68 322 ASP B C 1
ATOM 8271 O O . ASP B 1 322 ? -6.508 7.789 19.406 1 68 322 ASP B O 1
ATOM 8275 N N . GLU B 1 323 ? -7.672 6.23 18.266 1 79.19 323 GLU B N 1
ATOM 8276 C CA . GLU B 1 323 ? -8.766 7.137 17.938 1 79.19 323 GLU B CA 1
ATOM 8277 C C . GLU B 1 323 ? -9.859 7.102 18.984 1 79.19 323 GLU B C 1
ATOM 8279 O O . GLU B 1 323 ? -10.711 7.996 19.047 1 79.19 323 GLU B O 1
ATOM 8284 N N . MET B 1 324 ? -9.742 6.164 19.891 1 82.19 324 MET B N 1
ATOM 8285 C CA . MET B 1 324 ? -10.859 5.98 20.812 1 82.19 324 MET B CA 1
ATOM 8286 C C . MET B 1 324 ? -10.891 7.094 21.859 1 82.19 324 MET B C 1
ATOM 8288 O O . MET B 1 324 ? -11.953 7.406 22.406 1 82.19 324 MET B O 1
ATOM 8292 N N . CYS B 1 325 ? -9.742 7.734 22.078 1 82.25 325 CYS B N 1
ATOM 8293 C CA . CYS B 1 325 ? -9.688 8.828 23.031 1 82.25 325 CYS B CA 1
ATOM 8294 C C . CYS B 1 325 ? -10.586 9.984 22.594 1 82.25 325 CYS B C 1
ATOM 8296 O O . CYS B 1 325 ? -11.062 10.75 23.438 1 82.25 325 CYS B O 1
ATOM 8298 N N . PHE B 1 326 ? -10.844 10.031 21.359 1 82.5 326 PHE B N 1
ATOM 8299 C CA . PHE B 1 326 ? -11.664 11.102 20.797 1 82.5 326 PHE B CA 1
ATOM 8300 C C . PHE B 1 326 ? -13.109 10.961 21.25 1 82.5 326 PHE B C 1
ATOM 8302 O O . PHE B 1 326 ? -13.805 11.961 21.438 1 82.5 326 PHE B O 1
ATOM 8309 N N . TYR B 1 327 ? -13.547 9.703 21.5 1 83.38 327 TYR B N 1
ATOM 8310 C CA . TYR B 1 327 ? -14.953 9.43 21.797 1 83.38 327 TYR B CA 1
ATOM 8311 C C . TYR B 1 327 ? -15.172 9.305 23.297 1 83.38 327 TYR B C 1
ATOM 8313 O O . TYR B 1 327 ? -16.297 9.438 23.781 1 83.38 327 TYR B O 1
ATOM 8321 N N . ARG B 1 328 ? -14.234 9.07 24.047 1 78.69 328 ARG B N 1
ATOM 8322 C CA . ARG B 1 328 ? -14.328 8.703 25.453 1 78.69 328 ARG B CA 1
ATOM 8323 C C . ARG B 1 328 ? -14.945 9.828 26.281 1 78.69 328 ARG B C 1
ATOM 8325 O O . ARG B 1 328 ? -15.5 9.586 27.344 1 78.69 328 ARG B O 1
ATOM 8332 N N . GLN B 1 329 ? -14.891 11.023 25.75 1 73.12 329 GLN B N 1
ATOM 8333 C CA . GLN B 1 329 ? -15.414 12.125 26.547 1 73.12 329 GLN B CA 1
ATOM 8334 C C . GLN B 1 329 ? -16.891 12.367 26.234 1 73.12 329 GLN B C 1
ATOM 8336 O O . GLN B 1 329 ? -17.547 13.18 26.891 1 73.12 329 GLN B O 1
ATOM 8341 N N . ASP B 1 330 ? -17.375 11.625 25.297 1 76.75 330 ASP B N 1
ATOM 8342 C CA . ASP B 1 330 ? -18.797 11.75 25 1 76.75 330 ASP B CA 1
ATOM 8343 C C . ASP B 1 330 ? -19.641 10.961 25.984 1 76.75 330 ASP B C 1
ATOM 8345 O O . ASP B 1 330 ? -19.438 9.758 26.172 1 76.75 330 ASP B O 1
ATOM 8349 N N . PRO B 1 331 ? -20.547 11.617 26.594 1 75.94 331 PRO B N 1
ATOM 8350 C CA . PRO B 1 331 ? -21.375 10.938 27.594 1 75.94 331 PRO B CA 1
ATOM 8351 C C . PRO B 1 331 ? -22.109 9.719 27.031 1 75.94 331 PRO B C 1
ATOM 8353 O O . PRO B 1 331 ? -22.25 8.711 27.719 1 75.94 331 PRO B O 1
ATOM 8356 N N . SER B 1 332 ? -22.609 9.852 25.812 1 77.31 332 SER B N 1
ATOM 8357 C CA . SER B 1 332 ? -23.312 8.719 25.219 1 77.31 332 SER B CA 1
ATOM 8358 C C . SER B 1 332 ? -22.391 7.52 25.047 1 77.31 332 SER B C 1
ATOM 8360 O O . SER B 1 332 ? -22.812 6.375 25.234 1 77.31 332 SER B O 1
ATOM 8362 N N . PHE B 1 333 ? -21.203 7.766 24.719 1 80.75 333 PHE B N 1
ATOM 8363 C CA . PHE B 1 333 ? -20.203 6.719 24.562 1 80.75 333 PHE B CA 1
ATOM 8364 C C . PHE B 1 333 ? -19.891 6.055 25.906 1 80.75 333 PHE B C 1
ATOM 8366 O O . PHE B 1 333 ? -19.766 4.832 25.984 1 80.75 333 PHE B O 1
ATOM 8373 N N . GLN B 1 334 ? -19.891 6.793 26.922 1 77.5 334 GLN B N 1
ATOM 8374 C CA . GLN B 1 334 ? -19.547 6.312 28.25 1 77.5 334 GLN B CA 1
ATOM 8375 C C . GLN B 1 334 ? -20.688 5.496 28.859 1 77.5 334 GLN B C 1
ATOM 8377 O O . GLN B 1 334 ? -20.469 4.508 29.547 1 77.5 334 GLN B O 1
ATOM 8382 N N . ALA B 1 335 ? -21.906 5.848 28.547 1 75.88 335 ALA B N 1
ATOM 8383 C CA . ALA B 1 335 ? -23.094 5.219 29.141 1 75.88 335 ALA B CA 1
ATOM 8384 C C . ALA B 1 335 ? -23.266 3.793 28.625 1 75.88 335 ALA B C 1
ATOM 8386 O O . ALA B 1 335 ? -23.641 2.896 29.391 1 75.88 335 ALA B O 1
ATOM 8387 N N . ASP B 1 336 ? -23.188 3.58 27.25 1 65.75 336 ASP B N 1
ATOM 8388 C CA . ASP B 1 336 ? -23.516 2.309 26.609 1 65.75 336 ASP B CA 1
ATOM 8389 C C . ASP B 1 336 ? -22.266 1.621 26.078 1 65.75 336 ASP B C 1
ATOM 8391 O O . ASP B 1 336 ? -22.328 0.858 25.109 1 65.75 336 ASP B O 1
ATOM 8395 N N . LYS B 1 337 ? -21.188 1.751 26.766 1 69 337 LYS B N 1
ATOM 8396 C CA . LYS B 1 337 ? -19.859 1.153 26.719 1 69 337 LYS B CA 1
ATOM 8397 C C . LYS B 1 337 ? -19.312 1.139 25.297 1 69 337 LYS B C 1
ATOM 8399 O O . LYS B 1 337 ? -18.578 0.216 24.922 1 69 337 LYS B O 1
ATOM 8404 N N . GLY B 1 338 ? -19.891 2.074 24.375 1 80.56 338 GLY B N 1
ATOM 8405 C CA . GLY B 1 338 ? -19.094 2.125 23.156 1 80.56 338 GLY B CA 1
ATOM 8406 C C . GLY B 1 338 ? -19.828 2.803 22.016 1 80.56 338 GLY B C 1
ATOM 8407 O O . GLY B 1 338 ? -20.688 3.662 22.234 1 80.56 338 GLY B O 1
ATOM 8408 N N . LEU B 1 339 ? -19.5 2.516 20.844 1 87.06 339 LEU B N 1
ATOM 8409 C CA . LEU B 1 339 ? -19.969 3.164 19.625 1 87.06 339 LEU B CA 1
ATOM 8410 C C . LEU B 1 339 ? -21.391 2.73 19.297 1 87.06 339 LEU B C 1
ATOM 8412 O O . LEU B 1 339 ? -22.094 3.404 18.531 1 87.06 339 LEU B O 1
ATOM 8416 N N . ALA B 1 340 ? -21.859 1.632 19.812 1 86.62 340 ALA B N 1
ATOM 8417 C CA . ALA B 1 340 ? -23.188 1.095 19.531 1 86.62 340 ALA B CA 1
ATOM 8418 C C . ALA B 1 340 ? -24.281 2.025 20.047 1 86.62 340 ALA B C 1
ATOM 8420 O O . ALA B 1 340 ? -25.422 1.948 19.609 1 86.62 340 ALA B O 1
ATOM 8421 N N . SER B 1 341 ? -23.891 2.914 20.922 1 86.38 341 SER B N 1
ATOM 8422 C CA . SER B 1 341 ? -24.844 3.842 21.531 1 86.38 341 SER B CA 1
ATOM 8423 C C . SER B 1 341 ? -25.344 4.859 20.5 1 86.38 341 SER B C 1
ATOM 8425 O O . SER B 1 341 ? -26.375 5.508 20.719 1 86.38 341 SER B O 1
ATOM 8427 N N . TYR B 1 342 ? -24.641 4.957 19.453 1 88.5 342 TYR B N 1
ATOM 8428 C CA . TYR B 1 342 ? -25.016 5.961 18.453 1 88.5 342 TYR B CA 1
ATOM 8429 C C . TYR B 1 342 ? -26 5.395 17.453 1 88.5 342 TYR B C 1
ATOM 8431 O O . TYR B 1 342 ? -26.5 6.121 16.594 1 88.5 342 TYR B O 1
ATOM 8439 N N . LEU B 1 343 ? -26.281 4.094 17.625 1 91.25 343 LEU B N 1
ATOM 8440 C CA . LEU B 1 343 ? -27.219 3.422 16.734 1 91.25 343 LEU B CA 1
ATOM 8441 C C . LEU B 1 343 ? -28.547 3.186 17.422 1 91.25 343 LEU B C 1
ATOM 8443 O O . LEU B 1 343 ? -28.578 2.797 18.594 1 91.25 343 LEU B O 1
ATOM 8447 N N . THR B 1 344 ? -29.609 3.523 16.781 1 93.12 344 THR B N 1
ATOM 8448 C CA . THR B 1 344 ? -30.953 3.191 17.25 1 93.12 344 THR B CA 1
ATOM 8449 C C . THR B 1 344 ? -31.625 2.205 16.297 1 93.12 344 THR B C 1
ATOM 8451 O O . THR B 1 344 ? -31.984 2.566 15.18 1 93.12 344 THR B O 1
ATOM 8454 N N . GLU B 1 345 ? -31.781 1.02 16.734 1 92.25 345 GLU B N 1
ATOM 8455 C CA . GLU B 1 345 ? -32.344 -0.027 15.891 1 92.25 345 GLU B CA 1
ATOM 8456 C C . GLU B 1 345 ? -33.812 0.289 15.516 1 92.25 345 GLU B C 1
ATOM 8458 O O . GLU B 1 345 ? -34.594 0.737 16.359 1 92.25 345 GLU B O 1
ATOM 8463 N N . VAL B 1 346 ? -34.062 0.124 14.25 1 93 346 VAL B N 1
ATOM 8464 C CA . VAL B 1 346 ? -35.406 0.333 13.727 1 93 346 VAL B CA 1
ATOM 8465 C C . VAL B 1 346 ? -36 -0.999 13.273 1 93 346 VAL B C 1
ATOM 8467 O O . VAL B 1 346 ? -35.344 -1.766 12.562 1 93 346 VAL B O 1
ATOM 8470 N N . GLU B 1 347 ? -37.219 -1.238 13.641 1 87 347 GLU B N 1
ATOM 8471 C CA . GLU B 1 347 ? -37.875 -2.48 13.234 1 87 347 GLU B CA 1
ATOM 8472 C C . GLU B 1 347 ? -38.375 -2.398 11.797 1 87 347 GLU B C 1
ATOM 8474 O O . GLU B 1 347 ? -38.969 -1.404 11.398 1 87 347 GLU B O 1
ATOM 8479 N N . ASP B 1 348 ? -37.906 -3.328 11.016 1 81.75 348 ASP B N 1
ATOM 8480 C CA . ASP B 1 348 ? -38.438 -3.484 9.656 1 81.75 348 ASP B CA 1
ATOM 8481 C C . ASP B 1 348 ? -39.656 -4.379 9.633 1 81.75 348 ASP B C 1
ATOM 8483 O O . ASP B 1 348 ? -39.562 -5.578 9.914 1 81.75 348 ASP B O 1
ATOM 8487 N N . PRO B 1 349 ? -40.781 -3.814 9.328 1 76.94 349 PRO B N 1
ATOM 8488 C CA . PRO B 1 349 ? -42.031 -4.578 9.391 1 76.94 349 PRO B CA 1
ATOM 8489 C C . PRO B 1 349 ? -42.062 -5.762 8.43 1 76.94 349 PRO B C 1
ATOM 8491 O O . PRO B 1 349 ? -42.812 -6.719 8.641 1 76.94 349 PRO B O 1
ATOM 8494 N N . ASP B 1 350 ? -41.312 -5.699 7.391 1 77.81 350 ASP B N 1
ATOM 8495 C CA . ASP B 1 350 ? -41.344 -6.734 6.363 1 77.81 350 ASP B CA 1
ATOM 8496 C C . ASP B 1 350 ? -40.375 -7.879 6.707 1 77.81 350 ASP B C 1
ATOM 8498 O O . ASP B 1 350 ? -40.344 -8.883 5.992 1 77.81 350 ASP B O 1
ATOM 8502 N N . VAL B 1 351 ? -39.594 -7.625 7.613 1 76.19 351 VAL B N 1
ATOM 8503 C CA . VAL B 1 351 ? -38.625 -8.648 7.953 1 76.19 351 VAL B CA 1
ATOM 8504 C C . VAL B 1 351 ? -39.062 -9.414 9.188 1 76.19 351 VAL B C 1
ATOM 8506 O O . VAL B 1 351 ? -39.344 -8.82 10.234 1 76.19 351 VAL B O 1
ATOM 8509 N N . LYS B 1 352 ? -39.625 -10.633 8.836 1 58.31 352 LYS B N 1
ATOM 8510 C CA . LYS B 1 352 ? -39.938 -11.484 9.977 1 58.31 352 LYS B CA 1
ATOM 8511 C C . LYS B 1 352 ? -38.688 -11.828 10.781 1 58.31 352 LYS B C 1
ATOM 8513 O O . LYS B 1 352 ? -37.625 -12.078 10.219 1 58.31 352 LYS B O 1
ATOM 8518 N N . ASN B 1 353 ? -38.656 -11.359 12.023 1 53.84 353 ASN B N 1
ATOM 8519 C CA . ASN B 1 353 ? -37.562 -11.602 12.938 1 53.84 353 ASN B CA 1
ATOM 8520 C C . ASN B 1 353 ? -37.031 -13.031 12.836 1 53.84 353 ASN B C 1
ATOM 8522 O O . ASN B 1 353 ? -37.562 -13.938 13.484 1 53.84 353 ASN B O 1
ATOM 8526 N N . ILE B 1 354 ? -36.719 -13.453 11.633 1 52.44 354 ILE B N 1
ATOM 8527 C CA . ILE B 1 354 ? -36.188 -14.812 11.641 1 52.44 354 ILE B CA 1
ATOM 8528 C C . ILE B 1 354 ? -34.875 -14.859 12.438 1 52.44 354 ILE B C 1
ATOM 8530 O O . ILE B 1 354 ? -33.969 -14.055 12.195 1 52.44 354 ILE B O 1
ATOM 8534 N N . ASP B 1 355 ? -35.062 -15.414 13.625 1 50.56 355 ASP B N 1
ATOM 8535 C CA . ASP B 1 355 ? -33.906 -15.695 14.492 1 50.56 355 ASP B CA 1
ATOM 8536 C C . ASP B 1 355 ? -32.812 -16.391 13.719 1 50.56 355 ASP B C 1
ATOM 8538 O O . ASP B 1 355 ? -32.969 -17.531 13.289 1 50.56 355 ASP B O 1
ATOM 8542 N N . PRO B 1 356 ? -31.938 -15.633 12.938 1 56.53 356 PRO B N 1
ATOM 8543 C CA . PRO B 1 356 ? -30.906 -16.328 12.164 1 56.53 356 PRO B CA 1
ATOM 8544 C C . PRO B 1 356 ? -30.188 -17.406 12.961 1 56.53 356 PRO B C 1
ATOM 8546 O O . PRO B 1 356 ? -29.438 -18.188 12.398 1 56.53 356 PRO B O 1
ATOM 8549 N N . GLY B 1 357 ? -30.672 -17.828 14.117 1 52.94 357 GLY B N 1
ATOM 8550 C CA . GLY B 1 357 ? -29.953 -18.688 15.047 1 52.94 357 GLY B CA 1
ATOM 8551 C C . GLY B 1 357 ? -28.812 -17.984 15.758 1 52.94 357 GLY B C 1
ATOM 8552 O O . GLY B 1 357 ? -28.531 -16.812 15.477 1 52.94 357 GLY B O 1
ATOM 8553 N N . PRO B 1 358 ? -28.484 -18.375 17.016 1 54.31 358 PRO B N 1
ATOM 8554 C CA . PRO B 1 358 ? -27.578 -17.719 17.953 1 54.31 358 PRO B CA 1
ATOM 8555 C C . PRO B 1 358 ? -26.328 -17.156 17.266 1 54.31 358 PRO B C 1
ATOM 8557 O O . PRO B 1 358 ? -25.734 -16.203 17.766 1 54.31 358 PRO B O 1
ATOM 8560 N N . GLU B 1 359 ? -25.828 -17.766 16.172 1 63.38 359 GLU B N 1
ATOM 8561 C CA . GLU B 1 359 ? -24.453 -17.438 15.805 1 63.38 359 GLU B CA 1
ATOM 8562 C C . GLU B 1 359 ? -24.391 -16.781 14.43 1 63.38 359 GLU B C 1
ATOM 8564 O O . GLU B 1 359 ? -23.297 -16.594 13.875 1 63.38 359 GLU B O 1
ATOM 8569 N N . GLY B 1 360 ? -25.469 -16.188 13.773 1 73.88 360 GLY B N 1
ATOM 8570 C CA . GLY B 1 360 ? -25.281 -15.672 12.43 1 73.88 360 GLY B CA 1
ATOM 8571 C C . GLY B 1 360 ? -25.688 -14.219 12.289 1 73.88 360 GLY B C 1
ATOM 8572 O O . GLY B 1 360 ? -26.375 -13.672 13.164 1 73.88 360 GLY B O 1
ATOM 8573 N N . PRO B 1 361 ? -25.203 -13.469 11.211 1 84.56 361 PRO B N 1
ATOM 8574 C CA . PRO B 1 361 ? -25.516 -12.062 10.945 1 84.56 361 PRO B CA 1
ATOM 8575 C C . PRO B 1 361 ? -26.984 -11.828 10.602 1 84.56 361 PRO B C 1
ATOM 8577 O O . PRO B 1 361 ? -27.641 -12.727 10.062 1 84.56 361 PRO B O 1
ATOM 8580 N N . LEU B 1 362 ? -27.578 -10.805 11.133 1 88.06 362 LEU B N 1
ATOM 8581 C CA . LEU B 1 362 ? -28.875 -10.336 10.664 1 88.06 362 LEU B CA 1
ATOM 8582 C C . LEU B 1 362 ? -28.719 -9.258 9.609 1 88.06 362 LEU B C 1
ATOM 8584 O O . LEU B 1 362 ? -28.672 -8.07 9.93 1 88.06 362 LEU B O 1
ATOM 8588 N N . TRP B 1 363 ? -28.797 -9.609 8.383 1 90.81 363 TRP B N 1
ATOM 8589 C CA . TRP B 1 363 ? -28.453 -8.742 7.266 1 90.81 363 TRP B CA 1
ATOM 8590 C C . TRP B 1 363 ? -29.484 -7.629 7.094 1 90.81 363 TRP B C 1
ATOM 8592 O O . TRP B 1 363 ? -29.156 -6.535 6.629 1 90.81 363 TRP B O 1
ATOM 8602 N N . GLN B 1 364 ? -30.688 -7.859 7.496 1 90.5 364 GLN B N 1
ATOM 8603 C CA . GLN B 1 364 ? -31.734 -6.883 7.23 1 90.5 364 GLN B CA 1
ATOM 8604 C C . GLN B 1 364 ? -31.938 -5.957 8.43 1 90.5 364 GLN B C 1
ATOM 8606 O O . GLN B 1 364 ? -32.906 -5.207 8.477 1 90.5 364 GLN B O 1
ATOM 8611 N N . ARG B 1 365 ? -31 -6.078 9.359 1 89.81 365 ARG B N 1
ATOM 8612 C CA . ARG B 1 365 ? -31.047 -5.184 10.516 1 89.81 365 ARG B CA 1
ATOM 8613 C C . ARG B 1 365 ? -30.703 -3.752 10.117 1 89.81 365 ARG B C 1
ATOM 8615 O O . ARG B 1 365 ? -29.672 -3.504 9.5 1 89.81 365 ARG B O 1
ATOM 8622 N N . VAL B 1 366 ? -31.609 -2.811 10.453 1 93.62 366 VAL B N 1
ATOM 8623 C CA . VAL B 1 366 ? -31.422 -1.428 10.023 1 93.62 366 VAL B CA 1
ATOM 8624 C C . VAL B 1 366 ? -31.5 -0.499 11.234 1 93.62 366 VAL B C 1
ATOM 8626 O O . VAL B 1 366 ? -32.031 -0.878 12.281 1 93.62 366 VAL B O 1
ATOM 8629 N N . TYR B 1 367 ? -31.016 0.709 11.086 1 94.75 367 TYR B N 1
ATOM 8630 C CA . TYR B 1 367 ? -30.875 1.627 12.211 1 94.75 367 TYR B CA 1
ATOM 8631 C C . TYR B 1 367 ? -31.203 3.055 11.789 1 94.75 367 TYR B C 1
ATOM 8633 O O . TYR B 1 367 ? -31.25 3.367 10.594 1 94.75 367 TYR B O 1
ATOM 8641 N N . ASP B 1 368 ? -31.578 3.785 12.773 1 95.31 368 ASP B N 1
ATOM 8642 C CA . ASP B 1 368 ? -31.5 5.238 12.672 1 95.31 368 ASP B CA 1
ATOM 8643 C C . ASP B 1 368 ? -30.25 5.766 13.383 1 95.31 368 ASP B C 1
ATOM 8645 O O . ASP B 1 368 ? -29.781 5.168 14.352 1 95.31 368 ASP B O 1
ATOM 8649 N N . VAL B 1 369 ? -29.734 6.762 12.781 1 94.31 369 VAL B N 1
ATOM 8650 C CA . VAL B 1 369 ? -28.5 7.324 13.32 1 94.31 369 VAL B CA 1
ATOM 8651 C C . VAL B 1 369 ? -28.609 8.844 13.359 1 94.31 369 VAL B C 1
ATOM 8653 O O . VAL B 1 369 ? -29 9.477 12.375 1 94.31 369 VAL B O 1
ATOM 8656 N N . LYS B 1 370 ? -28.281 9.391 14.477 1 88.31 370 LYS B N 1
ATOM 8657 C CA . LYS B 1 370 ? -28.219 10.852 14.578 1 88.31 370 LYS B CA 1
ATOM 8658 C C . LYS B 1 370 ? -26.797 11.352 14.328 1 88.31 370 LYS B C 1
ATOM 8660 O O . LYS B 1 370 ? -25.828 10.719 14.75 1 88.31 370 LYS B O 1
ATOM 8665 N N . PRO B 1 371 ? -26.812 12.469 13.602 1 89.56 371 PRO B N 1
ATOM 8666 C CA . PRO B 1 371 ? -25.469 13.023 13.383 1 89.56 371 PRO B CA 1
ATOM 8667 C C . PRO B 1 371 ? -24.719 13.281 14.68 1 89.56 371 PRO B C 1
ATOM 8669 O O . PRO B 1 371 ? -25.297 13.734 15.664 1 89.56 371 PRO B O 1
ATOM 8672 N N . LEU B 1 372 ? -23.516 12.828 14.586 1 84.81 372 LEU B N 1
ATOM 8673 C CA . LEU B 1 372 ? -22.625 12.992 15.727 1 84.81 372 LEU B CA 1
ATOM 8674 C C . LEU B 1 372 ? -21.766 14.242 15.562 1 84.81 372 LEU B C 1
ATOM 8676 O O . LEU B 1 372 ? -21.047 14.391 14.562 1 84.81 372 LEU B O 1
ATOM 8680 N N . ASN B 1 373 ? -21.891 15.188 16.375 1 75.81 373 ASN B N 1
ATOM 8681 C CA . ASN B 1 373 ? -21.094 16.406 16.281 1 75.81 373 ASN B CA 1
ATOM 8682 C C . ASN B 1 373 ? -20.062 16.484 17.406 1 75.81 373 ASN B C 1
ATOM 8684 O O . ASN B 1 373 ? -19.953 17.516 18.078 1 75.81 373 ASN B O 1
ATOM 8688 N N . VAL B 1 374 ? -19.375 15.469 17.562 1 64.94 374 VAL B N 1
ATOM 8689 C CA . VAL B 1 374 ? -18.391 15.391 18.656 1 64.94 374 VAL B CA 1
ATOM 8690 C C . VAL B 1 374 ? -17.297 16.438 18.438 1 64.94 374 VAL B C 1
ATOM 8692 O O . VAL B 1 374 ? -16.766 17 19.391 1 64.94 374 VAL B O 1
ATOM 8695 N N . GLY B 1 375 ? -17.062 16.688 17.234 1 64.06 375 GLY B N 1
ATOM 8696 C CA . GLY B 1 375 ? -16.016 17.656 16.953 1 64.06 375 GLY B CA 1
ATOM 8697 C C . GLY B 1 375 ? -16.297 19.016 17.547 1 64.06 375 GLY B C 1
ATOM 8698 O O . GLY B 1 375 ? -15.391 19.656 18.094 1 64.06 375 GLY B O 1
ATOM 8699 N N . SER B 1 376 ? -17.547 19.297 17.516 1 65.25 376 SER B N 1
ATOM 8700 C CA . SER B 1 376 ? -17.906 20.609 18.031 1 65.25 376 SER B CA 1
ATOM 8701 C C . SER B 1 376 ? -18.062 20.562 19.562 1 65.25 376 SER B C 1
ATOM 8703 O O . SER B 1 376 ? -18.031 21.609 20.219 1 65.25 376 SER B O 1
ATOM 8705 N N . LYS B 1 377 ? -18.078 19.297 19.922 1 65.81 377 LYS B N 1
ATOM 8706 C CA . LYS B 1 377 ? -18.297 19.172 21.359 1 65.81 377 LYS B CA 1
ATOM 8707 C C . LYS B 1 377 ? -16.969 18.922 22.094 1 65.81 377 LYS B C 1
ATOM 8709 O O . LYS B 1 377 ? -16.969 18.75 23.312 1 65.81 377 LYS B O 1
ATOM 8714 N N . GLN B 1 378 ? -16.078 18.844 21.203 1 71.12 378 GLN B N 1
ATOM 8715 C CA . GLN B 1 378 ? -14.797 18.625 21.859 1 71.12 378 GLN B CA 1
ATOM 8716 C C . GLN B 1 378 ? -14.461 19.766 22.812 1 71.12 378 GLN B C 1
ATOM 8718 O O . GLN B 1 378 ? -14.695 20.938 22.484 1 71.12 378 GLN B O 1
ATOM 8723 N N . THR B 1 379 ? -14.234 19.281 24 1 65.38 379 THR B N 1
ATOM 8724 C CA . THR B 1 379 ? -13.836 20.266 25.016 1 65.38 379 THR B CA 1
ATOM 8725 C C . THR B 1 379 ? -12.32 20.453 25.016 1 65.38 379 THR B C 1
ATOM 8727 O O . THR B 1 379 ? -11.594 19.656 24.422 1 65.38 379 THR B O 1
ATOM 8730 N N . ALA B 1 380 ? -11.984 21.516 25.516 1 62.81 380 ALA B N 1
ATOM 8731 C CA . ALA B 1 380 ? -10.562 21.797 25.688 1 62.81 380 ALA B CA 1
ATOM 8732 C C . ALA B 1 380 ? -9.852 20.672 26.406 1 62.81 380 ALA B C 1
ATOM 8734 O O . ALA B 1 380 ? -8.664 20.422 26.188 1 62.81 380 ALA B O 1
ATOM 8735 N N . ILE B 1 381 ? -10.711 19.969 27.078 1 60.97 381 ILE B N 1
ATOM 8736 C CA . ILE B 1 381 ? -10.141 18.875 27.859 1 60.97 381 ILE B CA 1
ATOM 8737 C C . ILE B 1 381 ? -9.68 17.766 26.906 1 60.97 381 ILE B C 1
ATOM 8739 O O . ILE B 1 381 ? -8.594 17.203 27.078 1 60.97 381 ILE B O 1
ATOM 8743 N N . VAL B 1 382 ? -10.438 17.547 25.891 1 61.06 382 VAL B N 1
ATOM 8744 C CA . VAL B 1 382 ? -10.094 16.484 24.953 1 61.06 382 VAL B CA 1
ATOM 8745 C C . VAL B 1 382 ? -8.852 16.875 24.156 1 61.06 382 VAL B C 1
ATOM 8747 O O . VAL B 1 382 ? -7.941 16.062 23.984 1 61.06 382 VAL B O 1
ATOM 8750 N N . ALA B 1 383 ? -8.938 18 23.859 1 65.38 383 ALA B N 1
ATOM 8751 C CA . ALA B 1 383 ? -7.789 18.484 23.109 1 65.38 383 ALA B CA 1
ATOM 8752 C C . ALA B 1 383 ? -6.5 18.344 23.906 1 65.38 383 ALA B C 1
ATOM 8754 O O . ALA B 1 383 ? -5.434 18.078 23.344 1 65.38 383 ALA B O 1
ATOM 8755 N N . ASN B 1 384 ? -6.699 18.297 25.172 1 66.69 384 ASN B N 1
ATOM 8756 C CA . ASN B 1 384 ? -5.535 18.219 26.047 1 66.69 384 ASN B CA 1
ATOM 8757 C C . ASN B 1 384 ? -5.16 16.766 26.344 1 66.69 384 ASN B C 1
ATOM 8759 O O . ASN B 1 384 ? -3.992 16.469 26.609 1 66.69 384 ASN B O 1
ATOM 8763 N N . SER B 1 385 ? -6.23 15.969 26.219 1 73.06 385 SER B N 1
ATOM 8764 C CA . SER B 1 385 ? -5.984 14.609 26.672 1 73.06 385 SER B CA 1
ATOM 8765 C C . SER B 1 385 ? -5.801 13.656 25.484 1 73.06 385 SER B C 1
ATOM 8767 O O . SER B 1 385 ? -5.242 12.57 25.641 1 73.06 385 SER B O 1
ATOM 8769 N N . CYS B 1 386 ? -6.266 14.133 24.438 1 84.69 386 CYS B N 1
ATOM 8770 C CA . CYS B 1 386 ? -6.18 13.297 23.25 1 84.69 386 CYS B CA 1
ATOM 8771 C C . CYS B 1 386 ? -5.207 13.891 22.234 1 84.69 386 CYS B C 1
ATOM 8773 O O . CYS B 1 386 ? -5.57 14.773 21.453 1 84.69 386 CYS B O 1
ATOM 8775 N N . ARG B 1 387 ? -4.074 13.359 22.109 1 87.19 387 ARG B N 1
ATOM 8776 C CA . ARG B 1 387 ? -2.979 13.945 21.344 1 87.19 387 ARG B CA 1
ATOM 8777 C C . ARG B 1 387 ? -3.207 13.758 19.844 1 87.19 387 ARG B C 1
ATOM 8779 O O . ARG B 1 387 ? -2.389 14.195 19.031 1 87.19 387 ARG B O 1
ATOM 8786 N N . THR B 1 388 ? -4.316 13.156 19.547 1 87.12 388 THR B N 1
ATOM 8787 C CA . THR B 1 388 ? -4.625 12.984 18.141 1 87.12 388 THR B CA 1
ATOM 8788 C C . THR B 1 388 ? -5.832 13.836 17.734 1 87.12 388 THR B C 1
ATOM 8790 O O . THR B 1 388 ? -6.215 13.875 16.562 1 87.12 388 THR B O 1
ATOM 8793 N N . ALA B 1 389 ? -6.5 14.508 18.531 1 85.62 389 ALA B N 1
ATOM 8794 C CA . ALA B 1 389 ? -7.785 15.164 18.312 1 85.62 389 ALA B CA 1
ATOM 8795 C C . ALA B 1 389 ? -7.641 16.359 17.391 1 85.62 389 ALA B C 1
ATOM 8797 O O . ALA B 1 389 ? -8.578 16.719 16.656 1 85.62 389 ALA B O 1
ATOM 8798 N N . GLY B 1 390 ? -6.535 17.062 17.344 1 89.88 390 GLY B N 1
ATOM 8799 C CA . GLY B 1 390 ? -6.398 18.266 16.531 1 89.88 390 GLY B CA 1
ATOM 8800 C C . GLY B 1 390 ? -7.207 19.438 17.062 1 89.88 390 GLY B C 1
ATOM 8801 O O . GLY B 1 390 ? -7.512 19.5 18.266 1 89.88 390 GLY B O 1
ATOM 8802 N N . ASN B 1 391 ? -7.523 20.406 16.188 1 92.38 391 ASN B N 1
ATOM 8803 C CA . ASN B 1 391 ? -8.266 21.594 16.609 1 92.38 391 ASN B CA 1
ATOM 8804 C C . ASN B 1 391 ? -9.734 21.281 16.859 1 92.38 391 ASN B C 1
ATOM 8806 O O . ASN B 1 391 ? -10.312 20.406 16.203 1 92.38 391 ASN B O 1
ATOM 8810 N N . ILE B 1 392 ? -10.32 22.016 17.797 1 90.62 392 ILE B N 1
ATOM 8811 C CA . ILE B 1 392 ? -11.758 21.969 18 1 90.62 392 ILE B CA 1
ATOM 8812 C C . ILE B 1 392 ? -12.469 22.594 16.797 1 90.62 392 ILE B C 1
ATOM 8814 O O . ILE B 1 392 ? -12.133 23.703 16.375 1 90.62 392 ILE B O 1
ATOM 8818 N N . VAL B 1 393 ? -13.438 21.859 16.344 1 91.25 393 VAL B N 1
ATOM 8819 C CA . VAL B 1 393 ? -14.125 22.344 15.148 1 91.25 393 VAL B CA 1
ATOM 8820 C C . VAL B 1 393 ? -15.469 22.953 15.539 1 91.25 393 VAL B C 1
ATOM 8822 O O . VAL B 1 393 ? -16.281 22.297 16.188 1 91.25 393 VAL B O 1
ATOM 8825 N N . MET B 1 394 ? -15.625 24.203 15.086 1 90.69 394 MET B N 1
ATOM 8826 C CA . MET B 1 394 ? -16.875 24.906 15.336 1 90.69 394 MET B CA 1
ATOM 8827 C C . MET B 1 394 ? -17.953 24.453 14.344 1 90.69 394 MET B C 1
ATOM 8829 O O . MET B 1 394 ? -17.672 24.266 13.164 1 90.69 394 MET B O 1
ATOM 8833 N N . SER B 1 395 ? -19.141 24.375 14.875 1 85.44 395 SER B N 1
ATOM 8834 C CA . SER B 1 395 ? -20.25 24.031 13.992 1 85.44 395 SER B CA 1
ATOM 8835 C C . SER B 1 395 ? -20.594 25.203 13.078 1 85.44 395 SER B C 1
ATOM 8837 O O . SER B 1 395 ? -20.297 26.359 13.383 1 85.44 395 SER B O 1
ATOM 8839 N N . GLN B 1 396 ? -21.219 24.875 12.008 1 86.31 396 GLN B N 1
ATOM 8840 C CA . GLN B 1 396 ? -21.641 25.891 11.062 1 86.31 396 GLN B CA 1
ATOM 8841 C C . GLN B 1 396 ? -22.672 26.828 11.695 1 86.31 396 GLN B C 1
ATOM 8843 O O . GLN B 1 396 ? -22.656 28.031 11.43 1 86.31 396 GLN B O 1
ATOM 8848 N N . SER B 1 397 ? -23.547 26.312 12.469 1 83.56 397 SER B N 1
ATOM 8849 C CA . SER B 1 397 ? -24.609 27.094 13.102 1 83.56 397 SER B CA 1
ATOM 8850 C C . SER B 1 397 ? -24.031 28.141 14.047 1 83.56 397 SER B C 1
ATOM 8852 O O . SER B 1 397 ? -24.672 29.172 14.297 1 83.56 397 SER B O 1
ATOM 8854 N N . HIS B 1 398 ? -22.844 27.891 14.453 1 86.75 398 HIS B N 1
ATOM 8855 C CA . HIS B 1 398 ? -22.203 28.844 15.344 1 86.75 398 HIS B CA 1
ATOM 8856 C C . HIS B 1 398 ? -21.391 29.875 14.562 1 86.75 398 HIS B C 1
ATOM 8858 O O . HIS B 1 398 ? -21.406 31.062 14.875 1 86.75 398 HIS B O 1
ATOM 8864 N N . ALA B 1 399 ? -20.703 29.422 13.578 1 91.31 399 ALA B N 1
ATOM 8865 C CA . ALA B 1 399 ? -19.75 30.266 12.852 1 91.31 399 ALA B CA 1
ATOM 8866 C C . ALA B 1 399 ? -20.469 31.203 11.883 1 91.31 399 ALA B C 1
ATOM 8868 O O . ALA B 1 399 ? -20.094 32.375 11.75 1 91.31 399 ALA B O 1
ATOM 8869 N N . MET B 1 400 ? -21.547 30.781 11.297 1 91.38 400 MET B N 1
ATOM 8870 C CA . MET B 1 400 ? -22.125 31.5 10.172 1 91.38 400 MET B CA 1
ATOM 8871 C C . MET B 1 400 ? -22.828 32.781 10.648 1 91.38 400 MET B C 1
ATOM 8873 O O . MET B 1 400 ? -22.812 33.781 9.961 1 91.38 400 MET B O 1
ATOM 8877 N N . PRO B 1 401 ? -23.484 32.781 11.805 1 91.5 401 PRO B N 1
ATOM 8878 C CA . PRO B 1 401 ? -24.047 34.031 12.289 1 91.5 401 PRO B CA 1
ATOM 8879 C C . PRO B 1 401 ? -22.984 35.125 12.461 1 91.5 401 PRO B C 1
ATOM 8881 O O . PRO B 1 401 ? -23.266 36.281 12.188 1 91.5 401 PRO B O 1
ATOM 8884 N N . ILE B 1 402 ? -21.812 34.719 12.906 1 94.75 402 ILE B N 1
ATOM 8885 C CA . ILE B 1 402 ? -20.719 35.688 13.07 1 94.75 402 ILE B CA 1
ATOM 8886 C C . ILE B 1 402 ? -20.281 36.219 11.703 1 94.75 402 ILE B C 1
ATOM 8888 O O . ILE B 1 402 ? -20.109 37.406 11.531 1 94.75 402 ILE B O 1
ATOM 8892 N N . VAL B 1 403 ? -20.188 35.344 10.75 1 95.69 403 VAL B N 1
ATOM 8893 C CA . VAL B 1 403 ? -19.781 35.719 9.391 1 95.69 403 VAL B CA 1
ATOM 8894 C C . VAL B 1 403 ? -20.828 36.656 8.789 1 95.69 403 VAL B C 1
ATOM 8896 O O . VAL B 1 403 ? -20.469 37.688 8.188 1 95.69 403 VAL B O 1
ATOM 8899 N N . ARG B 1 404 ? -22.078 36.375 9.023 1 93.88 404 ARG B N 1
ATOM 8900 C CA . ARG B 1 404 ? -23.156 37.219 8.484 1 93.88 404 ARG B CA 1
ATOM 8901 C C . ARG B 1 404 ? -23.141 38.594 9.125 1 93.88 404 ARG B C 1
ATOM 8903 O O . ARG B 1 404 ? -23.344 39.594 8.438 1 93.88 404 ARG B O 1
ATOM 8910 N N . ALA B 1 405 ? -22.984 38.594 10.398 1 94.44 405 ALA B N 1
ATOM 8911 C CA . ALA B 1 405 ? -22.906 39.875 11.086 1 94.44 405 ALA B CA 1
ATOM 8912 C C . ALA B 1 405 ? -21.75 40.688 10.539 1 94.44 405 ALA B C 1
ATOM 8914 O O . ALA B 1 405 ? -21.875 41.906 10.367 1 94.44 405 ALA B O 1
ATOM 8915 N N . PHE B 1 406 ? -20.688 40.062 10.305 1 96.12 406 PHE B N 1
ATOM 8916 C CA . PHE B 1 406 ? -19.516 40.75 9.758 1 96.12 406 PHE B CA 1
ATOM 8917 C C . PHE B 1 406 ? -19.812 41.281 8.367 1 96.12 406 PHE B C 1
ATOM 8919 O O . PHE B 1 406 ? -19.484 42.438 8.062 1 96.12 406 PHE B O 1
ATOM 8926 N N . LEU B 1 407 ? -20.406 40.5 7.547 1 95.56 407 LEU B N 1
ATOM 8927 C CA . LEU B 1 407 ? -20.719 40.906 6.18 1 95.56 407 LEU B CA 1
ATOM 8928 C C . LEU B 1 407 ? -21.719 42.062 6.172 1 95.56 407 LEU B C 1
ATOM 8930 O O . LEU B 1 407 ? -21.609 42.969 5.348 1 95.56 407 LEU B O 1
ATOM 8934 N N . ASN B 1 408 ? -22.672 41.969 7.062 1 94.31 408 ASN B N 1
ATOM 8935 C CA . ASN B 1 408 ? -23.625 43.062 7.168 1 94.31 408 ASN B CA 1
ATOM 8936 C C . ASN B 1 408 ? -22.953 44.375 7.477 1 94.31 408 ASN B C 1
ATOM 8938 O O . ASN B 1 408 ? -23.312 45.438 6.922 1 94.31 408 ASN B O 1
ATOM 8942 N N . ALA B 1 409 ? -22.031 44.281 8.344 1 94.19 409 ALA B N 1
ATOM 8943 C CA . ALA B 1 409 ? -21.25 45.469 8.664 1 94.19 409 ALA B CA 1
ATOM 8944 C C . ALA B 1 409 ? -20.484 45.969 7.449 1 94.19 409 ALA B C 1
ATOM 8946 O O . ALA B 1 409 ? -20.438 47.188 7.184 1 94.19 409 ALA B O 1
ATOM 8947 N N . LEU B 1 410 ? -19.906 45.125 6.695 1 94.25 410 LEU B N 1
ATOM 8948 C CA . LEU B 1 410 ? -19.156 45.469 5.488 1 94.25 410 LEU B CA 1
ATOM 8949 C C . LEU B 1 410 ? -20.078 46.125 4.469 1 94.25 410 LEU B C 1
ATOM 8951 O O . LEU B 1 410 ? -19.703 47.094 3.812 1 94.25 410 LEU B O 1
ATOM 8955 N N . HIS B 1 411 ? -21.266 45.625 4.426 1 94.19 411 HIS B N 1
ATOM 8956 C CA . HIS B 1 411 ? -22.203 46.094 3.42 1 94.19 411 HIS B CA 1
ATOM 8957 C C . HIS B 1 411 ? -22.828 47.438 3.826 1 94.19 411 HIS B C 1
ATOM 8959 O O . HIS B 1 411 ? -23.438 48.125 3 1 94.19 411 HIS B O 1
ATOM 8965 N N . SER B 1 412 ? -22.734 47.75 5.031 1 92.31 412 SER B N 1
ATOM 8966 C CA . SER B 1 412 ? -23.281 49 5.516 1 92.31 412 SER B CA 1
ATOM 8967 C C . SER B 1 412 ? -22.422 50.188 5.102 1 92.31 412 SER B C 1
ATOM 8969 O O . SER B 1 412 ? -22.875 51.344 5.16 1 92.31 412 SER B O 1
ATOM 8971 N N . ARG B 1 413 ? -21.234 49.906 4.625 1 92.44 413 ARG B N 1
ATOM 8972 C CA . ARG B 1 413 ? -20.328 50.969 4.199 1 92.44 413 ARG B CA 1
ATOM 8973 C C . ARG B 1 413 ? -20.312 51.094 2.68 1 92.44 413 ARG B C 1
ATOM 8975 O O . ARG B 1 413 ? -20.391 50.094 1.959 1 92.44 413 ARG B O 1
ATOM 8982 N N . GLU B 1 414 ? -20.188 52.312 2.279 1 90.38 414 GLU B N 1
ATOM 8983 C CA . GLU B 1 414 ? -20.219 52.594 0.846 1 90.38 414 GLU B CA 1
ATOM 8984 C C . GLU B 1 414 ? -19.031 51.969 0.13 1 90.38 414 GLU B C 1
ATOM 8986 O O . GLU B 1 414 ? -19.156 51.469 -0.989 1 90.38 414 GLU B O 1
ATOM 8991 N N . GLU B 1 415 ? -17.906 52 0.78 1 89.38 415 GLU B N 1
ATOM 8992 C CA . GLU B 1 415 ? -16.672 51.531 0.157 1 89.38 415 GLU B CA 1
ATOM 8993 C C . GLU B 1 415 ? -16.656 50.031 -0.004 1 89.38 415 GLU B C 1
ATOM 8995 O O . GLU B 1 415 ? -15.992 49.5 -0.892 1 89.38 415 GLU B O 1
ATOM 9000 N N . THR B 1 416 ? -17.438 49.344 0.855 1 93.06 416 THR B N 1
ATOM 9001 C CA . THR B 1 416 ? -17.312 47.906 0.884 1 93.06 416 THR B CA 1
ATOM 9002 C C . THR B 1 416 ? -18.625 47.219 0.53 1 93.06 416 THR B C 1
ATOM 9004 O O . THR B 1 416 ? -18.719 46 0.472 1 93.06 416 THR B O 1
ATOM 9007 N N . ARG B 1 417 ? -19.641 47.969 0.207 1 92.56 417 ARG B N 1
ATOM 9008 C CA . ARG B 1 417 ? -20.984 47.438 -0.052 1 92.56 417 ARG B CA 1
ATOM 9009 C C . ARG B 1 417 ? -20.984 46.531 -1.276 1 92.56 417 ARG B C 1
ATOM 9011 O O . ARG B 1 417 ? -21.797 45.625 -1.366 1 92.56 417 ARG B O 1
ATOM 9018 N N . GLY B 1 418 ? -20.062 46.75 -2.145 1 92.31 418 GLY B N 1
ATOM 9019 C CA . GLY B 1 418 ? -20.047 46 -3.379 1 92.31 418 GLY B CA 1
ATOM 9020 C C . GLY B 1 418 ? -19.328 44.656 -3.244 1 92.31 418 GLY B C 1
ATOM 9021 O O . GLY B 1 418 ? -19.328 43.844 -4.172 1 92.31 418 GLY B O 1
ATOM 9022 N N . TYR B 1 419 ? -18.766 44.375 -2.125 1 94.19 419 TYR B N 1
ATOM 9023 C CA . TYR B 1 419 ? -18.031 43.125 -1.948 1 94.19 419 TYR B CA 1
ATOM 9024 C C . TYR B 1 419 ? -18.984 42 -1.587 1 94.19 419 TYR B C 1
ATOM 9026 O O . TYR B 1 419 ? -19.938 42.188 -0.832 1 94.19 419 TYR B O 1
ATOM 9034 N N . SER B 1 420 ? -18.734 40.844 -2.221 1 95.38 420 SER B N 1
ATOM 9035 C CA . SER B 1 420 ? -19.5 39.625 -1.908 1 95.38 420 SER B CA 1
ATOM 9036 C C . SER B 1 420 ? -18.609 38.531 -1.374 1 95.38 420 SER B C 1
ATOM 9038 O O . SER B 1 420 ? -17.406 38.5 -1.665 1 95.38 420 SER B O 1
ATOM 9040 N N . LEU B 1 421 ? -19.219 37.719 -0.581 1 96.12 421 LEU B N 1
ATOM 9041 C CA . LEU B 1 421 ? -18.484 36.625 0.024 1 96.12 421 LEU B CA 1
ATOM 9042 C C . LEU B 1 421 ? -18.203 35.531 -0.998 1 96.12 421 LEU B C 1
ATOM 9044 O O . LEU B 1 421 ? -19.125 35.031 -1.643 1 96.12 421 LEU B O 1
ATOM 9048 N N . LEU B 1 422 ? -16.969 35.188 -1.19 1 94.62 422 LEU B N 1
ATOM 9049 C CA . LEU B 1 422 ? -16.578 34.062 -2.014 1 94.62 422 LEU B CA 1
ATOM 9050 C C . LEU B 1 422 ? -16.469 32.781 -1.17 1 94.62 422 LEU B C 1
ATOM 9052 O O . LEU B 1 422 ? -17.031 31.75 -1.526 1 94.62 422 LEU B O 1
ATOM 9056 N N . ARG B 1 423 ? -15.75 32.906 -0.037 1 94.81 423 ARG B N 1
ATOM 9057 C CA . ARG B 1 423 ? -15.578 31.75 0.833 1 94.81 423 ARG B CA 1
ATOM 9058 C C . ARG B 1 423 ? -15.156 32.188 2.236 1 94.81 423 ARG B C 1
ATOM 9060 O O . ARG B 1 423 ? -14.461 33.188 2.404 1 94.81 423 ARG B O 1
ATOM 9067 N N . VAL B 1 424 ? -15.664 31.391 3.201 1 96.5 424 VAL B N 1
ATOM 9068 C CA . VAL B 1 424 ? -15.125 31.5 4.551 1 96.5 424 VAL B CA 1
ATOM 9069 C C . VAL B 1 424 ? -13.805 30.75 4.652 1 96.5 424 VAL B C 1
ATOM 9071 O O . VAL B 1 424 ? -13.781 29.516 4.648 1 96.5 424 VAL B O 1
ATOM 9074 N N . VAL B 1 425 ? -12.719 31.391 4.758 1 97.12 425 VAL B N 1
ATOM 9075 C CA . VAL B 1 425 ? -11.398 30.766 4.777 1 97.12 425 VAL B CA 1
ATOM 9076 C C . VAL B 1 425 ? -11.109 30.234 6.18 1 97.12 425 VAL B C 1
ATOM 9078 O O . VAL B 1 425 ? -10.633 29.094 6.328 1 97.12 425 VAL B O 1
ATOM 9081 N N . ASN B 1 426 ? -11.398 31.078 7.141 1 97.56 426 ASN B N 1
ATOM 9082 C CA . ASN B 1 426 ? -11.031 30.719 8.508 1 97.56 426 ASN B CA 1
ATOM 9083 C C . ASN B 1 426 ? -11.789 31.578 9.523 1 97.56 426 ASN B C 1
ATOM 9085 O O . ASN B 1 426 ? -11.898 32.781 9.359 1 97.56 426 ASN B O 1
ATOM 9089 N N . VAL B 1 427 ? -12.352 30.969 10.461 1 97.44 427 VAL B N 1
ATOM 9090 C CA . VAL B 1 427 ? -12.875 31.625 11.656 1 97.44 427 VAL B CA 1
ATOM 9091 C C . VAL B 1 427 ? -12.289 30.969 12.906 1 97.44 427 VAL B C 1
ATOM 9093 O O . VAL B 1 427 ? -12.43 29.75 13.094 1 97.44 427 VAL B O 1
ATOM 9096 N N . VAL B 1 428 ? -11.594 31.719 13.695 1 97.19 428 VAL B N 1
ATOM 9097 C CA . VAL B 1 428 ? -11.023 31.219 14.945 1 97.19 428 VAL B CA 1
ATOM 9098 C C . VAL B 1 428 ? -11.773 31.828 16.125 1 97.19 428 VAL B C 1
ATOM 9100 O O . VAL B 1 428 ? -12 33.031 16.172 1 97.19 428 VAL B O 1
ATOM 9103 N N . ARG B 1 429 ? -12.125 30.984 17.031 1 95 429 ARG B N 1
ATOM 9104 C CA . ARG B 1 429 ? -12.891 31.469 18.188 1 95 429 ARG B CA 1
ATOM 9105 C C . ARG B 1 429 ? -12.18 31.125 19.484 1 95 429 ARG B C 1
ATOM 9107 O O . ARG B 1 429 ? -11.805 29.984 19.719 1 95 429 ARG B O 1
ATOM 9114 N N . ARG B 1 430 ? -11.961 32.094 20.25 1 92.56 430 ARG B N 1
ATOM 9115 C CA . ARG B 1 430 ? -11.602 31.906 21.656 1 92.56 430 ARG B CA 1
ATOM 9116 C C . ARG B 1 430 ? -12.812 32.125 22.547 1 92.56 430 ARG B C 1
ATOM 9118 O O . ARG B 1 430 ? -13.203 33.281 22.797 1 92.56 430 ARG B O 1
ATOM 9125 N N . GLU B 1 431 ? -13.211 31.062 23.125 1 88.38 431 GLU B N 1
ATOM 9126 C CA . GLU B 1 431 ? -14.484 31.094 23.844 1 88.38 431 GLU B CA 1
ATOM 9127 C C . GLU B 1 431 ? -14.289 31.562 25.281 1 88.38 431 GLU B C 1
ATOM 9129 O O . GLU B 1 431 ? -13.336 31.156 25.953 1 88.38 431 GLU B O 1
ATOM 9134 N N . ASP B 1 432 ? -15.078 32.469 25.641 1 86.69 432 ASP B N 1
ATOM 9135 C CA . ASP B 1 432 ? -15.289 32.875 27.031 1 86.69 432 ASP B CA 1
ATOM 9136 C C . ASP B 1 432 ? -16.766 32.781 27.391 1 86.69 432 ASP B C 1
ATOM 9138 O O . ASP B 1 432 ? -17.531 33.719 27.094 1 86.69 432 ASP B O 1
ATOM 9142 N N . LYS B 1 433 ? -17.156 31.891 28.094 1 80.5 433 LYS B N 1
ATOM 9143 C CA . LYS B 1 433 ? -18.562 31.625 28.375 1 80.5 433 LYS B CA 1
ATOM 9144 C C . LYS B 1 433 ? -19.156 32.688 29.297 1 80.5 433 LYS B C 1
ATOM 9146 O O . LYS B 1 433 ? -20.375 32.906 29.312 1 80.5 433 LYS B O 1
ATOM 9151 N N . ASP B 1 434 ? -18.375 33.375 29.969 1 83.5 434 ASP B N 1
ATOM 9152 C CA . ASP B 1 434 ? -18.859 34.344 30.969 1 83.5 434 ASP B CA 1
ATOM 9153 C C . ASP B 1 434 ? -19.094 35.719 30.344 1 83.5 434 ASP B C 1
ATOM 9155 O O . ASP B 1 434 ? -20.078 36.375 30.656 1 83.5 434 ASP B O 1
ATOM 9159 N N . VAL B 1 435 ? -18.219 36.094 29.484 1 84.62 435 VAL B N 1
ATOM 9160 C CA . VAL B 1 435 ? -18.25 37.5 29.031 1 84.62 435 VAL B CA 1
ATOM 9161 C C . VAL B 1 435 ? -18.562 37.531 27.531 1 84.62 435 VAL B C 1
ATOM 9163 O O . VAL B 1 435 ? -19.359 38.375 27.094 1 84.62 435 VAL B O 1
ATOM 9166 N N . GLY B 1 436 ? -17.891 36.75 26.828 1 89.25 436 GLY B N 1
ATOM 9167 C CA . GLY B 1 436 ? -18.016 36.781 25.375 1 89.25 436 GLY B CA 1
ATOM 9168 C C . GLY B 1 436 ? -16.859 36.062 24.688 1 89.25 436 GLY B C 1
ATOM 9169 O O . GLY B 1 436 ? -15.914 35.625 25.328 1 89.25 436 GLY B O 1
ATOM 9170 N N . SER B 1 437 ? -16.984 36 23.375 1 92.38 437 SER B N 1
ATOM 9171 C CA . SER B 1 437 ? -15.984 35.281 22.625 1 92.38 437 SER B CA 1
ATOM 9172 C C . SER B 1 437 ? -15.297 36.156 21.594 1 92.38 437 SER B C 1
ATOM 9174 O O . SER B 1 437 ? -15.93 37.031 21 1 92.38 437 SER B O 1
ATOM 9176 N N . ARG B 1 438 ? -14.016 36.031 21.5 1 95 438 ARG B N 1
ATOM 9177 C CA . ARG B 1 438 ? -13.227 36.688 20.469 1 95 438 ARG B CA 1
ATOM 9178 C C . ARG B 1 438 ? -13.148 35.844 19.203 1 95 438 ARG B C 1
ATOM 9180 O O . ARG B 1 438 ? -12.984 34.625 19.281 1 95 438 ARG B O 1
ATOM 9187 N N . TYR B 1 439 ? -13.258 36.562 18.078 1 96.75 439 TYR B N 1
ATOM 9188 C CA . TYR B 1 439 ? -13.188 35.844 16.812 1 96.75 439 TYR B CA 1
ATOM 9189 C C . TYR B 1 439 ? -12.148 36.5 15.883 1 96.75 439 TYR B C 1
ATOM 9191 O O . TYR B 1 439 ? -12.031 37.719 15.828 1 96.75 439 TYR B O 1
ATOM 9199 N N . LEU B 1 440 ? -11.328 35.688 15.289 1 97.94 440 LEU B N 1
ATOM 9200 C CA . LEU B 1 440 ? -10.625 36.062 14.07 1 97.94 440 LEU B CA 1
ATOM 9201 C C . LEU B 1 440 ? -11.398 35.625 12.828 1 97.94 440 LEU B C 1
ATOM 9203 O O . LEU B 1 440 ? -11.609 34.438 12.609 1 97.94 440 LEU B O 1
ATOM 9207 N N . VAL B 1 441 ? -11.852 36.562 12.078 1 97.56 441 VAL B N 1
ATOM 9208 C CA . VAL B 1 441 ? -12.672 36.281 10.914 1 97.56 441 VAL B CA 1
ATOM 9209 C C . VAL B 1 441 ? -11.867 36.5 9.641 1 97.56 441 VAL B C 1
ATOM 9211 O O . VAL B 1 441 ? -11.406 37.625 9.383 1 97.56 441 VAL B O 1
ATOM 9214 N N . GLU B 1 442 ? -11.711 35.5 8.867 1 97.81 442 GLU B N 1
ATOM 9215 C CA . GLU B 1 442 ? -11 35.594 7.598 1 97.81 442 GLU B CA 1
ATOM 9216 C C . GLU B 1 442 ? -11.883 35.125 6.438 1 97.81 442 GLU B C 1
ATOM 9218 O O . GLU B 1 442 ? -12.141 33.938 6.277 1 97.81 442 GLU B O 1
ATOM 9223 N N . LEU B 1 443 ? -12.188 36.094 5.59 1 97.69 443 LEU B N 1
ATOM 9224 C CA . LEU B 1 443 ? -13.109 35.875 4.48 1 97.69 443 LEU B CA 1
ATOM 9225 C C . LEU B 1 443 ? -12.469 36.25 3.152 1 97.69 443 LEU B C 1
ATOM 9227 O O . LEU B 1 443 ? -11.773 37.25 3.064 1 97.69 443 LEU B O 1
ATOM 9231 N N . GLU B 1 444 ? -12.625 35.406 2.215 1 97 444 GLU B N 1
ATOM 9232 C CA . GLU B 1 444 ? -12.297 35.781 0.838 1 97 444 GLU B CA 1
ATOM 9233 C C . GLU B 1 444 ? -13.484 36.438 0.143 1 97 444 GLU B C 1
ATOM 9235 O O . GLU B 1 444 ? -14.555 35.844 0.027 1 97 444 GLU B O 1
ATOM 9240 N N . LEU B 1 445 ? -13.25 37.656 -0.327 1 96.5 445 LEU B N 1
ATOM 9241 C CA . LEU B 1 445 ? -14.312 38.438 -0.941 1 96.5 445 LEU B CA 1
ATOM 9242 C C . LEU B 1 445 ? -14.016 38.688 -2.418 1 96.5 445 LEU B C 1
ATOM 9244 O O . LEU B 1 445 ? -12.883 38.531 -2.865 1 96.5 445 LEU B O 1
ATOM 9248 N N . VAL B 1 446 ? -15.094 38.969 -3.076 1 95.75 446 VAL B N 1
ATOM 9249 C CA . VAL B 1 446 ? -14.969 39.406 -4.461 1 95.75 446 VAL B CA 1
ATOM 9250 C C . VAL B 1 446 ? -15.617 40.781 -4.633 1 95.75 446 VAL B C 1
ATOM 9252 O O . VAL B 1 446 ? -16.766 41 -4.23 1 95.75 446 VAL B O 1
ATOM 9255 N N . GLY B 1 447 ? -14.836 41.656 -5.215 1 92.06 447 GLY B N 1
ATOM 9256 C CA . GLY B 1 447 ? -15.312 43.031 -5.414 1 92.06 447 GLY B CA 1
ATOM 9257 C C . GLY B 1 447 ? -16.141 43.188 -6.676 1 92.06 447 GLY B C 1
ATOM 9258 O O . GLY B 1 447 ? -16.328 42.25 -7.434 1 92.06 447 GLY B O 1
ATOM 9259 N N . PRO B 1 448 ? -16.656 44.406 -6.805 1 89.81 448 PRO B N 1
ATOM 9260 C CA . PRO B 1 448 ? -17.531 44.688 -7.949 1 89.81 448 PRO B CA 1
ATOM 9261 C C . PRO B 1 448 ? -16.828 44.5 -9.289 1 89.81 448 PRO B C 1
ATOM 9263 O O . PRO B 1 448 ? -17.469 44.156 -10.289 1 89.81 448 PRO B O 1
ATOM 9266 N N . GLN B 1 449 ? -15.555 44.656 -9.352 1 91.81 449 GLN B N 1
ATOM 9267 C CA . GLN B 1 449 ? -14.805 44.5 -10.594 1 91.81 449 GLN B CA 1
ATOM 9268 C C . GLN B 1 449 ? -14.188 43.125 -10.695 1 91.81 449 GLN B C 1
ATOM 9270 O O . GLN B 1 449 ? -13.336 42.875 -11.547 1 91.81 449 GLN B O 1
ATOM 9275 N N . GLY B 1 450 ? -14.5 42.281 -9.773 1 91.56 450 GLY B N 1
ATOM 9276 C CA . GLY B 1 450 ? -14.031 40.906 -9.844 1 91.56 450 GLY B CA 1
ATOM 9277 C C . GLY B 1 450 ? -12.742 40.688 -9.078 1 91.56 450 GLY B C 1
ATOM 9278 O O . GLY B 1 450 ? -12.211 39.562 -9.055 1 91.56 450 GLY B O 1
ATOM 9279 N N . GLN B 1 451 ? -12.281 41.719 -8.523 1 91.44 451 GLN B N 1
ATOM 9280 C CA . GLN B 1 451 ? -11.023 41.562 -7.785 1 91.44 451 GLN B CA 1
ATOM 9281 C C . GLN B 1 451 ? -11.242 40.812 -6.473 1 91.44 451 GLN B C 1
ATOM 9283 O O . GLN B 1 451 ? -12.25 41.031 -5.789 1 91.44 451 GLN B O 1
ATOM 9288 N N . LYS B 1 452 ? -10.383 39.906 -6.254 1 94.38 452 LYS B N 1
ATOM 9289 C CA . LYS B 1 452 ? -10.453 39.156 -5.012 1 94.38 452 LYS B CA 1
ATOM 9290 C C . LYS B 1 452 ? -9.734 39.875 -3.877 1 94.38 452 LYS B C 1
ATOM 9292 O O . LYS B 1 452 ? -8.742 40.562 -4.105 1 94.38 452 LYS B O 1
ATOM 9297 N N . ALA B 1 453 ? -10.289 39.812 -2.703 1 94.81 453 ALA B N 1
ATOM 9298 C CA . ALA B 1 453 ? -9.695 40.438 -1.517 1 94.81 453 ALA B CA 1
ATOM 9299 C C . ALA B 1 453 ? -9.93 39.562 -0.279 1 94.81 453 ALA B C 1
ATOM 9301 O O . ALA B 1 453 ? -10.945 38.875 -0.182 1 94.81 453 ALA B O 1
ATOM 9302 N N . LEU B 1 454 ? -8.961 39.625 0.586 1 96.31 454 LEU B N 1
ATOM 9303 C CA . LEU B 1 454 ? -9.062 38.906 1.847 1 96.31 454 LEU B CA 1
ATOM 9304 C C . LEU B 1 454 ? -9.305 39.844 3.008 1 96.31 454 LEU B C 1
ATOM 9306 O O . LEU B 1 454 ? -8.656 40.906 3.096 1 96.31 454 LEU B O 1
ATOM 9310 N N . VAL B 1 455 ? -10.266 39.5 3.779 1 95.62 455 VAL B N 1
ATOM 9311 C CA . VAL B 1 455 ? -10.453 40.188 5.051 1 95.62 455 VAL B CA 1
ATOM 9312 C C . VAL B 1 455 ? -9.953 39.312 6.195 1 95.62 455 VAL B C 1
ATOM 9314 O O . VAL B 1 455 ? -10.234 38.125 6.23 1 95.62 455 VAL B O 1
ATOM 9317 N N . SER B 1 456 ? -9.125 39.844 7.039 1 95.88 456 SER B N 1
ATOM 9318 C CA . SER B 1 456 ? -8.648 39.188 8.258 1 95.88 456 SER B CA 1
ATOM 9319 C C . SER B 1 456 ? -8.703 40.156 9.445 1 95.88 456 SER B C 1
ATOM 9321 O O . SER B 1 456 ? -7.883 41.062 9.547 1 95.88 456 SER B O 1
ATOM 9323 N N . HIS B 1 457 ? -9.719 39.875 10.305 1 95.94 457 HIS B N 1
ATOM 9324 C CA . HIS B 1 457 ? -10.016 40.906 11.305 1 95.94 457 HIS B CA 1
ATOM 9325 C C . HIS B 1 457 ? -10.547 40.25 12.586 1 95.94 457 HIS B C 1
ATOM 9327 O O . HIS B 1 457 ? -11.344 39.312 12.539 1 95.94 457 HIS B O 1
ATOM 9333 N N . TYR B 1 458 ? -10.047 40.844 13.758 1 96.5 458 TYR B N 1
ATOM 9334 C CA . TYR B 1 458 ? -10.555 40.375 15.047 1 96.5 458 TYR B CA 1
ATOM 9335 C C . TYR B 1 458 ? -11.844 41.094 15.414 1 96.5 458 TYR B C 1
ATOM 9337 O O . TYR B 1 458 ? -11.961 42.312 15.219 1 96.5 458 TYR B O 1
ATOM 9345 N N . VAL B 1 459 ? -12.758 40.375 15.898 1 96.38 459 VAL B N 1
ATOM 9346 C CA . VAL B 1 459 ? -14.008 40.906 16.422 1 96.38 459 VAL B CA 1
ATOM 9347 C C . VAL B 1 459 ? -14.375 40.219 17.719 1 96.38 459 VAL B C 1
ATOM 9349 O O . VAL B 1 459 ? -13.781 39.219 18.078 1 96.38 459 VAL B O 1
ATOM 9352 N N . TYR B 1 460 ? -15.18 40.844 18.422 1 94.88 460 TYR B N 1
ATOM 9353 C CA . TYR B 1 460 ? -15.625 40.344 19.719 1 94.88 460 TYR B CA 1
ATOM 9354 C C . TYR B 1 460 ? -17.156 40.312 19.797 1 94.88 460 TYR B C 1
ATOM 9356 O O . TYR B 1 460 ? -17.828 41.219 19.328 1 94.88 460 TYR B O 1
ATOM 9364 N N . ALA B 1 461 ? -17.625 39.156 20.203 1 92.81 461 ALA B N 1
ATOM 9365 C CA . ALA B 1 461 ? -19.062 39 20.406 1 92.81 461 ALA B CA 1
ATOM 9366 C C . ALA B 1 461 ? -19.391 38.812 21.891 1 92.81 461 ALA B C 1
ATOM 9368 O O . ALA B 1 461 ? -18.984 37.844 22.5 1 92.81 461 ALA B O 1
ATOM 9369 N N . LEU B 1 462 ? -20.094 39.75 22.453 1 85.62 462 LEU B N 1
ATOM 9370 C CA . LEU B 1 462 ? -20.453 39.688 23.859 1 85.62 462 LEU B CA 1
ATOM 9371 C C . LEU B 1 462 ? -21.578 38.688 24.094 1 85.62 462 LEU B C 1
ATOM 9373 O O . LEU B 1 462 ? -22.391 38.438 23.203 1 85.62 462 LEU B O 1
ATOM 9377 N N . THR B 1 463 ? -21.406 38 25.312 1 76.25 463 THR B N 1
ATOM 9378 C CA . THR B 1 463 ? -22.438 37.031 25.688 1 76.25 463 THR B CA 1
ATOM 9379 C C . THR B 1 463 ? -23.766 37.75 25.922 1 76.25 463 THR B C 1
ATOM 9381 O O . THR B 1 463 ? -23.844 38.688 26.719 1 76.25 463 THR B O 1
ATOM 9384 N N . GLY B 1 464 ? -24.578 38.094 24.922 1 60.34 464 GLY B N 1
ATOM 9385 C CA . GLY B 1 464 ? -25.906 38.625 25.156 1 60.34 464 GLY B CA 1
ATOM 9386 C C . GLY B 1 464 ? -27.016 37.594 25.047 1 60.34 464 GLY B C 1
ATOM 9387 O O . GLY B 1 464 ? -26.734 36.406 24.766 1 60.34 464 GLY B O 1
ATOM 9388 N N . ASP B 1 465 ? -28.312 37.969 25.328 1 50.56 465 ASP B N 1
ATOM 9389 C CA . ASP B 1 465 ? -29.547 37.188 25.266 1 50.56 465 ASP B CA 1
ATOM 9390 C C . ASP B 1 465 ? -29.672 36.5 23.906 1 50.56 465 ASP B C 1
ATOM 9392 O O . ASP B 1 465 ? -29.438 37.094 22.859 1 50.56 465 ASP B O 1
ATOM 9396 N N . SER B 1 466 ? -29.578 35.156 23.859 1 48.34 466 SER B N 1
ATOM 9397 C CA . SER B 1 466 ? -29.656 34.156 22.781 1 48.34 466 SER B CA 1
ATOM 9398 C C . SER B 1 466 ? -30.562 34.656 21.656 1 48.34 466 SER B C 1
ATOM 9400 O O . SER B 1 466 ? -30.562 34.094 20.562 1 48.34 466 SER B O 1
ATOM 9402 N N . LYS B 1 467 ? -31.641 35.375 21.953 1 49.19 467 LYS B N 1
ATOM 9403 C CA . LYS B 1 467 ? -32.719 35.719 21.047 1 49.19 467 LYS B CA 1
ATOM 9404 C C . LYS B 1 467 ? -32.375 36.938 20.203 1 49.19 467 LYS B C 1
ATOM 9406 O O . LYS B 1 467 ? -33.094 37.281 19.266 1 49.19 467 LYS B O 1
ATOM 9411 N N . LYS B 1 468 ? -31.375 37.562 20.453 1 53.56 468 LYS B N 1
ATOM 9412 C CA . LYS B 1 468 ? -31.156 38.844 19.75 1 53.56 468 LYS B CA 1
ATOM 9413 C C . LYS B 1 468 ? -29.984 38.75 18.781 1 53.56 468 LYS B C 1
ATOM 9415 O O . LYS B 1 468 ? -29.141 37.844 18.922 1 53.56 468 LYS B O 1
ATOM 9420 N N . GLN B 1 469 ? -29.953 39.562 17.781 1 58.88 469 GLN B N 1
ATOM 9421 C CA . GLN B 1 469 ? -29 39.75 16.703 1 58.88 469 GLN B CA 1
ATOM 9422 C C . GLN B 1 469 ? -27.578 39.844 17.234 1 58.88 469 GLN B C 1
ATOM 9424 O O . GLN B 1 469 ? -27.312 40.562 18.203 1 58.88 469 GLN B O 1
ATOM 9429 N N . THR B 1 470 ? -26.609 38.844 16.797 1 65.56 470 THR B N 1
ATOM 9430 C CA . THR B 1 470 ? -25.188 38.844 17.172 1 65.56 470 THR B CA 1
ATOM 9431 C C . THR B 1 470 ? -24.578 40.219 16.969 1 65.56 470 THR B C 1
ATOM 9433 O O . THR B 1 470 ? -24.578 40.75 15.844 1 65.56 470 THR B O 1
ATOM 9436 N N . ILE B 1 471 ? -24.328 40.875 18 1 80.44 471 ILE B N 1
ATOM 9437 C CA . ILE B 1 471 ? -23.688 42.188 17.938 1 80.44 471 ILE B CA 1
ATOM 9438 C C . ILE B 1 471 ? -22.188 42.031 18.078 1 80.44 471 ILE B C 1
ATOM 9440 O O . ILE B 1 471 ? -21.703 41.469 19.062 1 80.44 471 ILE B O 1
ATOM 9444 N N . LEU B 1 472 ? -21.484 42.438 17.031 1 93.12 472 LEU B N 1
ATOM 9445 C CA . LEU B 1 472 ? -20.016 42.406 17.016 1 93.12 472 LEU B CA 1
ATOM 9446 C C . LEU B 1 472 ? -19.438 43.75 17.406 1 93.12 472 LEU B C 1
ATOM 9448 O O . LEU B 1 472 ? -20.047 44.781 17.125 1 93.12 472 LEU B O 1
ATOM 9452 N N . CYS B 1 473 ? -18.453 43.719 18.078 1 93.81 473 CYS B N 1
ATOM 9453 C CA . CYS B 1 473 ? -17.719 44.938 18.375 1 93.81 473 CYS B CA 1
ATOM 9454 C C . CYS B 1 473 ? -16.219 44.75 18.156 1 93.81 473 CYS B C 1
ATOM 9456 O O . CYS B 1 473 ? -15.766 43.625 17.953 1 93.81 473 CYS B O 1
ATOM 9458 N N . SER B 1 474 ? -15.555 45.844 18.062 1 93.25 474 SER B N 1
ATOM 9459 C CA . SER B 1 474 ? -14.102 45.812 17.938 1 93.25 474 SER B CA 1
ATOM 9460 C C . SER B 1 474 ? -13.438 45.875 19.312 1 93.25 474 SER B C 1
ATOM 9462 O O . SER B 1 474 ? -13.578 46.875 20.031 1 93.25 474 SER B O 1
ATOM 9464 N N . PRO B 1 475 ? -12.773 44.844 19.656 1 93.5 475 PRO B N 1
ATOM 9465 C CA . PRO B 1 475 ? -12.078 44.938 20.953 1 93.5 475 PRO B CA 1
ATOM 9466 C C . PRO B 1 475 ? -10.984 46 20.953 1 93.5 475 PRO B C 1
ATOM 9468 O O . PRO B 1 475 ? -10.164 46.062 20.031 1 93.5 475 PRO B O 1
ATOM 9471 N N . LYS B 1 476 ? -10.984 46.688 21.953 1 91.31 476 LYS B N 1
ATOM 9472 C CA . LYS B 1 476 ? -10.078 47.844 22.031 1 91.31 476 LYS B CA 1
ATOM 9473 C C . LYS B 1 476 ? -8.625 47.375 21.969 1 91.31 476 LYS B C 1
ATOM 9475 O O . LYS B 1 476 ? -8.211 46.5 22.719 1 91.31 476 LYS B O 1
ATOM 9480 N N . ALA B 1 477 ? -7.852 47.969 21.125 1 90.56 477 ALA B N 1
ATOM 9481 C CA . ALA B 1 477 ? -6.41 47.781 20.969 1 90.56 477 ALA B CA 1
ATOM 9482 C C . ALA B 1 477 ? -6.078 46.344 20.641 1 90.56 477 ALA B C 1
ATOM 9484 O O . ALA B 1 477 ? -5.043 45.812 21.062 1 90.56 477 ALA B O 1
ATOM 9485 N N . PHE B 1 478 ? -7.023 45.688 20.094 1 94.44 478 PHE B N 1
ATOM 9486 C CA . PHE B 1 478 ? -6.812 44.281 19.75 1 94.44 478 PHE B CA 1
ATOM 9487 C C . PHE B 1 478 ? -6.809 44.094 18.234 1 94.44 478 PHE B C 1
ATOM 9489 O O . PHE B 1 478 ? -7.824 43.719 17.641 1 94.44 478 PHE B O 1
ATOM 9496 N N . SER B 1 479 ? -5.695 44.344 17.641 1 93.5 479 SER B N 1
ATOM 9497 C CA . SER B 1 479 ? -5.496 44.188 16.203 1 93.5 479 SER B CA 1
ATOM 9498 C C . SER B 1 479 ? -4.102 43.625 15.898 1 93.5 479 SER B C 1
ATOM 9500 O O . SER B 1 479 ? -3.154 43.906 16.641 1 93.5 479 SER B O 1
ATOM 9502 N N . TRP B 1 480 ? -4.035 42.875 14.859 1 95.25 480 TRP B N 1
ATOM 9503 C CA . TRP B 1 480 ? -2.725 42.375 14.469 1 95.25 480 TRP B CA 1
ATOM 9504 C C . TRP B 1 480 ? -2.135 43.188 13.336 1 95.25 480 TRP B C 1
ATOM 9506 O O . TRP B 1 480 ? -2.863 43.875 12.617 1 95.25 480 TRP B O 1
ATOM 9516 N N . ASN B 1 481 ? -0.861 43.25 13.234 1 95.12 481 ASN B N 1
ATOM 9517 C CA . ASN B 1 481 ? -0.13 44.031 12.25 1 95.12 481 ASN B CA 1
ATOM 9518 C C . ASN B 1 481 ? 0.399 43.156 11.109 1 95.12 481 ASN B C 1
ATOM 9520 O O . ASN B 1 481 ? 1.376 42.438 11.289 1 95.12 481 ASN B O 1
ATOM 9524 N N . PRO B 1 482 ? -0.154 43.312 9.922 1 93.44 482 PRO B N 1
ATOM 9525 C CA . PRO B 1 482 ? 0.25 42.469 8.797 1 93.44 482 PRO B CA 1
ATOM 9526 C C . PRO B 1 482 ? 1.668 42.781 8.312 1 93.44 482 PRO B C 1
ATOM 9528 O O . PRO B 1 482 ? 2.246 42 7.559 1 93.44 482 PRO B O 1
ATOM 9531 N N . SER B 1 483 ? 2.229 43.844 8.742 1 93.81 483 SER B N 1
ATOM 9532 C CA . SER B 1 483 ? 3.543 44.219 8.242 1 93.81 483 SER B CA 1
ATOM 9533 C C . SER B 1 483 ? 4.617 44.031 9.312 1 93.81 483 SER B C 1
ATOM 9535 O O . SER B 1 483 ? 5.785 44.375 9.086 1 93.81 483 SER B O 1
ATOM 9537 N N . ALA B 1 484 ? 4.207 43.562 10.445 1 97.12 484 ALA B N 1
ATOM 9538 C CA . ALA B 1 484 ? 5.184 43.375 11.508 1 97.12 484 ALA B CA 1
ATOM 9539 C C . ALA B 1 484 ? 6.285 42.406 11.086 1 97.12 484 ALA B C 1
ATOM 9541 O O . ALA B 1 484 ? 6.012 41.375 10.453 1 97.12 484 ALA B O 1
ATOM 9542 N N . THR B 1 485 ? 7.531 42.781 11.391 1 98.25 485 THR B N 1
ATOM 9543 C CA . THR B 1 485 ? 8.641 41.875 11.102 1 98.25 485 THR B CA 1
ATOM 9544 C C . THR B 1 485 ? 8.664 40.719 12.102 1 98.25 485 THR B C 1
ATOM 9546 O O . THR B 1 485 ? 8.469 40.906 13.297 1 98.25 485 THR B O 1
ATOM 9549 N N . VAL B 1 486 ? 8.836 39.562 11.562 1 98.69 486 VAL B N 1
ATOM 9550 C CA . VAL B 1 486 ? 8.938 38.375 12.414 1 98.69 486 VAL B CA 1
ATOM 9551 C C . VAL B 1 486 ? 10.383 37.875 12.438 1 98.69 486 VAL B C 1
ATOM 9553 O O . VAL B 1 486 ? 10.984 37.625 11.383 1 98.69 486 VAL B O 1
ATOM 9556 N N . HIS B 1 487 ? 11.016 37.812 13.625 1 98.75 487 HIS B N 1
ATOM 9557 C CA . HIS B 1 487 ? 12.359 37.281 13.82 1 98.75 487 HIS B CA 1
ATOM 9558 C C . HIS B 1 487 ? 12.312 35.844 14.273 1 98.75 487 HIS B C 1
ATOM 9560 O O . HIS B 1 487 ? 11.914 35.531 15.406 1 98.75 487 HIS B O 1
ATOM 9566 N N . ILE B 1 488 ? 12.711 34.906 13.414 1 98.62 488 ILE B N 1
ATOM 9567 C CA . ILE B 1 488 ? 12.805 33.5 13.781 1 98.62 488 ILE B CA 1
ATOM 9568 C C . ILE B 1 488 ? 14.133 33.25 14.484 1 98.62 488 ILE B C 1
ATOM 9570 O O . ILE B 1 488 ? 15.203 33.375 13.883 1 98.62 488 ILE B O 1
ATOM 9574 N N . ILE B 1 489 ? 14.078 32.812 15.734 1 98.5 489 ILE B N 1
ATOM 9575 C CA . ILE B 1 489 ? 15.289 32.688 16.547 1 98.5 489 ILE B CA 1
ATOM 9576 C C . ILE B 1 489 ? 15.523 31.234 16.906 1 98.5 489 ILE B C 1
ATOM 9578 O O . ILE B 1 489 ? 14.625 30.562 17.406 1 98.5 489 ILE B O 1
ATOM 9582 N N . VAL B 1 490 ? 16.703 30.75 16.672 1 97.5 490 VAL B N 1
ATOM 9583 C CA . VAL B 1 490 ? 17.062 29.375 17.031 1 97.5 490 VAL B CA 1
ATOM 9584 C C . VAL B 1 490 ? 18.469 29.344 17.609 1 97.5 490 VAL B C 1
ATOM 9586 O O . VAL B 1 490 ? 19.359 30.078 17.156 1 97.5 490 VAL B O 1
ATOM 9589 N N . ALA B 1 491 ? 18.656 28.594 18.672 1 95.31 491 ALA B N 1
ATOM 9590 C CA . ALA B 1 491 ? 19.969 28.297 19.234 1 95.31 491 ALA B CA 1
ATOM 9591 C C . ALA B 1 491 ? 20.453 26.922 18.812 1 95.31 491 ALA B C 1
ATOM 9593 O O . ALA B 1 491 ? 19.688 25.953 18.812 1 95.31 491 ALA B O 1
ATOM 9594 N N . VAL B 1 492 ? 21.734 26.938 18.438 1 95.12 492 VAL B N 1
ATOM 9595 C CA . VAL B 1 492 ? 22.188 25.672 17.875 1 95.12 492 VAL B CA 1
ATOM 9596 C C . VAL B 1 492 ? 23.594 25.344 18.391 1 95.12 492 VAL B C 1
ATOM 9598 O O . VAL B 1 492 ? 24.312 26.234 18.844 1 95.12 492 VAL B O 1
ATOM 9601 N N . LYS B 1 493 ? 23.906 24.172 18.406 1 92.69 493 LYS B N 1
ATOM 9602 C CA . LYS B 1 493 ? 25.25 23.641 18.578 1 92.69 493 LYS B CA 1
ATOM 9603 C C . LYS B 1 493 ? 25.422 22.328 17.797 1 92.69 493 LYS B C 1
ATOM 9605 O O . LYS B 1 493 ? 24.688 21.375 18.016 1 92.69 493 LYS B O 1
ATOM 9610 N N . ASN B 1 494 ? 26.344 22.422 16.984 1 90 494 ASN B N 1
ATOM 9611 C CA . ASN B 1 494 ? 26.531 21.281 16.109 1 90 494 ASN B CA 1
ATOM 9612 C C . ASN B 1 494 ? 25.234 20.891 15.414 1 90 494 ASN B C 1
ATOM 9614 O O . ASN B 1 494 ? 24.359 21.734 15.203 1 90 494 ASN B O 1
ATOM 9618 N N . GLN B 1 495 ? 25.062 19.828 14.789 1 89.69 495 GLN B N 1
ATOM 9619 C CA . GLN B 1 495 ? 23.906 19.344 14.055 1 89.69 495 GLN B CA 1
ATOM 9620 C C . GLN B 1 495 ? 23.812 20.016 12.68 1 89.69 495 GLN B C 1
ATOM 9622 O O . GLN B 1 495 ? 22.75 20.531 12.305 1 89.69 495 GLN B O 1
ATOM 9627 N N . ALA B 1 496 ? 24.859 19.984 12.047 1 91.88 496 ALA B N 1
ATOM 9628 C CA . ALA B 1 496 ? 25.016 20.641 10.75 1 91.88 496 ALA B CA 1
ATOM 9629 C C . ALA B 1 496 ? 23.844 20.297 9.828 1 91.88 496 ALA B C 1
ATOM 9631 O O . ALA B 1 496 ? 23.266 21.188 9.195 1 91.88 496 ALA B O 1
ATOM 9632 N N . ARG B 1 497 ? 23.453 19.062 9.844 1 91.25 497 ARG B N 1
ATOM 9633 C CA . ARG B 1 497 ? 22.391 18.594 8.953 1 91.25 497 ARG B CA 1
ATOM 9634 C C . ARG B 1 497 ? 21.094 19.328 9.211 1 91.25 497 ARG B C 1
ATOM 9636 O O . ARG B 1 497 ? 20.438 19.812 8.273 1 91.25 497 ARG B O 1
ATOM 9643 N N . TRP B 1 498 ? 20.812 19.5 10.422 1 92.81 498 TRP B N 1
ATOM 9644 C CA . TRP B 1 498 ? 19.562 20.141 10.812 1 92.81 498 TRP B CA 1
ATOM 9645 C C . TRP B 1 498 ? 19.656 21.641 10.625 1 92.81 498 TRP B C 1
ATOM 9647 O O . TRP B 1 498 ? 18.656 22.297 10.297 1 92.81 498 TRP B O 1
ATOM 9657 N N . ILE B 1 499 ? 20.812 22.188 10.859 1 94.94 499 ILE B N 1
ATOM 9658 C CA . ILE B 1 499 ? 21 23.625 10.664 1 94.94 499 ILE B CA 1
ATOM 9659 C C . ILE B 1 499 ? 20.781 23.984 9.195 1 94.94 499 ILE B C 1
ATOM 9661 O O . ILE B 1 499 ? 20.078 24.938 8.867 1 94.94 499 ILE B O 1
ATOM 9665 N N . ILE B 1 500 ? 21.359 23.156 8.352 1 94.56 500 ILE B N 1
ATOM 9666 C CA . ILE B 1 500 ? 21.203 23.391 6.922 1 94.56 500 ILE B CA 1
ATOM 9667 C C . ILE B 1 500 ? 19.734 23.219 6.535 1 94.56 500 ILE B C 1
ATOM 9669 O O . ILE B 1 500 ? 19.188 24.016 5.785 1 94.56 500 ILE B O 1
ATOM 9673 N N . GLN B 1 501 ? 19.203 22.188 7.055 1 93.19 501 GLN B N 1
ATOM 9674 C CA . GLN B 1 501 ? 17.797 21.953 6.766 1 93.19 501 GLN B CA 1
ATOM 9675 C C . GLN B 1 501 ? 16.938 23.125 7.234 1 93.19 501 GLN B C 1
ATOM 9677 O O . GLN B 1 501 ? 15.977 23.5 6.559 1 93.19 501 GLN B O 1
ATOM 9682 N N . PHE B 1 502 ? 17.203 23.656 8.367 1 95.81 502 PHE B N 1
ATOM 9683 C CA . PHE B 1 502 ? 16.484 24.828 8.875 1 95.81 502 PHE B CA 1
ATOM 9684 C C . PHE B 1 502 ? 16.594 26 7.906 1 95.81 502 PHE B C 1
ATOM 9686 O O . PHE B 1 502 ? 15.586 26.625 7.566 1 95.81 502 PHE B O 1
ATOM 9693 N N . ILE B 1 503 ? 17.766 26.234 7.492 1 96.56 503 ILE B N 1
ATOM 9694 C CA . ILE B 1 503 ? 18 27.344 6.57 1 96.56 503 ILE B CA 1
ATOM 9695 C C . ILE B 1 503 ? 17.234 27.094 5.273 1 96.56 503 ILE B C 1
ATOM 9697 O O . ILE B 1 503 ? 16.594 28.016 4.75 1 96.56 503 ILE B O 1
ATOM 9701 N N . ARG B 1 504 ? 17.266 25.891 4.84 1 94.25 504 ARG B N 1
ATOM 9702 C CA . ARG B 1 504 ? 16.547 25.531 3.621 1 94.25 504 ARG B CA 1
ATOM 9703 C C . ARG B 1 504 ? 15.047 25.75 3.799 1 94.25 504 ARG B C 1
ATOM 9705 O O . ARG B 1 504 ? 14.359 26.172 2.869 1 94.25 504 ARG B O 1
ATOM 9712 N N . GLU B 1 505 ? 14.555 25.469 4.934 1 94.88 505 GLU B N 1
ATOM 9713 C CA . GLU B 1 505 ? 13.141 25.672 5.238 1 94.88 505 GLU B CA 1
ATOM 9714 C C . GLU B 1 505 ? 12.781 27.156 5.18 1 94.88 505 GLU B C 1
ATOM 9716 O O . GLU B 1 505 ? 11.734 27.531 4.648 1 94.88 505 GLU B O 1
ATOM 9721 N N . MET B 1 506 ? 13.625 27.938 5.703 1 97.25 506 MET B N 1
ATOM 9722 C CA . MET B 1 506 ? 13.398 29.391 5.672 1 97.25 506 MET B CA 1
ATOM 9723 C C . MET B 1 506 ? 13.461 29.922 4.242 1 97.25 506 MET B C 1
ATOM 9725 O O . MET B 1 506 ? 12.68 30.797 3.867 1 97.25 506 MET B O 1
ATOM 9729 N N . GLU B 1 507 ? 14.367 29.328 3.5 1 96.44 507 GLU B N 1
ATOM 9730 C CA . GLU B 1 507 ? 14.445 29.703 2.09 1 96.44 507 GLU B CA 1
ATOM 9731 C C . GLU B 1 507 ? 13.164 29.344 1.354 1 96.44 507 GLU B C 1
ATOM 9733 O O . GLU B 1 507 ? 12.672 30.109 0.529 1 96.44 507 GLU B O 1
ATOM 9738 N N . LYS B 1 508 ? 12.727 28.188 1.67 1 93.81 508 LYS B N 1
ATOM 9739 C CA . LYS B 1 508 ? 11.477 27.719 1.065 1 93.81 508 LYS B CA 1
ATOM 9740 C C . LYS B 1 508 ? 10.328 28.656 1.379 1 93.81 508 LYS B C 1
ATOM 9742 O O . LYS B 1 508 ? 9.547 29.016 0.493 1 93.81 508 LYS B O 1
ATOM 9747 N N . VAL B 1 509 ? 10.227 29.109 2.559 1 95.44 509 VAL B N 1
ATOM 9748 C CA . VAL B 1 509 ? 9.188 30.047 2.982 1 95.44 509 VAL B CA 1
ATOM 9749 C C . VAL B 1 509 ? 9.32 31.359 2.219 1 95.44 509 VAL B C 1
ATOM 9751 O O . VAL B 1 509 ? 8.344 31.875 1.676 1 95.44 509 VAL B O 1
ATOM 9754 N N . TYR B 1 510 ? 10.508 31.859 2.107 1 96.62 510 TYR B N 1
ATOM 9755 C CA . TYR B 1 510 ? 10.75 33.125 1.418 1 96.62 510 TYR B CA 1
ATOM 9756 C C . TYR B 1 510 ? 10.445 33 -0.07 1 96.62 510 TYR B C 1
ATOM 9758 O O . TYR B 1 510 ? 9.828 33.906 -0.661 1 96.62 510 TYR B O 1
ATOM 9766 N N . ARG B 1 511 ? 10.867 31.953 -0.62 1 93.88 511 ARG B N 1
ATOM 9767 C CA . ARG B 1 511 ? 10.641 31.75 -2.045 1 93.88 511 ARG B CA 1
ATOM 9768 C C . ARG B 1 511 ? 9.148 31.703 -2.361 1 93.88 511 ARG B C 1
ATOM 9770 O O . ARG B 1 511 ? 8.703 32.25 -3.367 1 93.88 511 ARG B O 1
ATOM 9777 N N . ALA B 1 512 ? 8.461 31.062 -1.544 1 92.06 512 ALA B N 1
ATOM 9778 C CA . ALA B 1 512 ? 7.035 30.859 -1.791 1 92.06 512 ALA B CA 1
ATOM 9779 C C . ALA B 1 512 ? 6.258 32.156 -1.55 1 92.06 512 ALA B C 1
ATOM 9781 O O . ALA B 1 512 ? 5.32 32.469 -2.289 1 92.06 512 ALA B O 1
ATOM 9782 N N . THR B 1 513 ? 6.605 32.938 -0.559 1 94.19 513 THR B N 1
ATOM 9783 C CA . THR B 1 513 ? 5.762 34.031 -0.123 1 94.19 513 THR B CA 1
ATOM 9784 C C . THR B 1 513 ? 6.32 35.375 -0.615 1 94.19 513 THR B C 1
ATOM 9786 O O . THR B 1 513 ? 5.578 36.344 -0.762 1 94.19 513 THR B O 1
ATOM 9789 N N . GLY B 1 514 ? 7.609 35.438 -0.752 1 94.19 514 GLY B N 1
ATOM 9790 C CA . GLY B 1 514 ? 8.242 36.688 -1.09 1 94.19 514 GLY B CA 1
ATOM 9791 C C . GLY B 1 514 ? 8.18 37.719 0.031 1 94.19 514 GLY B C 1
ATOM 9792 O O . GLY B 1 514 ? 8.398 38.906 -0.193 1 94.19 514 GLY B O 1
ATOM 9793 N N . ASP B 1 515 ? 7.891 37.25 1.226 1 94.81 515 ASP B N 1
ATOM 9794 C CA . ASP B 1 515 ? 7.742 38.156 2.375 1 94.81 515 ASP B CA 1
ATOM 9795 C C . ASP B 1 515 ? 9.094 38.719 2.809 1 94.81 515 ASP B C 1
ATOM 9797 O O . ASP B 1 515 ? 9.961 37.969 3.279 1 94.81 515 ASP B O 1
ATOM 9801 N N . LYS B 1 516 ? 9.242 40 2.83 1 95.75 516 LYS B N 1
ATOM 9802 C CA . LYS B 1 516 ? 10.523 40.625 3.16 1 95.75 516 LYS B CA 1
ATOM 9803 C C . LYS B 1 516 ? 10.594 40.969 4.645 1 95.75 516 LYS B C 1
ATOM 9805 O O . LYS B 1 516 ? 11.672 41.281 5.164 1 95.75 516 LYS B O 1
ATOM 9810 N N . ASN B 1 517 ? 9.477 40.844 5.27 1 95.94 517 ASN B N 1
ATOM 9811 C CA . ASN B 1 517 ? 9.422 41.219 6.68 1 95.94 517 ASN B CA 1
ATOM 9812 C C . ASN B 1 517 ? 9.648 40 7.59 1 95.94 517 ASN B C 1
ATOM 9814 O O . ASN B 1 517 ? 8.875 39.781 8.516 1 95.94 517 ASN B O 1
ATOM 9818 N N . PHE B 1 518 ? 10.508 39.188 7.402 1 93.88 518 PHE B N 1
ATOM 9819 C CA . PHE B 1 518 ? 10.938 38.188 8.398 1 93.88 518 PHE B CA 1
ATOM 9820 C C . PHE B 1 518 ? 12.453 38.031 8.375 1 93.88 518 PHE B C 1
ATOM 9822 O O . PHE B 1 518 ? 13.094 38.281 7.352 1 93.88 518 PHE B O 1
ATOM 9829 N N . ASN B 1 519 ? 12.992 37.844 9.391 1 97.62 519 ASN B N 1
ATOM 9830 C CA . ASN B 1 519 ? 14.414 37.75 9.703 1 97.62 519 ASN B CA 1
ATOM 9831 C C . ASN B 1 519 ? 14.758 36.469 10.438 1 97.62 519 ASN B C 1
ATOM 9833 O O . ASN B 1 519 ? 13.984 36 11.281 1 97.62 519 ASN B O 1
ATOM 9837 N N . VAL B 1 520 ? 15.922 35.875 9.977 1 98.31 520 VAL B N 1
ATOM 9838 C CA . VAL B 1 520 ? 16.375 34.625 10.625 1 98.31 520 VAL B CA 1
ATOM 9839 C C . VAL B 1 520 ? 17.547 34.938 11.547 1 98.31 520 VAL B C 1
ATOM 9841 O O . VAL B 1 520 ? 18.516 35.625 11.141 1 98.31 520 VAL B O 1
ATOM 9844 N N . ILE B 1 521 ? 17.453 34.531 12.812 1 98.56 521 ILE B N 1
ATOM 9845 C CA . ILE B 1 521 ? 18.531 34.75 13.773 1 98.56 521 ILE B CA 1
ATOM 9846 C C . ILE B 1 521 ? 19.031 33.375 14.289 1 98.56 521 ILE B C 1
ATOM 9848 O O . ILE B 1 521 ? 18.281 32.656 14.922 1 98.56 521 ILE B O 1
ATOM 9852 N N . ILE B 1 522 ? 20.281 33.094 14.047 1 98.25 522 ILE B N 1
ATOM 9853 C CA . ILE B 1 522 ? 20.891 31.859 14.523 1 98.25 522 ILE B CA 1
ATOM 9854 C C . ILE B 1 522 ? 21.969 32.188 15.555 1 98.25 522 ILE B C 1
ATOM 9856 O O . ILE B 1 522 ? 22.891 32.969 15.273 1 98.25 522 ILE B O 1
ATOM 9860 N N . VAL B 1 523 ? 21.797 31.641 16.719 1 97.88 523 VAL B N 1
ATOM 9861 C CA . VAL B 1 523 ? 22.797 31.734 17.781 1 97.88 523 VAL B CA 1
ATOM 9862 C C . VAL B 1 523 ? 23.547 30.406 17.906 1 97.88 523 VAL B C 1
ATOM 9864 O O . VAL B 1 523 ? 22.953 29.391 18.25 1 97.88 523 VAL B O 1
ATOM 9867 N N . ASP B 1 524 ? 24.844 30.5 17.688 1 96.88 524 ASP B N 1
ATOM 9868 C CA . ASP B 1 524 ? 25.625 29.266 17.562 1 96.88 524 ASP B CA 1
ATOM 9869 C C . ASP B 1 524 ? 26.625 29.125 18.719 1 96.88 524 ASP B C 1
ATOM 9871 O O . ASP B 1 524 ? 27.469 30 18.922 1 96.88 524 ASP B O 1
ATOM 9875 N N . TYR B 1 525 ? 26.531 28.078 19.438 1 93.31 525 TYR B N 1
ATOM 9876 C CA . TYR B 1 525 ? 27.484 27.766 20.5 1 93.31 525 TYR B CA 1
ATOM 9877 C C . TYR B 1 525 ? 28.719 27.078 19.938 1 93.31 525 TYR B C 1
ATOM 9879 O O . TYR B 1 525 ? 29.094 25.984 20.375 1 93.31 525 TYR B O 1
ATOM 9887 N N . ASN B 1 526 ? 29.234 27.688 19 1 92.44 526 ASN B N 1
ATOM 9888 C CA . ASN B 1 526 ? 30.516 27.312 18.406 1 92.44 526 ASN B CA 1
ATOM 9889 C C . ASN B 1 526 ? 30.469 25.891 17.828 1 92.44 526 ASN B C 1
ATOM 9891 O O . ASN B 1 526 ? 31.281 25.047 18.188 1 92.44 526 ASN B O 1
ATOM 9895 N N . SER B 1 527 ? 29.609 25.812 16.875 1 92.25 527 SER B N 1
ATOM 9896 C CA . SER B 1 527 ? 29.5 24.531 16.172 1 92.25 527 SER B CA 1
ATOM 9897 C C . SER B 1 527 ? 30.781 24.234 15.398 1 92.25 527 SER B C 1
ATOM 9899 O O . SER B 1 527 ? 31.391 25.125 14.797 1 92.25 527 SER B O 1
ATOM 9901 N N . SER B 1 528 ? 31.203 22.906 15.414 1 89.62 528 SER B N 1
ATOM 9902 C CA . SER B 1 528 ? 32.438 22.516 14.75 1 89.62 528 SER B CA 1
ATOM 9903 C C . SER B 1 528 ? 32.156 21.766 13.453 1 89.62 528 SER B C 1
ATOM 9905 O O . SER B 1 528 ? 33.062 21.547 12.648 1 89.62 528 SER B O 1
ATOM 9907 N N . ASP B 1 529 ? 31 21.453 13.219 1 90.31 529 ASP B N 1
ATOM 9908 C CA . ASP B 1 529 ? 30.688 20.547 12.109 1 90.31 529 ASP B CA 1
ATOM 9909 C C . ASP B 1 529 ? 30.125 21.328 10.922 1 90.31 529 ASP B C 1
ATOM 9911 O O . ASP B 1 529 ? 29.75 20.734 9.906 1 90.31 529 ASP B O 1
ATOM 9915 N N . ILE B 1 530 ? 30.062 22.594 11.008 1 92.38 530 ILE B N 1
ATOM 9916 C CA . ILE B 1 530 ? 29.516 23.391 9.914 1 92.38 530 ILE B CA 1
ATOM 9917 C C . ILE B 1 530 ? 30.016 24.828 10.031 1 92.38 530 ILE B C 1
ATOM 9919 O O . ILE B 1 530 ? 30.297 25.312 11.133 1 92.38 530 ILE B O 1
ATOM 9923 N N . ASP B 1 531 ? 30.156 25.469 8.898 1 93.12 531 ASP B N 1
ATOM 9924 C CA . ASP B 1 531 ? 30.328 26.906 8.852 1 93.12 531 ASP B CA 1
ATOM 9925 C C . ASP B 1 531 ? 29.016 27.625 8.578 1 93.12 531 ASP B C 1
ATOM 9927 O O . ASP B 1 531 ? 28.656 27.859 7.418 1 93.12 531 ASP B O 1
ATOM 9931 N N . ILE B 1 532 ? 28.391 28.047 9.617 1 95.56 532 ILE B N 1
ATOM 9932 C CA . ILE B 1 532 ? 27.031 28.578 9.539 1 95.56 532 ILE B CA 1
ATOM 9933 C C . ILE B 1 532 ? 27.047 29.922 8.812 1 95.56 532 ILE B C 1
ATOM 9935 O O . ILE B 1 532 ? 26.172 30.203 7.992 1 95.56 532 ILE B O 1
ATOM 9939 N N . GLU B 1 533 ? 27.984 30.719 9.102 1 94.5 533 GLU B N 1
ATOM 9940 C CA . GLU B 1 533 ? 28.062 32.031 8.477 1 94.5 533 GLU B CA 1
ATOM 9941 C C . GLU B 1 533 ? 28.188 31.938 6.961 1 94.5 533 GLU B C 1
ATOM 9943 O O . GLU B 1 533 ? 27.516 32.688 6.23 1 94.5 533 GLU B O 1
ATOM 9948 N N . LYS B 1 534 ? 29.047 31.047 6.609 1 93.5 534 LYS B N 1
ATOM 9949 C CA . LYS B 1 534 ? 29.219 30.828 5.176 1 93.5 534 LYS B CA 1
ATOM 9950 C C . LYS B 1 534 ? 27.906 30.359 4.535 1 93.5 534 LYS B C 1
ATOM 9952 O O . LYS B 1 534 ? 27.578 30.797 3.43 1 93.5 534 LYS B O 1
ATOM 9957 N N . ARG B 1 535 ? 27.266 29.531 5.223 1 94.5 535 ARG B N 1
ATOM 9958 C CA . ARG B 1 535 ? 26 29.016 4.707 1 94.5 535 ARG B CA 1
ATOM 9959 C C . ARG B 1 535 ? 24.953 30.125 4.621 1 94.5 535 ARG B C 1
ATOM 9961 O O . ARG B 1 535 ? 24.188 30.188 3.662 1 94.5 535 ARG B O 1
ATOM 9968 N N . LEU B 1 536 ? 24.875 30.969 5.555 1 96.44 536 LEU B N 1
ATOM 9969 C CA . LEU B 1 536 ? 23.906 32.062 5.594 1 96.44 536 LEU B CA 1
ATOM 9970 C C . LEU B 1 536 ? 24.172 33.062 4.496 1 96.44 536 LEU B C 1
ATOM 9972 O O . LEU B 1 536 ? 23.25 33.625 3.898 1 96.44 536 LEU B O 1
ATOM 9976 N N . LYS B 1 537 ? 25.406 33.281 4.242 1 94.75 537 LYS B N 1
ATOM 9977 C CA . LYS B 1 537 ? 25.797 34.219 3.189 1 94.75 537 LYS B CA 1
ATOM 9978 C C . LYS B 1 537 ? 25.297 33.719 1.826 1 94.75 537 LYS B C 1
ATOM 9980 O O . LYS B 1 537 ? 24.938 34.562 0.971 1 94.75 537 LYS B O 1
ATOM 9985 N N . LYS B 1 538 ? 25.234 32.5 1.693 1 92.88 538 LYS B N 1
ATOM 9986 C CA . LYS B 1 538 ? 24.812 31.906 0.421 1 92.88 538 LYS B CA 1
ATOM 9987 C C . LYS B 1 538 ? 23.297 31.719 0.379 1 92.88 538 LYS B C 1
ATOM 9989 O O . LYS B 1 538 ? 22.719 31.531 -0.693 1 92.88 538 LYS B O 1
ATOM 9994 N N . ALA B 1 539 ? 22.703 31.781 1.46 1 95.19 539 ALA B N 1
ATOM 9995 C CA . ALA B 1 539 ? 21.281 31.469 1.57 1 95.19 539 ALA B CA 1
ATOM 9996 C C . ALA B 1 539 ? 20.438 32.562 0.953 1 95.19 539 ALA B C 1
ATOM 9998 O O . ALA B 1 539 ? 20.781 33.75 1.032 1 95.19 539 ALA B O 1
ATOM 9999 N N . THR B 1 540 ? 19.359 32.125 0.278 1 95.5 540 THR B N 1
ATOM 10000 C CA . THR B 1 540 ? 18.375 33.094 -0.25 1 95.5 540 THR B CA 1
ATOM 10001 C C . THR B 1 540 ? 17.359 33.469 0.823 1 95.5 540 THR B C 1
ATOM 10003 O O . THR B 1 540 ? 16.297 32.875 0.913 1 95.5 540 THR B O 1
ATOM 10006 N N . LEU B 1 541 ? 17.75 34.406 1.642 1 97 541 LEU B N 1
ATOM 10007 C CA . LEU B 1 541 ? 16.922 34.938 2.717 1 97 541 LEU B CA 1
ATOM 10008 C C . LEU B 1 541 ? 16.781 36.438 2.619 1 97 541 LEU B C 1
ATOM 10010 O O . LEU B 1 541 ? 17.672 37.125 2.09 1 97 541 LEU B O 1
ATOM 10014 N N . PRO B 1 542 ? 15.633 36.969 3.033 1 95.94 542 PRO B N 1
ATOM 10015 C CA . PRO B 1 542 ? 15.516 38.406 3.008 1 95.94 542 PRO B CA 1
ATOM 10016 C C . PRO B 1 542 ? 16.484 39.094 3.969 1 95.94 542 PRO B C 1
ATOM 10018 O O . PRO B 1 542 ? 17.016 40.188 3.658 1 95.94 542 PRO B O 1
ATOM 10021 N N . SER B 1 543 ? 16.609 38.531 5.102 1 96.88 543 SER B N 1
ATOM 10022 C CA . SER B 1 543 ? 17.547 39.062 6.098 1 96.88 543 SER B CA 1
ATOM 10023 C C . SER B 1 543 ? 17.906 38 7.121 1 96.88 543 SER B C 1
ATOM 10025 O O . SER B 1 543 ? 17.141 37.062 7.348 1 96.88 543 SER B O 1
ATOM 10027 N N . TYR B 1 544 ? 19.125 38.156 7.719 1 97.81 544 TYR B N 1
ATOM 10028 C CA . TYR B 1 544 ? 19.547 37.25 8.766 1 97.81 544 TYR B CA 1
ATOM 10029 C C . TYR B 1 544 ? 20.516 37.938 9.734 1 97.81 544 TYR B C 1
ATOM 10031 O O . TYR B 1 544 ? 21.078 38.969 9.414 1 97.81 544 TYR B O 1
ATOM 10039 N N . LYS B 1 545 ? 20.578 37.375 10.922 1 97.81 545 LYS B N 1
ATOM 10040 C CA . LYS B 1 545 ? 21.594 37.688 11.914 1 97.81 545 LYS B CA 1
ATOM 10041 C C . LYS B 1 545 ? 22.234 36.438 12.469 1 97.81 545 LYS B C 1
ATOM 10043 O O . LYS B 1 545 ? 21.594 35.375 12.578 1 97.81 545 LYS B O 1
ATOM 10048 N N . PHE B 1 546 ? 23.531 36.594 12.703 1 97.25 546 PHE B N 1
ATOM 10049 C CA . PHE B 1 546 ? 24.312 35.438 13.203 1 97.25 546 PHE B CA 1
ATOM 10050 C C . PHE B 1 546 ? 25.156 35.875 14.391 1 97.25 546 PHE B C 1
ATOM 10052 O O . PHE B 1 546 ? 25.828 36.906 14.352 1 97.25 546 PHE B O 1
ATOM 10059 N N . LYS B 1 547 ? 25.047 35.062 15.484 1 97.44 547 LYS B N 1
ATOM 10060 C CA . LYS B 1 547 ? 25.844 35.344 16.672 1 97.44 547 LYS B CA 1
ATOM 10061 C C . LYS B 1 547 ? 26.531 34.062 17.188 1 97.44 547 LYS B C 1
ATOM 10063 O O . LYS B 1 547 ? 25.891 33.031 17.281 1 97.44 547 LYS B O 1
ATOM 10068 N N . LYS B 1 548 ? 27.766 34.219 17.516 1 96.25 548 LYS B N 1
ATOM 10069 C CA . LYS B 1 548 ? 28.516 33.125 18.125 1 96.25 548 LYS B CA 1
ATOM 10070 C C . LYS B 1 548 ? 28.578 33.25 19.641 1 96.25 548 LYS B C 1
ATOM 10072 O O . LYS B 1 548 ? 28.75 34.375 20.156 1 96.25 548 LYS B O 1
ATOM 10077 N N . MET B 1 549 ? 28.328 32.156 20.234 1 94.38 549 MET B N 1
ATOM 10078 C CA . MET B 1 549 ? 28.406 32.094 21.688 1 94.38 549 MET B CA 1
ATOM 10079 C C . MET B 1 549 ? 29.453 31.062 22.125 1 94.38 549 MET B C 1
ATOM 10081 O O . MET B 1 549 ? 29.734 30.109 21.406 1 94.38 549 MET B O 1
ATOM 10085 N N . ASP B 1 550 ? 30 31.359 23.281 1 90.62 550 ASP B N 1
ATOM 10086 C CA . ASP B 1 550 ? 30.953 30.406 23.859 1 90.62 550 ASP B CA 1
ATOM 10087 C C . ASP B 1 550 ? 30.297 29.578 24.953 1 90.62 550 ASP B C 1
ATOM 10089 O O . ASP B 1 550 ? 29.234 29.953 25.484 1 90.62 550 ASP B O 1
ATOM 10093 N N . GLY B 1 551 ? 30.906 28.453 25.203 1 86 551 GLY B N 1
ATOM 10094 C CA . GLY B 1 551 ? 30.453 27.625 26.297 1 86 551 GLY B CA 1
ATOM 10095 C C . GLY B 1 551 ? 29.547 26.5 25.859 1 86 551 GLY B C 1
ATOM 10096 O O . GLY B 1 551 ? 29.469 26.188 24.672 1 86 551 GLY B O 1
ATOM 10097 N N . ASN B 1 552 ? 28.969 25.828 26.906 1 85.94 552 ASN B N 1
ATOM 10098 C CA . ASN B 1 552 ? 28.062 24.719 26.656 1 85.94 552 ASN B CA 1
ATOM 10099 C C . ASN B 1 552 ? 26.719 25.219 26.125 1 85.94 552 ASN B C 1
ATOM 10101 O O . ASN B 1 552 ? 26.312 26.344 26.391 1 85.94 552 ASN B O 1
ATOM 10105 N N . PHE B 1 553 ? 26.141 24.344 25.422 1 88.44 553 PHE B N 1
ATOM 10106 C CA . PHE B 1 553 ? 24.859 24.688 24.828 1 88.44 553 PHE B CA 1
ATOM 10107 C C . PHE B 1 553 ? 23.828 25 25.922 1 88.44 553 PHE B C 1
ATOM 10109 O O . PHE B 1 553 ? 23.672 24.219 26.859 1 88.44 553 PHE B O 1
ATOM 10116 N N . GLN B 1 554 ? 23.219 26.062 25.859 1 87.19 554 GLN B N 1
ATOM 10117 C CA . GLN B 1 554 ? 22.078 26.484 26.672 1 87.19 554 GLN B CA 1
ATOM 10118 C C . GLN B 1 554 ? 20.969 27.047 25.797 1 87.19 554 GLN B C 1
ATOM 10120 O O . GLN B 1 554 ? 21.141 28.047 25.109 1 87.19 554 GLN B O 1
ATOM 10125 N N . ARG B 1 555 ? 19.844 26.453 25.891 1 90.62 555 ARG B N 1
ATOM 10126 C CA . ARG B 1 555 ? 18.75 26.922 25.047 1 90.62 555 ARG B CA 1
ATOM 10127 C C . ARG B 1 555 ? 18.297 28.312 25.469 1 90.62 555 ARG B C 1
ATOM 10129 O O . ARG B 1 555 ? 18.188 29.219 24.625 1 90.62 555 ARG B O 1
ATOM 10136 N N . SER B 1 556 ? 18.047 28.531 26.781 1 92.06 556 SER B N 1
ATOM 10137 C CA . SER B 1 556 ? 17.547 29.797 27.266 1 92.06 556 SER B CA 1
ATOM 10138 C C . SER B 1 556 ? 18.547 30.922 27.016 1 92.06 556 SER B C 1
ATOM 10140 O O . SER B 1 556 ? 18.172 32.031 26.609 1 92.06 556 SER B O 1
ATOM 10142 N N . GLY B 1 557 ? 19.797 30.594 27.297 1 92.31 557 GLY B N 1
ATOM 10143 C CA . GLY B 1 557 ? 20.828 31.594 27.047 1 92.31 557 GLY B CA 1
ATOM 10144 C C . GLY B 1 557 ? 20.953 31.969 25.578 1 92.31 557 GLY B C 1
ATOM 10145 O O . GLY B 1 557 ? 21.141 33.156 25.25 1 92.31 557 GLY B O 1
ATOM 10146 N N . GLY B 1 558 ? 20.953 31.031 24.766 1 94.19 558 GLY B N 1
ATOM 10147 C CA . GLY B 1 558 ? 21.016 31.266 23.344 1 94.19 558 GLY B CA 1
ATOM 10148 C C . GLY B 1 558 ? 19.844 32.062 22.812 1 94.19 558 GLY B C 1
ATOM 10149 O O . GLY B 1 558 ? 20.016 33 22.016 1 94.19 558 GLY B O 1
ATOM 10150 N N . LEU B 1 559 ? 18.641 31.766 23.234 1 96.12 559 LEU B N 1
ATOM 10151 C CA . LEU B 1 559 ? 17.453 32.5 22.797 1 96.12 559 LEU B CA 1
ATOM 10152 C C . LEU B 1 559 ? 17.5 33.938 23.266 1 96.12 559 LEU B C 1
ATOM 10154 O O . LEU B 1 559 ? 17.172 34.844 22.5 1 96.12 559 LEU B O 1
ATOM 10158 N N . GLN B 1 560 ? 17.922 34.125 24.531 1 96.56 560 GLN B N 1
ATOM 10159 C CA . GLN B 1 560 ? 18.016 35.469 25.031 1 96.56 560 GLN B CA 1
ATOM 10160 C C . GLN B 1 560 ? 19.031 36.281 24.219 1 96.56 560 GLN B C 1
ATOM 10162 O O . GLN B 1 560 ? 18.781 37.469 23.922 1 96.56 560 GLN B O 1
ATOM 10167 N N . ALA B 1 561 ? 20.141 35.656 23.922 1 97.12 561 ALA B N 1
ATOM 10168 C CA . ALA B 1 561 ? 21.141 36.344 23.094 1 97.12 561 ALA B CA 1
ATOM 10169 C C . ALA B 1 561 ? 20.531 36.75 21.75 1 97.12 561 ALA B C 1
ATOM 10171 O O . ALA B 1 561 ? 20.844 37.844 21.25 1 97.12 561 ALA B O 1
ATOM 10172 N N . GLY B 1 562 ? 19.75 35.906 21.141 1 98.25 562 GLY B N 1
ATOM 10173 C CA . GLY B 1 562 ? 19.047 36.25 19.906 1 98.25 562 GLY B CA 1
ATOM 10174 C C . GLY B 1 562 ? 18.062 37.375 20.094 1 98.25 562 GLY B C 1
ATOM 10175 O O . GLY B 1 562 ? 17.969 38.25 19.234 1 98.25 562 GLY B O 1
ATOM 10176 N N . ILE B 1 563 ? 17.328 37.344 21.188 1 98.31 563 ILE B N 1
ATOM 10177 C CA . ILE B 1 563 ? 16.359 38.375 21.516 1 98.31 563 ILE B CA 1
ATOM 10178 C C . ILE B 1 563 ? 17.062 39.719 21.625 1 98.31 563 ILE B C 1
ATOM 10180 O O . ILE B 1 563 ? 16.547 40.75 21.141 1 98.31 563 ILE B O 1
ATOM 10184 N N . ASP B 1 564 ? 18.188 39.688 22.172 1 98 564 ASP B N 1
ATOM 10185 C CA . ASP B 1 564 ? 18.938 40.906 22.438 1 98 564 ASP B CA 1
ATOM 10186 C C . ASP B 1 564 ? 19.406 41.562 21.125 1 98 564 ASP B C 1
ATOM 10188 O O . ASP B 1 564 ? 19.703 42.75 21.109 1 98 564 ASP B O 1
ATOM 10192 N N . LEU B 1 565 ? 19.438 40.812 20.094 1 98.06 565 LEU B N 1
ATOM 10193 C CA . LEU B 1 565 ? 19.875 41.375 18.797 1 98.06 565 LEU B CA 1
ATOM 10194 C C . LEU B 1 565 ? 18.766 42.156 18.141 1 98.06 565 LEU B C 1
ATOM 10196 O O . LEU B 1 565 ? 19.016 42.906 17.188 1 98.06 565 LEU B O 1
ATOM 10200 N N . VAL B 1 566 ? 17.578 41.969 18.578 1 98.25 566 VAL B N 1
ATOM 10201 C CA . VAL B 1 566 ? 16.422 42.656 17.984 1 98.25 566 VAL B CA 1
ATOM 10202 C C . VAL B 1 566 ? 16.234 44 18.656 1 98.25 566 VAL B C 1
ATOM 10204 O O . VAL B 1 566 ? 16.031 44.094 19.875 1 98.25 566 VAL B O 1
ATOM 10207 N N . GLU B 1 567 ? 16.172 45.062 17.891 1 96.19 567 GLU B N 1
ATOM 10208 C CA . GLU B 1 567 ? 16.078 46.438 18.422 1 96.19 567 GLU B CA 1
ATOM 10209 C C . GLU B 1 567 ? 14.664 46.969 18.297 1 96.19 567 GLU B C 1
ATOM 10211 O O . GLU B 1 567 ? 14.18 47.688 19.188 1 96.19 567 GLU B O 1
ATOM 10216 N N . ASP B 1 568 ? 14.016 46.625 17.266 1 97.38 568 ASP B N 1
ATOM 10217 C CA . ASP B 1 568 ? 12.664 47.125 17.047 1 97.38 568 ASP B CA 1
ATOM 10218 C C . ASP B 1 568 ? 11.68 46.5 18.031 1 97.38 568 ASP B C 1
ATOM 10220 O O . ASP B 1 568 ? 11.352 45.344 17.938 1 97.38 568 ASP B O 1
ATOM 10224 N N . GLU B 1 569 ? 11.141 47.281 18.906 1 97.19 569 GLU B N 1
ATOM 10225 C CA . GLU B 1 569 ? 10.25 46.781 19.953 1 97.19 569 GLU B CA 1
ATOM 10226 C C . GLU B 1 569 ? 8.891 46.375 19.391 1 97.19 569 GLU B C 1
ATOM 10228 O O . GLU B 1 569 ? 8.133 45.656 20.031 1 97.19 569 GLU B O 1
ATOM 10233 N N . HIS B 1 570 ? 8.555 46.844 18.234 1 97.94 570 HIS B N 1
ATOM 10234 C CA . HIS B 1 570 ? 7.258 46.562 17.641 1 97.94 570 HIS B CA 1
ATOM 10235 C C . HIS B 1 570 ? 7.352 45.438 16.609 1 97.94 570 HIS B C 1
ATOM 10237 O O . HIS B 1 570 ? 6.57 45.406 15.656 1 97.94 570 HIS B O 1
ATOM 10243 N N . SER B 1 571 ? 8.352 44.594 16.734 1 98.38 571 SER B N 1
ATOM 10244 C CA . SER B 1 571 ? 8.492 43.406 15.922 1 98.38 571 SER B CA 1
ATOM 10245 C C . SER B 1 571 ? 8.148 42.156 16.734 1 98.38 571 SER B C 1
ATOM 10247 O O . SER B 1 571 ? 7.973 42.219 17.938 1 98.38 571 SER B O 1
ATOM 10249 N N . ILE B 1 572 ? 7.953 41.031 16.047 1 98.81 572 ILE B N 1
ATOM 10250 C CA . ILE B 1 572 ? 7.531 39.812 16.672 1 98.81 572 ILE B CA 1
ATOM 10251 C C . ILE B 1 572 ? 8.695 38.812 16.719 1 98.81 572 ILE B C 1
ATOM 10253 O O . ILE B 1 572 ? 9.422 38.656 15.727 1 98.81 572 ILE B O 1
ATOM 10257 N N . LEU B 1 573 ? 8.906 38.25 17.891 1 98.75 573 LEU B N 1
ATOM 10258 C CA . LEU B 1 573 ? 9.875 37.156 18.062 1 98.75 573 LEU B CA 1
ATOM 10259 C C . LEU B 1 573 ? 9.195 35.812 17.953 1 98.75 573 LEU B C 1
ATOM 10261 O O . LEU B 1 573 ? 8.078 35.625 18.438 1 98.75 573 LEU B O 1
ATOM 10265 N N . PHE B 1 574 ? 9.789 34.906 17.25 1 98.62 574 PHE B N 1
ATOM 10266 C CA . PHE B 1 574 ? 9.352 33.531 17.266 1 98.62 574 PHE B CA 1
ATOM 10267 C C . PHE B 1 574 ? 10.469 32.594 17.75 1 98.62 574 PHE B C 1
ATOM 10269 O O . PHE B 1 574 ? 11.43 32.344 17.016 1 98.62 574 PHE B O 1
ATOM 10276 N N . LEU B 1 575 ? 10.336 32.125 18.938 1 97.62 575 LEU B N 1
ATOM 10277 C CA . LEU B 1 575 ? 11.281 31.172 19.531 1 97.62 575 LEU B CA 1
ATOM 10278 C C . LEU B 1 575 ? 11.031 29.766 19.031 1 97.62 575 LEU B C 1
ATOM 10280 O O . LEU B 1 575 ? 9.938 29.219 19.203 1 97.62 575 LEU B O 1
ATOM 10284 N N . CYS B 1 576 ? 11.984 29.203 18.344 1 93.25 576 CYS B N 1
ATOM 10285 C CA . CYS B 1 576 ? 11.672 27.906 17.75 1 93.25 576 CYS B CA 1
ATOM 10286 C C . CYS B 1 576 ? 12.773 26.891 18.047 1 93.25 576 CYS B C 1
ATOM 10288 O O . CYS B 1 576 ? 13.719 27.188 18.781 1 93.25 576 CYS B O 1
ATOM 10290 N N . ASP B 1 577 ? 12.469 25.672 17.625 1 91.94 577 ASP B N 1
ATOM 10291 C CA . ASP B 1 577 ? 13.375 24.531 17.703 1 91.94 577 ASP B CA 1
ATOM 10292 C C . ASP B 1 577 ? 14.016 24.234 16.344 1 91.94 577 ASP B C 1
ATOM 10294 O O . ASP B 1 577 ? 13.562 24.734 15.32 1 91.94 577 ASP B O 1
ATOM 10298 N N . LEU B 1 578 ? 15.047 23.453 16.469 1 93.94 578 LEU B N 1
ATOM 10299 C CA . LEU B 1 578 ? 15.82 23.219 15.25 1 93.94 578 LEU B CA 1
ATOM 10300 C C . LEU B 1 578 ? 15.172 22.125 14.398 1 93.94 578 LEU B C 1
ATOM 10302 O O . LEU B 1 578 ? 15.125 22.25 13.172 1 93.94 578 LEU B O 1
ATOM 10306 N N . HIS B 1 579 ? 14.562 21.125 14.922 1 93.81 579 HIS B N 1
ATOM 10307 C CA . HIS B 1 579 ? 14.141 19.922 14.227 1 93.81 579 HIS B CA 1
ATOM 10308 C C . HIS B 1 579 ? 12.695 20.031 13.75 1 93.81 579 HIS B C 1
ATOM 10310 O O . HIS B 1 579 ? 11.891 19.125 13.977 1 93.81 579 HIS B O 1
ATOM 10316 N N . LEU B 1 580 ? 12.414 21.109 12.945 1 96.12 580 LEU B N 1
ATOM 10317 C CA . LEU B 1 580 ? 11.031 21.359 12.57 1 96.12 580 LEU B CA 1
ATOM 10318 C C . LEU B 1 580 ? 10.875 21.375 11.055 1 96.12 580 LEU B C 1
ATOM 10320 O O . LEU B 1 580 ? 11.852 21.609 10.328 1 96.12 580 LEU B O 1
ATOM 10324 N N . TYR B 1 581 ? 9.719 21.031 10.617 1 94.56 581 TYR B N 1
ATOM 10325 C CA . TYR B 1 581 ? 9.211 21.297 9.273 1 94.56 581 TYR B CA 1
ATOM 10326 C C . TYR B 1 581 ? 8.172 22.406 9.297 1 94.56 581 TYR B C 1
ATOM 10328 O O . TYR B 1 581 ? 7.238 22.375 10.102 1 94.56 581 TYR B O 1
ATOM 10336 N N . TYR B 1 582 ? 8.328 23.406 8.406 1 95.75 582 TYR B N 1
ATOM 10337 C CA . TYR B 1 582 ? 7.492 24.594 8.484 1 95.75 582 TYR B CA 1
ATOM 10338 C C . TYR B 1 582 ? 6.516 24.656 7.316 1 95.75 582 TYR B C 1
ATOM 10340 O O . TYR B 1 582 ? 6.891 24.422 6.164 1 95.75 582 TYR B O 1
ATOM 10348 N N . PRO B 1 583 ? 5.238 24.953 7.668 1 94.88 583 PRO B N 1
ATOM 10349 C CA . PRO B 1 583 ? 4.359 25.328 6.562 1 94.88 583 PRO B CA 1
ATOM 10350 C C . PRO B 1 583 ? 4.746 26.672 5.941 1 94.88 583 PRO B C 1
ATOM 10352 O O . PRO B 1 583 ? 5.285 27.547 6.629 1 94.88 583 PRO B O 1
ATOM 10355 N N . VAL B 1 584 ? 4.422 26.922 4.707 1 92.75 584 VAL B N 1
ATOM 10356 C CA . VAL B 1 584 ? 4.871 28.109 3.973 1 92.75 584 VAL B CA 1
ATOM 10357 C C . VAL B 1 584 ? 4.219 29.359 4.555 1 92.75 584 VAL B C 1
ATOM 10359 O O . VAL B 1 584 ? 4.785 30.453 4.48 1 92.75 584 VAL B O 1
ATOM 10362 N N . ASN B 1 585 ? 3.098 29.188 5.184 1 95.31 585 ASN B N 1
ATOM 10363 C CA . ASN B 1 585 ? 2.389 30.359 5.695 1 95.31 585 ASN B CA 1
ATOM 10364 C C . ASN B 1 585 ? 2.732 30.625 7.16 1 95.31 585 ASN B C 1
ATOM 10366 O O . ASN B 1 585 ? 1.994 31.328 7.859 1 95.31 585 ASN B O 1
ATOM 10370 N N . ILE B 1 586 ? 3.842 30.109 7.633 1 97.25 586 ILE B N 1
ATOM 10371 C CA . ILE B 1 586 ? 4.199 30.172 9.047 1 97.25 586 ILE B CA 1
ATOM 10372 C C . ILE B 1 586 ? 4.336 31.641 9.484 1 97.25 586 ILE B C 1
ATOM 10374 O O . ILE B 1 586 ? 3.869 32 10.562 1 97.25 586 ILE B O 1
ATOM 10378 N N . ILE B 1 587 ? 4.914 32.5 8.68 1 97.38 587 ILE B N 1
ATOM 10379 C CA . ILE B 1 587 ? 5.164 33.875 9.047 1 97.38 587 ILE B CA 1
ATOM 10380 C C . ILE B 1 587 ? 3.838 34.625 9.188 1 97.38 587 ILE B C 1
ATOM 10382 O O . ILE B 1 587 ? 3.602 35.312 10.188 1 97.38 587 ILE B O 1
ATOM 10386 N N . THR B 1 588 ? 3.027 34.406 8.227 1 96.25 588 THR B N 1
ATOM 10387 C CA . THR B 1 588 ? 1.711 35.031 8.273 1 96.25 588 THR B CA 1
ATOM 10388 C C . THR B 1 588 ? 0.912 34.531 9.469 1 96.25 588 THR B C 1
ATOM 10390 O O . THR B 1 588 ? 0.221 35.312 10.141 1 96.25 588 THR B O 1
ATOM 10393 N N . THR B 1 589 ? 0.988 33.281 9.758 1 97.19 589 THR B N 1
ATOM 10394 C CA . THR B 1 589 ? 0.27 32.688 10.875 1 97.19 589 THR B CA 1
ATOM 10395 C C . THR B 1 589 ? 0.738 33.281 12.203 1 97.19 589 THR B C 1
ATOM 10397 O O . THR B 1 589 ? -0.078 33.562 13.07 1 97.19 589 THR B O 1
ATOM 10400 N N . ILE B 1 590 ? 2.016 33.438 12.336 1 97.94 590 ILE B N 1
ATOM 10401 C CA . ILE B 1 590 ? 2.566 34.031 13.555 1 97.94 590 ILE B CA 1
ATOM 10402 C C . ILE B 1 590 ? 2.068 35.469 13.711 1 97.94 590 ILE B C 1
ATOM 10404 O O . ILE B 1 590 ? 1.628 35.875 14.797 1 97.94 590 ILE B O 1
ATOM 10408 N N . ARG B 1 591 ? 2.043 36.25 12.672 1 97.12 591 ARG B N 1
ATOM 10409 C CA . ARG B 1 591 ? 1.62 37.625 12.703 1 97.12 591 ARG B CA 1
ATOM 10410 C C . ARG B 1 591 ? 0.172 37.75 13.164 1 97.12 591 ARG B C 1
ATOM 10412 O O . ARG B 1 591 ? -0.14 38.562 14.031 1 97.12 591 ARG B O 1
ATOM 10419 N N . LYS B 1 592 ? -0.607 36.938 12.602 1 96.25 592 LYS B N 1
ATOM 10420 C CA . LYS B 1 592 ? -2.039 37.062 12.836 1 96.25 592 LYS B CA 1
ATOM 10421 C C . LYS B 1 592 ? -2.4 36.688 14.266 1 96.25 592 LYS B C 1
ATOM 10423 O O . LYS B 1 592 ? -3.402 37.156 14.812 1 96.25 592 LYS B O 1
ATOM 10428 N N . HIS B 1 593 ? -1.562 35.906 14.883 1 98.06 593 HIS B N 1
ATOM 10429 C CA . HIS B 1 593 ? -1.917 35.375 16.203 1 98.06 593 HIS B CA 1
ATOM 10430 C C . HIS B 1 593 ? -1.072 36.031 17.297 1 98.06 593 HIS B C 1
ATOM 10432 O O . HIS B 1 593 ? -0.994 35.531 18.422 1 98.06 593 HIS B O 1
ATOM 10438 N N . CYS B 1 594 ? -0.396 37.094 16.953 1 98.38 594 CYS B N 1
ATOM 10439 C CA . CYS B 1 594 ? 0.3 37.938 17.922 1 98.38 594 CYS B CA 1
ATOM 10440 C C . CYS B 1 594 ? -0.259 39.344 17.922 1 98.38 594 CYS B C 1
ATOM 10442 O O . CYS B 1 594 ? -0.314 40 16.891 1 98.38 594 CYS B O 1
ATOM 10444 N N . VAL B 1 595 ? -0.696 39.781 19.062 1 97.94 595 VAL B N 1
ATOM 10445 C CA . VAL B 1 595 ? -1.186 41.156 19.25 1 97.94 595 VAL B CA 1
ATOM 10446 C C . VAL B 1 595 ? -0.393 41.844 20.359 1 97.94 595 VAL B C 1
ATOM 10448 O O . VAL B 1 595 ? -0.415 41.406 21.516 1 97.94 595 VAL B O 1
ATOM 10451 N N . GLU B 1 596 ? 0.276 42.906 20.016 1 97.81 596 GLU B N 1
ATOM 10452 C CA . GLU B 1 596 ? 1.184 43.594 20.938 1 97.81 596 GLU B CA 1
ATOM 10453 C C . GLU B 1 596 ? 0.463 44 22.203 1 97.81 596 GLU B C 1
ATOM 10455 O O . GLU B 1 596 ? -0.574 44.688 22.156 1 97.81 596 GLU B O 1
ATOM 10460 N N . GLY B 1 597 ? 0.995 43.531 23.266 1 96.31 597 GLY B N 1
ATOM 10461 C CA . GLY B 1 597 ? 0.476 43.906 24.562 1 96.31 597 GLY B CA 1
ATOM 10462 C C . GLY B 1 597 ? -0.715 43.094 25 1 96.31 597 GLY B C 1
ATOM 10463 O O . GLY B 1 597 ? -1.218 43.25 26.109 1 96.31 597 GLY B O 1
ATOM 10464 N N . LYS B 1 598 ? -1.126 42.156 24.156 1 95.62 598 LYS B N 1
ATOM 10465 C CA . LYS B 1 598 ? -2.4 41.5 24.469 1 95.62 598 LYS B CA 1
ATOM 10466 C C . LYS B 1 598 ? -2.297 40 24.328 1 95.62 598 LYS B C 1
ATOM 10468 O O . LYS B 1 598 ? -2.873 39.25 25.125 1 95.62 598 LYS B O 1
ATOM 10473 N N . MET B 1 599 ? -1.604 39.5 23.312 1 96.25 599 MET B N 1
ATOM 10474 C CA . MET B 1 599 ? -1.731 38.094 23.016 1 96.25 599 MET B CA 1
ATOM 10475 C C . MET B 1 599 ? -0.44 37.531 22.406 1 96.25 599 MET B C 1
ATOM 10477 O O . MET B 1 599 ? 0.167 38.188 21.547 1 96.25 599 MET B O 1
ATOM 10481 N N . VAL B 1 600 ? 0.003 36.438 22.906 1 96.94 600 VAL B N 1
ATOM 10482 C CA . VAL B 1 600 ? 1.135 35.688 22.375 1 96.94 600 VAL B CA 1
ATOM 10483 C C . VAL B 1 600 ? 0.634 34.438 21.641 1 96.94 600 VAL B C 1
ATOM 10485 O O . VAL B 1 600 ? -0.523 34.031 21.812 1 96.94 600 VAL B O 1
ATOM 10488 N N . TYR B 1 601 ? 1.443 33.875 20.781 1 97.62 601 TYR B N 1
ATOM 10489 C CA . TYR B 1 601 ? 1.064 32.719 20 1 97.62 601 TYR B CA 1
ATOM 10490 C C . TYR B 1 601 ? 1.941 31.516 20.344 1 97.62 601 TYR B C 1
ATOM 10492 O O . TYR B 1 601 ? 3.168 31.594 20.25 1 97.62 601 TYR B O 1
ATOM 10500 N N . ALA B 1 602 ? 1.352 30.438 20.781 1 96.25 602 ALA B N 1
ATOM 10501 C CA . ALA B 1 602 ? 2.047 29.188 21.047 1 96.25 602 ALA B CA 1
ATOM 10502 C C . ALA B 1 602 ? 1.47 28.047 20.203 1 96.25 602 ALA B C 1
ATOM 10504 O O . ALA B 1 602 ? 0.68 27.234 20.688 1 96.25 602 ALA B O 1
ATOM 10505 N N . PRO B 1 603 ? 1.917 27.922 19.016 1 96.75 603 PRO B N 1
ATOM 10506 C CA . PRO B 1 603 ? 1.368 26.891 18.141 1 96.75 603 PRO B CA 1
ATOM 10507 C C . PRO B 1 603 ? 1.674 25.469 18.641 1 96.75 603 PRO B C 1
ATOM 10509 O O . PRO B 1 603 ? 2.732 25.234 19.234 1 96.75 603 PRO B O 1
ATOM 10512 N N . VAL B 1 604 ? 0.72 24.578 18.406 1 95.5 604 VAL B N 1
ATOM 10513 C CA . VAL B 1 604 ? 0.947 23.172 18.688 1 95.5 604 VAL B CA 1
ATOM 10514 C C . VAL B 1 604 ? 1.513 22.484 17.453 1 95.5 604 VAL B C 1
ATOM 10516 O O . VAL B 1 604 ? 0.938 22.578 16.359 1 95.5 604 VAL B O 1
ATOM 10519 N N . VAL B 1 605 ? 2.607 21.844 17.641 1 96.5 605 VAL B N 1
ATOM 10520 C CA . VAL B 1 605 ? 3.287 21.141 16.547 1 96.5 605 VAL B CA 1
ATOM 10521 C C . VAL B 1 605 ? 3.027 19.641 16.656 1 96.5 605 VAL B C 1
ATOM 10523 O O . VAL B 1 605 ? 2.781 19.125 17.734 1 96.5 605 VAL B O 1
ATOM 10526 N N . MET B 1 606 ? 2.998 19.016 15.492 1 95.12 606 MET B N 1
ATOM 10527 C CA . MET B 1 606 ? 2.842 17.562 15.508 1 95.12 606 MET B CA 1
ATOM 10528 C C . MET B 1 606 ? 4.199 16.859 15.516 1 95.12 606 MET B C 1
ATOM 10530 O O . MET B 1 606 ? 5.027 17.094 14.633 1 95.12 606 MET B O 1
ATOM 10534 N N . ARG B 1 607 ? 4.352 16.062 16.453 1 95.12 607 ARG B N 1
ATOM 10535 C CA . ARG B 1 607 ? 5.543 15.227 16.469 1 95.12 607 ARG B CA 1
ATOM 10536 C C . ARG B 1 607 ? 5.363 13.992 15.594 1 95.12 607 ARG B C 1
ATOM 10538 O O . ARG B 1 607 ? 4.469 13.18 15.828 1 95.12 607 ARG B O 1
ATOM 10545 N N . LEU B 1 608 ? 6.227 13.828 14.609 1 93.06 608 LEU B N 1
ATOM 10546 C CA . LEU B 1 608 ? 6.129 12.695 13.688 1 93.06 608 LEU B CA 1
ATOM 10547 C C . LEU B 1 608 ? 6.633 11.414 14.344 1 93.06 608 LEU B C 1
ATOM 10549 O O . LEU B 1 608 ? 7.617 11.438 15.094 1 93.06 608 LEU B O 1
ATOM 10553 N N . ASP B 1 609 ? 5.941 10.352 14.031 1 91.31 609 ASP B N 1
ATOM 10554 C CA . ASP B 1 609 ? 6.41 9.031 14.438 1 91.31 609 ASP B CA 1
ATOM 10555 C C . ASP B 1 609 ? 7.656 8.625 13.648 1 91.31 609 ASP B C 1
ATOM 10557 O O . ASP B 1 609 ? 7.949 9.203 12.602 1 91.31 609 ASP B O 1
ATOM 10561 N N . CYS B 1 610 ? 8.297 7.645 14.266 1 91.12 610 CYS B N 1
ATOM 10562 C CA . CYS B 1 610 ? 9.438 7.098 13.531 1 91.12 610 CYS B CA 1
ATOM 10563 C C . CYS B 1 610 ? 9 6.566 12.164 1 91.12 610 CYS B C 1
ATOM 10565 O O . CYS B 1 610 ? 8.031 5.816 12.07 1 91.12 610 CYS B O 1
ATOM 10567 N N . GLY B 1 611 ? 9.672 6.992 11.148 1 89 611 GLY B N 1
ATOM 10568 C CA . GLY B 1 611 ? 9.352 6.523 9.812 1 89 611 GLY B CA 1
ATOM 10569 C C . GLY B 1 611 ? 8.367 7.418 9.086 1 89 611 GLY B C 1
ATOM 10570 O O . GLY B 1 611 ? 8.195 7.305 7.871 1 89 611 GLY B O 1
ATOM 10571 N N . ALA B 1 612 ? 7.723 8.273 9.797 1 88.94 612 ALA B N 1
ATOM 10572 C CA . ALA B 1 612 ? 6.801 9.227 9.172 1 88.94 612 ALA B CA 1
ATOM 10573 C C . ALA B 1 612 ? 7.559 10.398 8.562 1 88.94 612 ALA B C 1
ATOM 10575 O O . ALA B 1 612 ? 8.742 10.602 8.844 1 88.94 612 ALA B O 1
ATOM 10576 N N . SER B 1 613 ? 6.891 11.055 7.598 1 89.31 613 SER B N 1
ATOM 10577 C CA . SER B 1 613 ? 7.465 12.203 6.91 1 89.31 613 SER B CA 1
ATOM 10578 C C . SER B 1 613 ? 6.402 13.266 6.625 1 89.31 613 SER B C 1
ATOM 10580 O O . SER B 1 613 ? 5.203 12.992 6.742 1 89.31 613 SER B O 1
ATOM 10582 N N . PRO B 1 614 ? 6.859 14.438 6.332 1 88.75 614 PRO B N 1
ATOM 10583 C CA . PRO B 1 614 ? 5.879 15.461 5.969 1 88.75 614 PRO B CA 1
ATOM 10584 C C . PRO B 1 614 ? 5.027 15.07 4.77 1 88.75 614 PRO B C 1
ATOM 10586 O O . PRO B 1 614 ? 3.902 15.555 4.617 1 88.75 614 PRO B O 1
ATOM 10589 N N . ARG B 1 615 ? 5.465 14.18 3.986 1 85 615 ARG B N 1
ATOM 10590 C CA . ARG B 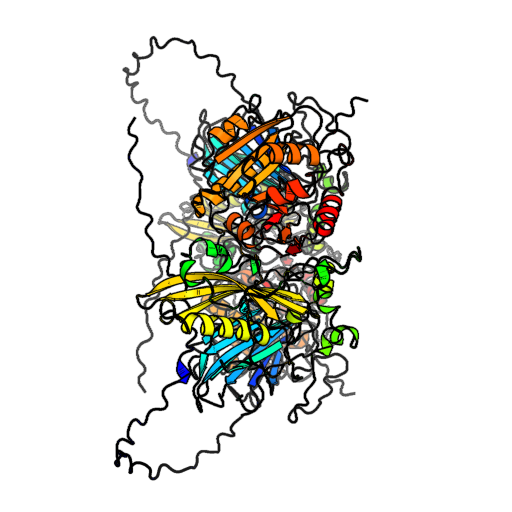1 615 ? 4.715 13.727 2.818 1 85 615 ARG B CA 1
ATOM 10591 C C . ARG B 1 615 ? 3.697 12.656 3.203 1 85 615 ARG B C 1
ATOM 10593 O O . ARG B 1 615 ? 2.709 12.453 2.496 1 85 615 ARG B O 1
ATOM 10600 N N . ALA B 1 616 ? 3.961 11.977 4.215 1 83.69 616 ALA B N 1
ATOM 10601 C CA . ALA B 1 616 ? 3.07 10.984 4.812 1 83.69 616 ALA B CA 1
ATOM 10602 C C . ALA B 1 616 ? 3.068 11.102 6.336 1 83.69 616 ALA B C 1
ATOM 10604 O O . ALA B 1 616 ? 3.564 10.203 7.027 1 83.69 616 ALA B O 1
ATOM 10605 N N . PRO B 1 617 ? 2.383 12.094 6.746 1 88.81 617 PRO B N 1
ATOM 10606 C CA . PRO B 1 617 ? 2.531 12.398 8.172 1 88.81 617 PRO B CA 1
ATOM 10607 C C . PRO B 1 617 ? 1.703 11.469 9.055 1 88.81 617 PRO B C 1
ATOM 10609 O O . PRO B 1 617 ? 0.595 11.078 8.688 1 88.81 617 PRO B O 1
ATOM 10612 N N . ALA B 1 618 ? 2.26 10.992 10.109 1 87.88 618 ALA B N 1
ATOM 10613 C CA . ALA B 1 618 ? 1.656 10.258 11.211 1 87.88 618 ALA B CA 1
ATOM 10614 C C . ALA B 1 618 ? 2.357 10.578 12.531 1 87.88 618 ALA B C 1
ATOM 10616 O O . ALA B 1 618 ? 3.582 10.703 12.578 1 87.88 618 ALA B O 1
ATOM 10617 N N . GLY B 1 619 ? 1.562 10.922 13.469 1 91.69 619 GLY B N 1
ATOM 10618 C CA . GLY B 1 619 ? 2.178 11.266 14.742 1 91.69 619 GLY B CA 1
ATOM 10619 C C . GLY B 1 619 ? 1.183 11.781 15.766 1 91.69 619 GLY B C 1
ATOM 10620 O O . GLY B 1 619 ? 0.009 11.406 15.742 1 91.69 619 GLY B O 1
ATOM 10621 N N . SER B 1 620 ? 1.74 12.516 16.75 1 91.81 620 SER B N 1
ATOM 10622 C CA . SER B 1 620 ? 0.928 13.055 17.844 1 91.81 620 SER B CA 1
ATOM 10623 C C . SER B 1 620 ? 1.216 14.531 18.062 1 91.81 620 SER B C 1
ATOM 10625 O O . SER B 1 620 ? 2.357 14.977 17.938 1 91.81 620 SER B O 1
ATOM 10627 N N . TRP B 1 621 ? 0.149 15.242 18.469 1 92.88 621 TRP B N 1
ATOM 10628 C CA . TRP B 1 621 ? 0.293 16.672 18.75 1 92.88 621 TRP B CA 1
ATOM 10629 C C . TRP B 1 621 ? 0.986 16.891 20.094 1 92.88 621 TRP B C 1
ATOM 10631 O O . TRP B 1 621 ? 0.678 16.234 21.078 1 92.88 621 TRP B O 1
ATOM 10641 N N . GLU B 1 622 ? 1.948 17.812 20.109 1 92.88 622 GLU B N 1
ATOM 10642 C CA . GLU B 1 622 ? 2.648 18.188 21.328 1 92.88 622 GLU B CA 1
ATOM 10643 C C . GLU B 1 622 ? 1.877 19.25 22.109 1 92.88 622 GLU B C 1
ATOM 10645 O O . GLU B 1 622 ? 2.348 20.375 22.266 1 92.88 622 GLU B O 1
ATOM 10650 N N . VAL B 1 623 ? 0.853 18.828 22.75 1 90.19 623 VAL B N 1
ATOM 10651 C CA . VAL B 1 623 ? -0.102 19.75 23.375 1 90.19 623 VAL B CA 1
ATOM 10652 C C . VAL B 1 623 ? 0.513 20.344 24.625 1 90.19 623 VAL B C 1
ATOM 10654 O O . VAL B 1 623 ? 0.153 21.453 25.031 1 90.19 623 VAL B O 1
ATOM 10657 N N . SER B 1 624 ? 1.46 19.75 25.219 1 87.94 624 SER B N 1
ATOM 10658 C CA . SER B 1 624 ? 2.078 20.25 26.438 1 87.94 624 SER B CA 1
ATOM 10659 C C . SER B 1 624 ? 3.381 20.984 26.125 1 87.94 624 SER B C 1
ATOM 10661 O O . SER B 1 624 ? 4.105 21.375 27.047 1 87.94 624 SER B O 1
ATOM 10663 N N . GLY B 1 625 ? 3.668 21.141 24.906 1 89.38 625 GLY B N 1
ATOM 10664 C CA . GLY B 1 625 ? 4.891 21.828 24.516 1 89.38 625 GLY B CA 1
ATOM 10665 C C . GLY B 1 625 ? 4.676 23.312 24.234 1 89.38 625 GLY B C 1
ATOM 10666 O O . GLY B 1 625 ? 3.836 23.672 23.422 1 89.38 625 GLY B O 1
ATOM 10667 N N . TYR B 1 626 ? 5.465 24.188 24.984 1 91.75 626 TYR B N 1
ATOM 10668 C CA . TYR B 1 626 ? 5.34 25.625 24.797 1 91.75 626 TYR B CA 1
ATOM 10669 C C . TYR B 1 626 ? 6.66 26.234 24.344 1 91.75 626 TYR B C 1
ATOM 10671 O O . TYR B 1 626 ? 6.871 27.438 24.469 1 91.75 626 TYR B O 1
ATOM 10679 N N . GLY B 1 627 ? 7.465 25.344 23.828 1 92 627 GLY B N 1
ATOM 10680 C CA . GLY B 1 627 ? 8.773 25.797 23.391 1 92 627 GLY B CA 1
ATOM 10681 C C . GLY B 1 627 ? 8.719 26.688 22.172 1 92 627 GLY B C 1
ATOM 10682 O O . GLY B 1 627 ? 9.641 27.469 21.922 1 92 627 GLY B O 1
ATOM 10683 N N . LEU B 1 628 ? 7.719 26.594 21.422 1 96.56 628 LEU B N 1
ATOM 10684 C CA . LEU B 1 628 ? 7.469 27.469 20.281 1 96.56 628 LEU B CA 1
ATOM 10685 C C . LEU B 1 628 ? 6.535 28.609 20.656 1 96.56 628 LEU B C 1
ATOM 10687 O O . LEU B 1 628 ? 5.406 28.391 21.094 1 96.56 628 LEU B O 1
ATOM 10691 N N . MET B 1 629 ? 7.055 29.844 20.484 1 97.5 629 MET B N 1
ATOM 10692 C CA . MET B 1 629 ? 6.238 30.969 20.953 1 97.5 629 MET B CA 1
ATOM 10693 C C . MET B 1 629 ? 6.5 32.219 20.109 1 97.5 629 MET B C 1
ATOM 10695 O O . MET B 1 629 ? 7.652 32.562 19.859 1 97.5 629 MET B O 1
ATOM 10699 N N . GLY B 1 630 ? 5.441 32.781 19.625 1 98.5 630 GLY B N 1
ATOM 10700 C CA . GLY B 1 630 ? 5.473 34.125 19.047 1 98.5 630 GLY B CA 1
ATOM 10701 C C . GLY B 1 630 ? 5.078 35.219 20.031 1 98.5 630 GLY B C 1
ATOM 10702 O O . GLY B 1 630 ? 4.047 35.125 20.703 1 98.5 630 GLY B O 1
ATOM 10703 N N . ILE B 1 631 ? 5.902 36.219 20.141 1 98.56 631 ILE B N 1
ATOM 10704 C CA . ILE B 1 631 ? 5.672 37.281 21.109 1 98.56 631 ILE B CA 1
ATOM 10705 C C . ILE B 1 631 ? 6.301 38.594 20.609 1 98.56 631 ILE B C 1
ATOM 10707 O O . ILE B 1 631 ? 7.395 38.562 20.031 1 98.56 631 ILE B O 1
ATOM 10711 N N . TYR B 1 632 ? 5.586 39.656 20.766 1 98.81 632 TYR B N 1
ATOM 10712 C CA . TYR B 1 632 ? 6.188 40.938 20.422 1 98.81 632 TYR B CA 1
ATOM 10713 C C . TYR B 1 632 ? 7.398 41.219 21.312 1 98.81 632 TYR B C 1
ATOM 10715 O O . TYR B 1 632 ? 7.387 40.938 22.5 1 98.81 632 TYR B O 1
ATOM 10723 N N . LYS B 1 633 ? 8.414 41.844 20.719 1 98.75 633 LYS B N 1
ATOM 10724 C CA . LYS B 1 633 ? 9.633 42.188 21.438 1 98.75 633 LYS B CA 1
ATOM 10725 C C . LYS B 1 633 ? 9.32 43.062 22.656 1 98.75 633 LYS B C 1
ATOM 10727 O O . LYS B 1 633 ? 9.914 42.844 23.719 1 98.75 633 LYS B O 1
ATOM 10732 N N . SER B 1 634 ? 8.453 43.969 22.578 1 98.44 634 SER B N 1
ATOM 10733 C CA . SER B 1 634 ? 8.047 44.812 23.688 1 98.44 634 SER B CA 1
ATOM 10734 C C . SER B 1 634 ? 7.48 44 24.844 1 98.44 634 SER B C 1
ATOM 10736 O O . SER B 1 634 ? 7.789 44.25 26.016 1 98.44 634 SER B O 1
ATOM 10738 N N . ASP B 1 635 ? 6.652 43.062 24.516 1 98.38 635 ASP B N 1
ATOM 10739 C CA . ASP B 1 635 ? 6.074 42.188 25.547 1 98.38 635 ASP B CA 1
ATOM 10740 C C . ASP B 1 635 ? 7.145 41.312 26.188 1 98.38 635 ASP B C 1
ATOM 10742 O O . ASP B 1 635 ? 7.125 41.094 27.391 1 98.38 635 ASP B O 1
ATOM 10746 N N . MET B 1 636 ? 8.023 40.812 25.375 1 98.38 636 MET B N 1
ATOM 10747 C CA . MET B 1 636 ? 9.117 39.969 25.891 1 98.38 636 MET B CA 1
ATOM 10748 C C . MET B 1 636 ? 9.977 40.781 26.875 1 98.38 636 MET B C 1
ATOM 10750 O O . MET B 1 636 ? 10.336 40.25 27.938 1 98.38 636 MET B O 1
ATOM 10754 N N . ASP B 1 637 ? 10.25 41.969 26.516 1 97.5 637 ASP B N 1
ATOM 10755 C CA . ASP B 1 637 ? 11.023 42.844 27.406 1 97.5 637 ASP B CA 1
ATOM 10756 C C . ASP B 1 637 ? 10.266 43.125 28.703 1 97.5 637 ASP B C 1
ATOM 10758 O O . ASP B 1 637 ? 10.844 43.094 29.781 1 97.5 637 ASP B O 1
ATOM 10762 N N . ARG B 1 638 ? 9.031 43.312 28.516 1 97 638 ARG B N 1
ATOM 10763 C CA . ARG B 1 638 ? 8.18 43.625 29.656 1 97 638 ARG B CA 1
ATOM 10764 C C . ARG B 1 638 ? 8.188 42.5 30.672 1 97 638 ARG B C 1
ATOM 10766 O O . ARG B 1 638 ? 8.172 42.75 31.875 1 97 638 ARG B O 1
ATOM 10773 N N . ILE B 1 639 ? 8.273 41.312 30.234 1 95.62 639 ILE B N 1
ATOM 10774 C CA . ILE B 1 639 ? 8.172 40.188 31.141 1 95.62 639 ILE B CA 1
ATOM 10775 C C . ILE B 1 639 ? 9.562 39.75 31.594 1 95.62 639 ILE B C 1
ATOM 10777 O O . ILE B 1 639 ? 9.711 38.75 32.312 1 95.62 639 ILE B O 1
ATOM 10781 N N . GLY B 1 640 ? 10.586 40.312 31.109 1 95.19 640 GLY B N 1
ATOM 10782 C CA . GLY B 1 640 ? 11.922 40.094 31.625 1 95.19 640 GLY B CA 1
ATOM 10783 C C . GLY B 1 640 ? 12.758 39.156 30.766 1 95.19 640 GLY B C 1
ATOM 10784 O O . GLY B 1 640 ? 13.797 38.656 31.203 1 95.19 640 GLY B O 1
ATOM 10785 N N . GLY B 1 641 ? 12.297 38.906 29.609 1 95.75 641 GLY B N 1
ATOM 10786 C CA . GLY B 1 641 ? 13.055 38.031 28.719 1 95.75 641 GLY B CA 1
ATOM 10787 C C . GLY B 1 641 ? 13.102 36.594 29.188 1 95.75 641 GLY B C 1
ATOM 10788 O O . GLY B 1 641 ? 12.188 36.125 29.875 1 95.75 641 GLY B O 1
ATOM 10789 N N . MET B 1 642 ? 14.102 35.844 28.703 1 94.38 642 MET B N 1
ATOM 10790 C CA . MET B 1 642 ? 14.273 34.469 29.094 1 94.38 642 MET B CA 1
ATOM 10791 C C . MET B 1 642 ? 14.891 34.375 30.484 1 94.38 642 MET B C 1
ATOM 10793 O O . MET B 1 642 ? 15.727 35.188 30.859 1 94.38 642 MET B O 1
ATOM 10797 N N . ASN B 1 643 ? 14.484 33.375 31.188 1 91.94 643 ASN B N 1
ATOM 10798 C CA . ASN B 1 643 ? 15.086 33.125 32.5 1 91.94 643 ASN B CA 1
ATOM 10799 C C . ASN B 1 643 ? 16.422 32.406 32.375 1 91.94 643 ASN B C 1
ATOM 10801 O O . ASN B 1 643 ? 16.469 31.172 32.438 1 91.94 643 ASN B O 1
ATOM 10805 N N . ILE B 1 644 ? 17.469 33.094 32.281 1 89.62 644 ILE B N 1
ATOM 10806 C CA . ILE B 1 644 ? 18.781 32.5 32.031 1 89.62 644 ILE B CA 1
ATOM 10807 C C . ILE B 1 644 ? 19.453 32.188 33.375 1 89.62 644 ILE B C 1
ATOM 10809 O O . ILE B 1 644 ? 20.5 31.547 33.406 1 89.62 644 ILE B O 1
ATOM 10813 N N . ARG B 1 645 ? 18.953 32.656 34.406 1 84.94 645 ARG B N 1
ATOM 10814 C CA . ARG B 1 645 ? 19.547 32.406 35.688 1 84.94 645 ARG B CA 1
ATOM 10815 C C . ARG B 1 645 ? 19.234 31.016 36.219 1 84.94 645 ARG B C 1
ATOM 10817 O O . ARG B 1 645 ? 20.125 30.266 36.594 1 84.94 645 ARG B O 1
ATOM 10824 N N . GLU B 1 646 ? 18 30.703 36.156 1 81.25 646 GLU B N 1
ATOM 10825 C CA . GLU B 1 646 ? 17.578 29.406 36.719 1 81.25 646 GLU B CA 1
ATOM 10826 C C . GLU B 1 646 ? 17.703 28.297 35.656 1 81.25 646 GLU B C 1
ATOM 10828 O O . GLU B 1 646 ? 17.828 27.125 36 1 81.25 646 GLU B O 1
ATOM 10833 N N . PHE B 1 647 ? 17.656 28.625 34.438 1 80.12 647 PHE B N 1
ATOM 10834 C CA . PHE B 1 647 ? 17.641 27.594 33.406 1 80.12 647 PHE B CA 1
ATOM 10835 C C . PHE B 1 647 ? 18.906 27.656 32.562 1 80.12 647 PHE B C 1
ATOM 10837 O O . PHE B 1 647 ? 18.859 27.656 31.328 1 80.12 647 PHE B O 1
ATOM 10844 N N . LYS B 1 648 ? 20 27.672 33.219 1 70.31 648 LYS B N 1
ATOM 10845 C CA . LYS B 1 648 ? 21.297 27.656 32.531 1 70.31 648 LYS B CA 1
ATOM 10846 C C . LYS B 1 648 ? 21.625 26.266 32 1 70.31 648 LYS B C 1
ATOM 10848 O O . LYS B 1 648 ? 21.844 26.094 30.797 1 70.31 648 LYS B O 1
ATOM 10853 N N . ASP B 1 649 ? 21.625 25.281 32.938 1 65.81 649 ASP B N 1
ATOM 10854 C CA . ASP B 1 649 ? 22.047 23.953 32.531 1 65.81 649 ASP B CA 1
ATOM 10855 C C . ASP B 1 649 ? 20.875 22.969 32.531 1 65.81 649 ASP B C 1
ATOM 10857 O O . ASP B 1 649 ? 21.062 21.781 32.281 1 65.81 649 ASP B O 1
ATOM 10861 N N . LYS B 1 650 ? 19.797 23.406 32.844 1 62.88 650 LYS B N 1
ATOM 10862 C CA . LYS B 1 650 ? 18.656 22.5 32.906 1 62.88 650 LYS B CA 1
ATOM 10863 C C . LYS B 1 650 ? 17.812 22.547 31.641 1 62.88 650 LYS B C 1
ATOM 10865 O O . LYS B 1 650 ? 17.547 23.625 31.109 1 62.88 650 LYS B O 1
ATOM 10870 N N . TRP B 1 651 ? 17.734 21.203 31.156 1 63.88 651 TRP B N 1
ATOM 10871 C CA . TRP B 1 651 ? 16.859 21.094 30 1 63.88 651 TRP B CA 1
ATOM 10872 C C . TRP B 1 651 ? 15.438 20.75 30.406 1 63.88 651 TRP B C 1
ATOM 10874 O O . TRP B 1 651 ? 15.219 19.859 31.234 1 63.88 651 TRP B O 1
ATOM 10884 N N . GLY B 1 652 ? 14.586 21.625 30.016 1 71.19 652 GLY B N 1
ATOM 10885 C CA . GLY B 1 652 ? 13.188 21.312 30.281 1 71.19 652 GLY B CA 1
ATOM 10886 C C . GLY B 1 652 ? 12.539 22.25 31.266 1 71.19 652 GLY B C 1
ATOM 10887 O O . GLY B 1 652 ? 13.188 22.719 32.219 1 71.19 652 GLY B O 1
ATOM 10888 N N . GLY B 1 653 ? 11.453 22.766 30.984 1 80.5 653 GLY B N 1
ATOM 10889 C CA . GLY B 1 653 ? 10.648 23.547 31.906 1 80.5 653 GLY B CA 1
ATOM 10890 C C . GLY B 1 653 ? 10.75 25.047 31.672 1 80.5 653 GLY B C 1
ATOM 10891 O O . GLY B 1 653 ? 9.922 25.812 32.156 1 80.5 653 GLY B O 1
ATOM 10892 N N . GLU B 1 654 ? 11.82 25.469 30.922 1 86.12 654 GLU B N 1
ATOM 10893 C CA . GLU B 1 654 ? 11.984 26.891 30.656 1 86.12 654 GLU B CA 1
ATOM 10894 C C . GLU B 1 654 ? 10.773 27.469 29.938 1 86.12 654 GLU B C 1
ATOM 10896 O O . GLU B 1 654 ? 10.414 28.625 30.141 1 86.12 654 GLU B O 1
ATOM 10901 N N . ASP B 1 655 ? 10.234 26.625 29.141 1 87.5 655 ASP B N 1
ATOM 10902 C CA . ASP B 1 655 ? 9.078 27.094 28.375 1 87.5 655 ASP B CA 1
ATOM 10903 C C . ASP B 1 655 ? 7.863 27.266 29.281 1 87.5 655 ASP B C 1
ATOM 10905 O O . ASP B 1 655 ? 7.125 28.25 29.141 1 87.5 655 ASP B O 1
ATOM 10909 N N . TRP B 1 656 ? 7.684 26.391 30.25 1 88.62 656 TRP B N 1
ATOM 10910 C CA . TRP B 1 656 ? 6.566 26.5 31.172 1 88.62 656 TRP B CA 1
ATOM 10911 C C . TRP B 1 656 ? 6.742 27.719 32.094 1 88.62 656 TRP B C 1
ATOM 10913 O O . TRP B 1 656 ? 5.77 28.406 32.406 1 88.62 656 TRP B O 1
ATOM 10923 N N . GLU B 1 657 ? 7.914 27.844 32.531 1 91.06 657 GLU B N 1
ATOM 10924 C CA . GLU B 1 657 ? 8.203 29.016 33.344 1 91.06 657 GLU B CA 1
ATOM 10925 C C . GLU B 1 657 ? 7.945 30.312 32.594 1 91.06 657 GLU B C 1
ATOM 10927 O O . GLU B 1 657 ? 7.391 31.266 33.125 1 91.06 657 GLU B O 1
ATOM 10932 N N . LEU B 1 658 ? 8.398 30.391 31.375 1 92.94 658 LEU B N 1
ATOM 10933 C CA . LEU B 1 658 ? 8.125 31.547 30.531 1 92.94 658 LEU B CA 1
ATOM 10934 C C . LEU B 1 658 ? 6.625 31.75 30.359 1 92.94 658 LEU B C 1
ATOM 10936 O O . LEU B 1 658 ? 6.141 32.875 30.422 1 92.94 658 LEU B O 1
ATOM 10940 N N . LEU B 1 659 ? 5.957 30.672 30.156 1 92 659 LEU B N 1
ATOM 10941 C CA . LEU B 1 659 ? 4.508 30.719 30.016 1 92 659 LEU B CA 1
ATOM 10942 C C . LEU B 1 659 ? 3.861 31.328 31.25 1 92 659 LEU B C 1
ATOM 10944 O O . LEU B 1 659 ? 2.943 32.156 31.141 1 92 659 LEU B O 1
ATOM 10948 N N . ASP B 1 660 ? 4.328 30.969 32.375 1 89.56 660 ASP B N 1
ATOM 10949 C CA . ASP B 1 660 ? 3.801 31.5 33.625 1 89.56 660 ASP B CA 1
ATOM 10950 C C . ASP B 1 660 ? 3.973 33 33.688 1 89.56 660 ASP B C 1
ATOM 10952 O O . ASP B 1 660 ? 3.072 33.719 34.156 1 89.56 660 ASP B O 1
ATOM 10956 N N . ARG B 1 661 ? 5.07 33.469 33.25 1 93.06 661 ARG B N 1
ATOM 10957 C CA . ARG B 1 661 ? 5.316 34.906 33.281 1 93.06 661 ARG B CA 1
ATOM 10958 C C . ARG B 1 661 ? 4.461 35.625 32.25 1 93.06 661 ARG B C 1
ATOM 10960 O O . ARG B 1 661 ? 3.994 36.719 32.5 1 93.06 661 ARG B O 1
ATOM 10967 N N . VAL B 1 662 ? 4.297 35 31.141 1 93.25 662 VAL B N 1
ATOM 10968 C CA . VAL B 1 662 ? 3.436 35.562 30.109 1 93.25 662 VAL B CA 1
ATOM 10969 C C . VAL B 1 662 ? 2.02 35.75 30.656 1 93.25 662 VAL B C 1
ATOM 10971 O O . VAL B 1 662 ? 1.451 36.844 30.578 1 93.25 662 VAL B O 1
ATOM 10974 N N . LEU B 1 663 ? 1.528 34.75 31.203 1 90.12 663 LEU B N 1
ATOM 10975 C CA . LEU B 1 663 ? 0.179 34.75 31.766 1 90.12 663 LEU B CA 1
ATOM 10976 C C . LEU B 1 663 ? 0.101 35.719 32.938 1 90.12 663 LEU B C 1
ATOM 10978 O O . LEU B 1 663 ? -0.875 36.469 33.094 1 90.12 663 LEU B O 1
ATOM 10982 N N . GLY B 1 664 ? 1.119 35.688 33.719 1 88.19 664 GLY B N 1
ATOM 10983 C CA . GLY B 1 664 ? 1.165 36.531 34.906 1 88.19 664 GLY B CA 1
ATOM 10984 C C . GLY B 1 664 ? 1.188 38.031 34.594 1 88.19 664 GLY B C 1
ATOM 10985 O O . GLY B 1 664 ? 0.81 38.844 35.406 1 88.19 664 GLY B O 1
ATOM 10986 N N . ASN B 1 665 ? 1.567 38.312 33.406 1 91.25 665 ASN B N 1
ATOM 10987 C CA . ASN B 1 665 ? 1.642 39.719 33 1 91.25 665 ASN B CA 1
ATOM 10988 C C . ASN B 1 665 ? 0.439 40.125 32.156 1 91.25 665 ASN B C 1
ATOM 10990 O O . ASN B 1 665 ? 0.488 41.125 31.438 1 91.25 665 ASN B O 1
ATOM 10994 N N . GLY B 1 666 ? -0.552 39.312 32.156 1 87.81 666 GLY B N 1
ATOM 10995 C CA . GLY B 1 666 ? -1.837 39.656 31.578 1 87.81 666 GLY B CA 1
ATOM 10996 C C . GLY B 1 666 ? -1.918 39.406 30.078 1 87.81 666 GLY B C 1
ATOM 10997 O O . GLY B 1 666 ? -2.824 39.906 29.406 1 87.81 666 GLY B O 1
ATOM 10998 N N . LEU B 1 667 ? -0.998 38.719 29.547 1 92.12 667 LEU B N 1
ATOM 10999 C CA . LEU B 1 667 ? -1.039 38.375 28.125 1 92.12 667 LEU B CA 1
ATOM 11000 C C . LEU B 1 667 ? -1.829 37.094 27.891 1 92.12 667 LEU B C 1
ATOM 11002 O O . LEU B 1 667 ? -1.75 36.156 28.703 1 92.12 667 LEU B O 1
ATOM 11006 N N . GLU B 1 668 ? -2.6 37.031 26.828 1 91.56 668 GLU B N 1
ATOM 11007 C CA . GLU B 1 668 ? -3.295 35.812 26.406 1 91.56 668 GLU B CA 1
ATOM 11008 C C . GLU B 1 668 ? -2.387 34.938 25.562 1 91.56 668 GLU B C 1
ATOM 11010 O O . GLU B 1 668 ? -1.43 35.406 24.953 1 91.56 668 GLU B O 1
ATOM 11015 N N . VAL B 1 669 ? -2.721 33.656 25.641 1 93.25 669 VAL B N 1
ATOM 11016 C CA . VAL B 1 669 ? -1.974 32.688 24.812 1 93.25 669 VAL B CA 1
ATOM 11017 C C . VAL B 1 669 ? -2.914 32.031 23.828 1 93.25 669 VAL B C 1
ATOM 11019 O O . VAL B 1 669 ? -3.861 31.344 24.219 1 93.25 669 VAL B O 1
ATOM 11022 N N . GLU B 1 670 ? -2.668 32.281 22.578 1 94.81 670 GLU B N 1
ATOM 11023 C CA . GLU B 1 670 ? -3.41 31.594 21.516 1 94.81 670 GLU B CA 1
ATOM 11024 C C . GLU B 1 670 ? -2.803 30.234 21.219 1 94.81 670 GLU B C 1
ATOM 11026 O O . GLU B 1 670 ? -1.608 30.125 20.938 1 94.81 670 GLU B O 1
ATOM 11031 N N . ARG B 1 671 ? -3.613 29.156 21.328 1 92.94 671 ARG B N 1
ATOM 11032 C CA . ARG B 1 671 ? -3.174 27.781 21.094 1 92.94 671 ARG B CA 1
ATOM 11033 C C . ARG B 1 671 ? -3.988 27.125 19.984 1 92.94 671 ARG B C 1
ATOM 11035 O O . ARG B 1 671 ? -5.199 26.938 20.141 1 92.94 671 ARG B O 1
ATOM 11042 N N . LEU B 1 672 ? -3.348 26.828 18.922 1 94.75 672 LEU B N 1
ATOM 11043 C CA . LEU B 1 672 ? -3.941 26.156 17.766 1 94.75 672 LEU B CA 1
ATOM 11044 C C . LEU B 1 672 ? -3.02 25.047 17.25 1 94.75 672 LEU B C 1
ATOM 11046 O O . LEU B 1 672 ? -1.796 25.203 17.266 1 94.75 672 LEU B O 1
ATOM 11050 N N . HIS B 1 673 ? -3.664 23.969 16.844 1 94.62 673 HIS B N 1
ATOM 11051 C CA . HIS B 1 673 ? -2.918 22.953 16.094 1 94.62 673 HIS B CA 1
ATOM 11052 C C . HIS B 1 673 ? -2.625 23.438 14.68 1 94.62 673 HIS B C 1
ATOM 11054 O O . HIS B 1 673 ? -3.547 23.672 13.891 1 94.62 673 HIS B O 1
ATOM 11060 N N . LEU B 1 674 ? -1.375 23.562 14.383 1 96 674 LEU B N 1
ATOM 11061 C CA . LEU B 1 674 ? -1.023 24.156 13.102 1 96 674 LEU B CA 1
ATOM 11062 C C . LEU B 1 674 ? -0.835 23.094 12.031 1 96 674 LEU B C 1
ATOM 11064 O O . LEU B 1 674 ? -0.017 22.188 12.195 1 96 674 LEU B O 1
ATOM 11068 N N . ARG B 1 675 ? -1.566 23.25 10.961 1 94.38 675 ARG B N 1
ATOM 11069 C CA . ARG B 1 675 ? -1.494 22.328 9.836 1 94.38 675 ARG B CA 1
ATOM 11070 C C . ARG B 1 675 ? -0.098 22.328 9.219 1 94.38 675 ARG B C 1
ATOM 11072 O O . ARG B 1 675 ? 0.542 23.375 9.109 1 94.38 675 ARG B O 1
ATOM 11079 N N . ASN B 1 676 ? 0.391 21.109 8.844 1 92.88 676 ASN B N 1
ATOM 11080 C CA . ASN B 1 676 ? 1.627 20.906 8.094 1 92.88 676 ASN B CA 1
ATOM 11081 C C . ASN B 1 676 ? 2.844 21.375 8.875 1 92.88 676 ASN B C 1
ATOM 11083 O O . ASN B 1 676 ? 3.865 21.75 8.289 1 92.88 676 ASN B O 1
ATOM 11087 N N . PHE B 1 677 ? 2.725 21.578 10.148 1 96.31 677 PHE B N 1
ATOM 11088 C CA . PHE B 1 677 ? 3.824 21.938 11.039 1 96.31 677 PHE B CA 1
ATOM 11089 C C . PHE B 1 677 ? 4.281 20.719 11.836 1 96.31 677 PHE B C 1
ATOM 11091 O O . PHE B 1 677 ? 3.541 20.203 12.68 1 96.31 677 PHE B O 1
ATOM 11098 N N . PHE B 1 678 ? 5.527 20.266 11.555 1 95.94 678 PHE B N 1
ATOM 11099 C CA . PHE B 1 678 ? 5.926 18.969 12.086 1 95.94 678 PHE B CA 1
ATOM 11100 C C . PHE B 1 678 ? 7.254 19.078 12.828 1 95.94 678 PHE B C 1
ATOM 11102 O O . PHE B 1 678 ? 8.117 19.875 12.461 1 95.94 678 PHE B O 1
ATOM 11109 N N . HIS B 1 679 ? 7.262 18.375 13.906 1 96.06 679 HIS B N 1
ATOM 11110 C CA . HIS B 1 679 ? 8.516 18.078 14.586 1 96.06 679 HIS B CA 1
ATOM 11111 C C . HIS B 1 679 ? 9.07 16.719 14.156 1 96.06 679 HIS B C 1
ATOM 11113 O O . HIS B 1 679 ? 8.445 15.68 14.406 1 96.06 679 HIS B O 1
ATOM 11119 N N . HIS B 1 680 ? 10.227 16.75 13.602 1 92.38 680 HIS B N 1
ATOM 11120 C CA . HIS B 1 680 ? 10.797 15.516 13.062 1 92.38 680 HIS B CA 1
ATOM 11121 C C . HIS B 1 680 ? 11.125 14.531 14.172 1 92.38 680 HIS B C 1
ATOM 11123 O O . HIS B 1 680 ? 11.5 14.93 15.281 1 92.38 680 HIS B O 1
ATOM 11129 N N . PHE B 1 681 ? 11 13.32 13.789 1 90.19 681 PHE B N 1
ATOM 11130 C CA . PHE B 1 681 ? 11.414 12.281 14.727 1 90.19 681 PHE B CA 1
ATOM 11131 C C . PHE B 1 681 ? 12.93 12.219 14.828 1 90.19 681 PHE B C 1
ATOM 11133 O O . PHE B 1 681 ? 13.633 12.328 13.82 1 90.19 681 PHE B O 1
ATOM 11140 N N . HIS B 1 682 ? 13.398 12.094 15.953 1 83.12 682 HIS B N 1
ATOM 11141 C CA . HIS B 1 682 ? 14.812 11.82 16.188 1 83.12 682 HIS B CA 1
ATOM 11142 C C . HIS B 1 682 ? 15.031 11.227 17.578 1 83.12 682 HIS B C 1
ATOM 11144 O O . HIS B 1 682 ? 14.32 11.562 18.531 1 83.12 682 HIS B O 1
ATOM 11150 N N . SER B 1 683 ? 15.984 10.328 17.578 1 77.75 683 SER B N 1
ATOM 11151 C CA . SER B 1 683 ? 16.391 9.797 18.875 1 77.75 683 SER B CA 1
ATOM 11152 C C . SER B 1 683 ? 17.375 10.742 19.578 1 77.75 683 SER B C 1
ATOM 11154 O O . SER B 1 683 ? 17.75 11.773 19.016 1 77.75 683 SER B O 1
ATOM 11156 N N . LYS B 1 684 ? 17.609 10.391 20.844 1 67.94 684 LYS B N 1
ATOM 11157 C CA . LYS B 1 684 ? 18.531 11.219 21.609 1 67.94 684 LYS B CA 1
ATOM 11158 C C . LYS B 1 684 ? 19.984 10.891 21.25 1 67.94 684 LYS B C 1
ATOM 11160 O O . LYS B 1 684 ? 20.906 11.617 21.641 1 67.94 684 LYS B O 1
ATOM 11165 N N . ARG B 1 685 ? 20.094 9.922 20.5 1 63.09 685 ARG B N 1
ATOM 11166 C CA . ARG B 1 685 ? 21.469 9.523 20.172 1 63.09 685 ARG B CA 1
ATOM 11167 C C . ARG B 1 685 ? 22.172 10.609 19.359 1 63.09 685 ARG B C 1
ATOM 11169 O O . ARG B 1 685 ? 21.625 11.094 18.359 1 63.09 685 ARG B O 1
ATOM 11176 N N . GLY B 1 686 ? 23.281 10.953 19.781 1 57.19 686 GLY B N 1
ATOM 11177 C CA . GLY B 1 686 ? 24.109 11.93 19.078 1 57.19 686 GLY B CA 1
ATOM 11178 C C . GLY B 1 686 ? 23.703 13.367 19.375 1 57.19 686 GLY B C 1
ATOM 11179 O O . GLY B 1 686 ? 24.266 14.297 18.797 1 57.19 686 GLY B O 1
ATOM 11180 N N . MET B 1 687 ? 22.625 13.312 20.328 1 57.84 687 MET B N 1
ATOM 11181 C CA . MET B 1 687 ? 22.156 14.648 20.672 1 57.84 687 MET B CA 1
ATOM 11182 C C . MET B 1 687 ? 22.797 15.125 21.969 1 57.84 687 MET B C 1
ATOM 11184 O O . MET B 1 687 ? 22.906 14.367 22.938 1 57.84 687 MET B O 1
ATOM 11188 N N . TRP B 1 688 ? 23.625 16.141 22.172 1 52.75 688 TRP B N 1
ATOM 11189 C CA . TRP B 1 688 ? 24.156 16.969 23.25 1 52.75 688 TRP B CA 1
ATOM 11190 C C . TRP B 1 688 ? 25.25 16.234 24.016 1 52.75 688 TRP B C 1
ATOM 11192 O O . TRP B 1 688 ? 24.984 15.547 25 1 52.75 688 TRP B O 1
ATOM 11202 N N . GLU B 1 689 ? 26.109 15.516 23.406 1 47.31 689 GLU B N 1
ATOM 11203 C CA . GLU B 1 689 ? 27.172 14.914 24.203 1 47.31 689 GLU B CA 1
ATOM 11204 C C . GLU B 1 689 ? 27.781 15.93 25.156 1 47.31 689 GLU B C 1
ATOM 11206 O O . GLU B 1 689 ? 28.234 17 24.734 1 47.31 689 GLU B O 1
ATOM 11211 N N . ASN B 1 690 ? 27.234 15.984 26.328 1 40.78 690 ASN B N 1
ATOM 11212 C CA . ASN B 1 690 ? 27.984 16.688 27.359 1 40.78 690 ASN B CA 1
ATOM 11213 C C . ASN B 1 690 ? 29.406 16.125 27.484 1 40.78 690 ASN B C 1
ATOM 11215 O O . ASN B 1 690 ? 29.594 14.914 27.484 1 40.78 690 ASN B O 1
ATOM 11219 N N . ASN B 1 691 ? 30.391 16.797 27 1 35.53 691 ASN B N 1
ATOM 11220 C CA . ASN B 1 691 ? 31.75 16.422 27.375 1 35.53 691 ASN B CA 1
ATOM 11221 C C . ASN B 1 691 ? 31.859 16.172 28.875 1 35.53 691 ASN B C 1
ATOM 11223 O O . ASN B 1 691 ? 31.672 17.094 29.672 1 35.53 691 ASN B O 1
ATOM 11227 N N . LYS B 1 692 ? 31.516 15.117 29.438 1 34.97 692 LYS B N 1
ATOM 11228 C CA . LYS B 1 692 ? 32 14.75 30.766 1 34.97 692 LYS B CA 1
ATOM 11229 C C . LYS B 1 692 ? 33.5 14.93 30.875 1 34.97 692 LYS B C 1
ATOM 11231 O O . LYS B 1 692 ? 34.281 14.086 30.406 1 34.97 692 LYS B O 1
ATOM 11236 N N . GLN B 1 693 ? 34.094 16.156 30.578 1 26.14 693 GLN B N 1
ATOM 11237 C CA . GLN B 1 693 ? 35.375 16.328 31.234 1 26.14 693 GLN B CA 1
ATOM 11238 C C . GLN B 1 693 ? 35.25 16.219 32.75 1 26.14 693 GLN B C 1
ATOM 11240 O O . GLN B 1 693 ? 36.25 16.438 33.469 1 26.14 693 GLN B O 1
ATOM 11245 N N . GLY B 1 694 ? 34.281 15.492 33.5 1 22.17 694 GLY B N 1
ATOM 11246 C CA . GLY B 1 694 ? 35 15.211 34.719 1 22.17 694 GLY B CA 1
ATOM 11247 C C . GLY B 1 694 ? 36.094 14.172 34.562 1 22.17 694 GLY B C 1
ATOM 11248 O O . GLY B 1 694 ? 36.094 13.398 33.594 1 22.17 694 GLY B O 1
#

pLDDT: mean 83.23, std 22.0, range [17.16, 98.81]

Solvent-accessible surface area (backbone atoms only — not comparable to full-atom values): 76671 Å² total; per-residue (Å²): 131,87,77,75,83,82,74,78,82,82,69,81,81,75,78,68,84,74,72,68,69,61,78,71,69,78,68,69,88,78,73,74,82,76,83,75,77,76,83,76,74,92,66,72,92,71,72,74,84,77,72,79,60,68,75,68,79,75,54,59,32,25,25,34,30,34,31,33,65,71,31,36,53,17,20,50,63,48,50,63,49,30,85,48,34,70,68,41,50,75,39,82,50,55,37,48,46,43,19,38,44,38,66,53,60,17,26,35,39,43,35,36,22,29,39,40,44,89,50,65,43,42,34,27,42,32,38,27,25,34,22,9,32,38,37,30,43,24,85,33,66,45,58,80,51,57,42,81,54,26,37,35,61,72,80,23,76,35,58,37,52,60,31,32,44,73,81,47,79,46,10,46,30,72,76,40,83,39,52,50,88,40,51,25,20,35,40,35,39,38,16,32,29,73,67,77,44,38,39,34,38,28,37,24,57,79,51,92,85,55,62,59,36,58,44,47,25,93,31,26,20,45,70,64,86,58,86,86,52,47,70,52,64,43,86,82,63,79,66,31,93,89,43,49,78,51,83,87,48,76,69,75,76,45,94,68,57,72,45,63,50,77,48,89,49,70,64,64,52,52,81,76,51,47,67,51,63,62,78,73,56,58,77,57,40,58,73,36,88,72,75,63,63,77,64,67,55,75,68,82,50,92,75,66,74,52,57,36,29,30,27,59,79,73,42,55,46,50,77,89,64,84,55,62,60,71,46,62,78,36,65,62,30,58,72,57,79,33,68,67,54,38,52,41,80,47,87,52,89,84,54,72,84,65,75,68,50,99,86,54,57,43,78,62,38,31,42,45,47,55,67,45,61,57,52,53,58,48,44,60,61,44,46,66,70,22,46,33,46,38,53,33,28,49,48,64,83,64,50,48,56,55,52,49,44,50,49,51,46,41,45,71,34,83,90,38,42,59,48,41,70,48,43,77,52,37,36,38,35,45,82,32,92,82,56,28,31,41,32,40,43,27,36,35,30,30,36,79,87,64,48,66,30,27,44,77,47,56,34,28,36,60,65,64,69,90,87,54,82,78,56,64,23,25,35,57,85,53,60,54,49,94,74,47,35,37,37,42,32,37,51,42,58,47,56,29,52,46,54,51,49,41,52,51,50,52,26,51,27,33,71,74,64,64,59,66,48,39,32,41,32,44,22,30,31,63,41,82,36,41,63,62,68,64,50,56,71,70,46,70,60,77,40,71,48,81,44,82,40,79,67,77,81,27,66,39,48,29,45,38,56,46,54,68,70,58,76,62,48,80,22,32,36,31,40,45,73,64,60,57,44,75,38,66,41,48,66,60,54,48,35,67,41,27,24,72,81,45,28,25,23,33,52,27,39,30,36,32,35,74,43,39,25,92,78,44,58,45,59,37,44,36,70,87,51,52,62,35,36,28,34,30,38,48,50,40,56,69,63,61,56,54,64,43,80,84,26,44,86,55,84,74,59,61,37,57,54,50,48,50,45,42,46,73,69,55,32,43,66,45,35,44,60,44,74,68,27,34,30,62,56,72,67,67,75,92,56,77,77,70,77,72,80,116,134,87,78,78,89,81,80,77,85,79,76,75,82,73,79,72,82,75,74,68,73,58,77,71,65,79,69,70,87,77,74,73,81,74,82,74,79,76,83,74,79,83,66,72,91,70,72,74,85,77,73,82,62,66,76,70,80,74,53,59,30,25,23,35,31,36,31,34,66,71,32,34,54,17,19,49,62,47,50,64,48,31,86,48,34,69,67,42,50,76,40,84,50,55,36,50,46,44,18,37,45,38,67,53,61,18,26,34,40,42,34,35,22,30,39,41,45,88,51,67,42,41,34,28,42,31,40,27,24,33,21,9,32,38,39,30,43,23,86,35,68,47,58,80,52,58,40,80,53,27,36,35,63,71,79,22,76,34,58,38,52,60,32,33,45,71,83,47,78,45,10,46,31,71,75,39,81,40,50,50,86,39,52,25,20,35,40,36,41,39,15,33,28,75,70,76,44,39,39,34,38,26,37,25,56,80,49,92,86,56,62,60,37,58,44,46,26,93,31,28,19,45,71,64,86,60,85,85,53,46,71,52,64,42,85,82,60,80,66,34,94,90,43,49,77,54,83,86,48,75,68,75,76,45,94,71,56,73,45,62,49,79,46,90,50,69,65,65,52,52,80,75,50,46,66,52,62,61,79,72,54,58,78,57,40,56,72,37,87,73,76,63,62,78,62,68,55,75,69,82,51,89,76,66,74,52,58,34,28,30,25,59,82,74,44,54,46,50,79,88,63,86,55,62,59,69,46,63,77,36,66,61,31,59,73,57,78,31,67,67,53,39,51,42,81,46,87,52,89,85,54,74,85,65,74,66,51,99,86,54,57,45,78,61,38,32,44,45,48,55,67,44,60,56,52,53,60,48,43,58,61,44,45,67,70,20,45,33,46,38,51,33,27,49,48,64,83,63,50,47,57,54,52,50,45,51,48,51,46,40,45,71,34,83,92,40,41,58,50,39,70,40,45,76,51,36,35,38,35,44,81,32,92,83,56,28,30,42,32,40,43,26,36,34,30,30,36,81,86,64,48,66,28,27,43,78,47,58,34,27,36,60,64,62,70,87,87,54,82,78,57,63,22,25,35,57,88,52,59,56,52,93,73,47,35,36,36,40,33,37,50,44,57,46,57,28,53,46,53,51,47,40,52,50,49,53,26,50,26,33,70,73,66,66,57,66,48,40,32,41,31,44,23,29,33,64,40,82,36,42,63,62,67,64,50,55,73,68,46,70,60,77,41,72,47,79,45,82,39,80,66,75,80,28,66,38,49,27,45,38,56,47,53,68,68,58,77,63,48,80,24,31,36,31,41,47,72,65,60,56,44,76,38,66,42,48,66,61,52,49,34,66,42,26,24,72,81,44,27,25,23,34,53,26,38,29,36,32,34,74,44,39,25,93,80,44,58,44,60,38,44,36,70,88,50,50,62,34,34,29,36,30,40,46,49,40,58,70,62,61,58,54,62,44,79,83,28,45,86,54,85,73,59,60,36,57,54,50,48,50,44,44,45,71,69,56,33,42,66,45,35,44,60,44,72,68,25,34,29,62,56,73,68,66,75,92,56,76,77,70,78,73,75,117

Nearest PDB structures (foldseek):
  6p61-assembly3_C  TM=7.774E-01  e=2.309E-08  Leptospira borgpetersenii serovar Hardjo-bovis str. JB197
  4gq7-assembly1_A  TM=5.535E-01  e=3.074E-07  Saccharomyces pastorianus
  6y98-assembly1_A  TM=6.564E-01  e=1.671E-05  Nakaseomyces glabratus CBS 138
  4lhl-assembly1_A  TM=5.899E-01  e=6.421E-06  Saccharomyces cerevisiae S288C
  4cp1-assembly1_A  TM=6.150E-01  e=4.351E-05  Nakaseomyces glabratus CBS 138

InterPro domains:
  IPR008428 Chondroitin N-acetylgalactosaminyltransferase [PF05679] (403-684)
  IPR011658 PA14 domain [PF07691] (102-207)
  IPR011658 PA14 domain [SM00758] (70-216)
  IPR029044 Nucleotide-diphospho-sugar transferases [G3DSA:3.90.550.10] (476-694)
  IPR029044 Nucleotide-diphospho-sugar transferases [SSF53448] (479-693)
  IPR037524 PA14/GLEYA domain [PS51820] (58-218)
  IPR051227 Chondroitin sulfate glycosyltransferase [PTHR12369] (31-690)

Foldseek 3Di:
DCPDDPPDDPPDDPPPPDDPPPPPPPPDDPDDPDPPDDPPDPPDPPDDPDDPPVPPPFQFQKEKKFKAALFAFQAVVLVQQDQLFPQFGPDIDIDRFFKDFPPDARMKMKIKFKFADAAFAWKKKFKFWAGKKWKWKAPAADQARIDTFAMFDGRRRTHGDVPDRPPDPRGMGDIDGDHHPGMIIMMMMGGGHDDGTMIFMWMWGPDPPTDTDIGGRNGTGYQDDCPPPFSLPRVSPDAHPSTHRCPPPDLPPPVDFLFPLLPDALLLCVLVFAADDVVLVPPLFAEDADDFPLLPPPPPDPPSAFAKAKPDDNRQFFDPDPPVLLCCPPPQCVPVVHDCSQWAWDDDPVDDPPCPDPDDDDPPTDTDGDDDPSLQVDGSVSVQVPQRNFHRYHDPVPVVLVVVLSVVSQLVDPVRVQKDFPDFRMWIWDDRPPWWIKIFGWTWIAGPVGGIHIYTWIWIFTPDDPPDRGHIHHYPLFFFDQLAAEEEEEEDAAPSSLLLVQLVLQLVLCVVNVRLRYEYEYEYQDHDRDDNVVSVVVGPHSYYYYHYDHDADFGQVRRQVRLVVDDDQQHKYKQDYRQKHDRSCNRVVQRRQERAPAAKEQEWAFEADRSAHLSNGDGGIPSVDRRTMMYGSNLCVVLPHFDCPVRVPDDDCSRVVVVSSCSVSSYHYHYRHDRSMYGYDDDCPVPRPPPPPD/DDPDDDDPDPPPDPPPPDDPPPPPPVPDDPDDPDPPDDPPDPPDPPDDPDDPPVPPPFQFQKEKKFKAALFAFQAVVLVQQDQLPPQFGPDIDIDRFFKDFPPDARMKMKIKFKFADAAFAWKKKFKFWAGKKWKWKAPAADQARIDTFAMFDGRRRTHGDPPDRPPDPRGMGDIDGDHHPGMIIMMMMGGGHDDGTMMFMWMWGPDPPTDTDIGGRNGTGYQDDCPPPFSLPRVSPDAHPSTHRCPPPDLPVPVDFLFPLLPDALLLCVLVFAADDVVLVPPLFAEDADDFPLLPPPPPDPPSAFAKAKPDDNRQFDDPDPPVLLCCPPPQCVPVVHDCSQWAWDDDPPDDPPCPDPDDDDPPTDTDGDDDQSLQVDGSVSVQVPQRNFHRYHDCVPVVLVVVLSVVSQLVDPVRVQKDFPDFRMWIWDDRPPWWIKIFGWTWIAGPVGGIHIYTWIWIFTPDDPPDRGHIHHYPLFAFDQLAAEEEEEEDAAPSSLLLVQLVLQLVLCVVNVRLRYEYEYEYQDHDRDDNVVSVVPGPHSYYYYHYDHDADFGQVRRQVRLVVDDDQQHKYKQDYRQKHDRSCNRVVQRSQERAPAAKEQEWAFEADRSAHLSNGDGGIPSVDRRTMMYGSNLCVVLPHFDCPVRVPDDDDSRVVVVSSCSVSSYHYHYRHDRSMYGYDDDCVVPRPPPPPD

Organism: NCBI:txid369639

Radius of gyration: 38.16 Å; Cα contacts (8 Å, |Δi|>4): 2894; chains: 2; bounding box: 113×105×82 Å